Protein AF-0000000084724214 (afdb_homodimer)

pLDDT: mean 93.01, std 8.61, range [29.0, 98.88]

Sequence (816 aa):
MKDDTELLAVEEARARTLALVQPLSTEWVRWEDALGRTLAEDVRAQRTLPPWDNSAMDGFAVRSADLSAPLPVRLRVGETIYAGQTPREEVGPGTCARIMTGAPLPAGADAVVMRERTRLTPEGDAVDILEGVGPGHFVRPRGEDAREGEVLLPRGTPLGIPELGLLLGQGRTSVPVPRRPRVAILSTGDELCPADAPAEGRIVDANAPALSLAVMRAGGVPSVLGIARDTREDVSRLLAAAEGHDLVLTSAGMSVGEHDFVREALAQLGVAQDFWRVAIKPGKPLAVGRKGGTLYCGLPGNPTSSLVTFELFVRPALRRMLGHADVEPPRVPGRLAGELKKAPGLDHYIRVTAAWQEGELWARPLATQTSGALRSAASATHLLHFPRSSSRLATGDEVELLPLSWSAMKDDTELLAVEEARARTLALVQPLSTEWVRWEDALGRTLAEDVRAQRTLPPWDNSAMDGFAVRSADLSAPLPVRLRVGETIYAGQTPREEVGPGTCARIMTGAPLPAGADAVVMRERTRLTPEGDAVDILEGVGPGHFVRPRGEDAREGEVLLPRGTPLGIPELGLLLGQGRTSVPVPRRPRVAILSTGDELCPADAPAEGRIVDANAPALSLAVMRAGGVPSVLGIARDTREDVSRLLAAAEGHDLVLTSAGMSVGEHDFVREALAQLGVAQDFWRVAIKPGKPLAVGRKGGTLYCGLPGNPTSSLVTFELFVRPALRRMLGHADVEPPRVPGRLAGELKKAPGLDHYIRVTAAWQEGELWARPLATQTSGALRSAASATHLLHFPRSSSRLATGDEVELLPLSWSA

Foldseek 3Di:
DPPQPAFAALVVQQVVLQVLAFAADKDKDFLVLQAQFFFAFFDAFAAWPPQAKWFQAFAKFAALVLPPDPPFQKAFEDEEFEAPDDDDDAADRRHIYGYHHNTHRHHPGFEGDHHVQWAADPVRGMITGNDRDDGPYRIDGTRPQHDGPGGNDGGQDGDHPVNSVSCVVRVHRMGMWGAAFEEEEEEEDPQEDDPVDDSVNHHHQPQLVLVCVVSVLLRHHYDYLYYFYLALVRLLVSVVVVPPGQEYEYEAQQPDDPGSSNVVSCVVVVWAWDHAAHQEPPWRGWTWTDDVNHIYIYTYNQRQRRQVCCQQHVSLNSCNNRSHPDRGQDKDKAWEDAKDFDQAGGKYWFFWDWDDDPRGIYTYGDPDRDSNDVPSVQRGQWTWIDDRHDGMDGGGDMTITGGGSSYD/DPPQPAFAALVVQQVVLQVLAFAADKDKDFLVLQAQFFFAFFDAFAAWPPQAKWFQAFAKFAALVLPPDPFFQKAFEDEEFEAPDDDDDAHDRRHIYGYHHNTHRHHNGFEGDHHVQWAADPVRGMITGRDRDDGPYRIDGTRPQHDGPGGNDGGQDRDHPVNSVSCVVRVHRMGMWGDAFEEEEEEEDPQEDDPVDDSVNHHHQPQLVLVCVVSVLLRHHYDYLYYFYLALVRLLVSVVVVPPGQEYEYEAQQPDDPGNSNVVSCVVVVWAWDHAAHQEPPWRGWTWTDDVNHIYIYTYNQRQRRQVCCQQHVSLNSCNNRSHPDRGQDKDKAWEDAKDFDQAGGKYWFFWAWDDDPNGIYTYGDPDRDSNDVPSVQRGQWTWTDDRHDGMDGGGDMTITGGGSSYD

Nearest PDB structures (foldseek):
  5g2s-assembly1_A-2  TM=8.970E-01  e=2.664E-44  Arabidopsis thaliana
  4tk4-assembly1_B  TM=8.785E-01  e=7.805E-45  Rattus norvegicus
  2nqr-assembly1_B  TM=9.176E-01  e=4.674E-43  Escherichia coli
  2nqv-assembly1_B  TM=9.175E-01  e=1.060E-42  Escherichia coli
  8bvf-assembly1_A  TM=6.433E-01  e=1.817E-40  Corynebacterium glutamicum ATCC 13032

InterPro domains:
  IPR001453 MoaB/Mog domain [PF00994] (184-319)
  IPR001453 MoaB/Mog domain [SM00852] (184-320)
  IPR001453 MoaB/Mog domain [TIGR00177] (181-316)
  IPR005110 MoeA, N-terminal and linker domain [PF03453] (9-171)
  IPR005111 MoeA, C-terminal, domain IV [PF03454] (334-404)
  IPR008284 Molybdenum cofactor biosynthesis, conserved site [PS01079] (255-289)
  IPR036135 MoeA, N-terminal and linker domain superfamily [SSF63882] (6-180)
  IPR036425 MoaB/Mog-like domain superfamily [G3DSA:3.40.980.10] (179-329)
  IPR036425 MoaB/Mog-like domain superfamily [SSF53218] (179-324)
  IPR036688 MoeA, C-terminal, domain IV superfamily [G3DSA:2.40.340.10] (330-399)
  IPR036688 MoeA, C-terminal, domain IV superfamily [SSF63867] (329-405)
  IPR038987 Molybdopterin biosynthesis protein MoeA-like [PTHR10192] (4-404)
  IPR038987 Molybdopterin biosynthesis protein MoeA-like [cd00887] (10-404)

Structure (mmCIF, N/CA/C/O backbone):
data_AF-0000000084724214-model_v1
#
loop_
_entity.id
_entity.type
_entity.pdbx_description
1 polymer 'Molybdopterin molybdenumtransferase'
#
loop_
_atom_site.group_PDB
_atom_site.id
_atom_site.type_symbol
_atom_site.label_atom_id
_atom_site.label_alt_id
_atom_site.label_comp_id
_atom_site.label_asym_id
_atom_site.label_entity_id
_atom_site.label_seq_id
_atom_site.pdbx_PDB_ins_code
_atom_site.Cartn_x
_atom_site.Cartn_y
_atom_site.Cartn_z
_atom_site.occupancy
_atom_site.B_iso_or_equiv
_atom_site.auth_seq_id
_atom_site.auth_comp_id
_atom_site.auth_asym_id
_atom_site.auth_atom_id
_atom_site.pdbx_PDB_model_num
ATOM 1 N N . MET A 1 1 ? -24.156 -33.281 -11.078 1 29 1 MET A N 1
ATOM 2 C CA . MET A 1 1 ? -22.797 -32.75 -11.133 1 29 1 MET A CA 1
ATOM 3 C C . MET A 1 1 ? -22.531 -32.094 -12.477 1 29 1 MET A C 1
ATOM 5 O O . MET A 1 1 ? -22.578 -32.75 -13.516 1 29 1 MET A O 1
ATOM 9 N N . LYS A 1 2 ? -22.984 -30.953 -12.734 1 37.28 2 LYS A N 1
ATOM 10 C CA . LYS A 1 2 ? -23 -30.328 -14.055 1 37.28 2 LYS A CA 1
ATOM 11 C C . LYS A 1 2 ? -21.734 -30.656 -14.836 1 37.28 2 LYS A C 1
ATOM 13 O O . LYS A 1 2 ? -20.672 -30.875 -14.25 1 37.28 2 LYS A O 1
ATOM 18 N N . ASP A 1 3 ? -21.703 -31.062 -16.016 1 39.88 3 ASP A N 1
ATOM 19 C CA . ASP A 1 3 ? -20.703 -31.469 -17 1 39.88 3 ASP A CA 1
ATOM 20 C C . ASP A 1 3 ? -19.5 -30.531 -16.969 1 39.88 3 ASP A C 1
ATOM 22 O O . ASP A 1 3 ? -19.625 -29.344 -17.234 1 39.88 3 ASP A O 1
ATOM 26 N N . ASP A 1 4 ? -18.422 -30.703 -16.016 1 46.22 4 ASP A N 1
ATOM 27 C CA . ASP A 1 4 ? -17.141 -30.266 -15.469 1 46.22 4 ASP A CA 1
ATOM 28 C C . ASP A 1 4 ? -16.203 -29.797 -16.578 1 46.22 4 ASP A C 1
ATOM 30 O O . ASP A 1 4 ? -15.008 -29.594 -16.344 1 46.22 4 ASP A O 1
ATOM 34 N N . THR A 1 5 ? -16.547 -30.062 -17.875 1 57.66 5 THR A N 1
ATOM 35 C CA . THR A 1 5 ? -15.547 -29.922 -18.922 1 57.66 5 THR A CA 1
ATOM 36 C C . THR A 1 5 ? -15.375 -28.453 -19.312 1 57.66 5 THR A C 1
ATOM 38 O O . THR A 1 5 ? -14.383 -28.094 -19.953 1 57.66 5 THR A O 1
ATOM 41 N N . GLU A 1 6 ? -16.344 -27.625 -18.984 1 80.25 6 GLU A N 1
ATOM 42 C CA . GLU A 1 6 ? -16.188 -26.297 -19.562 1 80.25 6 GLU A CA 1
ATOM 43 C C . GLU A 1 6 ? -15.469 -25.359 -18.609 1 80.25 6 GLU A C 1
ATOM 45 O O . GLU A 1 6 ? -15.711 -25.375 -17.406 1 80.25 6 GLU A O 1
ATOM 50 N N . LEU A 1 7 ? -14.477 -24.719 -19.078 1 92.12 7 LEU A N 1
ATOM 51 C CA . LEU A 1 7 ? -13.734 -23.719 -18.312 1 92.12 7 LEU A CA 1
ATOM 52 C C . LEU A 1 7 ? -14.648 -22.578 -17.891 1 92.12 7 LEU A C 1
ATOM 54 O O . LEU A 1 7 ? -15.422 -22.062 -18.703 1 92.12 7 LEU A O 1
ATOM 58 N N . LEU A 1 8 ? -14.672 -22.312 -16.625 1 95.94 8 LEU A N 1
ATOM 59 C CA . LEU A 1 8 ? -15.477 -21.203 -16.109 1 95.94 8 LEU A CA 1
ATOM 60 C C . LEU A 1 8 ? -14.844 -19.859 -16.453 1 95.94 8 LEU A C 1
ATOM 62 O O . LEU A 1 8 ? -13.625 -19.703 -16.344 1 95.94 8 LEU A O 1
ATOM 66 N N . ALA A 1 9 ? -15.695 -18.938 -16.859 1 96.69 9 ALA A N 1
ATOM 67 C CA . ALA A 1 9 ? -15.203 -17.578 -17.109 1 96.69 9 ALA A CA 1
ATOM 68 C C . ALA A 1 9 ? -14.664 -16.938 -15.844 1 96.69 9 ALA A C 1
ATOM 70 O O . ALA A 1 9 ? -15.203 -17.141 -14.75 1 96.69 9 ALA A O 1
ATOM 71 N N . VAL A 1 10 ? -13.672 -16.109 -16.016 1 97.56 10 VAL A N 1
ATOM 72 C CA . VAL A 1 10 ? -12.945 -15.555 -14.875 1 97.56 10 VAL A CA 1
ATOM 73 C C . VAL A 1 10 ? -13.906 -14.742 -14.008 1 97.56 10 VAL A C 1
ATOM 75 O O . VAL A 1 10 ? -13.875 -14.844 -12.781 1 97.56 10 VAL A O 1
ATOM 78 N N . GLU A 1 11 ? -14.789 -13.898 -14.57 1 97.06 11 GLU A N 1
ATOM 79 C CA . GLU A 1 11 ? -15.727 -13.07 -13.812 1 97.06 11 GLU A CA 1
ATOM 80 C C . GLU A 1 11 ? -16.734 -13.922 -13.047 1 97.06 11 GLU A C 1
ATOM 82 O O . GLU A 1 11 ? -17.062 -13.625 -11.898 1 97.06 11 GLU A O 1
ATOM 87 N N . GLU A 1 12 ? -17.172 -14.93 -13.695 1 97.62 12 GLU A N 1
ATOM 88 C CA . GLU A 1 12 ? -18.109 -15.844 -13.039 1 97.62 12 GLU A CA 1
ATOM 89 C C . GLU A 1 12 ? -17.453 -16.594 -11.891 1 97.62 12 GLU A C 1
ATOM 91 O O . GLU A 1 12 ? -18.031 -16.734 -10.812 1 97.62 12 GLU A O 1
ATOM 96 N N . ALA A 1 13 ? -16.219 -17.078 -12.148 1 98.19 13 ALA A N 1
ATOM 97 C CA . ALA A 1 13 ? -15.477 -17.781 -11.102 1 98.19 13 ALA A CA 1
ATOM 98 C C . ALA A 1 13 ? -15.281 -16.891 -9.883 1 98.19 13 ALA A C 1
ATOM 100 O O . ALA A 1 13 ? -15.477 -17.328 -8.742 1 98.19 13 ALA A O 1
ATOM 101 N N . ARG A 1 14 ? -14.945 -15.672 -10.102 1 98.25 14 ARG A N 1
ATOM 102 C CA . ARG A 1 14 ? -14.734 -14.734 -9 1 98.25 14 ARG A CA 1
ATOM 103 C C . ARG A 1 14 ? -16.047 -14.453 -8.266 1 98.25 14 ARG A C 1
ATOM 105 O O . ARG A 1 14 ? -16.078 -14.43 -7.035 1 98.25 14 ARG A O 1
ATOM 112 N N . ALA A 1 15 ? -17.109 -14.211 -9.016 1 98.31 15 ALA A N 1
ATOM 113 C CA . ALA A 1 15 ? -18.422 -13.953 -8.414 1 98.31 15 ALA A CA 1
ATOM 114 C C . ALA A 1 15 ? -18.859 -15.117 -7.535 1 98.31 15 ALA A C 1
ATOM 116 O O . ALA A 1 15 ? -19.359 -14.914 -6.43 1 98.31 15 ALA A O 1
ATOM 117 N N . ARG A 1 16 ? -18.625 -16.281 -8.039 1 98.25 16 ARG A N 1
ATOM 118 C CA . ARG A 1 16 ? -19 -17.484 -7.285 1 98.25 16 ARG A CA 1
ATOM 119 C C . ARG A 1 16 ? -18.156 -17.609 -6.023 1 98.25 16 ARG A C 1
ATOM 121 O O . ARG A 1 16 ? -18.656 -17.984 -4.965 1 98.25 16 ARG A O 1
ATOM 128 N N . THR A 1 17 ? -16.875 -17.391 -6.145 1 98.5 17 THR A N 1
ATOM 129 C CA . THR A 1 17 ? -15.984 -17.422 -4.984 1 98.5 17 THR A CA 1
ATOM 130 C C . THR A 1 17 ? -16.453 -16.438 -3.922 1 98.5 17 THR A C 1
ATOM 132 O O . THR A 1 17 ? -16.547 -16.781 -2.742 1 98.5 17 THR A O 1
ATOM 135 N N . LEU A 1 18 ? -16.781 -15.172 -4.348 1 98.38 18 LEU A N 1
ATOM 136 C CA . LEU A 1 18 ? -17.188 -14.102 -3.441 1 98.38 18 LEU A CA 1
ATOM 137 C C . LEU A 1 18 ? -18.516 -14.43 -2.773 1 98.38 18 LEU A C 1
ATOM 139 O O . LEU A 1 18 ? -18.75 -14.031 -1.631 1 98.38 18 LEU A O 1
ATOM 143 N N . ALA A 1 19 ? -19.359 -15.18 -3.463 1 98 19 ALA A N 1
ATOM 144 C CA . ALA A 1 19 ? -20.672 -15.555 -2.936 1 98 19 ALA A CA 1
ATOM 145 C C . ALA A 1 19 ? -20.547 -16.531 -1.778 1 98 19 ALA A C 1
ATOM 147 O O . ALA A 1 19 ? -21.484 -16.734 -1.015 1 98 19 ALA A O 1
ATOM 148 N N . LEU A 1 20 ? -19.359 -17.109 -1.601 1 98 20 LEU A N 1
ATOM 149 C CA . LEU A 1 20 ? -19.156 -18.141 -0.595 1 98 20 LEU A CA 1
ATOM 150 C C . LEU A 1 20 ? -18.656 -17.531 0.711 1 98 20 LEU A C 1
ATOM 152 O O . LEU A 1 20 ? -18.484 -18.25 1.703 1 98 20 LEU A O 1
ATOM 156 N N . VAL A 1 21 ? -18.391 -16.25 0.746 1 98 21 VAL A N 1
ATOM 157 C CA . VAL A 1 21 ? -17.797 -15.656 1.938 1 98 21 VAL A CA 1
ATOM 158 C C . VAL A 1 21 ? -18.594 -14.43 2.361 1 98 21 VAL A C 1
ATOM 160 O O . VAL A 1 21 ? -19.344 -13.867 1.564 1 98 21 VAL A O 1
ATOM 163 N N . GLN A 1 22 ? -18.453 -14.023 3.562 1 97.38 22 GLN A N 1
ATOM 164 C CA . GLN A 1 22 ? -19.078 -12.859 4.191 1 97.38 22 GLN A CA 1
ATOM 165 C C . GLN A 1 22 ? -18.156 -12.234 5.227 1 97.38 22 GLN A C 1
ATOM 167 O O . GLN A 1 22 ? -17.203 -12.875 5.68 1 97.38 22 GLN A O 1
ATOM 172 N N . PRO A 1 23 ? -18.391 -10.977 5.547 1 98.19 23 PRO A N 1
ATOM 173 C CA . PRO A 1 23 ? -17.562 -10.383 6.598 1 98.19 23 PRO A CA 1
ATOM 174 C C . PRO A 1 23 ? -17.547 -11.219 7.883 1 98.19 23 PRO A C 1
ATOM 176 O O . PRO A 1 23 ? -18.594 -11.766 8.273 1 98.19 23 PRO A O 1
ATOM 179 N N . LEU A 1 24 ? -16.422 -11.328 8.477 1 98.5 24 LEU A N 1
ATOM 180 C CA . LEU A 1 24 ? -16.281 -12.117 9.695 1 98.5 24 LEU A CA 1
ATOM 181 C C . LEU A 1 24 ? -16.797 -11.352 10.906 1 98.5 24 LEU A C 1
ATOM 183 O O . LEU A 1 24 ? -17.234 -10.203 10.781 1 98.5 24 LEU A O 1
ATOM 187 N N . SER A 1 25 ? -16.781 -12.016 12.07 1 98.38 25 SER A N 1
ATOM 188 C CA . SER A 1 25 ? -17.312 -11.445 13.305 1 98.38 25 SER A CA 1
ATOM 189 C C . SER A 1 25 ? -16.484 -10.242 13.75 1 98.38 25 SER A C 1
ATOM 191 O O . SER A 1 25 ? -15.297 -10.141 13.438 1 98.38 25 SER A O 1
ATOM 193 N N . THR A 1 26 ? -17.109 -9.352 14.477 1 98.38 26 THR A N 1
ATOM 194 C CA . THR A 1 26 ? -16.5 -8.102 14.914 1 98.38 26 THR A CA 1
ATOM 195 C C . THR A 1 26 ? -15.562 -8.336 16.094 1 98.38 26 THR A C 1
ATOM 197 O O . THR A 1 26 ? -15.852 -9.148 16.969 1 98.38 26 THR A O 1
ATOM 200 N N . GLU A 1 27 ? -14.469 -7.703 16.062 1 98.38 27 GLU A N 1
ATOM 201 C CA . GLU A 1 27 ? -13.586 -7.566 17.219 1 98.38 27 GLU A CA 1
ATOM 202 C C . GLU A 1 27 ? -13.227 -6.102 17.469 1 98.38 27 GLU A C 1
ATOM 204 O O . GLU A 1 27 ? -13.344 -5.27 16.562 1 98.38 27 GLU A O 1
ATOM 209 N N . TRP A 1 28 ? -12.891 -5.766 18.703 1 98.06 28 TRP A N 1
ATOM 210 C CA . TRP A 1 28 ? -12.43 -4.434 19.062 1 98.06 28 TRP A CA 1
ATOM 211 C C . TRP A 1 28 ? -10.906 -4.398 19.188 1 98.06 28 TRP A C 1
ATOM 213 O O . TRP A 1 28 ? -10.328 -5.18 19.953 1 98.06 28 TRP A O 1
ATOM 223 N N . VAL A 1 29 ? -10.328 -3.559 18.391 1 98.25 29 VAL A N 1
ATOM 224 C CA . VAL A 1 29 ? -8.875 -3.471 18.406 1 98.25 29 VAL A CA 1
ATOM 225 C C . VAL A 1 29 ? -8.445 -2.045 18.75 1 98.25 29 VAL A C 1
ATOM 227 O O . VAL A 1 29 ? -9.234 -1.105 18.625 1 98.25 29 VAL A O 1
ATOM 230 N N . ARG A 1 30 ? -7.184 -1.924 19.25 1 97.19 30 ARG A N 1
ATOM 231 C CA . ARG A 1 30 ? -6.613 -0.596 19.438 1 97.19 30 ARG A CA 1
ATOM 232 C C . ARG A 1 30 ? -6.438 0.128 18.109 1 97.19 30 ARG A C 1
ATOM 234 O O . ARG A 1 30 ? -6.246 -0.507 17.078 1 97.19 30 ARG A O 1
ATOM 241 N N . TRP A 1 31 ? -6.496 1.434 18.078 1 95.88 31 TRP A N 1
ATOM 242 C CA . TRP A 1 31 ? -6.438 2.25 16.875 1 95.88 31 TRP A CA 1
ATOM 243 C C . TRP A 1 31 ? -5.168 1.962 16.078 1 95.88 31 TRP A C 1
ATOM 245 O O . TRP A 1 31 ? -5.184 1.957 14.852 1 95.88 31 TRP A O 1
ATOM 255 N N . GLU A 1 32 ? -4.113 1.562 16.719 1 95.75 32 GLU A N 1
ATOM 256 C CA . GLU A 1 32 ? -2.84 1.296 16.062 1 95.75 32 GLU A CA 1
ATOM 257 C C . GLU A 1 32 ? -2.928 0.061 15.172 1 95.75 32 GLU A C 1
ATOM 259 O O . GLU A 1 32 ? -2.232 -0.029 14.156 1 95.75 32 GLU A O 1
ATOM 264 N N . ASP A 1 33 ? -3.805 -0.817 15.586 1 96.44 33 ASP A N 1
ATOM 265 C CA . ASP A 1 33 ? -3.932 -2.088 14.875 1 96.44 33 ASP A CA 1
ATOM 266 C C . ASP A 1 33 ? -5.062 -2.035 13.852 1 96.44 33 ASP A C 1
ATOM 268 O O . ASP A 1 33 ? -5.367 -3.039 13.203 1 96.44 33 ASP A O 1
ATOM 272 N N . ALA A 1 34 ? -5.648 -0.866 13.68 1 97.88 34 ALA A N 1
ATOM 273 C CA . ALA A 1 34 ? -6.863 -0.774 12.875 1 97.88 34 ALA A CA 1
ATOM 274 C C . ALA A 1 34 ? -6.555 -0.251 11.477 1 97.88 34 ALA A C 1
ATOM 276 O O . ALA A 1 34 ? -7.398 -0.319 10.578 1 97.88 34 ALA A O 1
ATOM 277 N N . LEU A 1 35 ? -5.316 0.258 11.289 1 97.31 35 LEU A N 1
ATOM 278 C CA . LEU A 1 35 ? -4.961 0.855 10.008 1 97.31 35 LEU A CA 1
ATOM 279 C C . LEU A 1 35 ? -5.125 -0.152 8.875 1 97.31 35 LEU A C 1
ATOM 281 O O . LEU A 1 35 ? -4.648 -1.284 8.969 1 97.31 35 LEU A O 1
ATOM 285 N N . GLY A 1 36 ? -5.848 0.205 7.824 1 96.31 36 GLY A N 1
ATOM 286 C CA . GLY A 1 36 ? -6.039 -0.631 6.652 1 96.31 36 GLY A CA 1
ATOM 287 C C . GLY A 1 36 ? -7.242 -1.547 6.762 1 96.31 36 GLY A C 1
ATOM 288 O O . GLY A 1 36 ? -7.648 -2.168 5.777 1 96.31 36 GLY A O 1
ATOM 289 N N . ARG A 1 37 ? -7.812 -1.648 7.922 1 97.94 37 ARG A N 1
ATOM 290 C CA . ARG A 1 37 ? -9.016 -2.449 8.133 1 97.94 37 ARG A CA 1
ATOM 291 C C . ARG A 1 37 ? -10.273 -1.637 7.824 1 97.94 37 ARG A C 1
ATOM 293 O O . ARG A 1 37 ? -10.188 -0.525 7.301 1 97.94 37 ARG A O 1
ATOM 300 N N . THR A 1 38 ? -11.445 -2.232 7.984 1 98.38 38 THR A N 1
ATOM 301 C CA . THR A 1 38 ? -12.711 -1.558 7.727 1 98.38 38 THR A CA 1
ATOM 302 C C . THR A 1 38 ? -13.578 -1.53 8.984 1 98.38 38 THR A C 1
ATOM 304 O O . THR A 1 38 ? -13.508 -2.443 9.805 1 98.38 38 THR A O 1
ATOM 307 N N . LEU A 1 39 ? -14.32 -0.504 9.07 1 98.44 39 LEU A N 1
ATOM 308 C CA . LEU A 1 39 ? -15.227 -0.4 10.203 1 98.44 39 LEU A CA 1
ATOM 309 C C . LEU A 1 39 ? -16.312 -1.458 10.125 1 98.44 39 LEU A C 1
ATOM 311 O O . LEU A 1 39 ? -16.938 -1.645 9.078 1 98.44 39 LEU A O 1
ATOM 315 N N . ALA A 1 40 ? -16.641 -2.133 11.219 1 98.38 40 ALA A N 1
ATOM 316 C CA . ALA A 1 40 ? -17.641 -3.195 11.258 1 98.38 40 ALA A CA 1
ATOM 317 C C . ALA A 1 40 ? -19.031 -2.631 11.539 1 98.38 40 ALA A C 1
ATOM 319 O O . ALA A 1 40 ? -20.047 -3.301 11.305 1 98.38 40 ALA A O 1
ATOM 320 N N . GLU A 1 41 ? -19.109 -1.416 12.125 1 97.56 41 GLU A N 1
ATOM 321 C CA . GLU A 1 41 ? -20.375 -0.756 12.461 1 97.56 41 GLU A CA 1
ATOM 322 C C . GLU A 1 41 ? -20.266 0.755 12.273 1 97.56 41 GLU A C 1
ATOM 324 O O . GLU A 1 41 ? -19.172 1.296 12.148 1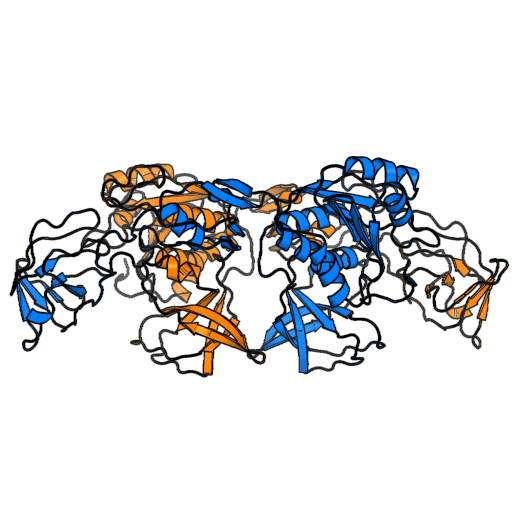 97.56 41 GLU A O 1
ATOM 329 N N . ASP A 1 42 ? -21.391 1.388 12.297 1 97.56 42 ASP A N 1
ATOM 330 C CA . ASP A 1 42 ? -21.391 2.848 12.297 1 97.56 42 ASP A CA 1
ATOM 331 C C . ASP A 1 42 ? -20.766 3.396 13.578 1 97.56 42 ASP A C 1
ATOM 333 O O . ASP A 1 42 ? -21.016 2.871 14.664 1 97.56 42 ASP A O 1
ATOM 337 N N . VAL A 1 43 ? -20 4.375 13.422 1 96.94 43 VAL A N 1
ATOM 338 C CA . VAL A 1 43 ? -19.484 5.082 14.586 1 96.94 43 VAL A CA 1
ATOM 339 C C . VAL A 1 43 ? -20.078 6.488 14.648 1 96.94 43 VAL A C 1
ATOM 341 O O . VAL A 1 43 ? -19.969 7.25 13.68 1 96.94 43 VAL A O 1
ATOM 344 N N . ARG A 1 44 ? -20.641 6.812 15.695 1 96.62 44 ARG A N 1
ATOM 345 C CA . ARG A 1 44 ? -21.25 8.125 15.891 1 96.62 44 ARG A CA 1
ATOM 346 C C . ARG A 1 44 ? -20.312 9.055 16.656 1 96.62 44 ARG A C 1
ATOM 348 O O . ARG A 1 44 ? -19.562 8.609 17.531 1 96.62 44 ARG A O 1
ATOM 355 N N . ALA A 1 45 ? -20.406 10.289 16.312 1 95.38 45 ALA A N 1
ATOM 356 C CA . ALA A 1 45 ? -19.609 11.289 17.016 1 95.38 45 ALA A CA 1
ATOM 357 C C . ALA A 1 45 ? -20.125 11.492 18.438 1 95.38 45 ALA A C 1
ATOM 359 O O . ALA A 1 45 ? -21.328 11.648 18.656 1 95.38 45 ALA A O 1
ATOM 360 N N . GLN A 1 46 ? -19.25 11.5 19.359 1 92.25 46 GLN A N 1
ATOM 361 C CA . GLN A 1 46 ? -19.594 11.742 20.766 1 92.25 46 GLN A CA 1
ATOM 362 C C . GLN A 1 46 ? -19.297 13.195 21.156 1 92.25 46 GLN A C 1
ATOM 364 O O . GLN A 1 46 ? -19.766 13.672 22.188 1 92.25 46 GLN A O 1
ATOM 369 N N . ARG A 1 47 ? -18.531 13.805 20.359 1 90.56 47 ARG A N 1
ATOM 370 C CA . ARG A 1 47 ? -18.125 15.188 20.578 1 90.56 47 ARG A CA 1
ATOM 371 C C . ARG A 1 47 ? -18.234 16 19.297 1 90.56 47 ARG A C 1
ATOM 373 O O . ARG A 1 47 ? -17.953 15.5 18.203 1 90.56 47 ARG A O 1
ATOM 380 N N . THR A 1 48 ? -18.688 17.219 19.469 1 92.75 48 THR A N 1
ATOM 381 C CA . THR A 1 48 ? -18.609 18.172 18.375 1 92.75 48 THR A CA 1
ATOM 382 C C . THR A 1 48 ? -17.188 18.703 18.219 1 92.75 48 THR A C 1
ATOM 384 O O . THR A 1 48 ? -16.562 19.125 19.188 1 92.75 48 THR A O 1
ATOM 387 N N . LEU A 1 49 ? -16.672 18.562 17 1 88.75 49 LEU A N 1
ATOM 388 C CA . LEU A 1 49 ? -15.305 19 16.719 1 88.75 49 LEU A CA 1
ATOM 389 C C . LEU A 1 49 ? -15.258 19.875 15.477 1 88.75 49 LEU A C 1
ATOM 391 O O . LEU A 1 49 ? -15.75 19.484 14.414 1 88.75 49 LEU A O 1
ATOM 395 N N . PRO A 1 50 ? -14.617 21.094 15.555 1 88.69 50 PRO A N 1
ATOM 396 C CA . PRO A 1 50 ? -14.164 21.703 16.812 1 88.69 50 PRO A CA 1
ATOM 397 C C . PRO A 1 50 ? -15.328 22.062 17.734 1 88.69 50 PRO A C 1
ATOM 399 O O . PRO A 1 50 ? -16.469 22.203 17.281 1 88.69 50 PRO A O 1
ATOM 402 N N . PRO A 1 51 ? -15.078 22.125 19 1 89.94 51 PRO A N 1
ATOM 403 C CA . PRO A 1 51 ? -16.156 22.391 19.953 1 89.94 51 PRO A CA 1
ATOM 404 C C . PRO A 1 51 ? -16.641 23.844 19.906 1 89.94 51 PRO A C 1
ATOM 406 O O . PRO A 1 51 ? -17.688 24.156 20.469 1 89.94 51 PRO A O 1
ATOM 409 N N . TRP A 1 52 ? -15.914 24.75 19.297 1 91.25 52 TRP A N 1
ATOM 410 C CA . TRP A 1 52 ? -16.234 26.156 19.125 1 91.25 52 TRP A CA 1
ATOM 411 C C . TRP A 1 52 ? -15.703 26.688 17.797 1 91.25 52 TRP A C 1
ATOM 413 O O . TRP A 1 52 ? -14.867 26.031 17.156 1 91.25 52 TRP A O 1
ATOM 423 N N . ASP A 1 53 ? -16.297 27.797 17.422 1 93.12 53 ASP A N 1
ATOM 424 C CA . ASP A 1 53 ? -15.656 28.5 16.312 1 93.12 53 ASP A CA 1
ATOM 425 C C . ASP A 1 53 ? -14.234 28.922 16.672 1 93.12 53 ASP A C 1
ATOM 427 O O . ASP A 1 53 ? -14 29.438 17.781 1 93.12 53 ASP A O 1
ATOM 431 N N . ASN A 1 54 ? -13.32 28.609 15.773 1 91.94 54 ASN A N 1
ATOM 432 C CA . ASN A 1 54 ? -11.953 29 16.109 1 91.94 54 ASN A CA 1
ATOM 433 C C . ASN A 1 54 ? -11.234 29.641 14.93 1 91.94 54 ASN A C 1
ATOM 435 O O . ASN A 1 54 ? -11.742 29.609 13.805 1 91.94 54 ASN A O 1
ATOM 439 N N . SER A 1 55 ? -10.164 30.266 15.203 1 92.31 55 SER A N 1
ATOM 440 C CA . SER A 1 55 ? -9.445 31.016 14.18 1 92.31 55 SER A CA 1
ATOM 441 C C . SER A 1 55 ? -8.617 30.094 13.305 1 92.31 55 SER A C 1
ATOM 443 O O . SER A 1 55 ? -7.898 29.219 13.805 1 92.31 55 SER A O 1
ATOM 445 N N . ALA A 1 56 ? -8.617 30.281 12.023 1 88.56 56 ALA A N 1
ATOM 446 C CA . ALA A 1 56 ? -7.801 29.547 11.07 1 88.56 56 ALA A CA 1
ATOM 447 C C . ALA A 1 56 ? -6.445 30.219 10.859 1 88.56 56 ALA A C 1
ATOM 449 O O . ALA A 1 56 ? -5.547 29.625 10.25 1 88.56 56 ALA A O 1
ATOM 450 N N . MET A 1 57 ? -6.309 31.422 11.367 1 88.75 57 MET A N 1
ATOM 451 C CA . MET A 1 57 ? -5.113 32.219 11.141 1 88.75 57 MET A CA 1
ATOM 452 C C . MET A 1 57 ? -4.73 33 12.398 1 88.75 57 MET A C 1
ATOM 454 O O . MET A 1 57 ? -5.57 33.25 13.266 1 88.75 57 MET A O 1
ATOM 458 N N . ASP A 1 58 ? -3.432 33.375 12.398 1 89.75 58 ASP A N 1
ATOM 459 C CA . ASP A 1 58 ? -3.031 34.406 13.344 1 89.75 58 ASP A CA 1
ATOM 460 C C . ASP A 1 58 ? -3.473 35.781 12.867 1 89.75 58 ASP A C 1
ATOM 462 O O . ASP A 1 58 ? -3.32 36.125 11.688 1 89.75 58 ASP A O 1
ATOM 466 N N . GLY A 1 59 ? -4.004 36.531 13.797 1 94.69 59 GLY A N 1
ATOM 467 C CA . GLY A 1 59 ? -4.43 37.844 13.406 1 94.69 59 GLY A CA 1
ATOM 468 C C . GLY A 1 59 ? -5.328 38.531 14.438 1 94.69 59 GLY A C 1
ATOM 469 O O . GLY A 1 59 ? -4.98 38.594 15.617 1 94.69 59 GLY A O 1
ATOM 470 N N . PHE A 1 60 ? -6.414 39.062 13.914 1 97.75 60 PHE A N 1
ATOM 471 C CA . PHE A 1 60 ? -7.32 39.781 14.781 1 97.75 60 PHE A CA 1
ATOM 472 C C . PHE A 1 60 ? -8.766 39.375 14.531 1 97.75 60 PHE A C 1
ATOM 474 O O . PHE A 1 60 ? -9.227 39.375 13.391 1 97.75 60 PHE A O 1
ATOM 481 N N . ALA A 1 61 ? -9.414 38.969 15.617 1 98.38 61 ALA A N 1
ATOM 482 C CA . ALA A 1 61 ? -10.852 38.719 15.57 1 98.38 61 ALA A CA 1
ATOM 483 C C . ALA A 1 61 ? -11.648 40.031 15.562 1 98.38 61 ALA A C 1
ATOM 485 O O . ALA A 1 61 ? -11.461 40.875 16.438 1 98.38 61 ALA A O 1
ATOM 486 N N . VAL A 1 62 ? -12.57 40.125 14.594 1 98.38 62 VAL A N 1
ATOM 487 C CA . VAL A 1 62 ? -13.227 41.406 14.383 1 98.38 62 VAL A CA 1
ATOM 488 C C . VAL A 1 62 ? -14.727 41.188 14.18 1 98.38 62 VAL A C 1
ATOM 490 O O . VAL A 1 62 ? -15.172 40.062 13.938 1 98.38 62 VAL A O 1
ATOM 493 N N . ARG A 1 63 ? -15.445 42.281 14.406 1 97.81 63 ARG A N 1
ATOM 494 C CA . ARG A 1 63 ? -16.781 42.406 13.82 1 97.81 63 ARG A CA 1
ATOM 495 C C . ARG A 1 63 ? -16.703 42.844 12.367 1 97.81 63 ARG A C 1
ATOM 497 O O . ARG A 1 63 ? -16.328 44 12.086 1 97.81 63 ARG A O 1
ATOM 504 N N . SER A 1 64 ? -17.125 41.969 11.484 1 97.31 64 SER A N 1
ATOM 505 C CA . SER A 1 64 ? -17.016 42.281 10.062 1 97.31 64 SER A CA 1
ATOM 506 C C . SER A 1 64 ? -17.766 43.562 9.727 1 97.31 64 SER A C 1
ATOM 508 O O . SER A 1 64 ? -17.359 44.312 8.828 1 97.31 64 SER A O 1
ATOM 510 N N . ALA A 1 65 ? -18.828 43.875 10.43 1 96 65 ALA A N 1
ATOM 511 C CA . ALA A 1 65 ? -19.625 45.062 10.227 1 96 65 ALA A CA 1
ATOM 512 C C . ALA A 1 65 ? -18.812 46.344 10.453 1 96 65 ALA A C 1
ATOM 514 O O . ALA A 1 65 ? -19.109 47.406 9.898 1 96 65 ALA A O 1
ATOM 515 N N . ASP A 1 66 ? -17.766 46.25 11.289 1 96.38 66 ASP A N 1
ATOM 516 C CA . ASP A 1 66 ? -16.938 47.406 11.609 1 96.38 66 ASP A CA 1
ATOM 517 C C . ASP A 1 66 ? -15.969 47.719 10.477 1 96.38 66 ASP A C 1
ATOM 519 O O . ASP A 1 66 ? -15.273 48.75 10.508 1 96.38 66 ASP A O 1
ATOM 523 N N . LEU A 1 67 ? -15.883 46.875 9.453 1 95.88 67 LEU A N 1
ATOM 524 C CA . LEU A 1 67 ? -14.906 47.031 8.375 1 95.88 67 LEU A CA 1
ATOM 525 C C . LEU A 1 67 ? -15.57 47.562 7.109 1 95.88 67 LEU A C 1
ATOM 527 O O . LEU A 1 67 ? -15.008 47.469 6.02 1 95.88 67 LEU A O 1
ATOM 531 N N . SER A 1 68 ? -16.766 48.062 7.25 1 89.62 68 SER A N 1
ATOM 532 C CA . SER A 1 68 ? -17.516 48.625 6.117 1 89.62 68 SER A CA 1
ATOM 533 C C . SER A 1 68 ? -17.016 50.031 5.77 1 89.62 68 SER A C 1
ATOM 535 O O . SER A 1 68 ? -17.297 50.531 4.68 1 89.62 68 SER A O 1
ATOM 537 N N . ALA A 1 69 ? -16.328 50.719 6.652 1 87.12 69 ALA A N 1
ATOM 538 C CA . ALA A 1 69 ? -15.789 52.031 6.414 1 87.12 69 ALA A CA 1
ATOM 539 C C . ALA A 1 69 ? -14.594 52 5.473 1 87.12 69 ALA A C 1
ATOM 541 O O . ALA A 1 69 ? -14.055 50.906 5.203 1 87.12 69 ALA A O 1
ATOM 542 N N . PRO A 1 70 ? -14.195 53.094 4.867 1 91.5 70 PRO A N 1
ATOM 543 C CA . PRO A 1 70 ? -13.008 53.125 4.008 1 91.5 70 PRO A CA 1
ATOM 544 C C . PRO A 1 70 ? -11.75 52.625 4.727 1 91.5 70 PRO A C 1
ATOM 546 O O . PRO A 1 70 ? -11.516 53 5.879 1 91.5 70 PRO A O 1
ATOM 549 N N . LEU A 1 71 ? -11.031 51.844 4.156 1 91.81 71 LEU A N 1
ATOM 550 C CA . LEU A 1 71 ? -9.82 51.25 4.719 1 91.81 71 LEU A CA 1
ATOM 551 C C . LEU A 1 71 ? -8.664 52.25 4.652 1 91.81 71 LEU A C 1
ATOM 553 O O . LEU A 1 71 ? -8.609 53.094 3.754 1 91.81 71 LEU A O 1
ATOM 557 N N . PRO A 1 72 ? -7.734 52.344 5.605 1 96.25 72 PRO A N 1
ATOM 558 C CA . PRO A 1 72 ? -7.676 51.438 6.734 1 96.25 72 PRO A CA 1
ATOM 559 C C . PRO A 1 72 ? -8.656 51.781 7.848 1 96.25 72 PRO A C 1
ATOM 561 O O . PRO A 1 72 ? -8.977 52.969 8.039 1 96.25 72 PRO A O 1
ATOM 564 N N . VAL A 1 73 ? -9.141 50.844 8.57 1 97.12 73 VAL A N 1
ATOM 565 C CA . VAL A 1 73 ? -9.992 51.031 9.734 1 97.12 73 VAL A CA 1
ATOM 566 C C . VAL A 1 73 ? -9.195 50.781 11.008 1 97.12 73 VAL A C 1
ATOM 568 O O . VAL A 1 73 ? -8.578 49.719 11.148 1 97.12 73 VAL A O 1
ATOM 571 N N . ARG A 1 74 ? -9.148 51.625 11.938 1 97.75 74 ARG A N 1
ATOM 572 C CA . ARG A 1 74 ? -8.438 51.438 13.195 1 97.75 74 ARG A CA 1
ATOM 573 C C . ARG A 1 74 ? -9.359 50.875 14.266 1 97.75 74 ARG A C 1
ATOM 575 O O . ARG A 1 74 ? -10.445 51.406 14.508 1 97.75 74 ARG A O 1
ATOM 582 N N . LEU A 1 75 ? -8.969 49.812 14.844 1 98.06 75 LEU A N 1
ATOM 583 C CA . LEU A 1 75 ? -9.703 49.156 15.922 1 98.06 75 LEU A CA 1
ATOM 584 C C . LEU A 1 75 ? -8.867 49.094 17.203 1 98.06 75 LEU A C 1
ATOM 586 O O . LEU A 1 75 ? -7.648 48.938 17.141 1 98.06 75 LEU A O 1
ATOM 590 N N . ARG A 1 76 ? -9.5 49.281 18.359 1 98.06 76 ARG A N 1
ATOM 591 C CA . ARG A 1 76 ? -8.82 49.094 19.625 1 98.06 76 ARG A CA 1
ATOM 592 C C . ARG A 1 76 ? -8.617 47.625 19.922 1 98.06 76 ARG A C 1
ATOM 594 O O . ARG A 1 76 ? -9.539 46.812 19.781 1 98.06 76 ARG A O 1
ATOM 601 N N . VAL A 1 77 ? -7.434 47.281 20.312 1 97.88 77 VAL A N 1
ATOM 602 C CA . VAL A 1 77 ? -7.105 45.875 20.578 1 97.88 77 VAL A CA 1
ATOM 603 C C . VAL A 1 77 ? -7.418 45.531 22.031 1 97.88 77 VAL A C 1
ATOM 605 O O . VAL A 1 77 ? -6.938 46.219 22.953 1 97.88 77 VAL A O 1
ATOM 608 N N . GLY A 1 78 ? -8.234 44.625 22.25 1 95.94 78 GLY A N 1
ATOM 609 C CA . GLY A 1 78 ? -8.539 44.125 23.578 1 95.94 78 GLY A CA 1
ATOM 610 C C . GLY A 1 78 ? -7.594 43.031 24.031 1 95.94 78 GLY A C 1
ATOM 611 O O . GLY A 1 78 ? -6.375 43.219 24.062 1 95.94 78 GLY A O 1
ATOM 612 N N . GLU A 1 79 ? -8.141 41.875 24.219 1 95.12 79 GLU A N 1
ATOM 613 C CA . GLU A 1 79 ? -7.352 40.75 24.75 1 95.12 79 GLU A CA 1
ATOM 614 C C . GLU A 1 79 ? -6.637 40 23.625 1 95.12 79 GLU A C 1
ATOM 616 O O . GLU A 1 79 ? -6.977 40.156 22.453 1 95.12 79 GLU A O 1
ATOM 621 N N . THR A 1 80 ? -5.555 39.406 24.016 1 94.06 80 THR A N 1
ATOM 622 C CA . THR A 1 80 ? -4.898 38.406 23.156 1 94.06 80 THR A CA 1
ATOM 623 C C . THR A 1 80 ? -5.332 37 23.531 1 94.06 80 THR A C 1
ATOM 625 O O . THR A 1 80 ? -5.254 36.594 24.688 1 94.06 80 THR A O 1
ATOM 628 N N . ILE A 1 81 ? -5.887 36.281 22.578 1 93 81 ILE A N 1
ATOM 629 C CA . ILE A 1 81 ? -6.457 34.938 22.828 1 93 81 ILE A CA 1
ATOM 630 C C . ILE A 1 81 ? -5.586 33.875 22.156 1 93 81 ILE A C 1
ATOM 632 O O . ILE A 1 81 ? -5.41 33.875 20.938 1 93 81 ILE A O 1
ATOM 636 N N . TYR A 1 82 ? -5.086 33 22.953 1 88.12 82 TYR A N 1
ATOM 637 C CA . TYR A 1 82 ? -4.289 31.891 22.484 1 88.12 82 TYR A CA 1
ATOM 638 C C . TYR A 1 82 ? -5.117 30.609 22.438 1 88.12 82 TYR A C 1
ATOM 640 O O . TYR A 1 82 ? -6.168 30.516 23.078 1 88.12 82 TYR A O 1
ATOM 648 N N . ALA A 1 83 ? -4.668 29.703 21.594 1 86.06 83 ALA A N 1
ATOM 649 C CA . ALA A 1 83 ? -5.301 28.375 21.625 1 86.06 83 ALA A CA 1
ATOM 650 C C . ALA A 1 83 ? -5.266 27.781 23.016 1 86.06 83 ALA A C 1
ATOM 652 O O . ALA A 1 83 ? -4.25 27.875 23.719 1 86.06 83 ALA A O 1
ATOM 653 N N . GLY A 1 84 ? -6.332 27.234 23.453 1 84.56 84 GLY A N 1
ATOM 654 C CA . GLY A 1 84 ? -6.422 26.656 24.781 1 84.56 84 GLY A CA 1
ATOM 655 C C . GLY A 1 84 ? -7.012 27.594 25.812 1 84.56 84 GLY A C 1
ATOM 656 O O . GLY A 1 84 ? -7.293 27.188 26.938 1 84.56 84 GLY A O 1
ATOM 657 N N . GLN A 1 85 ? -7.156 28.812 25.391 1 88.06 85 GLN A N 1
ATOM 658 C CA . GLN A 1 85 ? -7.727 29.797 26.312 1 88.06 85 GLN A CA 1
ATOM 659 C C . GLN A 1 85 ? -9.203 30.031 26 1 88.06 85 GLN A C 1
ATOM 661 O O . GLN A 1 85 ? -9.664 29.766 24.891 1 88.06 85 GLN A O 1
ATOM 666 N N . THR A 1 86 ? -9.891 30.453 27.016 1 90.56 86 THR A N 1
ATOM 667 C CA . THR A 1 86 ? -11.266 30.922 26.859 1 90.56 86 THR A CA 1
ATOM 668 C C . THR A 1 86 ? -11.32 32.438 26.797 1 90.56 86 THR A C 1
ATOM 670 O O . THR A 1 86 ? -10.797 33.125 27.688 1 90.56 86 THR A O 1
ATOM 673 N N . PRO A 1 87 ? -11.93 32.906 25.766 1 94.62 87 PRO A N 1
ATOM 674 C CA . PRO A 1 87 ? -12.055 34.344 25.703 1 94.62 87 PRO A CA 1
ATOM 675 C C . PRO A 1 87 ? -12.781 34.938 26.906 1 94.62 87 PRO A C 1
ATOM 677 O O . PRO A 1 87 ? -13.781 34.375 27.359 1 94.62 87 PRO A O 1
ATOM 680 N N . ARG A 1 88 ? -12.312 36.062 27.391 1 95.56 88 ARG A N 1
ATOM 681 C CA . ARG A 1 88 ? -12.875 36.656 28.594 1 95.56 88 ARG A CA 1
ATOM 682 C C . ARG A 1 88 ? -13.672 37.906 28.234 1 95.56 88 ARG A C 1
ATOM 684 O O . ARG A 1 88 ? -14.57 38.312 28.984 1 95.56 88 ARG A O 1
ATOM 691 N N . GLU A 1 89 ? -13.297 38.5 27.141 1 96.12 89 GLU A N 1
ATOM 692 C CA . GLU A 1 89 ? -13.906 39.781 26.75 1 96.12 89 GLU A CA 1
ATOM 693 C C . GLU A 1 89 ? -14.664 39.625 25.422 1 96.12 89 GLU A C 1
ATOM 695 O O . GLU A 1 89 ? -14.219 38.938 24.516 1 96.12 89 GLU A O 1
ATOM 700 N N . GLU A 1 90 ? -15.758 40.344 25.359 1 97.06 90 GLU A N 1
ATOM 701 C CA . GLU A 1 90 ? -16.516 40.406 24.125 1 97.06 90 GLU A CA 1
ATOM 702 C C . GLU A 1 90 ? -15.945 41.469 23.188 1 97.06 90 GLU A C 1
ATOM 704 O O . GLU A 1 90 ? -15.492 42.531 23.641 1 97.06 90 GLU A O 1
ATOM 709 N N . VAL A 1 91 ? -15.945 41.188 21.922 1 98.19 91 VAL A N 1
ATOM 710 C CA . VAL A 1 91 ? -15.531 42.156 20.922 1 98.19 91 VAL A CA 1
ATOM 711 C C . VAL A 1 91 ? -16.719 43.031 20.547 1 98.19 91 VAL A C 1
ATOM 713 O O . VAL A 1 91 ? -17.656 42.594 19.891 1 98.19 91 VAL A O 1
ATOM 716 N N . GLY A 1 92 ? -16.672 44.281 20.953 1 97.25 92 GLY A N 1
ATOM 717 C CA . GLY A 1 92 ? -17.703 45.25 20.641 1 97.25 92 GLY A CA 1
ATOM 718 C C . GLY A 1 92 ? -17.344 46.125 19.453 1 97.25 92 GLY A C 1
ATOM 719 O O . GLY A 1 92 ? -16.297 45.969 18.844 1 97.25 92 GLY A O 1
ATOM 720 N N . PRO A 1 93 ? -18.344 47.062 19.125 1 97.06 93 PRO A N 1
ATOM 721 C CA . PRO A 1 93 ? -18.062 48 18.016 1 97.06 93 PRO A CA 1
ATOM 722 C C . PRO A 1 93 ? -16.766 48.781 18.219 1 97.06 93 PRO A C 1
ATOM 724 O O . PRO A 1 93 ? -16.5 49.25 19.312 1 97.06 93 PRO A O 1
ATOM 727 N N . GLY A 1 94 ? -15.977 48.781 17.188 1 97 94 GLY A N 1
ATOM 728 C CA . GLY A 1 94 ? -14.75 49.562 17.219 1 97 94 GLY A CA 1
ATOM 729 C C . GLY A 1 94 ? -13.609 48.875 17.922 1 97 94 GLY A C 1
ATOM 730 O O . GLY A 1 94 ? -12.547 49.469 18.141 1 97 94 GLY A O 1
ATOM 731 N N . THR A 1 95 ? -13.789 47.625 18.344 1 97.81 95 THR A N 1
ATOM 732 C CA . THR A 1 95 ? -12.75 46.875 19.047 1 97.81 95 THR A CA 1
ATOM 733 C C . THR A 1 95 ? -12.445 45.562 18.328 1 97.81 95 THR A C 1
ATOM 735 O O . THR A 1 95 ? -13.164 45.188 17.406 1 97.81 95 THR A O 1
ATOM 738 N N . CYS A 1 96 ? -11.383 44.906 18.625 1 98.38 96 CYS A N 1
ATOM 739 C CA . CYS A 1 96 ? -10.977 43.594 18.141 1 98.38 96 CYS A CA 1
ATOM 740 C C . CYS A 1 96 ? -10.164 42.875 19.203 1 98.38 96 CYS A C 1
ATOM 742 O O . CYS A 1 96 ? -9.922 43.375 20.281 1 98.38 96 CYS A O 1
ATOM 744 N N . ALA A 1 97 ? -9.953 41.656 19.016 1 98.06 97 ALA A N 1
ATOM 745 C CA . ALA A 1 97 ? -9.07 40.844 19.844 1 98.06 97 ALA A CA 1
ATOM 746 C C . ALA A 1 97 ? -7.945 40.25 19.016 1 98.06 97 ALA A C 1
ATOM 748 O O . ALA A 1 97 ? -8.172 39.781 17.906 1 98.06 97 ALA A O 1
ATOM 749 N N . ARG A 1 98 ? -6.738 40.344 19.562 1 96.25 98 ARG A N 1
ATOM 750 C CA . ARG A 1 98 ? -5.672 39.562 18.953 1 96.25 98 ARG A CA 1
ATOM 751 C C . ARG A 1 98 ? -5.891 38.062 19.172 1 96.25 98 ARG A C 1
ATOM 753 O O . ARG A 1 98 ? -6.238 37.656 20.281 1 96.25 98 ARG A O 1
ATOM 760 N N . ILE A 1 99 ? -5.777 37.281 18.141 1 94.88 99 ILE A N 1
ATOM 761 C CA . ILE A 1 99 ? -6.148 35.875 18.25 1 94.88 99 ILE A CA 1
ATOM 762 C C . ILE A 1 99 ? -5.145 35 17.484 1 94.88 99 ILE A C 1
ATOM 764 O O . ILE A 1 99 ? -4.664 35.406 16.422 1 94.88 99 ILE A O 1
ATOM 768 N N . MET A 1 100 ? -4.82 33.875 18.031 1 89.5 100 MET A N 1
ATOM 769 C CA . MET A 1 100 ? -3.912 32.906 17.391 1 89.5 100 MET A CA 1
ATOM 770 C C . MET A 1 100 ? -4.688 31.766 16.75 1 89.5 100 MET A C 1
ATOM 772 O O . MET A 1 100 ? -5.84 31.531 17.109 1 89.5 100 MET A O 1
ATOM 776 N N . THR A 1 101 ? -4.02 31.156 15.797 1 86.94 101 THR A N 1
ATOM 777 C CA . THR A 1 101 ? -4.613 30.016 15.109 1 86.94 101 THR A CA 1
ATOM 778 C C . THR A 1 101 ? -5.102 28.969 16.109 1 86.94 101 THR A C 1
ATOM 780 O O . THR A 1 101 ? -4.383 28.625 17.047 1 86.94 101 THR A O 1
ATOM 783 N N . GLY A 1 102 ? -6.312 28.594 15.891 1 86.19 102 GLY A N 1
ATOM 784 C CA . GLY A 1 102 ? -6.879 27.547 16.734 1 86.19 102 GLY A CA 1
ATOM 785 C C . GLY A 1 102 ? -7.613 28.094 17.953 1 86.19 102 GLY A C 1
ATOM 786 O O . GLY A 1 102 ? -8.375 27.375 18.594 1 86.19 102 GLY A O 1
ATOM 787 N N . ALA A 1 103 ? -7.391 29.344 18.312 1 90.25 103 ALA A N 1
ATOM 788 C CA . ALA A 1 103 ? -8.031 29.953 19.469 1 90.25 103 ALA A CA 1
ATOM 789 C C . ALA A 1 103 ? -9.523 30.156 19.219 1 90.25 103 ALA A C 1
ATOM 791 O O . ALA A 1 103 ? -9.938 30.5 18.109 1 90.25 103 ALA A O 1
ATOM 792 N N . PRO A 1 104 ? -10.328 29.984 20.281 1 93.75 104 PRO A N 1
ATOM 793 C CA . PRO A 1 104 ? -11.773 30.219 20.141 1 93.75 104 PRO A CA 1
ATOM 794 C C . PRO A 1 104 ? -12.094 31.672 19.797 1 93.75 104 PRO A C 1
ATOM 796 O O . PRO A 1 104 ? -11.461 32.594 20.312 1 93.75 104 PRO A O 1
ATOM 799 N N . LEU A 1 105 ? -13.016 31.812 18.922 1 96.62 105 LEU A N 1
ATOM 800 C CA . LEU A 1 105 ? -13.477 33.156 18.578 1 96.62 105 LEU A CA 1
ATOM 801 C C . LEU A 1 105 ? -14.211 33.781 19.75 1 96.62 105 LEU A C 1
ATOM 803 O O . LEU A 1 105 ? -15.109 33.156 20.328 1 96.62 105 LEU A O 1
ATOM 807 N N . PRO A 1 106 ? -13.844 34.969 20.109 1 97.88 106 PRO A N 1
ATOM 808 C CA . PRO A 1 106 ? -14.578 35.656 21.203 1 97.88 106 PRO A CA 1
ATOM 809 C C . PRO A 1 106 ? -15.984 36.062 20.781 1 97.88 106 PRO A C 1
ATOM 811 O O . PRO A 1 106 ? -16.25 36.281 19.594 1 97.88 106 PRO A O 1
ATOM 814 N N . ALA A 1 107 ? -16.812 36.156 21.812 1 97 107 ALA A N 1
ATOM 815 C CA . ALA A 1 107 ? -18.172 36.656 21.547 1 97 107 ALA A CA 1
ATOM 816 C C . ALA A 1 107 ? -18.141 38 20.844 1 97 107 ALA A C 1
ATOM 818 O O . ALA A 1 107 ? -17.297 38.844 21.156 1 97 107 ALA A O 1
ATOM 819 N N . GLY A 1 108 ? -18.984 38.125 19.891 1 97.62 108 GLY A N 1
ATOM 820 C CA . GLY A 1 108 ? -19.094 39.406 19.172 1 97.62 108 GLY A CA 1
ATOM 821 C C . GLY A 1 108 ? -18.359 39.406 17.859 1 97.62 108 GLY A C 1
ATOM 822 O O . GLY A 1 108 ? -18.703 40.156 16.938 1 97.62 108 GLY A O 1
ATOM 823 N N . ALA A 1 109 ? -17.203 38.719 17.797 1 98.19 109 ALA A N 1
ATOM 824 C CA . ALA A 1 109 ? -16.438 38.625 16.562 1 98.19 109 ALA A CA 1
ATOM 825 C C . ALA A 1 109 ? -17.031 37.594 15.609 1 98.19 109 ALA A C 1
ATOM 827 O O . ALA A 1 109 ? -17.562 36.562 16.047 1 98.19 109 ALA A O 1
ATOM 828 N N . ASP A 1 110 ? -16.938 37.906 14.273 1 97.81 110 ASP A N 1
ATOM 829 C CA . ASP A 1 110 ? -17.484 36.969 13.297 1 97.81 110 ASP A CA 1
ATOM 830 C C . ASP A 1 110 ? -16.5 36.719 12.148 1 97.81 110 ASP A C 1
ATOM 832 O O . ASP A 1 110 ? -16.812 36.031 11.188 1 97.81 110 ASP A O 1
ATOM 836 N N . ALA A 1 111 ? -15.312 37.281 12.25 1 98 111 ALA A N 1
ATOM 837 C CA . ALA A 1 111 ? -14.273 37.125 11.234 1 98 111 ALA A CA 1
ATOM 838 C C . ALA A 1 111 ? -12.883 37.312 11.836 1 98 111 ALA A C 1
ATOM 840 O O . ALA A 1 111 ? -12.75 37.844 12.945 1 98 111 ALA A O 1
ATOM 841 N N . VAL A 1 112 ? -11.93 36.844 11.164 1 97.38 112 VAL A N 1
ATOM 842 C CA . VAL A 1 112 ? -10.531 37.062 11.531 1 97.38 112 VAL A CA 1
ATOM 843 C C . VAL A 1 112 ? -9.781 37.688 10.359 1 97.38 112 VAL A C 1
ATOM 845 O O . VAL A 1 112 ? -9.93 37.25 9.211 1 97.38 112 VAL A O 1
ATOM 848 N N . VAL A 1 113 ? -9.086 38.781 10.633 1 96.88 113 VAL A N 1
ATOM 849 C CA . VAL A 1 113 ? -8.164 39.344 9.664 1 96.88 113 VAL A CA 1
ATOM 850 C C . VAL A 1 113 ? -6.738 38.906 9.977 1 96.88 113 VAL A C 1
ATOM 852 O O . VAL A 1 113 ? -6.258 39.094 11.094 1 96.88 113 VAL A O 1
ATOM 855 N N . MET A 1 114 ? -6.16 38.344 9.016 1 93.25 114 MET A N 1
ATOM 856 C CA . MET A 1 114 ? -4.82 37.812 9.242 1 93.25 114 MET A CA 1
ATOM 857 C C . MET A 1 114 ? -3.838 38.906 9.586 1 93.25 114 MET A C 1
ATOM 859 O O . MET A 1 114 ? -3.963 40.031 9.078 1 93.25 114 MET A O 1
ATOM 863 N N . ARG A 1 115 ? -2.83 38.656 10.32 1 92 115 ARG A N 1
ATOM 864 C CA . ARG A 1 115 ? -1.876 39.625 10.844 1 92 115 ARG A CA 1
ATOM 865 C C . ARG A 1 115 ? -1.2 40.375 9.711 1 92 115 ARG A C 1
ATOM 867 O O . ARG A 1 115 ? -0.958 41.594 9.828 1 92 115 ARG A O 1
ATOM 874 N N . GLU A 1 116 ? -0.979 39.656 8.523 1 89.06 116 GLU A N 1
ATOM 875 C CA . GLU A 1 116 ? -0.266 40.25 7.387 1 89.06 116 GLU A CA 1
ATOM 876 C C . GLU A 1 116 ? -1.063 41.375 6.75 1 89.06 116 GLU A C 1
ATOM 878 O O . GLU A 1 116 ? -0.512 42.188 6.004 1 89.06 116 GLU A O 1
ATOM 883 N N . ARG A 1 117 ? -2.287 41.438 7.039 1 94.25 117 ARG A N 1
ATOM 884 C CA . ARG A 1 117 ? -3.158 42.469 6.473 1 94.25 117 ARG A CA 1
ATOM 885 C C . ARG A 1 117 ? -3.557 43.5 7.523 1 94.25 117 ARG A C 1
ATOM 887 O O . ARG A 1 117 ? -4.629 44.094 7.438 1 94.25 117 ARG A O 1
ATOM 894 N N . THR A 1 118 ? -2.738 43.594 8.508 1 96 118 THR A N 1
ATOM 895 C CA . THR A 1 118 ? -2.955 44.531 9.594 1 96 118 THR A CA 1
ATOM 896 C C . THR A 1 118 ? -1.657 45.25 9.953 1 96 118 THR A C 1
ATOM 898 O O . THR A 1 118 ? -0.579 44.844 9.508 1 96 118 THR A O 1
ATOM 901 N N . ARG A 1 119 ? -1.777 46.344 10.594 1 96 119 ARG A N 1
ATOM 902 C CA . ARG A 1 119 ? -0.641 47.094 11.117 1 96 119 ARG A CA 1
ATOM 903 C C . ARG A 1 119 ? -0.894 47.5 12.562 1 96 119 ARG A C 1
ATOM 905 O O . ARG A 1 119 ? -1.688 48.438 12.812 1 96 119 ARG A O 1
ATOM 912 N N . LEU A 1 120 ? -0.233 46.75 13.453 1 94.12 120 LEU A N 1
ATOM 913 C CA . LEU A 1 120 ? -0.347 47.094 14.867 1 94.12 120 LEU A CA 1
ATOM 914 C C . LEU A 1 120 ? 0.314 48.438 15.172 1 94.12 120 LEU A C 1
ATOM 916 O O . LEU A 1 120 ? 1.402 48.719 14.664 1 94.12 120 LEU A O 1
ATOM 920 N N . THR A 1 121 ? -0.304 49.25 16 1 94.19 121 THR A N 1
ATOM 921 C CA . THR A 1 121 ? 0.302 50.5 16.422 1 94.19 121 THR A CA 1
ATOM 922 C C . THR A 1 121 ? 1.518 50.25 17.312 1 94.19 121 THR A C 1
ATOM 924 O O . THR A 1 121 ? 1.625 49.188 17.938 1 94.19 121 THR A O 1
ATOM 927 N N . PRO A 1 122 ? 2.42 51.156 17.359 1 91.88 122 PRO A N 1
ATOM 928 C CA . PRO A 1 122 ? 3.625 51 18.172 1 91.88 122 PRO A CA 1
ATOM 929 C C . PRO A 1 122 ? 3.309 50.688 19.625 1 91.88 122 PRO A C 1
ATOM 931 O O . PRO A 1 122 ? 4.027 49.906 20.266 1 91.88 122 PRO A O 1
ATOM 934 N N . GLU A 1 123 ? 2.217 51.25 20.203 1 90.81 123 GLU A N 1
ATOM 935 C CA . GLU A 1 123 ? 1.818 51.031 21.594 1 90.81 123 GLU A CA 1
ATOM 936 C C . GLU A 1 123 ? 1.153 49.656 21.781 1 90.81 123 GLU A C 1
ATOM 938 O O . GLU A 1 123 ? 1.023 49.188 22.906 1 90.81 123 GLU A O 1
ATOM 943 N N . GLY A 1 124 ? 0.73 49.156 20.703 1 91.19 124 GLY A N 1
ATOM 944 C CA . GLY A 1 124 ? 0.117 47.812 20.719 1 91.19 124 GLY A CA 1
ATOM 945 C C . GLY A 1 124 ? -1.333 47.844 21.172 1 91.19 124 GLY A C 1
ATOM 946 O O . GLY A 1 124 ? -1.954 46.812 21.344 1 91.19 124 GLY A O 1
ATOM 947 N N . ASP A 1 125 ? -1.894 48.969 21.359 1 94.19 125 ASP A N 1
ATOM 948 C CA . ASP A 1 125 ? -3.234 49.094 21.922 1 94.19 125 ASP A CA 1
ATOM 949 C C . ASP A 1 125 ? -4.281 49.25 20.812 1 94.19 125 ASP A C 1
ATOM 951 O O . ASP A 1 125 ? -5.484 49.188 21.078 1 94.19 125 ASP A O 1
ATOM 955 N N . ALA A 1 126 ? -3.791 49.469 19.594 1 97.44 126 ALA A N 1
ATOM 956 C CA . ALA A 1 126 ? -4.688 49.562 18.453 1 97.44 126 ALA A CA 1
ATOM 957 C C . ALA A 1 126 ? -4.066 48.938 17.219 1 97.44 126 ALA A C 1
ATOM 959 O O . ALA A 1 126 ? -2.855 48.688 17.172 1 97.44 126 ALA A O 1
ATOM 960 N N . VAL A 1 127 ? -4.941 48.562 16.219 1 97.88 127 VAL A N 1
ATOM 961 C CA . VAL A 1 127 ? -4.473 47.938 14.992 1 97.88 127 VAL A CA 1
ATOM 962 C C . VAL A 1 127 ? -5.203 48.531 13.797 1 97.88 127 VAL A C 1
ATOM 964 O O . VAL A 1 127 ? -6.406 48.812 13.867 1 97.88 127 VAL A O 1
ATOM 967 N N . ASP A 1 128 ? -4.469 48.875 12.758 1 97.81 128 ASP A N 1
ATOM 968 C CA . ASP A 1 128 ? -5.047 49.281 11.484 1 97.81 128 ASP A CA 1
ATOM 969 C C . ASP A 1 128 ? -5.352 48.062 10.609 1 97.81 128 ASP A C 1
ATOM 971 O O . ASP A 1 128 ? -4.449 47.312 10.242 1 97.81 128 ASP A O 1
ATOM 975 N N . ILE A 1 129 ? -6.594 47.844 10.312 1 97.88 129 ILE A N 1
ATOM 976 C CA . ILE A 1 129 ? -7.012 46.781 9.398 1 97.88 129 ILE A CA 1
ATOM 977 C C . ILE A 1 129 ? -6.891 47.281 7.957 1 97.88 129 ILE A C 1
ATOM 979 O O . ILE A 1 129 ? -7.469 48.281 7.59 1 97.88 129 ILE A O 1
ATOM 983 N N . LEU A 1 130 ? -6.254 46.531 7.117 1 97.06 130 LEU A N 1
ATOM 984 C CA . LEU A 1 130 ? -5.906 47 5.777 1 97.06 130 LEU A CA 1
ATOM 985 C C . LEU A 1 130 ? -6.793 46.344 4.73 1 97.06 130 LEU A C 1
ATOM 987 O O . LEU A 1 130 ? -6.766 46.719 3.557 1 97.06 130 LEU A O 1
ATOM 991 N N . GLU A 1 131 ? -7.535 45.344 5.148 1 94.38 131 GLU A N 1
ATOM 992 C CA . GLU A 1 131 ? -8.398 44.625 4.234 1 94.38 131 GLU A CA 1
ATOM 993 C C . GLU A 1 131 ? -9.758 44.344 4.871 1 94.38 131 GLU A C 1
ATOM 995 O O . GLU A 1 131 ? -9.828 43.875 6.012 1 94.38 131 GLU A O 1
ATOM 1000 N N . GLY A 1 132 ? -10.82 44.625 4.121 1 93.94 132 GLY A N 1
ATOM 1001 C CA . GLY A 1 132 ? -12.148 44.25 4.574 1 93.94 132 GLY A CA 1
ATOM 1002 C C . GLY A 1 132 ? -12.469 42.781 4.375 1 93.94 132 GLY A C 1
ATOM 1003 O O . GLY A 1 132 ? -12.055 42.188 3.375 1 93.94 132 GLY A O 1
ATOM 1004 N N . VAL A 1 133 ? -13.086 42.219 5.395 1 95.25 133 VAL A N 1
ATOM 1005 C CA . VAL A 1 133 ? -13.477 40.812 5.281 1 95.25 133 VAL A CA 1
ATOM 1006 C C . VAL A 1 133 ? -14.938 40.625 5.668 1 95.25 133 VAL A C 1
ATOM 1008 O O . VAL A 1 133 ? -15.516 41.5 6.34 1 95.25 133 VAL A O 1
ATOM 1011 N N . GLY A 1 134 ? -15.578 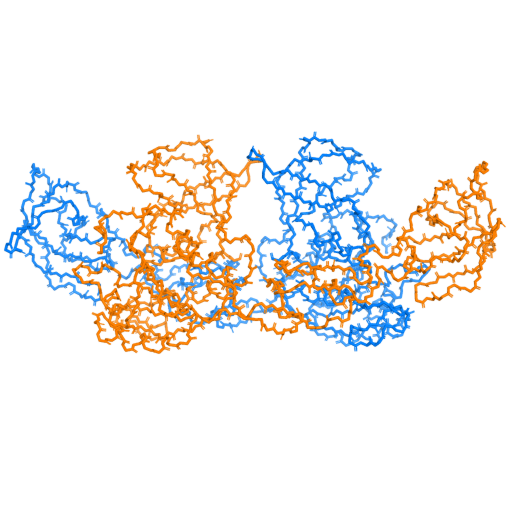39.594 5.133 1 95.06 134 GLY A N 1
ATOM 1012 C CA . GLY A 1 134 ? -16.953 39.281 5.496 1 95.06 134 GLY A CA 1
ATOM 1013 C C . GLY A 1 134 ? -17.047 38.281 6.629 1 95.06 134 GLY A C 1
ATOM 1014 O O . GLY A 1 134 ? -16.047 37.75 7.082 1 95.06 134 GLY A O 1
ATOM 1015 N N . PRO A 1 135 ? -18.344 38.125 7.098 1 96 135 PRO A N 1
ATOM 1016 C CA . PRO A 1 135 ? -18.562 37.125 8.148 1 96 135 PRO A CA 1
ATOM 1017 C C . PRO A 1 135 ? -18.031 35.75 7.758 1 96 135 PRO A C 1
ATOM 1019 O O . PRO A 1 135 ? -18.141 35.344 6.602 1 96 135 PRO A O 1
ATOM 1022 N N . GLY A 1 136 ? -17.375 35.062 8.773 1 94.81 136 GLY A N 1
ATOM 1023 C CA . GLY A 1 136 ? -16.906 33.719 8.547 1 94.81 136 GLY A CA 1
ATOM 1024 C C . GLY A 1 136 ? -15.5 33.656 7.965 1 94.81 136 GLY A C 1
ATOM 1025 O O . GLY A 1 136 ? -14.906 32.562 7.887 1 94.81 136 GLY A O 1
ATOM 1026 N N . HIS A 1 137 ? -14.992 34.75 7.582 1 93.94 137 HIS A N 1
ATOM 1027 C CA . HIS A 1 137 ? -13.656 34.781 6.984 1 93.94 137 HIS A CA 1
ATOM 1028 C C . HIS A 1 137 ? -12.602 34.281 7.961 1 93.94 137 HIS A C 1
ATOM 1030 O O . HIS A 1 137 ? -12.453 34.844 9.055 1 93.94 137 HIS A O 1
ATOM 1036 N N . PHE A 1 138 ? -11.906 33.219 7.625 1 92.06 138 PHE A N 1
ATOM 1037 C CA . PHE A 1 138 ? -10.836 32.562 8.383 1 92.06 138 PHE A CA 1
ATOM 1038 C C . PHE A 1 138 ? -11.336 32.094 9.742 1 92.06 138 PHE A C 1
ATOM 1040 O O . PHE A 1 138 ? -10.602 32.156 10.727 1 92.06 138 PHE A O 1
ATOM 1047 N N . VAL A 1 139 ? -12.562 31.719 9.789 1 94.06 139 VAL A N 1
ATOM 1048 C CA . VAL A 1 139 ? -13.156 31.078 10.953 1 94.06 139 VAL A CA 1
ATOM 1049 C C . VAL A 1 139 ? -13.453 29.609 10.641 1 94.06 139 VAL A C 1
ATOM 1051 O O . VAL A 1 139 ? -14.094 29.297 9.633 1 94.06 139 VAL A O 1
ATOM 1054 N N . ARG A 1 140 ? -12.914 28.75 11.375 1 90.06 140 ARG A N 1
ATOM 1055 C CA . ARG A 1 140 ? -13.312 27.344 11.328 1 90.06 140 ARG A CA 1
ATOM 1056 C C . ARG A 1 140 ? -14.57 27.109 12.164 1 90.06 140 ARG A C 1
ATOM 1058 O O . ARG A 1 140 ? -14.547 27.266 13.383 1 90.06 140 ARG A O 1
ATOM 1065 N N . PRO A 1 141 ? -15.57 26.781 11.516 1 91.5 141 PRO A N 1
ATOM 1066 C CA . PRO A 1 141 ? -16.828 26.703 12.25 1 91.5 141 PRO A CA 1
ATOM 1067 C C . PRO A 1 141 ? -16.891 25.516 13.203 1 91.5 141 PRO A C 1
ATOM 1069 O O . PRO A 1 141 ? -16.328 24.453 12.906 1 91.5 141 PRO A O 1
ATOM 1072 N N . ARG A 1 142 ? -17.562 25.75 14.305 1 92.19 142 ARG A N 1
ATOM 1073 C CA . ARG A 1 142 ? -17.891 24.641 15.219 1 92.19 142 ARG A CA 1
ATOM 1074 C C . ARG A 1 142 ? -18.531 23.484 14.469 1 92.19 142 ARG A C 1
ATOM 1076 O O . ARG A 1 142 ? -19.406 23.703 13.625 1 92.19 142 ARG A O 1
ATOM 1083 N N . GLY A 1 143 ? -18.047 22.25 14.688 1 90.81 143 GLY A N 1
ATOM 1084 C CA . GLY A 1 143 ? -18.672 21.047 14.156 1 90.81 143 GLY A CA 1
ATOM 1085 C C . GLY A 1 143 ? -18.266 20.734 12.734 1 90.81 143 GLY A C 1
ATOM 1086 O O . GLY A 1 143 ? -18.875 19.875 12.086 1 90.81 143 GLY A O 1
ATOM 1087 N N . GLU A 1 144 ? -17.297 21.391 12.219 1 87.56 144 GLU A N 1
ATOM 1088 C CA . GLU A 1 144 ? -16.844 21.156 10.852 1 87.56 144 GLU A CA 1
ATOM 1089 C C . GLU A 1 144 ? -16.422 19.703 10.648 1 87.56 144 GLU A C 1
ATOM 1091 O O . GLU A 1 144 ? -16.688 19.109 9.594 1 87.56 144 GLU A O 1
ATOM 1096 N N . ASP A 1 145 ? -15.828 19.078 11.625 1 88.5 145 ASP A N 1
ATOM 1097 C CA . ASP A 1 145 ? -15.32 17.719 11.508 1 88.5 145 ASP A CA 1
ATOM 1098 C C . ASP A 1 145 ? -16.359 16.703 12.008 1 88.5 145 ASP A C 1
ATOM 1100 O O . ASP A 1 145 ? -16.469 15.602 11.469 1 88.5 145 ASP A O 1
ATOM 1104 N N . ALA A 1 146 ? -17.016 17.109 12.992 1 92.12 146 ALA A N 1
ATOM 1105 C CA . ALA A 1 146 ? -17.953 16.156 13.609 1 92.12 146 ALA A CA 1
ATOM 1106 C C . ALA A 1 146 ? -19.016 16.891 14.414 1 92.12 146 ALA A C 1
ATOM 1108 O O . ALA A 1 146 ? -18.719 17.891 15.086 1 92.12 146 ALA A O 1
ATOM 1109 N N . ARG A 1 147 ? -20.172 16.438 14.367 1 94.12 147 ARG A N 1
ATOM 1110 C CA . ARG A 1 147 ? -21.281 16.906 15.211 1 94.12 147 ARG A CA 1
ATOM 1111 C C . ARG A 1 147 ? -21.797 15.781 16.094 1 94.12 147 ARG A C 1
ATOM 1113 O O . ARG A 1 147 ? -22.172 14.719 15.602 1 94.12 147 ARG A O 1
ATOM 1120 N N . GLU A 1 148 ? -21.797 16.094 17.375 1 95.12 148 GLU A N 1
ATOM 1121 C CA . GLU A 1 148 ? -22.219 15.109 18.344 1 95.12 148 GLU A CA 1
ATOM 1122 C C . GLU A 1 148 ? -23.547 14.477 17.953 1 95.12 148 GLU A C 1
ATOM 1124 O O . GLU A 1 148 ? -24.484 15.188 17.578 1 95.12 148 GLU A O 1
ATOM 1129 N N . GLY A 1 149 ? -23.578 13.172 17.953 1 95.81 149 GLY A N 1
ATOM 1130 C CA . GLY A 1 149 ? -24.812 12.453 17.656 1 95.81 149 GLY A CA 1
ATOM 1131 C C . GLY A 1 149 ? -24.891 11.977 16.219 1 95.81 149 GLY A C 1
ATOM 1132 O O . GLY A 1 149 ? -25.578 11 15.922 1 95.81 149 GLY A O 1
ATOM 1133 N N . GLU A 1 150 ? -24.219 12.633 15.336 1 96.06 150 GLU A N 1
ATOM 1134 C CA . GLU A 1 150 ? -24.25 12.25 13.922 1 96.06 150 GLU A CA 1
ATOM 1135 C C . GLU A 1 150 ? -23.297 11.094 13.648 1 96.06 150 GLU A C 1
ATOM 1137 O O . GLU A 1 150 ? -22.359 10.852 14.422 1 96.06 150 GLU A O 1
ATOM 1142 N N . VAL A 1 151 ? -23.547 10.359 12.562 1 96.75 151 VAL A N 1
ATOM 1143 C CA . VAL A 1 151 ? -22.625 9.305 12.156 1 96.75 151 VAL A CA 1
ATOM 1144 C C . VAL A 1 151 ? -21.297 9.922 11.695 1 96.75 151 VAL A C 1
ATOM 1146 O O . VAL A 1 151 ? -21.266 10.68 10.719 1 96.75 151 VAL A O 1
ATOM 1149 N N . LEU A 1 152 ? -20.312 9.688 12.445 1 95.94 152 LEU A N 1
ATOM 1150 C CA . LEU A 1 152 ? -18.984 10.164 12.102 1 95.94 152 LEU A CA 1
ATOM 1151 C C . LEU A 1 152 ? -18.422 9.406 10.906 1 95.94 152 LEU A C 1
ATOM 1153 O O . LEU A 1 152 ? -18 10.016 9.922 1 95.94 152 LEU A O 1
ATOM 1157 N N . LEU A 1 153 ? -18.406 8.055 11 1 97.06 153 LEU A N 1
ATOM 1158 C CA . LEU A 1 153 ? -17.984 7.145 9.945 1 97.06 153 LEU A CA 1
ATOM 1159 C C . LEU A 1 153 ? -18.953 5.973 9.812 1 97.06 153 LEU A C 1
ATOM 1161 O O . LEU A 1 153 ? -19.297 5.328 10.812 1 97.06 153 LEU A O 1
ATOM 1165 N N . PRO A 1 154 ? -19.406 5.727 8.672 1 97.31 154 PRO A N 1
ATOM 1166 C CA . PRO A 1 154 ? -20.344 4.613 8.484 1 97.31 154 PRO A CA 1
ATOM 1167 C C . PRO A 1 154 ? -19.641 3.254 8.461 1 97.31 154 PRO A C 1
ATOM 1169 O O . PRO A 1 154 ? -18.438 3.178 8.18 1 97.31 154 PRO A O 1
ATOM 1172 N N . ARG A 1 155 ? -20.406 2.248 8.719 1 97.31 155 ARG A N 1
ATOM 1173 C CA . ARG A 1 155 ? -19.953 0.875 8.531 1 97.31 155 ARG A CA 1
ATOM 1174 C C . ARG A 1 155 ? -19.359 0.673 7.145 1 97.31 155 ARG A C 1
ATOM 1176 O O . ARG A 1 155 ? -19.891 1.191 6.156 1 97.31 155 ARG A O 1
ATOM 1183 N N . GLY A 1 156 ? -18.25 -0.11 7.074 1 97.19 156 GLY A N 1
ATOM 1184 C CA . GLY A 1 156 ? -17.625 -0.413 5.797 1 97.19 156 GLY A CA 1
ATOM 1185 C C . GLY A 1 156 ? -16.547 0.578 5.406 1 97.19 156 GLY A C 1
ATOM 1186 O O . GLY A 1 156 ? -15.82 0.363 4.434 1 97.19 156 GLY A O 1
ATOM 1187 N N . THR A 1 157 ? -16.375 1.681 6.246 1 97.5 157 THR A N 1
ATOM 1188 C CA . THR A 1 157 ? -15.359 2.678 5.949 1 97.5 157 THR A CA 1
ATOM 1189 C C . THR A 1 157 ? -13.961 2.078 6.082 1 97.5 157 THR A C 1
ATOM 1191 O O . THR A 1 157 ? -13.609 1.528 7.129 1 97.5 157 THR A O 1
ATOM 1194 N N . PRO A 1 158 ? -13.219 2.084 4.988 1 97.81 158 PRO A N 1
ATOM 1195 C CA . PRO A 1 158 ? -11.805 1.744 5.172 1 97.81 158 PRO A CA 1
ATOM 1196 C C . PRO A 1 158 ? -11.078 2.715 6.102 1 97.81 158 PRO A C 1
ATOM 1198 O O . PRO A 1 158 ? -11.281 3.93 6.012 1 97.81 158 PRO A O 1
ATOM 1201 N N . LEU A 1 159 ? -10.289 2.27 6.961 1 98.19 159 LEU A N 1
ATOM 1202 C CA . LEU A 1 159 ? -9.664 3.086 7.996 1 98.19 159 LEU A CA 1
ATOM 1203 C C . LEU A 1 159 ? -8.242 3.475 7.594 1 98.19 159 LEU A C 1
ATOM 1205 O O . LEU A 1 159 ? -7.309 2.689 7.762 1 98.19 159 LEU A O 1
ATOM 1209 N N . GLY A 1 160 ? -8.109 4.652 7.008 1 97.94 160 GLY A N 1
ATOM 1210 C CA . GLY A 1 160 ? -6.816 5.289 6.828 1 97.94 160 GLY A CA 1
ATOM 1211 C C . GLY A 1 160 ? -6.395 6.129 8.023 1 97.94 160 GLY A C 1
ATOM 1212 O O . GLY A 1 160 ? -7.043 6.098 9.07 1 97.94 160 GLY A O 1
ATOM 1213 N N . ILE A 1 161 ? -5.34 6.863 7.875 1 98.25 161 ILE A N 1
ATOM 1214 C CA . ILE A 1 161 ? -4.758 7.633 8.969 1 98.25 161 ILE A CA 1
ATOM 1215 C C . ILE A 1 161 ? -5.715 8.75 9.383 1 98.25 161 ILE A C 1
ATOM 1217 O O . ILE A 1 161 ? -6.004 8.922 10.57 1 98.25 161 ILE A O 1
ATOM 1221 N N . PRO A 1 162 ? -6.328 9.492 8.43 1 97.12 162 PRO A N 1
ATOM 1222 C CA . PRO A 1 162 ? -7.258 10.547 8.844 1 97.12 162 PRO A CA 1
ATOM 1223 C C . PRO A 1 162 ? -8.508 10 9.531 1 97.12 162 PRO A C 1
ATOM 1225 O O . PRO A 1 162 ? -9.008 10.602 10.484 1 97.12 162 PRO A O 1
ATOM 1228 N N . GLU A 1 163 ? -9.047 8.844 9.039 1 97.38 163 GLU A N 1
ATOM 1229 C CA . GLU A 1 163 ? -10.203 8.227 9.68 1 97.38 163 GLU A CA 1
ATOM 1230 C C . GLU A 1 163 ? -9.906 7.879 11.141 1 97.38 163 GLU A C 1
ATOM 1232 O O . GLU A 1 163 ? -10.719 8.156 12.023 1 97.38 163 GLU A O 1
ATOM 1237 N N . LEU A 1 164 ? -8.773 7.289 11.312 1 97.5 164 LEU A N 1
ATOM 1238 C CA . LEU A 1 164 ? -8.391 6.93 12.672 1 97.5 164 LEU A CA 1
ATOM 1239 C C . LEU A 1 164 ? -8.156 8.172 13.523 1 97.5 164 LEU A C 1
ATOM 1241 O O . LEU A 1 164 ? -8.453 8.188 14.719 1 97.5 164 LEU A O 1
ATOM 1245 N N . GLY A 1 165 ? -7.617 9.195 12.922 1 95.31 165 GLY A N 1
ATOM 1246 C CA . GLY A 1 165 ? -7.508 10.477 13.602 1 95.31 165 GLY A CA 1
ATOM 1247 C C . GLY A 1 165 ? -8.844 11.023 14.062 1 95.31 165 GLY A C 1
ATOM 1248 O O . GLY A 1 165 ? -8.961 11.547 15.172 1 95.31 165 GLY A O 1
ATOM 1249 N N . LEU A 1 166 ? -9.836 10.953 13.203 1 94.75 166 LEU A N 1
ATOM 1250 C CA . LEU A 1 166 ? -11.18 11.398 13.539 1 94.75 166 LEU A CA 1
ATOM 1251 C C . LEU A 1 166 ? -11.734 10.625 14.727 1 94.75 166 LEU A C 1
ATOM 1253 O O . LEU A 1 166 ? -12.328 11.203 15.633 1 94.75 166 LEU A O 1
ATOM 1257 N N . LEU A 1 167 ? -11.508 9.344 14.711 1 95.62 167 LEU A N 1
ATOM 1258 C CA . LEU A 1 167 ? -11.977 8.508 15.805 1 95.62 167 LEU A CA 1
ATOM 1259 C C . LEU A 1 167 ? -11.273 8.875 17.109 1 95.62 167 LEU A C 1
ATOM 1261 O O . LEU A 1 167 ? -11.914 8.992 18.156 1 95.62 167 LEU A O 1
ATOM 1265 N N . LEU A 1 168 ? -10 9.07 17.031 1 94 168 LEU A N 1
ATOM 1266 C CA . LEU A 1 168 ? -9.234 9.453 18.219 1 94 168 LEU A CA 1
ATOM 1267 C C . LEU A 1 168 ? -9.688 10.812 18.75 1 94 168 LEU A C 1
ATOM 1269 O O . LEU A 1 168 ? -9.742 11.016 19.953 1 94 168 LEU A O 1
ATOM 1273 N N . GLY A 1 169 ? -10 11.672 17.828 1 91.12 169 GLY A N 1
ATOM 1274 C CA . GLY A 1 169 ? -10.531 12.969 18.219 1 91.12 169 GLY A CA 1
ATOM 1275 C C . GLY A 1 169 ? -11.797 12.859 19.047 1 91.12 169 GLY A C 1
ATOM 1276 O O . GLY A 1 169 ? -12.148 13.789 19.781 1 91.12 169 GLY A O 1
ATOM 1277 N N . GLN A 1 170 ? -12.484 11.758 18.922 1 91.81 170 GLN A N 1
ATOM 1278 C CA . GLN A 1 170 ? -13.695 11.492 19.688 1 91.81 170 GLN A CA 1
ATOM 1279 C C . GLN A 1 170 ? -13.359 10.844 21.031 1 91.81 170 GLN A C 1
ATOM 1281 O O . GLN A 1 170 ? -14.258 10.516 21.812 1 91.81 170 GLN A O 1
ATOM 1286 N N . GLY A 1 171 ? -12.133 10.586 21.25 1 90.38 171 GLY A N 1
ATOM 1287 C CA . GLY A 1 171 ? -11.719 9.883 22.453 1 90.38 171 GLY A CA 1
ATOM 1288 C C . GLY A 1 171 ? -11.805 8.375 22.328 1 90.38 171 GLY A C 1
ATOM 1289 O O . GLY A 1 171 ? -11.727 7.656 23.328 1 90.38 171 GLY A O 1
ATOM 1290 N N . ARG A 1 172 ? -11.977 7.934 21.156 1 93 172 ARG A N 1
ATOM 1291 C CA . ARG A 1 172 ? -12.094 6.5 20.922 1 93 172 ARG A CA 1
ATOM 1292 C C . ARG A 1 172 ? -10.727 5.875 20.641 1 93 172 ARG A C 1
ATOM 1294 O O . ARG A 1 172 ? -10.094 6.176 19.625 1 93 172 ARG A O 1
ATOM 1301 N N . THR A 1 173 ? -10.32 4.988 21.516 1 94.75 173 THR A N 1
ATOM 1302 C CA . THR A 1 173 ? -9.016 4.371 21.359 1 94.75 173 THR A CA 1
ATOM 1303 C C . THR A 1 173 ? -9.148 2.93 20.875 1 94.75 173 THR A C 1
ATOM 1305 O O . THR A 1 173 ? -8.148 2.258 20.609 1 94.75 173 THR A O 1
ATOM 1308 N N . SER A 1 174 ? -10.383 2.486 20.766 1 96.69 174 SER A N 1
ATOM 1309 C CA . SER A 1 174 ? -10.695 1.171 20.219 1 96.69 174 SER A CA 1
ATOM 1310 C C . SER A 1 174 ? -11.703 1.273 19.078 1 96.69 174 SER A C 1
ATOM 1312 O O . SER A 1 174 ? -12.586 2.137 19.094 1 96.69 174 SER A O 1
ATOM 1314 N N . VAL A 1 175 ? -11.539 0.407 18.109 1 97 175 VAL A N 1
ATOM 1315 C CA . VAL A 1 175 ? -12.328 0.482 16.891 1 97 175 VAL A CA 1
ATOM 1316 C C . VAL A 1 175 ? -12.922 -0.89 16.562 1 97 175 VAL A C 1
ATOM 1318 O O . VAL A 1 175 ? -12.227 -1.907 16.672 1 97 175 VAL A O 1
ATOM 1321 N N . PRO A 1 176 ? -14.234 -0.914 16.281 1 98.5 176 PRO A N 1
ATOM 1322 C CA . PRO A 1 176 ? -14.836 -2.182 15.852 1 98.5 176 PRO A CA 1
ATOM 1323 C C . PRO A 1 176 ? -14.508 -2.537 14.406 1 98.5 176 PRO A C 1
ATOM 1325 O O . PRO A 1 176 ? -14.812 -1.77 13.492 1 98.5 176 PRO A O 1
ATOM 1328 N N . VAL A 1 177 ? -13.867 -3.666 14.18 1 98.75 177 VAL A N 1
ATOM 1329 C CA . VAL A 1 177 ? -13.508 -4.137 12.844 1 98.75 177 VAL A CA 1
ATOM 1330 C C . VAL A 1 177 ? -13.781 -5.633 12.734 1 98.75 177 VAL A C 1
ATOM 1332 O O . VAL A 1 177 ? -13.812 -6.344 13.742 1 98.75 177 VAL A O 1
ATOM 1335 N N . PRO A 1 178 ? -14.07 -6.145 11.547 1 98.81 178 PRO A N 1
ATOM 1336 C CA . PRO A 1 178 ? -14.094 -7.602 11.414 1 98.81 178 PRO A CA 1
ATOM 1337 C C . PRO A 1 178 ? -12.766 -8.25 11.781 1 98.81 178 PRO A C 1
ATOM 1339 O O . PRO A 1 178 ? -11.695 -7.703 11.484 1 98.81 178 PRO A O 1
ATOM 1342 N N . ARG A 1 179 ? -12.836 -9.391 12.477 1 98.44 179 ARG A N 1
ATOM 1343 C CA . ARG A 1 179 ? -11.586 -10.07 12.828 1 98.44 179 ARG A CA 1
ATOM 1344 C C . ARG A 1 179 ? -10.836 -10.5 11.57 1 98.44 179 ARG A C 1
ATOM 1346 O O . ARG A 1 179 ? -11.43 -10.641 10.5 1 98.44 179 ARG A O 1
ATOM 1353 N N . ARG A 1 180 ? -9.578 -10.688 11.672 1 98.62 180 ARG A N 1
ATOM 1354 C CA . ARG A 1 180 ? -8.734 -11.094 10.547 1 98.62 180 ARG A CA 1
ATOM 1355 C C . ARG A 1 180 ? -8.984 -12.555 10.188 1 98.62 180 ARG A C 1
ATOM 1357 O O . ARG A 1 180 ? -9.086 -13.414 11.07 1 98.62 180 ARG A O 1
ATOM 1364 N N . PRO A 1 181 ? -9.109 -12.875 8.898 1 98.88 181 PRO A N 1
ATOM 1365 C CA . PRO A 1 181 ? -9.289 -14.266 8.5 1 98.88 181 PRO A CA 1
ATOM 1366 C C . PRO A 1 181 ? -8.062 -15.133 8.789 1 98.88 181 PRO A C 1
ATOM 1368 O O . PRO A 1 181 ? -6.941 -14.742 8.453 1 98.88 181 PRO A O 1
ATOM 1371 N N . ARG A 1 182 ? -8.281 -16.219 9.445 1 98.75 182 ARG A N 1
ATOM 1372 C CA . ARG A 1 182 ? -7.25 -17.234 9.602 1 98.75 182 ARG A CA 1
ATOM 1373 C C . ARG A 1 182 ? -7.133 -18.094 8.352 1 98.75 182 ARG A C 1
ATOM 1375 O O . ARG A 1 182 ? -8.109 -18.719 7.922 1 98.75 182 ARG A O 1
ATOM 1382 N N . VAL A 1 183 ? -5.926 -18.156 7.73 1 98.88 183 VAL A N 1
ATOM 1383 C CA . VAL A 1 183 ? -5.742 -18.828 6.441 1 98.88 183 VAL A CA 1
ATOM 1384 C C . VAL A 1 183 ? -4.707 -19.938 6.578 1 98.88 183 VAL A C 1
ATOM 1386 O O . VAL A 1 183 ? -3.541 -19.672 6.887 1 98.88 183 VAL A O 1
ATOM 1389 N N . ALA A 1 184 ? -5.125 -21.188 6.367 1 98.69 184 ALA A N 1
ATOM 1390 C CA . ALA A 1 184 ? -4.203 -22.312 6.32 1 98.69 184 ALA A CA 1
ATOM 1391 C C . ALA A 1 184 ? -3.623 -22.5 4.922 1 98.69 184 ALA A C 1
ATOM 1393 O O . ALA A 1 184 ? -4.336 -22.344 3.926 1 98.69 184 ALA A O 1
ATOM 1394 N N . ILE A 1 185 ? -2.377 -22.781 4.82 1 98.38 185 ILE A N 1
ATOM 1395 C CA . ILE A 1 185 ? -1.688 -22.953 3.547 1 98.38 185 ILE A CA 1
ATOM 1396 C C . ILE A 1 185 ? -0.965 -24.297 3.521 1 98.38 185 ILE A C 1
ATOM 1398 O O . ILE A 1 185 ? -0.176 -24.594 4.418 1 98.38 185 ILE A O 1
ATOM 1402 N N . LEU A 1 186 ? -1.254 -25.094 2.535 1 97.06 186 LEU A N 1
ATOM 1403 C CA . LEU A 1 186 ? -0.635 -26.406 2.354 1 97.06 186 LEU A CA 1
ATOM 1404 C C . LEU A 1 186 ? 0.023 -26.5 0.983 1 97.06 186 LEU A C 1
ATOM 1406 O O . LEU A 1 186 ? -0.619 -26.25 -0.04 1 97.06 186 LEU A O 1
ATOM 1410 N N . SER A 1 187 ? 1.282 -26.781 0.984 1 95.06 187 SER A N 1
ATOM 1411 C CA . SER A 1 187 ? 1.954 -27.109 -0.267 1 95.06 187 SER A CA 1
ATOM 1412 C C . SER A 1 187 ? 1.985 -28.625 -0.491 1 95.06 187 SER A C 1
ATOM 1414 O O . SER A 1 187 ? 2.012 -29.406 0.467 1 95.06 187 SER A O 1
ATOM 1416 N N . THR A 1 188 ? 1.881 -28.969 -1.741 1 91.62 188 THR A N 1
ATOM 1417 C CA . THR A 1 188 ? 2.045 -30.375 -2.094 1 91.62 188 THR A CA 1
ATOM 1418 C C . THR A 1 188 ? 3.123 -30.547 -3.16 1 91.62 188 THR A C 1
ATOM 1420 O O . THR A 1 188 ? 3.273 -29.703 -4.039 1 91.62 188 THR A O 1
ATOM 1423 N N . GLY A 1 189 ? 3.84 -31.641 -2.984 1 89 189 GLY A N 1
ATOM 1424 C CA . GLY A 1 189 ? 4.844 -31.969 -3.984 1 89 189 GLY A CA 1
ATOM 1425 C C . GLY A 1 189 ? 5.992 -32.781 -3.43 1 89 189 GLY A C 1
ATOM 1426 O O . GLY A 1 189 ? 6.672 -32.375 -2.496 1 89 189 GLY A O 1
ATOM 1427 N N . ASP A 1 190 ? 6.277 -33.875 -4.113 1 85.75 190 ASP A N 1
ATOM 1428 C CA . ASP A 1 190 ? 7.371 -34.75 -3.693 1 85.75 190 ASP A CA 1
ATOM 1429 C C . ASP A 1 190 ? 8.727 -34.094 -3.963 1 85.75 190 ASP A C 1
ATOM 1431 O O . ASP A 1 190 ? 9.727 -34.469 -3.354 1 85.75 190 ASP A O 1
ATOM 1435 N N . GLU A 1 191 ? 8.68 -33.125 -4.844 1 86.5 191 GLU A N 1
ATOM 1436 C CA . GLU A 1 191 ? 9.914 -32.5 -5.266 1 86.5 191 GLU A CA 1
ATOM 1437 C C . GLU A 1 191 ? 10.297 -31.359 -4.324 1 86.5 191 GLU A C 1
ATOM 1439 O O . GLU A 1 191 ? 11.398 -30.797 -4.418 1 86.5 191 GLU A O 1
ATOM 1444 N N . LEU A 1 192 ? 9.453 -31.047 -3.383 1 90.44 192 LEU A N 1
ATOM 1445 C CA . LEU A 1 192 ? 9.617 -29.828 -2.6 1 90.44 192 LEU A CA 1
ATOM 1446 C C . LEU A 1 192 ? 10.32 -30.125 -1.278 1 90.44 192 LEU A C 1
ATOM 1448 O O . LEU A 1 192 ? 10.219 -31.219 -0.748 1 90.44 192 LEU A O 1
ATOM 1452 N N . CYS A 1 193 ? 11.055 -29.156 -0.827 1 90.69 193 CYS A N 1
ATOM 1453 C CA . CYS A 1 193 ? 11.617 -29.141 0.519 1 90.69 193 CYS A CA 1
ATOM 1454 C C . CYS A 1 193 ? 11.492 -27.766 1.144 1 90.69 193 CYS A C 1
ATOM 1456 O O . CYS A 1 193 ? 11.305 -26.766 0.436 1 90.69 193 CYS A O 1
ATOM 1458 N N . PRO A 1 194 ? 11.492 -27.672 2.477 1 90.06 194 PRO A N 1
ATOM 1459 C CA . PRO A 1 194 ? 11.492 -26.359 3.115 1 90.06 194 PRO A CA 1
ATOM 1460 C C . PRO A 1 194 ? 12.805 -25.609 2.914 1 90.06 194 PRO A C 1
ATOM 1462 O O . PRO A 1 194 ? 13.828 -26.219 2.596 1 90.06 194 PRO A O 1
ATOM 1465 N N . ALA A 1 195 ? 12.734 -24.312 3.047 1 86.44 195 ALA A N 1
ATOM 1466 C CA . ALA A 1 195 ? 13.883 -23.469 2.781 1 86.44 195 ALA A CA 1
ATOM 1467 C C . ALA A 1 195 ? 15.016 -23.75 3.762 1 86.44 195 ALA A C 1
ATOM 1469 O O . ALA A 1 195 ? 16.188 -23.594 3.422 1 86.44 195 ALA A O 1
ATOM 1470 N N . ASP A 1 196 ? 14.688 -24.109 4.898 1 85.5 196 ASP A N 1
ATOM 1471 C CA . ASP A 1 196 ? 15.703 -24.281 5.93 1 85.5 196 ASP A CA 1
ATOM 1472 C C . ASP A 1 196 ? 16.219 -25.719 5.945 1 85.5 196 ASP A C 1
ATOM 1474 O O . ASP A 1 196 ? 16.953 -26.109 6.855 1 85.5 196 ASP A O 1
ATOM 1478 N N . ALA A 1 197 ? 15.875 -26.562 4.941 1 83.81 197 ALA A N 1
ATOM 1479 C CA . ALA A 1 197 ? 16.344 -27.953 4.824 1 83.81 197 ALA A CA 1
ATOM 1480 C C . ALA A 1 197 ? 17.281 -28.109 3.629 1 83.81 197 ALA A C 1
ATOM 1482 O O . ALA A 1 197 ? 17.219 -27.328 2.674 1 83.81 197 ALA A O 1
ATOM 1483 N N . PRO A 1 198 ? 18.156 -29.062 3.752 1 77.19 198 PRO A N 1
ATOM 1484 C CA . PRO A 1 198 ? 18.984 -29.359 2.574 1 77.19 198 PRO A CA 1
ATOM 1485 C C . PRO A 1 198 ? 18.141 -29.75 1.357 1 77.19 198 PRO A C 1
ATOM 1487 O O . PRO A 1 198 ? 17.172 -30.5 1.486 1 77.19 198 PRO A O 1
ATOM 1490 N N . ALA A 1 199 ? 18.406 -29.156 0.181 1 75.25 199 ALA A N 1
ATOM 1491 C CA . ALA A 1 199 ? 17.594 -29.375 -1.014 1 75.25 199 ALA A CA 1
ATOM 1492 C C . ALA A 1 199 ? 17.688 -30.828 -1.481 1 75.25 199 ALA A C 1
ATOM 1494 O O . ALA A 1 199 ? 16.672 -31.422 -1.886 1 75.25 199 ALA A O 1
ATOM 1495 N N . GLU A 1 200 ? 18.812 -31.5 -1.249 1 74.38 200 GLU A N 1
ATOM 1496 C CA . GLU A 1 200 ? 19.031 -32.906 -1.595 1 74.38 200 GLU A CA 1
ATOM 1497 C C . GLU A 1 200 ? 18.312 -33.25 -2.893 1 74.38 200 GLU A C 1
ATOM 1499 O O . GLU A 1 200 ? 17.562 -34.25 -2.943 1 74.38 200 GLU A O 1
ATOM 1504 N N . GLY A 1 201 ? 18.453 -32.562 -3.896 1 74.62 201 GLY A N 1
ATOM 1505 C CA . GLY A 1 201 ? 17.875 -32.812 -5.199 1 74.62 201 GLY A CA 1
ATOM 1506 C C . GLY A 1 201 ? 16.438 -32.344 -5.316 1 74.62 201 GLY A C 1
ATOM 1507 O O . GLY A 1 201 ? 15.773 -32.594 -6.324 1 74.62 201 GLY A O 1
ATOM 1508 N N . ARG A 1 202 ? 15.953 -31.672 -4.266 1 83.56 202 ARG A N 1
ATOM 1509 C CA . ARG A 1 202 ? 14.602 -31.125 -4.273 1 83.56 202 ARG A CA 1
ATOM 1510 C C . ARG A 1 202 ? 14.625 -29.609 -4.473 1 83.56 202 ARG A C 1
ATOM 1512 O O . ARG A 1 202 ? 15.695 -29 -4.484 1 83.56 202 ARG A O 1
ATOM 1519 N N . ILE A 1 203 ? 13.5 -29.141 -4.801 1 85.31 203 ILE A N 1
ATOM 1520 C CA . ILE A 1 203 ? 13.344 -27.703 -4.977 1 85.31 203 ILE A CA 1
ATOM 1521 C C . ILE A 1 203 ? 12.695 -27.094 -3.734 1 85.31 203 ILE A C 1
ATOM 1523 O O . ILE A 1 203 ? 11.781 -27.688 -3.148 1 85.31 203 ILE A O 1
ATOM 1527 N N . VAL A 1 204 ? 13.18 -25.969 -3.332 1 90.5 204 VAL A N 1
ATOM 1528 C CA . VAL A 1 204 ? 12.641 -25.266 -2.166 1 90.5 204 VAL A CA 1
ATOM 1529 C C . VAL A 1 204 ? 11.219 -24.812 -2.453 1 90.5 204 VAL A C 1
ATOM 1531 O O . VAL A 1 204 ? 10.93 -24.297 -3.537 1 90.5 204 VAL A O 1
ATOM 1534 N N . ASP A 1 205 ? 10.328 -25.016 -1.483 1 92.69 205 ASP A N 1
ATOM 1535 C CA . ASP A 1 205 ? 8.961 -24.516 -1.589 1 92.69 205 ASP A CA 1
ATOM 1536 C C . ASP A 1 205 ? 8.922 -23 -1.482 1 92.69 205 ASP A C 1
ATOM 1538 O O . ASP A 1 205 ? 9.188 -22.438 -0.418 1 92.69 205 ASP A O 1
ATOM 1542 N N . ALA A 1 206 ? 8.578 -22.359 -2.543 1 90.94 206 ALA A N 1
ATOM 1543 C CA . ALA A 1 206 ? 8.469 -20.906 -2.533 1 90.94 206 ALA A CA 1
ATOM 1544 C C . ALA A 1 206 ? 7.016 -20.453 -2.453 1 90.94 206 ALA A C 1
ATOM 1546 O O . ALA A 1 206 ? 6.73 -19.297 -2.143 1 90.94 206 ALA A O 1
ATOM 1547 N N . ASN A 1 207 ? 6.09 -21.344 -2.693 1 94.81 207 ASN A N 1
ATOM 1548 C CA . ASN A 1 207 ? 4.68 -20.984 -2.777 1 94.81 207 ASN A CA 1
ATOM 1549 C C . ASN A 1 207 ? 4.098 -20.672 -1.401 1 94.81 207 ASN A C 1
ATOM 1551 O O . ASN A 1 207 ? 3.482 -19.625 -1.201 1 94.81 207 ASN A O 1
ATOM 1555 N N . ALA A 1 208 ? 4.328 -21.594 -0.468 1 96.75 208 ALA A N 1
ATOM 1556 C CA . ALA A 1 208 ? 3.721 -21.406 0.846 1 96.75 208 ALA A CA 1
ATOM 1557 C C . ALA A 1 208 ? 4.195 -20.109 1.487 1 96.75 208 ALA A C 1
ATOM 1559 O O . ALA A 1 208 ? 3.385 -19.297 1.932 1 96.75 208 ALA A O 1
ATOM 1560 N N . PRO A 1 209 ? 5.492 -19.828 1.465 1 96.06 209 PRO A N 1
ATOM 1561 C CA . PRO A 1 209 ? 5.941 -18.547 2.014 1 96.06 209 PRO A CA 1
ATOM 1562 C C . PRO A 1 209 ? 5.387 -17.359 1.242 1 96.06 209 PRO A C 1
ATOM 1564 O O . PRO A 1 209 ? 4.969 -16.359 1.848 1 96.06 209 PRO A O 1
ATOM 1567 N N . ALA A 1 210 ? 5.395 -17.375 -0.083 1 96.44 210 ALA A N 1
ATOM 1568 C CA . ALA A 1 210 ? 4.867 -16.281 -0.895 1 96.44 210 ALA A CA 1
ATOM 1569 C C . ALA A 1 210 ? 3.393 -16.047 -0.592 1 96.44 210 ALA A C 1
ATOM 1571 O O . ALA A 1 210 ? 2.967 -14.898 -0.429 1 96.44 210 ALA A O 1
ATOM 1572 N N . LEU A 1 211 ? 2.686 -17.094 -0.497 1 98.25 211 LEU A N 1
ATOM 1573 C CA . LEU A 1 211 ? 1.263 -16.984 -0.196 1 98.25 211 LEU A CA 1
ATOM 1574 C C . LEU A 1 211 ? 1.046 -16.453 1.219 1 98.25 211 LEU A C 1
ATOM 1576 O O . LEU A 1 211 ? 0.092 -15.719 1.472 1 98.25 211 LEU A O 1
ATOM 1580 N N . SER A 1 212 ? 1.912 -16.922 2.146 1 98.38 212 SER A N 1
ATOM 1581 C CA . SER A 1 212 ? 1.83 -16.391 3.504 1 98.38 212 SER A CA 1
ATOM 1582 C C . SER A 1 212 ? 1.966 -14.875 3.514 1 98.38 212 SER A C 1
ATOM 1584 O O . SER A 1 212 ? 1.181 -14.18 4.16 1 98.38 212 SER A O 1
ATOM 1586 N N . LEU A 1 213 ? 2.898 -14.375 2.787 1 98.19 213 LEU A N 1
ATOM 1587 C CA . LEU A 1 213 ? 3.111 -12.938 2.693 1 98.19 213 LEU A CA 1
ATOM 1588 C C . LEU A 1 213 ? 1.919 -12.25 2.031 1 98.19 213 LEU A C 1
ATOM 1590 O O . LEU A 1 213 ? 1.499 -11.18 2.461 1 98.19 213 LEU A O 1
ATOM 1594 N N . ALA A 1 214 ? 1.39 -12.852 0.974 1 98.5 214 ALA A N 1
ATOM 1595 C CA . ALA A 1 214 ? 0.234 -12.297 0.276 1 98.5 214 ALA A CA 1
ATOM 1596 C C . ALA A 1 214 ? -0.979 -12.219 1.199 1 98.5 214 ALA A C 1
ATOM 1598 O O . ALA A 1 214 ? -1.706 -11.219 1.194 1 98.5 214 ALA A O 1
ATOM 1599 N N . VAL A 1 215 ? -1.166 -13.273 2.012 1 98.75 215 VAL A N 1
ATOM 1600 C CA . VAL A 1 215 ? -2.266 -13.328 2.971 1 98.75 215 VAL A CA 1
ATOM 1601 C C . VAL A 1 215 ? -2.113 -12.211 3.996 1 98.75 215 VAL A C 1
ATOM 1603 O O . VAL A 1 215 ? -3.068 -11.484 4.277 1 98.75 215 VAL A O 1
ATOM 1606 N N . MET A 1 216 ? -0.948 -12.078 4.527 1 97.81 216 MET A N 1
ATOM 1607 C CA . MET A 1 216 ? -0.686 -11.039 5.516 1 97.81 216 MET A CA 1
ATOM 1608 C C . MET A 1 216 ? -0.963 -9.656 4.934 1 97.81 216 MET A C 1
ATOM 1610 O O . MET A 1 216 ? -1.636 -8.836 5.562 1 97.81 216 MET A O 1
ATOM 1614 N N . ARG A 1 217 ? -0.485 -9.438 3.768 1 96.81 217 ARG A N 1
ATOM 1615 C CA . ARG A 1 217 ? -0.663 -8.148 3.104 1 96.81 217 ARG A CA 1
ATOM 1616 C C . ARG A 1 217 ? -2.139 -7.863 2.85 1 96.81 217 ARG A C 1
ATOM 1618 O O . ARG A 1 217 ? -2.57 -6.711 2.893 1 96.81 217 ARG A O 1
ATOM 1625 N N . ALA A 1 218 ? -2.852 -8.914 2.604 1 97.69 218 ALA A N 1
ATOM 1626 C CA . ALA A 1 218 ? -4.281 -8.766 2.336 1 97.69 218 ALA A CA 1
ATOM 1627 C C . ALA A 1 218 ? -5.07 -8.648 3.633 1 97.69 218 ALA A C 1
ATOM 1629 O O . ALA A 1 218 ? -6.289 -8.438 3.609 1 97.69 218 ALA A O 1
ATOM 1630 N N . GLY A 1 219 ? -4.438 -8.766 4.789 1 97.5 219 GLY A N 1
ATOM 1631 C CA . GLY A 1 219 ? -5.086 -8.531 6.07 1 97.5 219 GLY A CA 1
ATOM 1632 C C . GLY A 1 219 ? -5.426 -9.812 6.809 1 97.5 219 GLY A C 1
ATOM 1633 O O . GLY A 1 219 ? -6.09 -9.773 7.848 1 97.5 219 GLY A O 1
ATOM 1634 N N . GLY A 1 220 ? -4.988 -10.992 6.285 1 98.5 220 GLY A N 1
ATOM 1635 C CA . GLY A 1 220 ? -5.242 -12.258 6.941 1 98.5 220 GLY A CA 1
ATOM 1636 C C . GLY A 1 220 ? -4.105 -12.703 7.848 1 98.5 220 GLY A C 1
ATOM 1637 O O . GLY A 1 220 ? -3.084 -12.016 7.949 1 98.5 220 GLY A O 1
ATOM 1638 N N . VAL A 1 221 ? -4.344 -13.812 8.539 1 98.5 221 VAL A N 1
ATOM 1639 C CA . VAL A 1 221 ? -3.35 -14.445 9.406 1 98.5 221 VAL A CA 1
ATOM 1640 C C . VAL A 1 221 ? -2.992 -15.828 8.867 1 98.5 221 VAL A C 1
ATOM 1642 O O . VAL A 1 221 ? -3.766 -16.781 9.023 1 98.5 221 VAL A O 1
ATOM 1645 N N . PRO A 1 222 ? -1.815 -16 8.258 1 98.5 222 PRO A N 1
ATOM 1646 C CA . PRO A 1 222 ? -1.461 -17.281 7.633 1 98.5 222 PRO A CA 1
ATOM 1647 C C . PRO A 1 222 ? -0.945 -18.312 8.641 1 98.5 222 PRO A C 1
ATOM 1649 O O . PRO A 1 222 ? -0.31 -17.938 9.633 1 98.5 222 PRO A O 1
ATOM 1652 N N . SER A 1 223 ? -1.239 -19.5 8.445 1 97.94 223 SER A N 1
ATOM 1653 C CA . SER A 1 223 ? -0.685 -20.672 9.102 1 97.94 223 SER A CA 1
ATOM 1654 C C . SER A 1 223 ? -0.234 -21.719 8.086 1 97.94 223 SER A C 1
ATOM 1656 O O . SER A 1 223 ? -1.058 -22.281 7.359 1 97.94 223 SER A O 1
ATOM 1658 N N . VAL A 1 224 ? 1.023 -22 8.039 1 97 224 VAL A N 1
ATOM 1659 C CA . VAL A 1 224 ? 1.549 -22.984 7.094 1 97 224 VAL A CA 1
ATOM 1660 C C . VAL A 1 224 ? 1.447 -24.391 7.691 1 97 224 VAL A C 1
ATOM 1662 O O . VAL A 1 224 ? 1.955 -24.641 8.789 1 97 224 VAL A O 1
ATOM 1665 N N . LEU A 1 225 ? 0.847 -25.281 6.957 1 96.75 225 LEU A N 1
ATOM 1666 C CA . LEU A 1 225 ? 0.589 -26.625 7.449 1 96.75 225 LEU A CA 1
ATOM 1667 C C . LEU A 1 225 ? 1.737 -27.562 7.09 1 96.75 225 LEU A C 1
ATOM 1669 O O . LEU A 1 225 ? 1.848 -28.656 7.648 1 96.75 225 LEU A O 1
ATOM 1673 N N . GLY A 1 226 ? 2.57 -27.109 6.14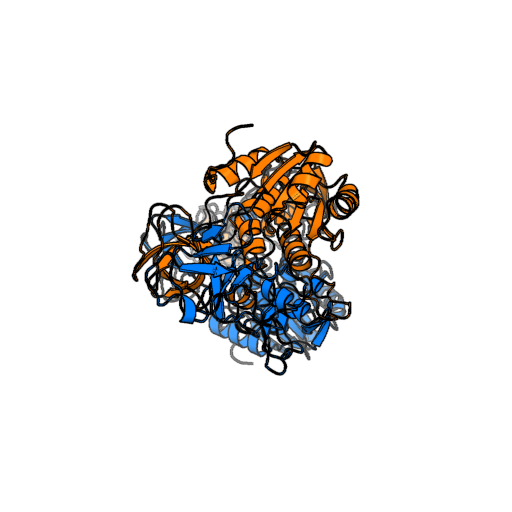1 1 95.06 226 GLY A N 1
ATOM 1674 C CA . GLY A 1 226 ? 3.691 -27.938 5.711 1 95.06 226 GLY A CA 1
ATOM 1675 C C . GLY A 1 226 ? 3.613 -28.328 4.25 1 95.06 226 GLY A C 1
ATOM 1676 O O . GLY A 1 226 ? 2.961 -27.656 3.451 1 95.06 226 GLY A O 1
ATOM 1677 N N . ILE A 1 227 ? 4.383 -29.359 3.881 1 95.06 227 ILE A N 1
ATOM 1678 C CA . ILE A 1 227 ? 4.441 -29.906 2.531 1 95.06 227 ILE A CA 1
ATOM 1679 C C . ILE A 1 227 ? 3.939 -31.344 2.539 1 95.06 227 ILE A C 1
ATOM 1681 O O . ILE A 1 227 ? 4.555 -32.219 3.156 1 95.06 227 ILE A O 1
ATOM 1685 N N . ALA A 1 228 ? 2.854 -31.578 1.874 1 94.44 228 ALA A N 1
ATOM 1686 C CA . ALA A 1 228 ? 2.314 -32.938 1.779 1 94.44 228 ALA A CA 1
ATOM 1687 C C . ALA A 1 228 ? 2.965 -33.719 0.634 1 94.44 228 ALA A C 1
ATOM 1689 O O . ALA A 1 228 ? 3.258 -33.125 -0.419 1 94.44 228 ALA A O 1
ATOM 1690 N N . ARG A 1 229 ? 3.115 -35 0.862 1 89.94 229 ARG A N 1
ATOM 1691 C CA . ARG A 1 229 ? 3.461 -35.906 -0.241 1 89.94 229 ARG A CA 1
ATOM 1692 C C . ARG A 1 229 ? 2.311 -36 -1.235 1 89.94 229 ARG A C 1
ATOM 1694 O O . ARG A 1 229 ? 1.167 -35.688 -0.908 1 89.94 229 ARG A O 1
ATOM 1701 N N . ASP A 1 230 ? 2.631 -36.406 -2.406 1 85.88 230 ASP A N 1
ATOM 1702 C CA . ASP A 1 230 ? 1.609 -36.531 -3.441 1 85.88 230 ASP A CA 1
ATOM 1703 C C . ASP A 1 230 ? 0.812 -37.812 -3.273 1 85.88 230 ASP A C 1
ATOM 1705 O O . ASP A 1 230 ? 0.766 -38.656 -4.184 1 85.88 230 ASP A O 1
ATOM 1709 N N . THR A 1 231 ? 0.229 -37.969 -2.143 1 86.19 231 THR A N 1
ATOM 1710 C CA . THR A 1 231 ? -0.687 -39.062 -1.826 1 86.19 231 THR A CA 1
ATOM 1711 C C . THR A 1 231 ? -1.954 -38.531 -1.163 1 86.19 231 THR A C 1
ATOM 1713 O O . THR A 1 231 ? -1.905 -37.562 -0.418 1 86.19 231 THR A O 1
ATOM 1716 N N . ARG A 1 232 ? -2.961 -39.219 -1.488 1 87.69 232 ARG A N 1
ATOM 1717 C CA . ARG A 1 232 ? -4.242 -38.812 -0.905 1 87.69 232 ARG A CA 1
ATOM 1718 C C . ARG A 1 232 ? -4.18 -38.844 0.618 1 87.69 232 ARG A C 1
ATOM 1720 O O . ARG A 1 232 ? -4.703 -37.938 1.273 1 87.69 232 ARG A O 1
ATOM 1727 N N . GLU A 1 233 ? -3.543 -39.781 1.162 1 90.56 233 GLU A N 1
ATOM 1728 C CA . GLU A 1 233 ? -3.465 -39.969 2.607 1 90.56 233 GLU A CA 1
ATOM 1729 C C . GLU A 1 233 ? -2.709 -38.844 3.275 1 90.56 233 GLU A C 1
ATOM 1731 O O . GLU A 1 233 ? -3.172 -38.281 4.27 1 90.56 233 GLU A O 1
ATOM 1736 N N . ASP A 1 234 ? -1.651 -38.469 2.764 1 92.5 234 ASP A N 1
ATOM 1737 C CA . ASP A 1 234 ? -0.828 -37.438 3.369 1 92.5 234 ASP A CA 1
ATOM 1738 C C . ASP A 1 234 ? -1.486 -36.062 3.232 1 92.5 234 ASP A C 1
ATOM 1740 O O . ASP A 1 234 ? -1.461 -35.25 4.168 1 92.5 234 ASP A O 1
ATOM 1744 N N . VAL A 1 235 ? -2.08 -35.781 2.1 1 92.5 235 VAL A N 1
ATOM 1745 C CA . VAL A 1 235 ? -2.799 -34.531 1.877 1 92.5 235 VAL A CA 1
ATOM 1746 C C . VAL A 1 235 ? -3.969 -34.438 2.854 1 92.5 235 VAL A C 1
ATOM 1748 O O . VAL A 1 235 ? -4.148 -33.406 3.506 1 92.5 235 VAL A O 1
ATOM 1751 N N . SER A 1 236 ? -4.688 -35.5 2.961 1 91.69 236 SER A N 1
ATOM 1752 C CA . SER A 1 236 ? -5.836 -35.531 3.861 1 91.69 236 SER A CA 1
ATOM 1753 C C . SER A 1 236 ? -5.406 -35.312 5.309 1 91.69 236 SER A C 1
ATOM 1755 O O . SER A 1 236 ? -6.055 -34.562 6.051 1 91.69 236 SER A O 1
ATOM 1757 N N . ARG A 1 237 ? -4.375 -35.938 5.684 1 92.94 237 ARG A N 1
ATOM 1758 C CA . ARG A 1 237 ? -3.865 -35.812 7.047 1 92.94 237 ARG A CA 1
ATOM 1759 C C . ARG A 1 237 ? -3.506 -34.375 7.379 1 92.94 237 ARG A C 1
ATOM 1761 O O . ARG A 1 237 ? -3.92 -33.844 8.414 1 92.94 237 ARG A O 1
ATOM 1768 N N . LEU A 1 238 ? -2.824 -33.719 6.543 1 93.88 238 LEU A N 1
ATOM 1769 C CA . LEU A 1 238 ? -2.391 -32.344 6.793 1 93.88 238 LEU A CA 1
ATOM 1770 C C . LEU A 1 238 ? -3.564 -31.375 6.695 1 93.88 238 LEU A C 1
ATOM 1772 O O . LEU A 1 238 ? -3.641 -30.406 7.453 1 93.88 238 LEU A O 1
ATOM 1776 N N . LEU A 1 239 ? -4.473 -31.656 5.812 1 92.62 239 LEU A N 1
ATOM 1777 C CA . LEU A 1 239 ? -5.637 -30.797 5.648 1 92.62 239 LEU A CA 1
ATOM 1778 C C . LEU A 1 239 ? -6.551 -30.891 6.863 1 92.62 239 LEU A C 1
ATOM 1780 O O . LEU A 1 239 ? -7.328 -29.969 7.129 1 92.62 239 LEU A O 1
ATOM 1784 N N . ALA A 1 240 ? -6.516 -32 7.527 1 89.81 240 ALA A N 1
ATOM 1785 C CA . ALA A 1 240 ? -7.316 -32.156 8.734 1 89.81 240 ALA A CA 1
ATOM 1786 C C . ALA A 1 240 ? -6.949 -31.094 9.773 1 89.81 240 ALA A C 1
ATOM 1788 O O . ALA A 1 240 ? -7.805 -30.641 10.539 1 89.81 240 ALA A O 1
ATOM 1789 N N . ALA A 1 241 ? -5.719 -30.672 9.773 1 90.38 241 ALA A N 1
ATOM 1790 C CA . ALA A 1 241 ? -5.242 -29.641 10.695 1 90.38 241 ALA A CA 1
ATOM 1791 C C . ALA A 1 241 ? -5.801 -28.266 10.336 1 90.38 241 ALA A C 1
ATOM 1793 O O . ALA A 1 241 ? -5.668 -27.312 11.102 1 90.38 241 ALA A O 1
ATOM 1794 N N . ALA A 1 242 ? -6.426 -28.172 9.203 1 92 242 ALA A N 1
ATOM 1795 C CA . ALA A 1 242 ? -6.953 -26.891 8.727 1 92 242 ALA A CA 1
ATOM 1796 C C . ALA A 1 242 ? -8.32 -26.594 9.336 1 92 242 ALA A C 1
ATOM 1798 O O . ALA A 1 242 ? -8.875 -25.516 9.141 1 92 242 ALA A O 1
ATOM 1799 N N . GLU A 1 243 ? -8.82 -27.516 10.07 1 88.38 243 GLU A N 1
ATOM 1800 C CA . GLU A 1 243 ? -10.117 -27.297 10.711 1 88.38 243 GLU A CA 1
ATOM 1801 C C . GLU A 1 243 ? -10.117 -26.031 11.555 1 88.38 243 GLU A C 1
ATOM 1803 O O . GLU A 1 243 ? -9.164 -25.766 12.297 1 88.38 243 GLU A O 1
ATOM 1808 N N . GLY A 1 244 ? -11.125 -25.203 11.453 1 92.31 244 GLY A N 1
ATOM 1809 C CA . GLY A 1 244 ? -11.25 -23.984 12.227 1 92.31 244 GLY A CA 1
ATOM 1810 C C . GLY A 1 244 ? -10.758 -22.75 11.492 1 92.31 244 GLY A C 1
ATOM 1811 O O . GLY A 1 244 ? -10.992 -21.625 11.93 1 92.31 244 GLY A O 1
ATOM 1812 N N . HIS A 1 245 ? -10.094 -22.938 10.375 1 97.88 245 HIS A N 1
ATOM 1813 C CA . HIS A 1 245 ? -9.656 -21.797 9.57 1 97.88 245 HIS A CA 1
ATOM 1814 C C . HIS A 1 245 ? -10.797 -21.266 8.703 1 97.88 245 HIS A C 1
ATOM 1816 O O . HIS A 1 245 ? -11.766 -21.984 8.438 1 97.88 245 HIS A O 1
ATOM 1822 N N . ASP A 1 246 ? -10.695 -20 8.352 1 98.75 246 ASP A N 1
ATOM 1823 C CA . ASP A 1 246 ? -11.711 -19.359 7.523 1 98.75 246 ASP A CA 1
ATOM 1824 C C . ASP A 1 246 ? -11.477 -19.641 6.043 1 98.75 246 ASP A C 1
ATOM 1826 O O . ASP A 1 246 ? -12.422 -19.656 5.25 1 98.75 246 ASP A O 1
ATOM 1830 N N . LEU A 1 247 ? -10.25 -19.859 5.676 1 98.75 247 LEU A N 1
ATOM 1831 C CA . LEU A 1 247 ? -9.812 -20.109 4.309 1 98.75 247 LEU A CA 1
ATOM 1832 C C . LEU A 1 247 ? -8.633 -21.078 4.285 1 98.75 247 LEU A C 1
ATOM 1834 O O . LEU A 1 247 ? -7.715 -20.969 5.102 1 98.75 247 LEU A O 1
ATOM 1838 N N . VAL A 1 248 ? -8.703 -22.047 3.406 1 98.38 248 VAL A N 1
ATOM 1839 C CA . VAL A 1 248 ? -7.621 -23.016 3.217 1 98.38 248 VAL A CA 1
ATOM 1840 C C . VAL A 1 248 ? -7.094 -22.922 1.785 1 98.38 248 VAL A C 1
ATOM 1842 O O . VAL A 1 248 ? -7.867 -23.016 0.828 1 98.38 248 VAL A O 1
ATOM 1845 N N . LEU A 1 249 ? -5.832 -22.703 1.651 1 98.19 249 LEU A N 1
ATOM 1846 C CA . LEU A 1 249 ? -5.148 -22.672 0.362 1 98.19 249 LEU A CA 1
ATOM 1847 C C . LEU A 1 249 ? -4.262 -23.891 0.177 1 98.19 249 LEU A C 1
ATOM 1849 O O . LEU A 1 249 ? -3.482 -24.234 1.067 1 98.19 249 LEU A O 1
ATOM 1853 N N . THR A 1 250 ? -4.398 -24.516 -0.918 1 95.44 250 THR A N 1
ATOM 1854 C CA . THR A 1 250 ? -3.422 -25.516 -1.34 1 95.44 250 THR A CA 1
ATOM 1855 C C . THR A 1 250 ? -2.689 -25.047 -2.598 1 95.44 250 THR A C 1
ATOM 1857 O O . THR A 1 250 ? -3.254 -24.328 -3.422 1 95.44 250 THR A O 1
ATOM 1860 N N . SER A 1 251 ? -1.499 -25.344 -2.619 1 92.38 251 SER A N 1
ATOM 1861 C CA . SER A 1 251 ? -0.707 -25.016 -3.803 1 92.38 251 SER A CA 1
ATOM 1862 C C . SER A 1 251 ? -0.152 -26.281 -4.449 1 92.38 251 SER A C 1
ATOM 1864 O O . SER A 1 251 ? 0.555 -27.062 -3.801 1 92.38 251 SER A O 1
ATOM 1866 N N . ALA A 1 252 ? -0.41 -26.469 -5.66 1 81 252 ALA A N 1
ATOM 1867 C CA . ALA A 1 252 ? -0.021 -27.609 -6.469 1 81 252 ALA A CA 1
ATOM 1868 C C . ALA A 1 252 ? -0.953 -28.797 -6.223 1 81 252 ALA A C 1
ATOM 1870 O O . ALA A 1 252 ? -2.02 -28.641 -5.625 1 81 252 ALA A O 1
ATOM 1871 N N . GLY A 1 253 ? -0.808 -29.875 -6.887 1 70.44 253 GLY A N 1
ATOM 1872 C CA . GLY A 1 253 ? -1.557 -31.109 -6.727 1 70.44 253 GLY A CA 1
ATOM 1873 C C . GLY A 1 253 ? -2.895 -31.094 -7.441 1 70.44 253 GLY A C 1
ATOM 1874 O O . GLY A 1 253 ? -3.736 -31.969 -7.211 1 70.44 253 GLY A O 1
ATOM 1875 N N . MET A 1 254 ? -3.244 -30 -8.281 1 66.06 254 MET A N 1
ATOM 1876 C CA . MET A 1 254 ? -4.531 -29.844 -8.953 1 66.06 254 MET A CA 1
ATOM 1877 C C . MET A 1 254 ? -4.547 -30.594 -10.281 1 66.06 254 MET A C 1
ATOM 1879 O O . MET A 1 254 ? -5.613 -30.859 -10.836 1 66.06 254 MET A O 1
ATOM 1883 N N . SER A 1 255 ? -3.457 -31.078 -10.805 1 60.38 255 SER A N 1
ATOM 1884 C CA . SER A 1 255 ? -3.463 -31.781 -12.086 1 60.38 255 SER A CA 1
ATOM 1885 C C . SER A 1 255 ? -2.121 -32.438 -12.359 1 60.38 255 SER A C 1
ATOM 1887 O O . SER A 1 255 ? -1.447 -32.125 -13.344 1 60.38 255 SER A O 1
ATOM 1889 N N . VAL A 1 256 ? -1.854 -33.219 -11.43 1 53.38 256 VAL A N 1
ATOM 1890 C CA . VAL A 1 256 ? -0.603 -33.938 -11.68 1 53.38 256 VAL A CA 1
ATOM 1891 C C . VAL A 1 256 ? -0.891 -35.25 -12.367 1 53.38 256 VAL A C 1
ATOM 1893 O O . VAL A 1 256 ? -1.462 -36.188 -11.758 1 53.38 256 VAL A O 1
ATOM 1896 N N . GLY A 1 257 ? -0.555 -35.219 -13.68 1 56.47 257 GLY A N 1
ATOM 1897 C CA . GLY A 1 257 ? -0.803 -36.406 -14.477 1 56.47 257 GLY A CA 1
ATOM 1898 C C . GLY A 1 257 ? -2.262 -36.844 -14.492 1 56.47 257 GLY A C 1
ATOM 1899 O O . GLY A 1 257 ? -3.137 -36.031 -14.844 1 56.47 257 GLY A O 1
ATOM 1900 N N . GLU A 1 258 ? -2.422 -38.031 -14.062 1 59.06 258 GLU A N 1
ATOM 1901 C CA . GLU A 1 258 ? -3.75 -38.656 -14.055 1 59.06 258 GLU A CA 1
ATOM 1902 C C . GLU A 1 258 ? -4.387 -38.562 -12.664 1 59.06 258 GLU A C 1
ATOM 1904 O O . GLU A 1 258 ? -5.559 -38.875 -12.492 1 59.06 258 GLU A O 1
ATOM 1909 N N . HIS A 1 259 ? -3.604 -37.938 -11.758 1 63.06 259 HIS A N 1
ATOM 1910 C CA . HIS A 1 259 ? -4.172 -37.938 -10.414 1 63.06 259 HIS A CA 1
ATOM 1911 C C . HIS A 1 259 ? -4.363 -36.531 -9.898 1 63.06 259 HIS A C 1
ATOM 1913 O O . HIS A 1 259 ? -3.555 -35.625 -10.195 1 63.06 259 HIS A O 1
ATOM 1919 N N . ASP A 1 260 ? -5.5 -36.312 -9.359 1 78.56 260 ASP A N 1
ATOM 1920 C CA . ASP A 1 260 ? -5.84 -35.062 -8.648 1 78.56 260 ASP A CA 1
ATOM 1921 C C . ASP A 1 260 ? -5.984 -35.312 -7.152 1 78.56 260 ASP A C 1
ATOM 1923 O O . ASP A 1 260 ? -7.098 -35.312 -6.621 1 78.56 260 ASP A O 1
ATOM 1927 N N . PHE A 1 261 ? -4.824 -35.469 -6.488 1 81.25 261 PHE A N 1
ATOM 1928 C CA . PHE A 1 261 ? -4.809 -35.906 -5.098 1 81.25 261 PHE A CA 1
ATOM 1929 C C . PHE A 1 261 ? -5.477 -34.875 -4.199 1 81.25 261 PHE A C 1
ATOM 1931 O O . PHE A 1 261 ? -6.16 -35.219 -3.236 1 81.25 261 PHE A O 1
ATOM 1938 N N . VAL A 1 262 ? -5.359 -33.656 -4.57 1 86.62 262 VAL A N 1
ATOM 1939 C CA . VAL A 1 262 ? -5.895 -32.562 -3.73 1 86.62 262 VAL A CA 1
ATOM 1940 C C . VAL A 1 262 ? -7.418 -32.562 -3.828 1 86.62 262 VAL A C 1
ATOM 1942 O O . VAL A 1 262 ? -8.109 -32.531 -2.809 1 86.62 262 VAL A O 1
ATOM 1945 N N . ARG A 1 263 ? -7.91 -32.594 -5.027 1 87.06 263 ARG A N 1
ATOM 1946 C CA . ARG A 1 263 ? -9.359 -32.562 -5.203 1 87.06 263 ARG A CA 1
ATOM 1947 C C . ARG A 1 263 ? -10.008 -33.781 -4.562 1 87.06 263 ARG A C 1
ATOM 1949 O O . ARG A 1 263 ? -11.07 -33.688 -3.943 1 87.06 263 ARG A O 1
ATOM 1956 N N . GLU A 1 264 ? -9.328 -34.875 -4.68 1 87.75 264 GLU A N 1
ATOM 1957 C CA . GLU A 1 264 ? -9.82 -36.125 -4.062 1 87.75 264 GLU A CA 1
ATOM 1958 C C . GLU A 1 264 ? -9.805 -36 -2.541 1 87.75 264 GLU A C 1
ATOM 1960 O O . GLU A 1 264 ? -10.758 -36.438 -1.876 1 87.75 264 GLU A O 1
ATOM 1965 N N . ALA A 1 265 ? -8.742 -35.531 -2.051 1 89.31 265 ALA A N 1
ATOM 1966 C CA . ALA A 1 265 ? -8.617 -35.344 -0.608 1 89.31 265 ALA A CA 1
ATOM 1967 C C . ALA A 1 265 ? -9.688 -34.375 -0.085 1 89.31 265 ALA A C 1
ATOM 1969 O O . ALA A 1 265 ? -10.281 -34.625 0.965 1 89.31 265 ALA A O 1
ATOM 1970 N N . LEU A 1 266 ? -9.953 -33.312 -0.812 1 89.69 266 LEU A N 1
ATOM 1971 C CA . LEU A 1 266 ? -10.969 -32.344 -0.427 1 89.69 266 LEU A CA 1
ATOM 1972 C C . LEU A 1 266 ? -12.352 -32.969 -0.405 1 89.69 266 LEU A C 1
ATOM 1974 O O . LEU A 1 266 ? -13.141 -32.719 0.512 1 89.69 266 LEU A O 1
ATOM 1978 N N . ALA A 1 267 ? -12.617 -33.781 -1.399 1 89.44 267 ALA A N 1
ATOM 1979 C CA . ALA A 1 267 ? -13.898 -34.5 -1.455 1 89.44 267 ALA A CA 1
ATOM 1980 C C . ALA A 1 267 ? -14.055 -35.438 -0.259 1 89.44 267 ALA A C 1
ATOM 1982 O O . ALA A 1 267 ? -15.125 -35.5 0.348 1 89.44 267 ALA A O 1
ATOM 1983 N N . GLN A 1 268 ? -13.031 -36.094 0.053 1 89.38 268 GLN A N 1
ATOM 1984 C CA . GLN A 1 268 ? -13.039 -37.031 1.178 1 89.38 268 GLN A CA 1
ATOM 1985 C C . GLN A 1 268 ? -13.297 -36.281 2.492 1 89.38 268 GLN A C 1
ATOM 1987 O O . GLN A 1 268 ? -13.914 -36.844 3.402 1 89.38 268 GLN A O 1
ATOM 1992 N N . LEU A 1 269 ? -12.828 -35.125 2.594 1 89.81 269 LEU A N 1
ATOM 1993 C CA . LEU A 1 269 ? -12.992 -34.312 3.799 1 89.81 269 LEU A CA 1
ATOM 1994 C C . LEU A 1 269 ? -14.383 -33.688 3.852 1 89.81 269 LEU A C 1
ATOM 1996 O O . LEU A 1 269 ? -14.742 -33.062 4.84 1 89.81 269 LEU A O 1
ATOM 2000 N N . GLY A 1 270 ? -15.172 -33.844 2.768 1 92.38 270 GLY A N 1
ATOM 2001 C CA . GLY A 1 270 ? -16.531 -33.344 2.744 1 92.38 270 GLY A CA 1
ATOM 2002 C C . GLY A 1 270 ? -16.641 -31.922 2.201 1 92.38 270 GLY A C 1
ATOM 2003 O O . GLY A 1 270 ? -17.641 -31.234 2.41 1 92.38 270 GLY A O 1
ATOM 2004 N N . VAL A 1 271 ? -15.633 -31.453 1.483 1 93.69 271 VAL A N 1
ATOM 2005 C CA . VAL A 1 271 ? -15.688 -30.141 0.858 1 93.69 271 VAL A CA 1
ATOM 2006 C C . VAL A 1 271 ? -16.578 -30.188 -0.376 1 93.69 271 VAL A C 1
ATOM 2008 O O . VAL A 1 271 ? -16.391 -31.031 -1.259 1 93.69 271 VAL A O 1
ATOM 2011 N N . ALA A 1 272 ? -17.578 -29.375 -0.365 1 95.94 272 ALA A N 1
ATOM 2012 C CA . ALA A 1 272 ? -18.438 -29.234 -1.548 1 95.94 272 ALA A CA 1
ATOM 2013 C C . ALA A 1 272 ? -17.75 -28.375 -2.613 1 95.94 272 ALA A C 1
ATOM 2015 O O . ALA A 1 272 ? -17.641 -27.156 -2.455 1 95.94 272 ALA A O 1
ATOM 2016 N N . GLN A 1 273 ? -17.312 -28.984 -3.613 1 94.31 273 GLN A N 1
ATOM 2017 C CA . GLN A 1 273 ? -16.672 -28.266 -4.703 1 94.31 273 GLN A CA 1
ATOM 2018 C C . GLN A 1 273 ? -17.672 -27.406 -5.469 1 94.31 273 GLN A C 1
ATOM 2020 O O . GLN A 1 273 ? -18.75 -27.891 -5.84 1 94.31 273 GLN A O 1
ATOM 2025 N N . ASP A 1 274 ? -17.359 -26.172 -5.66 1 95.62 274 ASP A N 1
ATOM 2026 C CA . ASP A 1 274 ? -18.219 -25.266 -6.438 1 95.62 274 ASP A CA 1
ATOM 2027 C C . ASP A 1 274 ? -17.828 -25.281 -7.914 1 95.62 274 ASP A C 1
ATOM 2029 O O . ASP A 1 274 ? -18.672 -25.438 -8.789 1 95.62 274 ASP A O 1
ATOM 2033 N N . PHE A 1 275 ? -16.562 -25.125 -8.172 1 94.25 275 PHE A N 1
ATOM 2034 C CA . PHE A 1 275 ? -16.062 -25.219 -9.539 1 94.25 275 PHE A CA 1
ATOM 2035 C C . PHE A 1 275 ? -14.602 -25.625 -9.555 1 94.25 275 PHE A C 1
ATOM 2037 O O . PHE A 1 275 ? -13.945 -25.641 -8.516 1 94.25 275 PHE A O 1
ATOM 2044 N N . TRP A 1 276 ? -14.227 -26.047 -10.719 1 91.88 276 TRP A N 1
ATOM 2045 C CA . TRP A 1 276 ? -12.828 -26.375 -11.008 1 91.88 276 TRP A CA 1
ATOM 2046 C C . TRP A 1 276 ? -12.461 -25.984 -12.438 1 91.88 276 TRP A C 1
ATOM 2048 O O . TRP A 1 276 ? -13.25 -26.203 -13.367 1 91.88 276 TRP A O 1
ATOM 2058 N N . ARG A 1 277 ? -11.234 -25.297 -12.555 1 93.12 277 ARG A N 1
ATOM 2059 C CA . ARG A 1 277 ? -10.656 -24.812 -13.805 1 93.12 277 ARG A CA 1
ATOM 2060 C C . ARG A 1 277 ? -11.344 -23.516 -14.25 1 93.12 277 ARG A C 1
ATOM 2062 O O . ARG A 1 277 ? -12.57 -23.438 -14.25 1 93.12 277 ARG A O 1
ATOM 2069 N N . VAL A 1 278 ? -10.594 -22.594 -14.555 1 96.12 278 VAL A N 1
ATOM 2070 C CA . VAL A 1 278 ? -11.023 -21.266 -14.977 1 96.12 278 VAL A CA 1
ATOM 2071 C C . VAL A 1 278 ? -10.414 -20.938 -16.328 1 96.12 278 VAL A C 1
ATOM 2073 O O . VAL A 1 278 ? -9.281 -21.328 -16.625 1 96.12 278 VAL A O 1
ATOM 2076 N N . ALA A 1 279 ? -11.109 -20.203 -17.172 1 96.44 279 ALA A N 1
ATOM 2077 C CA . ALA A 1 279 ? -10.68 -19.875 -18.516 1 96.44 279 ALA A CA 1
ATOM 2078 C C . ALA A 1 279 ? -9.664 -18.734 -18.5 1 96.44 279 ALA A C 1
ATOM 2080 O O . ALA A 1 279 ? -9.891 -17.688 -19.109 1 96.44 279 ALA A O 1
ATOM 2081 N N . ILE A 1 280 ? -8.508 -19.047 -17.891 1 96.69 280 ILE A N 1
ATOM 2082 C CA . ILE A 1 280 ? -7.461 -18.031 -17.812 1 96.69 280 ILE A CA 1
ATOM 2083 C C . ILE A 1 280 ? -6.102 -18.656 -18.078 1 96.69 280 ILE A C 1
ATOM 2085 O O . ILE A 1 280 ? -5.957 -19.891 -18.016 1 96.69 280 ILE A O 1
ATOM 2089 N N . LYS A 1 281 ? -5.172 -17.844 -18.406 1 93.69 281 LYS A N 1
ATOM 2090 C CA . LYS A 1 281 ? -3.748 -18.156 -18.469 1 93.69 281 LYS A CA 1
ATOM 2091 C C . LYS A 1 281 ? -2.914 -17.016 -17.891 1 93.69 281 LYS A C 1
ATOM 2093 O O . LYS A 1 281 ? -3.051 -15.867 -18.297 1 93.69 281 LYS A O 1
ATOM 2098 N N . PRO A 1 282 ? -2.033 -17.312 -17.016 1 93.06 282 PRO A N 1
ATOM 2099 C CA . PRO A 1 282 ? -1.851 -18.578 -16.328 1 93.06 282 PRO A CA 1
ATOM 2100 C C . PRO A 1 282 ? -2.939 -18.859 -15.289 1 93.06 282 PRO A C 1
ATOM 2102 O O . PRO A 1 282 ? -3.762 -17.969 -15.008 1 93.06 282 PRO A O 1
ATOM 2105 N N . GLY A 1 283 ? -2.99 -20.062 -14.758 1 93.25 283 GLY A N 1
ATOM 2106 C CA . GLY A 1 283 ? -3.803 -20.344 -13.586 1 93.25 283 GLY A CA 1
ATOM 2107 C C . GLY A 1 283 ? -5.074 -21.094 -13.906 1 93.25 283 GLY A C 1
ATOM 2108 O O . GLY A 1 283 ? -6.047 -21.031 -13.148 1 93.25 283 GLY A O 1
ATOM 2109 N N . LYS A 1 284 ? -5.125 -21.781 -15.008 1 91.81 284 LYS A N 1
ATOM 2110 C CA . LYS A 1 284 ? -6.301 -22.531 -15.438 1 91.81 284 LYS A CA 1
ATOM 2111 C C . LYS A 1 284 ? -6.754 -23.5 -14.352 1 91.81 284 LYS A C 1
ATOM 2113 O O . LYS A 1 284 ? -7.941 -23.562 -14.023 1 91.81 284 LYS A O 1
ATOM 2118 N N . PRO A 1 285 ? -5.824 -24.281 -13.812 1 90.56 285 PRO A N 1
ATOM 2119 C CA . PRO A 1 285 ? -6.266 -25.188 -12.742 1 90.56 285 PRO A CA 1
ATOM 2120 C C . PRO A 1 285 ? -6.496 -24.469 -11.414 1 90.56 285 PRO A C 1
ATOM 2122 O O . PRO A 1 285 ? -5.539 -24 -10.789 1 90.56 285 PRO A O 1
ATOM 2125 N N . LEU A 1 286 ? -7.695 -24.203 -10.992 1 93.88 286 LEU A N 1
ATOM 2126 C CA . LEU A 1 286 ? -8.133 -23.594 -9.742 1 93.88 286 LEU A CA 1
ATOM 2127 C C . LEU A 1 286 ? -9.414 -24.234 -9.242 1 93.88 286 LEU A C 1
ATOM 2129 O O . LEU A 1 286 ? -10.414 -24.297 -9.961 1 93.88 286 LEU A O 1
ATOM 2133 N N . ALA A 1 287 ? -9.352 -24.766 -8.109 1 94.38 287 ALA A N 1
ATOM 2134 C CA . ALA A 1 287 ? -10.539 -25.344 -7.496 1 94.38 287 ALA A CA 1
ATOM 2135 C C . ALA A 1 287 ? -11.031 -24.5 -6.328 1 94.38 287 ALA A C 1
ATOM 2137 O O . ALA A 1 287 ? -10.227 -23.984 -5.547 1 94.38 287 ALA A O 1
ATOM 2138 N N . VAL A 1 288 ? -12.32 -24.312 -6.242 1 96.62 288 VAL A N 1
ATOM 2139 C CA . VAL A 1 288 ? -12.938 -23.594 -5.137 1 96.62 288 VAL A CA 1
ATOM 2140 C C . VAL A 1 288 ? -14.086 -24.406 -4.559 1 96.62 288 VAL A C 1
ATOM 2142 O O . VAL A 1 288 ? -14.852 -25.031 -5.301 1 96.62 288 VAL A O 1
ATOM 2145 N N . GLY A 1 289 ? -14.133 -24.453 -3.322 1 96.19 289 GLY A N 1
ATOM 2146 C CA . GLY A 1 289 ? -15.211 -25.125 -2.617 1 96.19 289 GLY A CA 1
ATOM 2147 C C . GLY A 1 289 ? -15.406 -24.625 -1.197 1 96.19 289 GLY A C 1
ATOM 2148 O O . GLY A 1 289 ? -14.758 -23.672 -0.779 1 96.19 289 GLY A O 1
ATOM 2149 N N . ARG A 1 290 ? -16.344 -25.266 -0.521 1 96.56 290 ARG A N 1
ATOM 2150 C CA . ARG A 1 290 ? -16.641 -24.844 0.843 1 96.56 290 ARG A CA 1
ATOM 2151 C C . ARG A 1 290 ? -17 -26.031 1.726 1 96.56 290 ARG A C 1
ATOM 2153 O O . ARG A 1 290 ? -17.562 -27.016 1.245 1 96.56 290 ARG A O 1
ATOM 2160 N N . LYS A 1 291 ? -16.672 -25.969 2.896 1 95.62 291 LYS A N 1
ATOM 2161 C CA . LYS A 1 291 ? -17.125 -26.844 3.977 1 95.62 291 LYS A CA 1
ATOM 2162 C C . LYS A 1 291 ? -17.453 -26.031 5.227 1 95.62 291 LYS A C 1
ATOM 2164 O O . LYS A 1 291 ? -16.578 -25.422 5.836 1 95.62 291 LYS A O 1
ATOM 2169 N N . GLY A 1 292 ? -18.797 -26.062 5.617 1 93.31 292 GLY A N 1
ATOM 2170 C CA . GLY A 1 292 ? -19.203 -25.141 6.664 1 93.31 292 GLY A CA 1
ATOM 2171 C C . GLY A 1 292 ? -18.938 -23.688 6.312 1 93.31 292 GLY A C 1
ATOM 2172 O O . GLY A 1 292 ? -19.328 -23.219 5.238 1 93.31 292 GLY A O 1
ATOM 2173 N N . GLY A 1 293 ? -18.234 -23.016 7.109 1 93.75 293 GLY A N 1
ATOM 2174 C CA . GLY A 1 293 ? -17.906 -21.625 6.887 1 93.75 293 GLY A CA 1
ATOM 2175 C C . GLY A 1 293 ? -16.531 -21.422 6.277 1 93.75 293 GLY A C 1
ATOM 2176 O O . GLY A 1 293 ? -16.125 -20.297 6.016 1 93.75 293 GLY A O 1
ATOM 2177 N N . THR A 1 294 ? -15.891 -22.547 5.984 1 97.19 294 THR A N 1
ATOM 2178 C CA . THR A 1 294 ? -14.508 -22.453 5.516 1 97.19 294 THR A CA 1
ATOM 2179 C C . THR A 1 294 ? -14.453 -22.5 3.992 1 97.19 294 THR A C 1
ATOM 2181 O O . THR A 1 294 ? -15.062 -23.375 3.371 1 97.19 294 THR A O 1
ATOM 2184 N N . LEU A 1 295 ? -13.789 -21.562 3.379 1 98.38 295 LEU A N 1
ATOM 2185 C CA . LEU A 1 295 ? -13.523 -21.547 1.945 1 98.38 295 LEU A CA 1
ATOM 2186 C C . LEU A 1 295 ? -12.258 -22.344 1.621 1 98.38 295 LEU A C 1
ATOM 2188 O O . LEU A 1 295 ? -11.25 -22.234 2.322 1 98.38 295 LEU A O 1
ATOM 2192 N N . TYR A 1 296 ? -12.336 -23.188 0.646 1 97.12 296 TYR A N 1
ATOM 2193 C CA . TYR A 1 296 ? -11.18 -23.938 0.151 1 97.12 296 TYR A CA 1
ATOM 2194 C C . TYR A 1 296 ? -10.812 -23.484 -1.26 1 97.12 296 TYR A C 1
ATOM 2196 O O . TYR A 1 296 ? -11.672 -23.422 -2.139 1 97.12 296 TYR A O 1
ATOM 2204 N N . CYS A 1 297 ? -9.586 -23.141 -1.488 1 97.19 297 CYS A N 1
ATOM 2205 C CA . CYS A 1 297 ? -9.062 -22.797 -2.805 1 97.19 297 CYS A CA 1
ATOM 2206 C C . CYS A 1 297 ? -7.816 -23.625 -3.127 1 97.19 297 CYS A C 1
ATOM 2208 O O . CYS A 1 297 ? -6.809 -23.531 -2.428 1 97.19 297 CYS A O 1
ATOM 2210 N N . GLY A 1 298 ? -7.91 -24.438 -4.105 1 95.62 298 GLY A N 1
ATOM 2211 C CA . GLY A 1 298 ? -6.746 -25.125 -4.652 1 95.62 298 GLY A CA 1
ATOM 2212 C C . GLY A 1 298 ? -6.086 -24.359 -5.789 1 95.62 298 GLY A C 1
ATOM 2213 O O . GLY A 1 298 ? -6.621 -24.297 -6.898 1 95.62 298 GLY A O 1
ATOM 2214 N N . LEU A 1 299 ? -4.871 -23.812 -5.547 1 96.06 299 LEU A N 1
ATOM 2215 C CA . LEU A 1 299 ? -4.176 -22.969 -6.508 1 96.06 299 LEU A CA 1
ATOM 2216 C C . LEU A 1 299 ? -3.158 -23.766 -7.309 1 96.06 299 LEU A C 1
ATOM 2218 O O . LEU A 1 299 ? -2.762 -24.859 -6.895 1 96.06 299 LEU A O 1
ATOM 2222 N N . PRO A 1 300 ? -2.725 -23.219 -8.461 1 91.88 300 PRO A N 1
ATOM 2223 C CA . PRO A 1 300 ? -1.665 -23.875 -9.227 1 91.88 300 PRO A CA 1
ATOM 2224 C C . PRO A 1 300 ? -0.348 -23.969 -8.461 1 91.88 300 PRO A C 1
ATOM 2226 O O . PRO A 1 300 ? -0.094 -23.156 -7.57 1 91.88 300 PRO A O 1
ATOM 2229 N N . GLY A 1 301 ? 0.466 -24.891 -8.898 1 89.81 301 GLY A N 1
ATOM 2230 C CA . GLY A 1 301 ? 1.736 -25.109 -8.219 1 89.81 301 GLY A CA 1
ATOM 2231 C C . GLY A 1 301 ? 2.838 -24.188 -8.719 1 89.81 301 GLY A C 1
ATOM 2232 O O . GLY A 1 301 ? 3.82 -23.953 -8.008 1 89.81 301 GLY A O 1
ATOM 2233 N N . ASN A 1 302 ? 2.752 -23.766 -10.016 1 88.62 302 ASN A N 1
ATOM 2234 C CA . ASN A 1 302 ? 3.73 -22.797 -10.508 1 88.62 302 ASN A CA 1
ATOM 2235 C C . ASN A 1 302 ? 3.654 -21.484 -9.742 1 88.62 302 ASN A C 1
ATOM 2237 O O . ASN A 1 302 ? 2.574 -20.906 -9.586 1 88.62 302 ASN A O 1
ATOM 2241 N N . PRO A 1 303 ? 4.727 -20.984 -9.273 1 91.88 303 PRO A N 1
ATOM 2242 C CA . PRO A 1 303 ? 4.73 -19.844 -8.352 1 91.88 303 PRO A CA 1
ATOM 2243 C C . PRO A 1 303 ? 4.008 -18.625 -8.922 1 91.88 303 PRO A C 1
ATOM 2245 O O . PRO A 1 303 ? 3.201 -18 -8.227 1 91.88 303 PRO A O 1
ATOM 2248 N N . THR A 1 304 ? 4.262 -18.25 -10.141 1 92.75 304 THR A N 1
ATOM 2249 C CA . THR A 1 304 ? 3.627 -17.078 -10.734 1 92.75 304 THR A CA 1
ATOM 2250 C C . THR A 1 304 ? 2.127 -17.312 -10.898 1 92.75 304 THR A C 1
ATOM 2252 O O . THR A 1 304 ? 1.327 -16.406 -10.656 1 92.75 304 THR A O 1
ATOM 2255 N N . SER A 1 305 ? 1.761 -18.531 -11.328 1 93.94 305 SER A N 1
ATOM 2256 C CA . SER A 1 305 ? 0.345 -18.859 -11.453 1 93.94 305 SER A CA 1
ATOM 2257 C C . SER A 1 305 ? -0.359 -18.781 -10.102 1 93.94 305 SER A C 1
ATOM 2259 O O . SER A 1 305 ? -1.505 -18.344 -10.016 1 93.94 305 SER A O 1
ATOM 2261 N N . SER A 1 306 ? 0.35 -19.234 -9.109 1 95.88 306 SER A N 1
ATOM 2262 C CA . SER A 1 306 ? -0.192 -19.188 -7.75 1 95.88 306 SER A CA 1
ATOM 2263 C C . SER A 1 306 ? -0.461 -17.75 -7.312 1 95.88 306 SER A C 1
ATOM 2265 O O . SER A 1 306 ? -1.542 -17.438 -6.805 1 95.88 306 SER A O 1
ATOM 2267 N N . LEU A 1 307 ? 0.438 -16.859 -7.605 1 97.19 307 LEU A N 1
ATOM 2268 C CA . LEU A 1 307 ? 0.301 -15.453 -7.223 1 97.19 307 LEU A CA 1
ATOM 2269 C C . LEU A 1 307 ? -0.787 -14.773 -8.047 1 97.19 307 LEU A C 1
ATOM 2271 O O . LEU A 1 307 ? -1.557 -13.969 -7.516 1 97.19 307 LEU A O 1
ATOM 2275 N N . VAL A 1 308 ? -0.846 -15.109 -9.312 1 97.75 308 VAL A N 1
ATOM 2276 C CA . VAL A 1 308 ? -1.853 -14.508 -10.18 1 97.75 308 VAL A CA 1
ATOM 2277 C C . VAL A 1 308 ? -3.248 -14.922 -9.719 1 97.75 308 VAL A C 1
ATOM 2279 O O . VAL A 1 308 ? -4.141 -14.078 -9.594 1 97.75 308 VAL A O 1
ATOM 2282 N N . THR A 1 309 ? -3.422 -16.203 -9.422 1 98.06 309 THR A N 1
ATOM 2283 C CA . THR A 1 309 ? -4.734 -16.688 -9 1 98.06 309 THR A CA 1
ATOM 2284 C C . THR A 1 309 ? -5.078 -16.172 -7.605 1 98.06 309 THR A C 1
ATOM 2286 O O . THR A 1 309 ? -6.246 -15.914 -7.301 1 98.06 309 THR A O 1
ATOM 2289 N N . PHE A 1 310 ? -4.043 -16.016 -6.727 1 98.62 310 PHE A N 1
ATOM 2290 C CA . PHE A 1 310 ? -4.281 -15.344 -5.453 1 98.62 310 PHE A CA 1
ATOM 2291 C C . PHE A 1 310 ? -4.855 -13.945 -5.672 1 98.62 310 PHE A C 1
ATOM 2293 O O . PHE A 1 310 ? -5.875 -13.594 -5.074 1 98.62 310 PHE A O 1
ATOM 2300 N N . GLU A 1 311 ? -4.266 -13.156 -6.57 1 98.31 311 GLU A N 1
ATOM 2301 C CA . GLU A 1 311 ? -4.668 -11.789 -6.867 1 98.31 311 GLU A CA 1
ATOM 2302 C C . GLU A 1 311 ? -6.098 -11.734 -7.398 1 98.31 311 GLU A C 1
ATOM 2304 O O . GLU A 1 311 ? -6.859 -10.828 -7.047 1 98.31 311 GLU A O 1
ATOM 2309 N N . LEU A 1 312 ? -6.441 -12.695 -8.188 1 98.56 312 LEU A N 1
ATOM 2310 C CA . LEU A 1 312 ? -7.691 -12.617 -8.938 1 98.56 312 LEU A CA 1
ATOM 2311 C C . LEU A 1 312 ? -8.852 -13.18 -8.125 1 98.56 312 LEU A C 1
ATOM 2313 O O . LEU A 1 312 ? -10 -12.766 -8.305 1 98.56 312 LEU A O 1
ATOM 2317 N N . PHE A 1 313 ? -8.57 -14.125 -7.195 1 98.69 313 PHE A N 1
ATOM 2318 C CA . PHE A 1 313 ? -9.68 -14.844 -6.602 1 98.69 313 PHE A CA 1
ATOM 2319 C C . PHE A 1 313 ? -9.586 -14.836 -5.078 1 98.69 313 PHE A C 1
ATOM 2321 O O . PHE A 1 313 ? -10.586 -14.641 -4.391 1 98.69 313 PHE A O 1
ATOM 2328 N N . VAL A 1 314 ? -8.375 -15.023 -4.504 1 98.81 314 VAL A N 1
ATOM 2329 C CA . VAL A 1 314 ? -8.219 -15.188 -3.062 1 98.81 314 VAL A CA 1
ATOM 2330 C C . VAL A 1 314 ? -8.242 -13.82 -2.383 1 98.81 314 VAL A C 1
ATOM 2332 O O . VAL A 1 314 ? -8.945 -13.625 -1.389 1 98.81 314 VAL A O 1
ATOM 2335 N N . ARG A 1 315 ? -7.5 -12.867 -2.936 1 98.75 315 ARG A N 1
ATOM 2336 C CA . ARG A 1 315 ? -7.441 -11.523 -2.352 1 98.75 315 ARG A CA 1
ATOM 2337 C C . ARG A 1 315 ? -8.828 -10.891 -2.295 1 98.75 315 ARG A C 1
ATOM 2339 O O . ARG A 1 315 ? -9.227 -10.359 -1.26 1 98.75 315 ARG A O 1
ATOM 2346 N N . PRO A 1 316 ? -9.664 -10.969 -3.363 1 98.81 316 PRO A N 1
ATOM 2347 C CA . PRO A 1 316 ? -11.031 -10.445 -3.268 1 98.81 316 PRO A CA 1
ATOM 2348 C C . PRO A 1 316 ? -11.836 -11.102 -2.15 1 98.81 316 PRO A C 1
ATOM 2350 O O . PRO A 1 316 ? -12.594 -10.422 -1.449 1 98.81 316 PRO A O 1
ATOM 2353 N N . ALA A 1 317 ? -11.656 -12.383 -2.006 1 98.88 317 ALA A N 1
ATOM 2354 C CA . ALA A 1 317 ? -12.375 -13.102 -0.954 1 98.88 317 ALA A CA 1
ATOM 2355 C C . ALA A 1 317 ? -11.953 -12.609 0.429 1 98.88 317 ALA A C 1
ATOM 2357 O O . ALA A 1 317 ? -12.797 -12.406 1.307 1 98.88 317 ALA A O 1
ATOM 2358 N N . LEU A 1 318 ? -10.68 -12.477 0.624 1 98.81 318 LEU A N 1
ATOM 2359 C CA . LEU A 1 318 ? -10.164 -11.969 1.894 1 98.81 318 LEU A CA 1
ATOM 2360 C C . LEU A 1 318 ? -10.703 -10.57 2.18 1 98.81 318 LEU A C 1
ATOM 2362 O O . LEU A 1 318 ? -11.094 -10.273 3.311 1 98.81 318 LEU A O 1
ATOM 2366 N N . ARG A 1 319 ? -10.719 -9.734 1.162 1 98.62 319 ARG A N 1
ATOM 2367 C CA . ARG A 1 319 ? -11.25 -8.391 1.326 1 98.62 319 ARG A CA 1
ATOM 2368 C C . ARG A 1 319 ? -12.711 -8.422 1.75 1 98.62 319 ARG A C 1
ATOM 2370 O O . ARG A 1 319 ? -13.133 -7.648 2.613 1 98.62 319 ARG A O 1
ATOM 2377 N N . ARG A 1 320 ? -13.461 -9.312 1.161 1 98.69 320 ARG A N 1
ATOM 2378 C CA . ARG A 1 320 ? -14.859 -9.453 1.549 1 98.69 320 ARG A CA 1
ATOM 2379 C C . ARG A 1 320 ? -14.984 -9.883 3.006 1 98.69 320 ARG A C 1
ATOM 2381 O O . ARG A 1 320 ? -15.805 -9.344 3.752 1 98.69 320 ARG A O 1
ATOM 2388 N N . MET A 1 321 ? -14.211 -10.82 3.418 1 98.75 321 MET A N 1
ATOM 2389 C CA . MET A 1 321 ? -14.234 -11.297 4.797 1 98.75 321 MET A CA 1
ATOM 2390 C C . MET A 1 321 ? -13.891 -10.18 5.77 1 98.75 321 MET A C 1
ATOM 2392 O O . MET A 1 321 ? -14.352 -10.18 6.914 1 98.75 321 MET A O 1
ATOM 2396 N N . LEU A 1 322 ? -13.125 -9.203 5.273 1 98.5 322 LEU A N 1
ATOM 2397 C CA . LEU A 1 322 ? -12.664 -8.094 6.098 1 98.5 322 LEU A CA 1
ATOM 2398 C C . LEU A 1 322 ? -13.648 -6.93 6.043 1 98.5 322 LEU A C 1
ATOM 2400 O O . LEU A 1 322 ? -13.406 -5.875 6.637 1 98.5 322 LEU A O 1
ATOM 2404 N N . GLY A 1 323 ? -14.648 -7.035 5.234 1 98.31 323 GLY A N 1
ATOM 2405 C CA . GLY A 1 323 ? -15.742 -6.07 5.25 1 98.31 323 GLY A CA 1
ATOM 2406 C C . GLY A 1 323 ? -15.562 -4.953 4.238 1 98.31 323 GLY A C 1
ATOM 2407 O O . GLY A 1 323 ? -16.281 -3.953 4.277 1 98.31 323 GLY A O 1
ATOM 2408 N N . HIS A 1 324 ? -14.625 -5.098 3.354 1 97.75 324 HIS A N 1
ATOM 2409 C CA . HIS A 1 324 ? -14.461 -4.098 2.305 1 97.75 324 HIS A CA 1
ATOM 2410 C C . HIS A 1 324 ? -15.641 -4.121 1.335 1 97.75 324 HIS A C 1
ATOM 2412 O O . HIS A 1 324 ? -16.156 -5.191 1.003 1 97.75 324 HIS A O 1
ATOM 2418 N N . ALA A 1 325 ? -16.031 -2.951 0.865 1 94.88 325 ALA A N 1
ATOM 2419 C CA . ALA A 1 325 ? -17.078 -2.854 -0.14 1 94.88 325 ALA A CA 1
ATOM 2420 C C . ALA A 1 325 ? -16.531 -3.123 -1.538 1 94.88 325 ALA A C 1
ATOM 2422 O O . ALA A 1 325 ? -17.156 -3.828 -2.332 1 94.88 325 ALA A O 1
ATOM 2423 N N . ASP A 1 326 ? -15.438 -2.545 -1.81 1 94.31 326 ASP A N 1
ATOM 2424 C CA . ASP A 1 326 ? -14.75 -2.768 -3.078 1 94.31 326 ASP A CA 1
ATOM 2425 C C . ASP A 1 326 ? -13.75 -3.92 -2.969 1 94.31 326 ASP A C 1
ATOM 2427 O O . ASP A 1 326 ? -12.688 -3.771 -2.369 1 94.31 326 ASP A O 1
ATOM 2431 N N . VAL A 1 327 ? -14.086 -5.055 -3.588 1 97.44 327 VAL A N 1
ATOM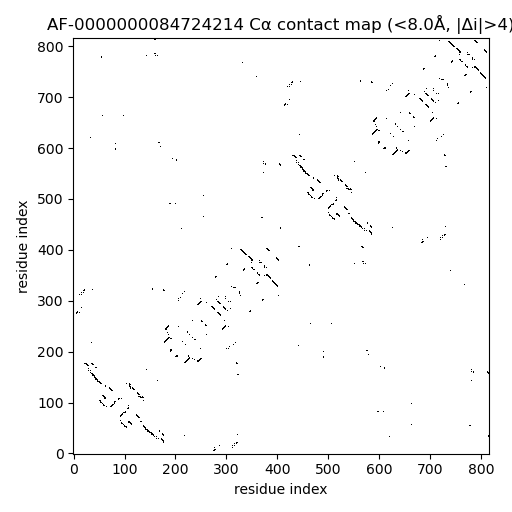 2432 C CA . VAL A 1 327 ? -13.273 -6.238 -3.33 1 97.44 327 VAL A CA 1
ATOM 2433 C C . VAL A 1 327 ? -12.633 -6.719 -4.629 1 97.44 327 VAL A C 1
ATOM 2435 O O . VAL A 1 327 ? -11.695 -7.516 -4.605 1 97.44 327 VAL A O 1
ATOM 2438 N N . GLU A 1 328 ? -13.086 -6.215 -5.793 1 96.44 328 GLU A N 1
ATOM 2439 C CA . GLU A 1 328 ? -12.57 -6.664 -7.082 1 96.44 328 GLU A CA 1
ATOM 2440 C C . GLU A 1 328 ? -11.148 -6.172 -7.309 1 96.44 328 GLU A C 1
ATOM 2442 O O . GLU A 1 328 ? -10.766 -5.109 -6.812 1 96.44 328 GLU A O 1
ATOM 2447 N N . PRO A 1 329 ? -10.367 -6.961 -8.055 1 95.5 329 PRO A N 1
ATOM 2448 C CA . PRO A 1 329 ? -9.062 -6.414 -8.438 1 95.5 329 PRO A CA 1
ATOM 2449 C C . PRO A 1 329 ? -9.172 -5.051 -9.125 1 95.5 329 PRO A C 1
ATOM 2451 O O . PRO A 1 329 ? -10.008 -4.867 -10.008 1 95.5 329 PRO A O 1
ATOM 2454 N N . PRO A 1 330 ? -8.367 -4.129 -8.664 1 94.12 330 PRO A N 1
ATOM 2455 C CA . PRO A 1 330 ? -8.422 -2.818 -9.312 1 94.12 330 PRO A CA 1
ATOM 2456 C C . PRO A 1 330 ? -7.992 -2.867 -10.773 1 94.12 330 PRO A C 1
ATOM 2458 O O . PRO A 1 330 ? -7.133 -3.672 -11.141 1 94.12 330 PRO A O 1
ATOM 2461 N N . ARG A 1 331 ? -8.57 -2.043 -11.586 1 95.56 331 ARG A N 1
ATOM 2462 C CA . ARG A 1 331 ? -8.258 -1.928 -13 1 95.56 331 ARG A CA 1
ATOM 2463 C C . ARG A 1 331 ? -7.98 -0.479 -13.391 1 95.56 331 ARG A C 1
ATOM 2465 O O . ARG A 1 331 ? -8.68 0.433 -12.938 1 95.56 331 ARG A O 1
ATOM 2472 N N . VAL A 1 332 ? -6.957 -0.277 -14.117 1 95.5 332 VAL A N 1
ATOM 2473 C CA . VAL A 1 332 ? -6.641 1.049 -14.641 1 95.5 332 VAL A CA 1
ATOM 2474 C C . VAL A 1 332 ? -6.398 0.968 -16.141 1 95.5 332 VAL A C 1
ATOM 2476 O O . VAL A 1 332 ? -5.895 -0.041 -16.641 1 95.5 332 VAL A O 1
ATOM 2479 N N . PRO A 1 333 ? -6.734 1.986 -16.828 1 96.12 333 PRO A N 1
ATOM 2480 C CA . PRO A 1 333 ? -6.492 1.986 -18.281 1 96.12 333 PRO A CA 1
ATOM 2481 C C . PRO A 1 333 ? -5.031 2.254 -18.625 1 96.12 333 PRO A C 1
ATOM 2483 O O . PRO A 1 333 ? -4.332 2.955 -17.891 1 96.12 333 PRO A O 1
ATOM 2486 N N . GLY A 1 334 ? -4.621 1.711 -19.703 1 96.44 334 GLY A N 1
ATOM 2487 C CA . GLY A 1 334 ? -3.297 1.962 -20.25 1 96.44 334 GLY A CA 1
ATOM 2488 C C . GLY A 1 334 ? -3.193 1.672 -21.734 1 96.44 334 GLY A C 1
ATOM 2489 O O . GLY A 1 334 ? -4.207 1.46 -22.406 1 96.44 334 GLY A O 1
ATOM 2490 N N . ARG A 1 335 ? -1.965 1.784 -22.219 1 97.06 335 ARG A N 1
ATOM 2491 C CA . ARG A 1 335 ? -1.632 1.47 -23.609 1 97.06 335 ARG A CA 1
ATOM 2492 C C . ARG A 1 335 ? -0.557 0.39 -23.672 1 97.06 335 ARG A C 1
ATOM 2494 O O . ARG A 1 335 ? 0.344 0.345 -22.828 1 97.06 335 ARG A O 1
ATOM 2501 N N . LEU A 1 336 ? -0.667 -0.382 -24.719 1 98.12 336 LEU A N 1
ATOM 2502 C CA . LEU A 1 336 ? 0.314 -1.446 -24.906 1 98.12 336 LEU A CA 1
ATOM 2503 C C . LEU A 1 336 ? 1.539 -0.934 -25.656 1 98.12 336 LEU A C 1
ATOM 2505 O O . LEU A 1 336 ? 1.408 -0.225 -26.656 1 98.12 336 LEU A O 1
ATOM 2509 N N . ALA A 1 337 ? 2.686 -1.138 -25.188 1 97.81 337 ALA A N 1
ATOM 2510 C CA . ALA A 1 337 ? 3.947 -0.983 -25.906 1 97.81 337 ALA A CA 1
ATOM 2511 C C . ALA A 1 337 ? 4.473 -2.334 -26.391 1 97.81 337 ALA A C 1
ATOM 2513 O O . ALA A 1 337 ? 5.227 -3 -25.672 1 97.81 337 ALA A O 1
ATOM 2514 N N . GLY A 1 338 ? 4.172 -2.684 -27.594 1 96.44 338 GLY A N 1
ATOM 2515 C CA . GLY A 1 338 ? 4.531 -3.979 -28.141 1 96.44 338 GLY A CA 1
ATOM 2516 C C . GLY A 1 338 ? 3.367 -4.68 -28.828 1 96.44 338 GLY A C 1
ATOM 2517 O O . GLY A 1 338 ? 2.369 -4.047 -29.172 1 96.44 338 GLY A O 1
ATOM 2518 N N . GLU A 1 339 ? 3.605 -6.016 -29.078 1 96.75 339 GLU A N 1
ATOM 2519 C CA . GLU A 1 339 ? 2.588 -6.84 -29.719 1 96.75 339 GLU A CA 1
ATOM 2520 C C . GLU A 1 339 ? 2.326 -8.117 -28.922 1 96.75 339 GLU A C 1
ATOM 2522 O O . GLU A 1 339 ? 3.254 -8.711 -28.375 1 96.75 339 GLU A O 1
ATOM 2527 N N . LEU A 1 340 ? 1.075 -8.398 -28.891 1 96.69 340 LEU A N 1
ATOM 2528 C CA . LEU A 1 340 ? 0.651 -9.641 -28.25 1 96.69 340 LEU A CA 1
ATOM 2529 C C . LEU A 1 340 ? -0.319 -10.406 -29.156 1 96.69 340 LEU A C 1
ATOM 2531 O O . LEU A 1 340 ? -1.18 -9.797 -29.797 1 96.69 340 LEU A O 1
ATOM 2535 N N . LYS A 1 341 ? -0.134 -11.664 -29.188 1 95.56 341 LYS A N 1
ATOM 2536 C CA . LYS A 1 341 ? -1.015 -12.555 -29.938 1 95.56 341 LYS A CA 1
ATOM 2537 C C . LYS A 1 341 ? -1.367 -13.797 -29.125 1 95.56 341 LYS A C 1
ATOM 2539 O O . LYS A 1 341 ? -0.554 -14.281 -28.344 1 95.56 341 LYS A O 1
ATOM 2544 N N . LYS A 1 342 ? -2.584 -14.281 -29.312 1 92.25 342 LYS A N 1
ATOM 2545 C CA . LYS A 1 342 ? -3.006 -15.547 -28.703 1 92.25 342 LYS A CA 1
ATOM 2546 C C . LYS A 1 342 ? -4.203 -16.141 -29.453 1 92.25 342 LYS A C 1
ATOM 2548 O O . LYS A 1 342 ? -4.895 -15.43 -30.188 1 92.25 342 LYS A O 1
ATOM 2553 N N . ALA A 1 343 ? -4.395 -17.469 -29.234 1 89.31 343 ALA A N 1
ATOM 2554 C CA . ALA A 1 343 ? -5.656 -18.062 -29.656 1 89.31 343 ALA A CA 1
ATOM 2555 C C . ALA A 1 343 ? -6.809 -17.609 -28.766 1 89.31 343 ALA A C 1
ATOM 2557 O O . ALA A 1 343 ? -6.613 -17.359 -27.578 1 89.31 343 ALA A O 1
ATOM 2558 N N . PRO A 1 344 ? -7.984 -17.438 -29.375 1 89.25 344 PRO A N 1
ATOM 2559 C CA . PRO A 1 344 ? -9.133 -17.094 -28.531 1 89.25 344 PRO A CA 1
ATOM 2560 C C . PRO A 1 344 ? -9.508 -18.203 -27.547 1 89.25 344 PRO A C 1
ATOM 2562 O O . PRO A 1 344 ? -9.086 -19.344 -27.719 1 89.25 344 PRO A O 1
ATOM 2565 N N . GLY A 1 345 ? -10.266 -17.766 -26.5 1 91.25 345 GLY A N 1
ATOM 2566 C CA . GLY A 1 345 ? -10.789 -18.797 -25.625 1 91.25 345 GLY A CA 1
ATOM 2567 C C . GLY A 1 345 ? -10.438 -18.578 -24.156 1 91.25 345 GLY A C 1
ATOM 2568 O O . GLY A 1 345 ? -11.219 -18.906 -23.266 1 91.25 345 GLY A O 1
ATOM 2569 N N . LEU A 1 346 ? -9.25 -18.031 -23.969 1 95.38 346 LEU A N 1
ATOM 2570 C CA . LEU A 1 346 ? -8.828 -17.812 -22.594 1 95.38 346 LEU A CA 1
ATOM 2571 C C . LEU A 1 346 ? -8.531 -16.328 -22.344 1 95.38 346 LEU A C 1
ATOM 2573 O O . LEU A 1 346 ? -8.062 -15.633 -23.234 1 95.38 346 LEU A O 1
ATOM 2577 N N . ASP A 1 347 ? -8.844 -15.852 -21.172 1 97.75 347 ASP A N 1
ATOM 2578 C CA . ASP A 1 347 ? -8.289 -14.586 -20.703 1 97.75 347 ASP A CA 1
ATOM 2579 C C . ASP A 1 347 ? -6.828 -14.742 -20.297 1 97.75 347 ASP A C 1
ATOM 2581 O O . ASP A 1 347 ? -6.496 -15.609 -19.469 1 97.75 347 ASP A O 1
ATOM 2585 N N . HIS A 1 348 ? -6.008 -13.945 -20.922 1 97.5 348 HIS A N 1
ATOM 2586 C CA . HIS A 1 348 ? -4.605 -13.961 -20.516 1 97.5 348 HIS A CA 1
ATOM 2587 C C . HIS A 1 348 ? -4.297 -12.812 -19.562 1 97.5 348 HIS A C 1
ATOM 2589 O O . HIS A 1 348 ? -4.766 -11.695 -19.75 1 97.5 348 HIS A O 1
ATOM 2595 N N . TYR A 1 349 ? -3.619 -13.07 -18.562 1 97.75 349 TYR A N 1
ATOM 2596 C CA . TYR A 1 349 ? -3.059 -12.078 -17.672 1 97.75 349 TYR A CA 1
ATOM 2597 C C . TYR A 1 349 ? -1.542 -12.008 -17.797 1 97.75 349 TYR A C 1
ATOM 2599 O O . TYR A 1 349 ? -0.826 -12.812 -17.203 1 97.75 349 TYR A O 1
ATOM 2607 N N . ILE A 1 350 ? -1.14 -11 -18.5 1 97.56 350 ILE A N 1
ATOM 2608 C CA . ILE A 1 350 ? 0.245 -10.875 -18.938 1 97.56 350 ILE A CA 1
ATOM 2609 C C . ILE A 1 350 ? 1.015 -9.984 -17.969 1 97.56 350 ILE A C 1
ATOM 2611 O O . ILE A 1 350 ? 0.579 -8.875 -17.641 1 97.56 350 ILE A O 1
ATOM 2615 N N . ARG A 1 351 ? 2.109 -10.492 -17.516 1 97.31 351 ARG A N 1
ATOM 2616 C CA . ARG A 1 351 ? 2.957 -9.672 -16.656 1 97.31 351 ARG A CA 1
ATOM 2617 C C . ARG A 1 351 ? 3.629 -8.555 -17.453 1 97.31 351 ARG A C 1
ATOM 2619 O O . ARG A 1 351 ? 4.27 -8.82 -18.484 1 97.31 351 ARG A O 1
ATOM 2626 N N . VAL A 1 352 ? 3.504 -7.344 -16.953 1 98.12 352 VAL A N 1
ATOM 2627 C CA . VAL A 1 352 ? 4.051 -6.188 -17.656 1 98.12 352 VAL A CA 1
ATOM 2628 C C . VAL A 1 352 ? 4.723 -5.246 -16.656 1 98.12 352 VAL A C 1
ATOM 2630 O O . VAL A 1 352 ? 4.48 -5.336 -15.453 1 98.12 352 VAL A O 1
ATOM 2633 N N . THR A 1 353 ? 5.586 -4.453 -17.188 1 97.38 353 THR A N 1
ATOM 2634 C CA . THR A 1 353 ? 6.02 -3.24 -16.516 1 97.38 353 THR A CA 1
ATOM 2635 C C . THR A 1 353 ? 5.324 -2.014 -17.094 1 97.38 353 THR A C 1
ATOM 2637 O O . THR A 1 353 ? 5.316 -1.817 -18.312 1 97.38 353 THR A O 1
ATOM 2640 N N . ALA A 1 354 ? 4.699 -1.254 -16.266 1 96.75 354 ALA A N 1
ATOM 2641 C CA . ALA A 1 354 ? 3.99 -0.073 -16.75 1 96.75 354 ALA A CA 1
ATOM 2642 C C . ALA A 1 354 ? 4.652 1.209 -16.25 1 96.75 354 ALA A C 1
ATOM 2644 O O . ALA A 1 354 ? 5.113 1.271 -15.109 1 96.75 354 ALA A O 1
ATOM 2645 N N . ALA A 1 355 ? 4.691 2.211 -17.094 1 94.62 355 ALA A N 1
ATOM 2646 C CA . ALA A 1 355 ? 5.25 3.516 -16.75 1 94.62 355 ALA A CA 1
ATOM 2647 C C . ALA A 1 355 ? 4.488 4.641 -17.438 1 94.62 355 ALA A C 1
ATOM 2649 O O . ALA A 1 355 ? 3.922 4.441 -18.516 1 94.62 355 ALA A O 1
ATOM 2650 N N . TRP A 1 356 ? 4.488 5.781 -16.812 1 91.88 356 TRP A N 1
ATOM 2651 C CA . TRP A 1 356 ? 3.834 6.949 -17.391 1 91.88 356 TRP A CA 1
ATOM 2652 C C . TRP A 1 356 ? 4.699 7.57 -18.484 1 91.88 356 TRP A C 1
ATOM 2654 O O . TRP A 1 356 ? 5.898 7.781 -18.297 1 91.88 356 TRP A O 1
ATOM 2664 N N . GLN A 1 357 ? 4.117 7.73 -19.594 1 89.62 357 GLN A N 1
ATOM 2665 C CA . GLN A 1 357 ? 4.734 8.414 -20.719 1 89.62 357 GLN A CA 1
ATOM 2666 C C . GLN A 1 357 ? 3.75 9.375 -21.375 1 89.62 357 GLN A C 1
ATOM 2668 O O . GLN A 1 357 ? 2.684 8.961 -21.844 1 89.62 357 GLN A O 1
ATOM 2673 N N . GLU A 1 358 ? 4.102 10.617 -21.375 1 83.81 358 GLU A N 1
ATOM 2674 C CA . GLU A 1 358 ? 3.305 11.656 -22.016 1 83.81 358 GLU A CA 1
ATOM 2675 C C . GLU A 1 358 ? 1.857 11.617 -21.531 1 83.81 358 GLU A C 1
ATOM 2677 O O . GLU A 1 358 ? 0.926 11.602 -22.328 1 83.81 358 GLU A O 1
ATOM 2682 N N . GLY A 1 359 ? 1.709 11.406 -20.297 1 83.12 359 GLY A N 1
ATOM 2683 C CA . GLY A 1 359 ? 0.4 11.523 -19.672 1 83.12 359 GLY A CA 1
ATOM 2684 C C . GLY A 1 359 ? -0.399 10.234 -19.719 1 83.12 359 GLY A C 1
ATOM 2685 O O . GLY A 1 359 ? -1.525 10.18 -19.219 1 83.12 359 GLY A O 1
ATOM 2686 N N . GLU A 1 360 ? 0.172 9.18 -20.281 1 89.5 360 GLU A N 1
ATOM 2687 C CA . GLU A 1 360 ? -0.516 7.891 -20.344 1 89.5 360 GLU A CA 1
ATOM 2688 C C . GLU A 1 360 ? 0.321 6.781 -19.719 1 89.5 360 GLU A C 1
ATOM 2690 O O . GLU A 1 360 ? 1.55 6.867 -19.688 1 89.5 360 GLU A O 1
ATOM 2695 N N . LEU A 1 361 ? -0.39 5.832 -19.266 1 94.12 361 LEU A N 1
ATOM 2696 C CA . LEU A 1 361 ? 0.281 4.668 -18.688 1 94.12 361 LEU A CA 1
ATOM 2697 C C . LEU A 1 361 ? 0.554 3.617 -19.766 1 94.12 361 LEU A C 1
ATOM 2699 O O . LEU A 1 361 ? -0.379 3.053 -20.344 1 94.12 361 LEU A O 1
ATOM 2703 N N . TRP A 1 362 ? 1.848 3.371 -20.062 1 97.19 362 TRP A N 1
ATOM 2704 C CA . TRP A 1 362 ? 2.248 2.424 -21.094 1 97.19 362 TRP A CA 1
ATOM 2705 C C . TRP A 1 362 ? 2.764 1.128 -20.484 1 97.19 362 TRP A C 1
ATOM 2707 O O . TRP A 1 362 ? 3.594 1.155 -19.562 1 97.19 362 TRP A O 1
ATOM 2717 N N . ALA A 1 363 ? 2.271 0.057 -20.922 1 98.12 363 ALA A N 1
ATOM 2718 C CA . ALA A 1 363 ? 2.621 -1.256 -20.391 1 98.12 363 ALA A CA 1
ATOM 2719 C C . ALA A 1 363 ? 3.455 -2.051 -21.391 1 98.12 363 ALA A C 1
ATOM 2721 O O . ALA A 1 363 ? 3.064 -2.203 -22.547 1 98.12 363 ALA A O 1
ATOM 2722 N N . ARG A 1 364 ? 4.551 -2.586 -20.984 1 98.06 364 ARG A N 1
ATOM 2723 C CA . ARG A 1 364 ? 5.434 -3.428 -21.797 1 98.06 364 ARG A CA 1
ATOM 2724 C C . ARG A 1 364 ? 5.449 -4.859 -21.266 1 98.06 364 ARG A C 1
ATOM 2726 O O . ARG A 1 364 ? 5.809 -5.102 -20.109 1 98.06 364 ARG A O 1
ATOM 2733 N N . PRO A 1 365 ? 5.074 -5.793 -22.094 1 97.31 365 PRO A N 1
ATOM 2734 C CA . PRO A 1 365 ? 5.148 -7.188 -21.656 1 97.31 365 PRO A CA 1
ATOM 2735 C C . PRO A 1 365 ? 6.57 -7.617 -21.297 1 97.31 365 PRO A C 1
ATOM 2737 O O . PRO A 1 365 ? 7.527 -7.215 -21.953 1 97.31 365 PRO A O 1
ATOM 2740 N N . LEU A 1 366 ? 6.66 -8.328 -20.25 1 93.31 366 LEU A N 1
ATOM 2741 C CA . LEU A 1 366 ? 7.965 -8.859 -19.875 1 93.31 366 LEU A CA 1
ATOM 2742 C C . LEU A 1 366 ? 8.422 -9.938 -20.844 1 93.31 366 LEU A C 1
ATOM 2744 O O . LEU A 1 366 ? 7.598 -10.562 -21.516 1 93.31 366 LEU A O 1
ATOM 2748 N N . ALA A 1 367 ? 9.75 -10.172 -20.859 1 83.5 367 ALA A N 1
ATOM 2749 C CA . ALA A 1 367 ? 10.344 -11.078 -21.844 1 83.5 367 ALA A CA 1
ATOM 2750 C C . ALA A 1 367 ? 9.914 -12.516 -21.594 1 83.5 367 ALA A C 1
ATOM 2752 O O . ALA A 1 367 ? 9.688 -13.281 -22.531 1 83.5 367 ALA A O 1
ATOM 2753 N N . THR A 1 368 ? 9.852 -12.82 -20.344 1 81.12 368 THR A N 1
ATOM 2754 C CA . THR A 1 368 ? 9.406 -14.172 -20.047 1 81.12 368 THR A CA 1
ATOM 2755 C C . THR A 1 368 ? 8.047 -14.156 -19.359 1 81.12 368 THR A C 1
ATOM 2757 O O . THR A 1 368 ? 7.777 -13.289 -18.516 1 81.12 368 THR A O 1
ATOM 2760 N N . GLN A 1 369 ? 7.223 -15.039 -19.859 1 81.25 369 GLN A N 1
ATOM 2761 C CA . GLN A 1 369 ? 5.891 -15.195 -19.281 1 81.25 369 GLN A CA 1
ATOM 2762 C C . GLN A 1 369 ? 5.691 -16.609 -18.734 1 81.25 369 GLN A C 1
ATOM 2764 O O . GLN A 1 369 ? 4.562 -17.031 -18.484 1 81.25 369 GLN A O 1
ATOM 2769 N N . THR A 1 370 ? 6.801 -17.312 -18.547 1 78.94 370 THR A N 1
ATOM 2770 C CA . THR A 1 370 ? 6.691 -18.656 -18.016 1 78.94 370 THR A CA 1
ATOM 2771 C C . THR A 1 370 ? 6.219 -18.625 -16.562 1 78.94 370 THR A C 1
ATOM 2773 O O . THR A 1 370 ? 6.633 -17.766 -15.789 1 78.94 370 THR A O 1
ATOM 2776 N N . SER A 1 371 ? 5.328 -19.5 -16.203 1 74.31 371 SER A N 1
ATOM 2777 C CA . SER A 1 371 ? 4.633 -19.438 -14.914 1 74.31 371 SER A CA 1
ATOM 2778 C C . SER A 1 371 ? 5.535 -19.891 -13.773 1 74.31 371 SER A C 1
ATOM 2780 O O . SER A 1 371 ? 5.211 -19.672 -12.602 1 74.31 371 SER A O 1
ATOM 2782 N N . GLY A 1 372 ? 6.648 -20.453 -14.055 1 74.94 372 GLY A N 1
ATOM 2783 C CA . GLY A 1 372 ? 7.559 -20.891 -13.008 1 74.94 372 GLY A CA 1
ATOM 2784 C C . GLY A 1 372 ? 8.586 -19.844 -12.617 1 74.94 372 GLY A C 1
ATOM 2785 O O . GLY A 1 372 ? 9.281 -20 -11.617 1 74.94 372 GLY A O 1
ATOM 2786 N N . ALA A 1 373 ? 8.586 -18.828 -13.281 1 75.5 373 ALA A N 1
ATOM 2787 C CA . ALA A 1 373 ? 9.68 -17.875 -13.133 1 75.5 373 ALA A CA 1
ATOM 2788 C C . ALA A 1 373 ? 9.312 -16.766 -12.164 1 75.5 373 ALA A C 1
ATOM 2790 O O . ALA A 1 373 ? 8.57 -15.844 -12.516 1 75.5 373 ALA A O 1
ATOM 2791 N N . LEU A 1 374 ? 9.844 -16.844 -10.938 1 88.94 374 LEU A N 1
ATOM 2792 C CA . LEU A 1 374 ? 9.609 -15.797 -9.945 1 88.94 374 LEU A CA 1
ATOM 2793 C C . LEU A 1 374 ? 10.336 -14.508 -10.336 1 88.94 374 LEU A C 1
ATOM 2795 O O . LEU A 1 374 ? 9.914 -13.414 -9.945 1 88.94 374 LEU A O 1
ATOM 2799 N N . ARG A 1 375 ? 11.336 -14.664 -11.156 1 88.06 375 ARG A N 1
ATOM 2800 C CA . ARG A 1 375 ? 12.086 -13.492 -11.594 1 88.06 375 ARG A CA 1
ATOM 2801 C C . ARG A 1 375 ? 11.203 -12.555 -12.414 1 88.06 375 ARG A C 1
ATOM 2803 O O . ARG A 1 375 ? 11.242 -11.336 -12.219 1 88.06 375 ARG A O 1
ATOM 2810 N N . SER A 1 376 ? 10.453 -13.141 -13.273 1 88.75 376 SER A N 1
ATOM 2811 C CA . SER A 1 376 ? 9.531 -12.328 -14.062 1 88.75 376 SER A CA 1
ATOM 2812 C C . SER A 1 376 ? 8.461 -11.688 -13.18 1 88.75 376 SER A C 1
ATOM 2814 O O . SER A 1 376 ? 8.102 -10.531 -13.375 1 88.75 376 SER A O 1
ATOM 2816 N N . ALA A 1 377 ? 7.977 -12.422 -12.195 1 93.38 377 ALA A N 1
ATOM 2817 C CA . ALA A 1 377 ? 6.992 -11.867 -11.266 1 93.38 377 ALA A CA 1
ATOM 2818 C C . ALA A 1 377 ? 7.574 -10.695 -10.492 1 93.38 377 ALA A C 1
ATOM 2820 O O . ALA A 1 377 ? 6.879 -9.711 -10.234 1 93.38 377 ALA A O 1
ATOM 2821 N N . ALA A 1 378 ? 8.797 -10.766 -10.188 1 93.81 378 ALA A N 1
ATOM 2822 C CA . ALA A 1 378 ? 9.477 -9.719 -9.43 1 93.81 378 ALA A CA 1
ATOM 2823 C C . ALA A 1 378 ? 9.578 -8.43 -10.242 1 93.81 378 ALA A C 1
ATOM 2825 O O . ALA A 1 378 ? 9.555 -7.332 -9.688 1 93.81 378 ALA A O 1
ATOM 2826 N N . SER A 1 379 ? 9.586 -8.523 -11.523 1 93.12 379 SER A N 1
ATOM 2827 C CA . SER A 1 379 ? 9.75 -7.375 -12.406 1 93.12 379 SER A CA 1
ATOM 2828 C C . SER A 1 379 ? 8.406 -6.773 -12.789 1 93.12 379 SER A C 1
ATOM 2830 O O . SER A 1 379 ? 8.344 -5.656 -13.305 1 93.12 379 SER A O 1
ATOM 2832 N N . ALA A 1 380 ? 7.359 -7.473 -12.5 1 96.81 380 ALA A N 1
ATOM 2833 C CA . ALA A 1 380 ? 6.035 -7.047 -12.953 1 96.81 380 ALA A CA 1
ATOM 2834 C C . ALA A 1 380 ? 5.48 -5.949 -12.047 1 96.81 380 ALA A C 1
ATOM 2836 O O . ALA A 1 380 ? 5.617 -6.016 -10.82 1 96.81 380 ALA A O 1
ATOM 2837 N N . THR A 1 381 ? 4.875 -4.941 -12.664 1 96.88 381 THR A N 1
ATOM 2838 C CA . THR A 1 381 ? 4.16 -3.914 -11.922 1 96.88 381 THR A CA 1
ATOM 2839 C C . THR A 1 381 ? 2.65 -4.117 -12.023 1 96.88 381 THR A C 1
ATOM 2841 O O . THR A 1 381 ? 1.901 -3.725 -11.125 1 96.88 381 THR A O 1
ATOM 2844 N N . HIS A 1 382 ? 2.234 -4.684 -13.141 1 98.25 382 HIS A N 1
ATOM 2845 C CA . HIS A 1 382 ? 0.824 -4.91 -13.438 1 98.25 382 HIS A CA 1
ATOM 2846 C C . HIS A 1 382 ? 0.618 -6.238 -14.156 1 98.25 382 HIS A C 1
ATOM 2848 O O . HIS A 1 382 ? 1.573 -6.832 -14.664 1 98.25 382 HIS A O 1
ATOM 2854 N N . LEU A 1 383 ? -0.607 -6.707 -14.102 1 98.31 383 LEU A N 1
ATOM 2855 C CA . LEU A 1 383 ? -1.099 -7.668 -15.078 1 98.31 383 LEU A CA 1
ATOM 2856 C C . LEU A 1 383 ? -1.906 -6.973 -16.172 1 98.31 383 LEU A C 1
ATOM 2858 O O . LEU A 1 383 ? -2.783 -6.16 -15.875 1 98.31 383 LEU A O 1
ATOM 2862 N N . LEU A 1 384 ? -1.578 -7.215 -17.375 1 98.5 384 LEU A N 1
ATOM 2863 C CA . LEU A 1 384 ? -2.404 -6.785 -18.5 1 98.5 384 LEU A CA 1
ATOM 2864 C C . LEU A 1 384 ? -3.469 -7.828 -18.828 1 98.5 384 LEU A C 1
ATOM 2866 O O . LEU A 1 384 ? -3.15 -9 -19.062 1 98.5 384 LEU A O 1
ATOM 2870 N N . HIS A 1 385 ? -4.715 -7.43 -18.812 1 98.38 385 HIS A N 1
ATOM 2871 C CA . HIS A 1 385 ? -5.812 -8.32 -19.172 1 98.38 385 HIS A CA 1
ATOM 2872 C C . HIS A 1 385 ? -6.008 -8.383 -20.672 1 98.38 385 HIS A C 1
ATOM 2874 O O . HIS A 1 385 ? -6.43 -7.398 -21.297 1 98.38 385 HIS A O 1
ATOM 2880 N N . PHE A 1 386 ? -5.613 -9.477 -21.25 1 98.19 386 PHE A N 1
ATOM 2881 C CA . PHE A 1 386 ? -5.879 -9.789 -22.641 1 98.19 386 PHE A CA 1
ATOM 2882 C C . PHE A 1 386 ? -7.152 -10.609 -22.781 1 98.19 386 PHE A C 1
ATOM 2884 O O . PHE A 1 386 ? -7.141 -11.828 -22.594 1 98.19 386 PHE A O 1
ATOM 2891 N N . PRO A 1 387 ? -8.242 -9.984 -23.156 1 96.56 387 PRO A N 1
ATOM 2892 C CA . PRO A 1 387 ? -9.57 -10.602 -23.062 1 96.56 387 PRO A CA 1
ATOM 2893 C C . PRO A 1 387 ? -9.711 -11.844 -23.938 1 96.56 387 PRO A C 1
ATOM 2895 O O . PRO A 1 387 ? -9.078 -11.93 -25 1 96.56 387 PRO A O 1
ATOM 2898 N N . ARG A 1 388 ? -10.562 -12.742 -23.547 1 95 388 ARG A N 1
ATOM 2899 C CA . ARG A 1 388 ? -10.758 -14.039 -24.188 1 95 388 ARG A CA 1
ATOM 2900 C C . ARG A 1 388 ? -11.266 -13.875 -25.609 1 95 388 ARG A C 1
ATOM 2902 O O . ARG A 1 388 ? -11.047 -14.742 -26.469 1 95 388 ARG A O 1
ATOM 2909 N N . SER A 1 389 ? -11.898 -12.766 -25.906 1 93.44 389 SER A N 1
ATOM 2910 C CA . SER A 1 389 ? -12.531 -12.547 -27.203 1 93.44 389 SER A CA 1
ATOM 2911 C C . SER A 1 389 ? -11.531 -11.984 -28.203 1 93.44 389 SER A C 1
ATOM 2913 O O . SER A 1 389 ? -11.82 -11.93 -29.406 1 93.44 389 SER A O 1
ATOM 2915 N N . SER A 1 390 ? -10.375 -11.555 -27.703 1 93 390 SER A N 1
ATOM 2916 C CA . SER A 1 390 ? -9.383 -10.906 -28.562 1 93 390 SER A CA 1
ATOM 2917 C C . SER A 1 390 ? -8.211 -11.844 -28.859 1 93 390 SER A C 1
ATOM 2919 O O . SER A 1 390 ? -7.832 -12.648 -28.016 1 93 390 SER A O 1
ATOM 2921 N N . SER A 1 391 ? -7.586 -11.648 -30.094 1 96.12 391 SER A N 1
ATOM 2922 C CA . SER A 1 391 ? -6.48 -12.523 -30.469 1 96.12 391 SER A CA 1
ATOM 2923 C C . SER A 1 391 ? -5.223 -11.719 -30.781 1 96.12 391 SER A C 1
ATOM 2925 O O . SER A 1 391 ? -4.145 -12.289 -30.969 1 96.12 391 SER A O 1
ATOM 2927 N N . ARG A 1 392 ? -5.418 -10.469 -30.828 1 97.12 392 ARG A N 1
ATOM 2928 C CA . ARG A 1 392 ? -4.262 -9.648 -31.172 1 97.12 392 ARG A CA 1
ATOM 2929 C C . ARG A 1 392 ? -4.355 -8.273 -30.516 1 97.12 392 ARG A C 1
ATOM 2931 O O . ARG A 1 392 ? -5.434 -7.676 -30.469 1 97.12 392 ARG A O 1
ATOM 2938 N N . LEU A 1 393 ? -3.238 -7.809 -29.969 1 97.12 393 LEU A N 1
ATOM 2939 C CA . LEU A 1 393 ? -3.039 -6.445 -29.484 1 97.12 393 LEU A CA 1
ATOM 2940 C C . LEU A 1 393 ? -1.769 -5.844 -30.078 1 97.12 393 LEU A C 1
ATOM 2942 O O . LEU A 1 393 ? -0.753 -6.531 -30.203 1 97.12 393 LEU A O 1
ATOM 2946 N N . ALA A 1 394 ? -1.88 -4.621 -30.484 1 97.75 394 ALA A N 1
ATOM 2947 C CA . ALA A 1 394 ? -0.75 -3.928 -31.094 1 97.75 394 ALA A CA 1
ATOM 2948 C C . ALA A 1 394 ? -0.352 -2.701 -30.281 1 97.75 394 ALA A C 1
ATOM 2950 O O . ALA A 1 394 ? -1.079 -2.287 -29.375 1 97.75 394 ALA A O 1
ATOM 2951 N N . THR A 1 395 ? 0.845 -2.242 -30.609 1 97.62 395 THR A N 1
ATOM 2952 C CA . THR A 1 395 ? 1.328 -1.042 -29.938 1 97.62 395 THR A CA 1
ATOM 2953 C C . THR A 1 395 ? 0.305 0.085 -30.047 1 97.62 395 THR A C 1
ATOM 2955 O O . THR A 1 395 ? -0.235 0.344 -31.125 1 97.62 395 THR A O 1
ATOM 2958 N N . GLY A 1 396 ? 0.005 0.69 -28.844 1 96.5 396 GLY A N 1
ATOM 2959 C CA . GLY A 1 396 ? -0.917 1.813 -28.828 1 96.5 396 GLY A CA 1
ATOM 2960 C C . GLY A 1 396 ? -2.334 1.418 -28.469 1 96.5 396 GLY A C 1
ATOM 2961 O O . GLY A 1 396 ? -3.148 2.271 -28.109 1 96.5 396 GLY A O 1
ATOM 2962 N N . ASP A 1 397 ? -2.684 0.146 -28.547 1 97.19 397 ASP A N 1
ATOM 2963 C CA . ASP A 1 397 ? -4.023 -0.315 -28.188 1 97.19 397 ASP A CA 1
ATOM 2964 C C . ASP A 1 397 ? -4.332 -0.021 -26.719 1 97.19 397 ASP A C 1
ATOM 2966 O O . ASP A 1 397 ? -3.449 -0.098 -25.859 1 97.19 397 ASP A O 1
ATOM 2970 N N . GLU A 1 398 ? -5.602 0.322 -26.469 1 96 398 GLU A N 1
ATOM 2971 C CA . GLU A 1 398 ? -6.07 0.467 -25.094 1 96 398 GLU A CA 1
ATOM 2972 C C . GLU A 1 398 ? -6.184 -0.89 -24.406 1 96 398 GLU A C 1
ATOM 2974 O O . GLU A 1 398 ? -6.707 -1.844 -24.984 1 96 398 GLU A O 1
ATOM 2979 N N . VAL A 1 399 ? -5.609 -0.937 -23.234 1 97.31 399 VAL A N 1
ATOM 2980 C CA . VAL A 1 399 ? -5.645 -2.186 -22.469 1 97.31 399 VAL A CA 1
ATOM 2981 C C . VAL A 1 399 ? -6.031 -1.905 -21.031 1 97.31 399 VAL A C 1
ATOM 2983 O O . VAL A 1 399 ? -5.957 -0.762 -20.562 1 97.31 399 VAL A O 1
ATOM 2986 N N . GLU A 1 400 ? -6.516 -2.918 -20.359 1 97.06 400 GLU A N 1
ATOM 2987 C CA . GLU A 1 400 ? -6.781 -2.869 -18.922 1 97.06 400 GLU A CA 1
ATOM 2988 C C . GLU A 1 400 ? -5.617 -3.443 -18.125 1 97.06 400 GLU A C 1
ATOM 2990 O O . GLU A 1 400 ? -5.145 -4.547 -18.406 1 97.06 400 GLU A O 1
ATOM 2995 N N . LEU A 1 401 ? -5.176 -2.648 -17.172 1 97.88 401 LEU A N 1
ATOM 2996 C CA . LEU A 1 401 ? -4.055 -3.039 -16.328 1 97.88 401 LEU A CA 1
ATOM 2997 C C . LEU A 1 401 ? -4.512 -3.248 -14.891 1 97.88 401 LEU A C 1
ATOM 2999 O O . LEU A 1 401 ? -5.301 -2.463 -14.367 1 97.88 401 LEU A O 1
ATOM 3003 N N . LEU A 1 402 ? -4.074 -4.316 -14.312 1 98.19 402 LEU A N 1
ATOM 3004 C CA . LEU A 1 402 ? -4.316 -4.609 -12.898 1 98.19 402 LEU A CA 1
ATOM 3005 C C . LEU A 1 402 ? -3.055 -4.387 -12.078 1 98.19 402 LEU A C 1
ATOM 3007 O O . LEU A 1 402 ? -2.123 -5.195 -12.133 1 98.19 402 LEU A O 1
ATOM 3011 N N . PRO A 1 403 ? -2.98 -3.264 -11.297 1 97.06 403 PRO A N 1
ATOM 3012 C CA . PRO A 1 403 ? -1.822 -3.105 -10.414 1 97.06 403 PRO A CA 1
ATOM 3013 C C . PRO A 1 403 ? -1.652 -4.273 -9.453 1 97.06 403 PRO A C 1
ATOM 3015 O O . PRO A 1 403 ? -2.635 -4.758 -8.883 1 97.06 403 PRO A O 1
ATOM 3018 N N . LEU A 1 404 ? -0.448 -4.68 -9.289 1 97.31 404 LEU A N 1
ATOM 3019 C CA . LEU A 1 404 ? -0.189 -5.867 -8.484 1 97.31 404 LEU A CA 1
ATOM 3020 C C . LEU A 1 404 ? -0.002 -5.492 -7.016 1 97.31 404 LEU A C 1
ATOM 3022 O O . LEU A 1 404 ? 0.622 -4.477 -6.703 1 97.31 404 LEU A O 1
ATOM 3026 N N . SER A 1 405 ? -0.474 -6.367 -6.133 1 96.75 405 SER A N 1
ATOM 3027 C CA . SER A 1 405 ? -0.333 -6.16 -4.695 1 96.75 405 SER A CA 1
ATOM 3028 C C . SER A 1 405 ? 0.952 -6.789 -4.168 1 96.75 405 SER A C 1
ATOM 3030 O O . SER A 1 405 ? 1.332 -6.57 -3.016 1 96.75 405 SER A O 1
ATOM 3032 N N . TRP A 1 406 ? 1.684 -7.551 -4.98 1 96.44 406 TRP A N 1
ATOM 3033 C CA . TRP A 1 406 ? 2.789 -8.336 -4.438 1 96.44 406 TRP A CA 1
ATOM 3034 C C . TRP A 1 406 ? 4.109 -7.582 -4.578 1 96.44 406 TRP A C 1
ATOM 3036 O O . TRP A 1 406 ? 5.164 -8.086 -4.184 1 96.44 406 TRP A O 1
ATOM 3046 N N . SER A 1 407 ? 4.059 -6.398 -5.16 1 93.75 407 SER A N 1
ATOM 3047 C CA . SER A 1 407 ? 5.258 -5.566 -5.238 1 93.75 407 SER A CA 1
ATOM 3048 C C . SER A 1 407 ? 5.559 -4.906 -3.896 1 93.75 407 SER A C 1
ATOM 3050 O O . SER A 1 407 ? 4.73 -4.93 -2.986 1 93.75 407 SER A O 1
ATOM 3052 N N . ALA A 1 408 ? 6.711 -4.406 -3.816 1 93 408 ALA A N 1
ATOM 3053 C CA . ALA A 1 408 ? 7.141 -3.801 -2.559 1 93 408 ALA A CA 1
ATOM 3054 C C . ALA A 1 408 ? 6.344 -2.535 -2.258 1 93 408 ALA A C 1
ATOM 3056 O O . ALA A 1 408 ? 5.965 -1.801 -3.174 1 93 408 ALA A O 1
ATOM 3057 N N . MET B 1 1 ? 24 34.156 9.266 1 29.02 1 MET B N 1
ATOM 3058 C CA . MET B 1 1 ? 22.688 33.5 9.258 1 29.02 1 MET B CA 1
ATOM 3059 C C . MET B 1 1 ? 21.812 34.031 8.125 1 29.02 1 MET B C 1
ATOM 3061 O O . MET B 1 1 ? 21.531 35.219 8.055 1 29.02 1 MET B O 1
ATOM 3065 N N . LYS B 1 2 ? 21.953 33.594 6.969 1 37.31 2 LYS B N 1
ATOM 3066 C CA . LYS B 1 2 ? 21.391 34.188 5.762 1 37.31 2 LYS B CA 1
ATOM 3067 C C . LYS B 1 2 ? 19.984 34.719 6.023 1 37.31 2 LYS B C 1
ATOM 3069 O O . LYS B 1 2 ? 19.25 34.188 6.855 1 37.31 2 LYS B O 1
ATOM 3074 N N . ASP B 1 3 ? 19.578 35.844 5.758 1 40.28 3 ASP B N 1
ATOM 3075 C CA . ASP B 1 3 ? 18.344 36.625 5.852 1 40.28 3 ASP B CA 1
ATOM 3076 C C . ASP B 1 3 ? 17.125 35.781 5.492 1 40.28 3 ASP B C 1
ATOM 3078 O O . ASP B 1 3 ? 17.016 35.312 4.359 1 40.28 3 ASP B O 1
ATOM 3082 N N . ASP B 1 4 ? 16.531 34.844 6.43 1 46.44 4 ASP B N 1
ATOM 3083 C CA . ASP B 1 4 ? 15.547 33.812 6.754 1 46.44 4 ASP B CA 1
ATOM 3084 C C . ASP B 1 4 ? 14.18 34.188 6.172 1 46.44 4 ASP B C 1
ATOM 3086 O O . ASP B 1 4 ? 13.156 33.656 6.617 1 46.44 4 ASP B O 1
ATOM 3090 N N . THR B 1 5 ? 14.055 35.375 5.566 1 58.16 5 THR B N 1
ATOM 3091 C CA . THR B 1 5 ? 12.719 35.875 5.246 1 58.16 5 THR B CA 1
ATOM 3092 C C . THR B 1 5 ? 12.172 35.188 3.996 1 58.16 5 THR B C 1
ATOM 3094 O O . THR B 1 5 ? 10.969 35.25 3.73 1 58.16 5 THR B O 1
ATOM 3097 N N . GLU B 1 6 ? 13.062 34.594 3.234 1 80.56 6 GLU B N 1
ATOM 3098 C CA . GLU B 1 6 ? 12.5 34.125 1.973 1 80.56 6 GLU B CA 1
ATOM 3099 C C . GLU B 1 6 ? 12.023 32.656 2.088 1 80.56 6 GLU B C 1
ATOM 3101 O O . GLU B 1 6 ? 12.688 31.828 2.709 1 80.56 6 GLU B O 1
ATOM 3106 N N . LEU B 1 7 ? 10.852 32.406 1.701 1 92.19 7 LEU B N 1
ATOM 3107 C CA . LEU B 1 7 ? 10.273 31.078 1.661 1 92.19 7 LEU B CA 1
ATOM 3108 C C . LEU B 1 7 ? 11.07 30.172 0.727 1 92.19 7 LEU B C 1
ATOM 3110 O O . LEU B 1 7 ? 11.391 30.562 -0.397 1 92.19 7 LEU B O 1
ATOM 3114 N N . LEU B 1 8 ? 11.516 29.078 1.239 1 95.94 8 LEU B N 1
ATOM 3115 C CA . LEU B 1 8 ? 12.25 28.109 0.43 1 95.94 8 LEU B CA 1
ATOM 3116 C C . LEU B 1 8 ? 11.305 27.375 -0.521 1 95.94 8 LEU B C 1
ATOM 3118 O O . LEU B 1 8 ? 10.211 26.984 -0.13 1 95.94 8 LEU B O 1
ATOM 3122 N N . ALA B 1 9 ? 11.773 27.203 -1.738 1 96.69 9 ALA B N 1
ATOM 3123 C CA . ALA B 1 9 ? 11 26.422 -2.699 1 96.69 9 ALA B CA 1
ATOM 3124 C C . ALA B 1 9 ? 10.859 24.969 -2.242 1 96.69 9 ALA B C 1
ATOM 3126 O O . ALA B 1 9 ? 11.789 24.406 -1.662 1 96.69 9 ALA B O 1
ATOM 3127 N N . VAL B 1 10 ? 9.75 24.391 -2.58 1 97.62 10 VAL B N 1
ATOM 3128 C CA . VAL B 1 10 ? 9.414 23.062 -2.074 1 97.62 10 VAL B CA 1
ATOM 3129 C C . VAL B 1 10 ? 10.469 22.047 -2.529 1 97.62 10 VAL B C 1
ATOM 3131 O O . VAL B 1 10 ? 10.914 21.203 -1.745 1 97.62 10 VAL B O 1
ATOM 3134 N N . GLU B 1 11 ? 10.922 22.062 -3.793 1 97.06 11 GLU B N 1
ATOM 3135 C CA . GLU B 1 11 ? 11.914 21.125 -4.316 1 97.06 11 GLU B CA 1
ATOM 3136 C C . GLU B 1 11 ? 13.258 21.297 -3.623 1 97.06 11 GLU B C 1
ATOM 3138 O O . GLU B 1 11 ? 13.93 20.312 -3.309 1 97.06 11 GLU B O 1
ATOM 3143 N N . GLU B 1 12 ? 13.594 22.516 -3.406 1 97.62 12 GLU B N 1
ATOM 3144 C CA . GLU B 1 12 ? 14.852 22.797 -2.711 1 97.62 12 GLU B CA 1
ATOM 3145 C C . GLU B 1 12 ? 14.797 22.328 -1.262 1 97.62 12 GLU B C 1
ATOM 3147 O O . GLU B 1 12 ? 15.75 21.734 -0.76 1 97.62 12 GLU B O 1
ATOM 3152 N N . ALA B 1 13 ? 13.664 22.625 -0.6 1 98.19 13 ALA B N 1
ATOM 3153 C CA . ALA B 1 13 ? 13.484 22.188 0.782 1 98.19 13 ALA B CA 1
ATOM 3154 C C . ALA B 1 13 ? 13.602 20.672 0.898 1 98.19 13 ALA B C 1
ATOM 3156 O O . ALA B 1 13 ? 14.273 20.156 1.801 1 98.19 13 ALA B O 1
ATOM 3157 N N . ARG B 1 14 ? 13.008 19.969 0.001 1 98.25 14 ARG B N 1
ATOM 3158 C CA . ARG B 1 14 ? 13.062 18.516 0.022 1 98.25 14 ARG B CA 1
ATOM 3159 C C . ARG B 1 14 ? 14.477 18.016 -0.25 1 98.25 14 ARG B C 1
ATOM 3161 O O . ARG B 1 14 ? 14.961 17.094 0.426 1 98.25 14 ARG B O 1
ATOM 3168 N N . ALA B 1 15 ? 15.148 18.594 -1.245 1 98.31 15 ALA B N 1
ATOM 3169 C CA . ALA B 1 15 ? 16.516 18.219 -1.572 1 98.31 15 ALA B CA 1
ATOM 3170 C C . ALA B 1 15 ? 17.438 18.406 -0.374 1 98.31 15 ALA B C 1
ATOM 3172 O O . ALA B 1 15 ? 18.281 17.547 -0.083 1 98.31 15 ALA B O 1
ATOM 3173 N N . ARG B 1 16 ? 17.234 19.5 0.273 1 98.25 16 ARG B N 1
ATOM 3174 C CA . ARG B 1 16 ? 18.062 19.797 1.442 1 98.25 16 ARG B CA 1
ATOM 3175 C C . ARG B 1 16 ? 17.781 18.812 2.574 1 98.25 16 ARG B C 1
ATOM 3177 O O . ARG B 1 16 ? 18.688 18.375 3.262 1 98.25 16 ARG B O 1
ATOM 3184 N N . THR B 1 17 ? 16.516 18.531 2.812 1 98.5 17 THR B N 1
ATOM 3185 C CA . THR B 1 17 ? 16.141 17.547 3.822 1 98.5 17 THR B CA 1
ATOM 3186 C C . THR B 1 17 ? 16.797 16.188 3.529 1 98.5 17 THR B C 1
ATOM 3188 O O . THR B 1 17 ? 17.375 15.578 4.422 1 98.5 17 THR B O 1
ATOM 3191 N N . LEU B 1 18 ? 16.719 15.734 2.24 1 98.38 18 LEU B N 1
ATOM 3192 C CA . LEU B 1 18 ? 17.234 14.438 1.82 1 98.38 18 LEU B CA 1
ATOM 3193 C C . LEU B 1 18 ? 18.766 14.391 1.952 1 98.38 18 LEU B C 1
ATOM 3195 O O . LEU B 1 18 ? 19.328 13.336 2.221 1 98.38 18 LEU B O 1
ATOM 3199 N N . ALA B 1 19 ? 19.406 15.539 1.799 1 97.94 19 ALA B N 1
ATOM 3200 C CA . ALA B 1 19 ? 20.875 15.625 1.891 1 97.94 19 ALA B CA 1
ATOM 3201 C C . ALA B 1 19 ? 21.344 15.398 3.324 1 97.94 19 ALA B C 1
ATOM 3203 O O . ALA B 1 19 ? 22.516 15.133 3.561 1 97.94 19 ALA B O 1
ATOM 3204 N N . LEU B 1 20 ? 20.438 15.43 4.273 1 98 20 LEU B N 1
ATOM 3205 C CA . LEU B 1 20 ? 20.797 15.344 5.684 1 98 20 LEU B CA 1
ATOM 3206 C C . LEU B 1 20 ? 20.703 13.898 6.176 1 98 20 LEU B C 1
ATOM 3208 O O . LEU B 1 20 ? 21.031 13.617 7.328 1 98 20 LEU B O 1
ATOM 3212 N N . VAL B 1 21 ? 20.25 12.977 5.348 1 98 21 VAL B N 1
ATOM 3213 C CA . VAL B 1 21 ? 20.047 11.617 5.816 1 98 21 VAL B CA 1
ATOM 3214 C C . VAL B 1 21 ? 20.719 10.633 4.863 1 98 21 VAL B C 1
ATOM 3216 O O . VAL B 1 21 ? 21.016 10.977 3.719 1 98 21 VAL B O 1
ATOM 3219 N N . GLN B 1 22 ? 20.969 9.469 5.305 1 97.44 22 GLN B N 1
ATOM 3220 C CA . GLN B 1 22 ? 21.562 8.344 4.59 1 97.44 22 GLN B CA 1
ATOM 3221 C C . GLN B 1 22 ? 20.984 7.016 5.062 1 97.44 22 GLN B C 1
ATOM 3223 O O . GLN B 1 22 ? 20.391 6.941 6.141 1 97.44 22 GLN B O 1
ATOM 3228 N N . PRO B 1 23 ? 21.109 5.988 4.223 1 98.19 23 PRO B N 1
ATOM 3229 C CA . PRO B 1 23 ? 20.641 4.684 4.695 1 98.19 23 PRO B CA 1
ATOM 3230 C C . PRO B 1 23 ? 21.234 4.289 6.043 1 98.19 23 PRO B C 1
ATOM 3232 O O . PRO B 1 23 ? 22.422 4.539 6.289 1 98.19 23 PRO B O 1
ATOM 3235 N N . LEU B 1 24 ? 20.453 3.732 6.871 1 98.56 24 LEU B N 1
ATOM 3236 C CA . LEU B 1 24 ? 20.891 3.332 8.203 1 98.56 24 LEU B CA 1
ATOM 3237 C C . LEU B 1 24 ? 21.688 2.027 8.141 1 98.56 24 LEU B C 1
ATOM 3239 O O . LEU B 1 24 ? 21.844 1.442 7.066 1 98.56 24 LEU B O 1
ATOM 3243 N N . SER B 1 25 ? 22.203 1.614 9.297 1 98.38 25 SER B N 1
ATOM 3244 C CA . SER B 1 25 ? 23.047 0.423 9.383 1 98.38 25 SER B CA 1
ATOM 3245 C C . SER B 1 25 ? 22.25 -0.837 9.062 1 98.38 25 SER B C 1
ATOM 3247 O O . SER B 1 25 ? 21.031 -0.875 9.25 1 98.38 25 SER B O 1
ATOM 3249 N N . THR B 1 26 ? 22.938 -1.849 8.594 1 98.44 26 THR B N 1
ATOM 3250 C CA . THR B 1 26 ? 22.328 -3.098 8.141 1 98.44 26 THR B CA 1
ATOM 3251 C C . THR B 1 26 ? 21.953 -3.971 9.336 1 98.44 26 THR B C 1
ATOM 3253 O O . THR B 1 26 ? 22.672 -4.031 10.328 1 98.44 26 THR B O 1
ATOM 3256 N N . GLU B 1 27 ? 20.828 -4.543 9.258 1 98.44 27 GLU B N 1
ATOM 3257 C CA . GLU B 1 27 ? 20.422 -5.637 10.141 1 98.44 27 GLU B CA 1
ATOM 3258 C C . GLU B 1 27 ? 19.938 -6.84 9.344 1 98.44 27 GLU B C 1
ATOM 3260 O O . GLU B 1 27 ? 19.578 -6.707 8.172 1 98.44 27 GLU B O 1
ATOM 3265 N N . TRP B 1 28 ? 20.016 -8.023 9.93 1 98.06 28 TRP B N 1
ATOM 3266 C CA . TRP B 1 28 ? 19.5 -9.242 9.336 1 98.06 28 TRP B CA 1
ATOM 3267 C C . TRP B 1 28 ? 18.156 -9.617 9.938 1 98.06 28 TRP B C 1
ATOM 3269 O O . TRP B 1 28 ? 18.031 -9.766 11.156 1 98.06 28 TRP B O 1
ATOM 3279 N N . VAL B 1 29 ? 17.188 -9.688 9.07 1 98.31 29 VAL B N 1
ATOM 3280 C CA . VAL B 1 29 ? 15.844 -10.008 9.555 1 98.31 29 VAL B CA 1
ATOM 3281 C C . VAL B 1 29 ? 15.336 -11.273 8.867 1 98.31 29 VAL B C 1
ATOM 3283 O O . VAL B 1 29 ? 15.844 -11.656 7.809 1 98.31 29 VAL B O 1
ATOM 3286 N N . ARG B 1 30 ? 14.344 -11.922 9.531 1 97.25 30 ARG B N 1
ATOM 3287 C CA . ARG B 1 30 ? 13.664 -13.039 8.883 1 97.25 30 ARG B CA 1
ATOM 3288 C C . ARG B 1 30 ? 12.891 -12.562 7.652 1 97.25 30 ARG B C 1
ATOM 3290 O O . ARG B 1 30 ? 12.438 -11.422 7.598 1 97.25 30 ARG B O 1
ATOM 3297 N N . TRP B 1 31 ? 12.703 -13.398 6.648 1 95.88 31 TRP B N 1
ATOM 3298 C CA . TRP B 1 31 ? 12.062 -13.055 5.383 1 95.88 31 TRP B CA 1
ATOM 3299 C C . TRP B 1 31 ? 10.656 -12.508 5.613 1 95.88 31 TRP B C 1
ATOM 3301 O O . TRP B 1 31 ? 10.211 -11.602 4.906 1 95.88 31 TRP B O 1
ATOM 3311 N N . GLU B 1 32 ? 10 -12.898 6.66 1 95.75 32 GLU B N 1
ATOM 3312 C CA . GLU B 1 32 ? 8.641 -12.461 6.953 1 95.75 32 GLU B CA 1
ATOM 3313 C C . GLU B 1 32 ? 8.602 -10.977 7.316 1 95.75 32 GLU B C 1
ATOM 3315 O O . GLU B 1 32 ? 7.609 -10.297 7.066 1 95.75 32 GLU B O 1
ATOM 3320 N N . ASP B 1 33 ? 9.711 -10.547 7.867 1 96.5 33 ASP B N 1
ATOM 3321 C CA . ASP B 1 33 ? 9.789 -9.172 8.352 1 96.5 33 ASP B CA 1
ATOM 3322 C C . ASP B 1 33 ? 10.438 -8.258 7.309 1 96.5 33 ASP B C 1
ATOM 3324 O O . ASP B 1 33 ? 10.648 -7.07 7.566 1 96.5 33 ASP B O 1
ATOM 3328 N N . ALA B 1 34 ? 10.695 -8.797 6.133 1 97.88 34 ALA B N 1
ATOM 3329 C CA . ALA B 1 34 ? 11.5 -8.055 5.156 1 97.88 34 ALA B CA 1
ATOM 3330 C C . ALA B 1 34 ? 10.609 -7.426 4.09 1 97.88 34 ALA B C 1
ATOM 3332 O O . ALA B 1 34 ? 11.07 -6.578 3.316 1 97.88 34 ALA B O 1
ATOM 3333 N N . LEU B 1 35 ? 9.328 -7.84 4.059 1 97.38 35 LEU B N 1
ATOM 3334 C CA . LEU B 1 35 ? 8.43 -7.352 3.018 1 97.38 35 LEU B CA 1
ATOM 3335 C C . LEU B 1 35 ? 8.336 -5.832 3.049 1 97.38 35 LEU B C 1
ATOM 3337 O O . LEU B 1 35 ? 8.133 -5.238 4.109 1 97.38 35 LEU B O 1
ATOM 3341 N N . GLY B 1 36 ? 8.547 -5.172 1.927 1 96.31 36 GLY B N 1
ATOM 3342 C CA . GLY B 1 36 ? 8.438 -3.727 1.799 1 96.31 36 GLY B CA 1
ATOM 3343 C C . GLY B 1 36 ? 9.742 -3 2.086 1 96.31 36 GLY B C 1
ATOM 3344 O O . GLY B 1 36 ? 9.859 -1.802 1.824 1 96.31 36 GLY B O 1
ATOM 3345 N N . ARG B 1 37 ? 10.695 -3.691 2.615 1 97.94 37 ARG B N 1
ATOM 3346 C CA . ARG B 1 37 ? 12.008 -3.111 2.879 1 97.94 37 ARG B CA 1
ATOM 3347 C C . ARG B 1 37 ? 12.906 -3.213 1.651 1 97.94 37 ARG B C 1
ATOM 3349 O O . ARG B 1 37 ? 12.453 -3.582 0.568 1 97.94 37 ARG B O 1
ATOM 3356 N N . THR B 1 38 ? 14.141 -2.732 1.751 1 98.38 38 THR B N 1
ATOM 3357 C CA . THR B 1 38 ? 15.086 -2.77 0.641 1 98.38 38 THR B CA 1
ATOM 3358 C C . THR B 1 38 ? 16.344 -3.559 1.021 1 98.38 38 THR B C 1
ATOM 3360 O O . THR B 1 38 ? 16.734 -3.568 2.186 1 98.38 38 THR B O 1
ATOM 3363 N N . LEU B 1 39 ? 16.875 -4.172 0.045 1 98.44 39 LEU B N 1
ATOM 3364 C CA . LEU B 1 39 ? 18.094 -4.918 0.285 1 98.44 39 LEU B CA 1
ATOM 3365 C C . LEU B 1 39 ? 19.25 -3.977 0.612 1 98.44 39 LEU B C 1
ATOM 3367 O O . LEU B 1 39 ? 19.453 -2.975 -0.078 1 98.44 39 LEU B O 1
ATOM 3371 N N . ALA B 1 40 ? 20.078 -4.273 1.614 1 98.38 40 ALA B N 1
ATOM 3372 C CA . ALA B 1 40 ? 21.188 -3.434 2.051 1 98.38 40 ALA B CA 1
ATOM 3373 C C . ALA B 1 40 ? 22.453 -3.77 1.282 1 98.38 40 ALA B C 1
ATOM 3375 O O . ALA B 1 40 ? 23.406 -2.982 1.271 1 98.38 40 AL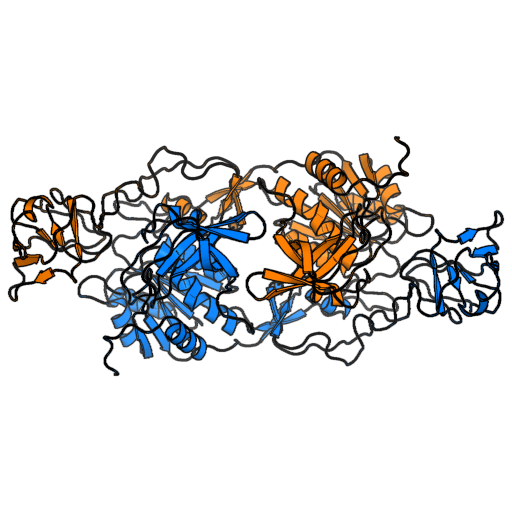A B O 1
ATOM 3376 N N . GLU B 1 41 ? 22.547 -4.977 0.694 1 97.56 41 GLU B N 1
ATOM 3377 C CA . GLU B 1 41 ? 23.703 -5.438 -0.063 1 97.56 41 GLU B CA 1
ATOM 3378 C C . GLU B 1 41 ? 23.281 -6.32 -1.234 1 97.56 41 GLU B C 1
ATOM 3380 O O . GLU B 1 41 ? 22.141 -6.773 -1.296 1 97.56 41 GLU B O 1
ATOM 3385 N N . ASP B 1 42 ? 24.188 -6.555 -2.105 1 97.62 42 ASP B N 1
ATOM 3386 C CA . ASP B 1 42 ? 23.953 -7.516 -3.176 1 97.62 42 ASP B CA 1
ATOM 3387 C C . ASP B 1 42 ? 23.766 -8.93 -2.617 1 97.62 42 ASP B C 1
ATOM 3389 O O . ASP B 1 42 ? 24.469 -9.336 -1.7 1 97.62 42 ASP B O 1
ATOM 3393 N N . VAL B 1 43 ? 22.828 -9.594 -3.146 1 97 43 VAL B N 1
ATOM 3394 C CA . VAL B 1 43 ? 22.656 -11 -2.805 1 97 43 VAL B CA 1
ATOM 3395 C C . VAL B 1 43 ? 22.984 -11.867 -4.02 1 97 43 VAL B C 1
ATOM 3397 O O . VAL B 1 43 ? 22.391 -11.688 -5.09 1 97 43 VAL B O 1
ATOM 3400 N N . ARG B 1 44 ? 23.828 -12.75 -3.863 1 96.69 44 ARG B N 1
ATOM 3401 C CA . ARG B 1 44 ? 24.234 -13.656 -4.934 1 96.69 44 ARG B CA 1
ATOM 3402 C C . ARG B 1 44 ? 23.5 -14.984 -4.832 1 96.69 44 ARG B C 1
ATOM 3404 O O . ARG B 1 44 ? 23.203 -15.461 -3.73 1 96.69 44 ARG B O 1
ATOM 3411 N N . ALA B 1 45 ? 23.234 -15.531 -5.977 1 95.44 45 ALA B N 1
ATOM 3412 C CA . ALA B 1 45 ? 22.594 -16.844 -6.008 1 95.44 45 ALA B CA 1
ATOM 3413 C C . ALA B 1 45 ? 23.562 -17.938 -5.535 1 95.44 45 ALA B C 1
ATOM 3415 O O . ALA B 1 45 ? 24.703 -17.984 -5.965 1 95.44 45 ALA B O 1
ATOM 3416 N N . GLN B 1 46 ? 23.094 -18.766 -4.688 1 92.31 46 GLN B N 1
ATOM 3417 C CA . GLN B 1 46 ? 23.891 -19.891 -4.199 1 92.31 46 GLN B CA 1
ATOM 3418 C C . GLN B 1 46 ? 23.516 -21.188 -4.934 1 92.31 46 GLN B C 1
ATOM 3420 O O . GLN B 1 46 ? 24.234 -22.172 -4.859 1 92.31 46 GLN B O 1
ATOM 3425 N N . ARG B 1 47 ? 22.406 -21.141 -5.551 1 90.69 47 ARG B N 1
ATOM 3426 C CA . ARG B 1 47 ? 21.891 -22.281 -6.293 1 90.69 47 ARG B CA 1
ATOM 3427 C C . ARG B 1 47 ? 21.375 -21.844 -7.668 1 90.69 47 ARG B C 1
ATOM 3429 O O . ARG B 1 47 ? 20.797 -20.766 -7.812 1 90.69 47 ARG B O 1
ATOM 3436 N N . THR B 1 48 ? 21.641 -22.719 -8.625 1 92.81 48 THR B N 1
ATOM 3437 C CA . THR B 1 48 ? 21 -22.547 -9.922 1 92.81 48 THR B CA 1
ATOM 3438 C C . THR B 1 48 ? 19.562 -23.016 -9.883 1 92.81 48 THR B C 1
ATOM 3440 O O . THR B 1 48 ? 19.266 -24.109 -9.406 1 92.81 48 THR B O 1
ATOM 3443 N N . LEU B 1 49 ? 18.672 -22.125 -10.289 1 88.75 49 LEU B N 1
ATOM 3444 C CA . LEU B 1 49 ? 17.25 -22.438 -10.266 1 88.75 49 LEU B CA 1
ATOM 3445 C C . LEU B 1 49 ? 16.594 -22.125 -11.602 1 88.75 49 LEU B C 1
ATOM 3447 O O . LEU B 1 49 ? 16.719 -21 -12.109 1 88.75 49 LEU B O 1
ATOM 3451 N N . PRO B 1 50 ? 15.828 -23.078 -12.203 1 88.69 50 PRO B N 1
ATOM 3452 C CA . PRO B 1 50 ? 15.773 -24.469 -11.773 1 88.69 50 PRO B CA 1
ATOM 3453 C C . PRO B 1 50 ? 17.109 -25.188 -11.938 1 88.69 50 PRO B C 1
ATOM 3455 O O . PRO B 1 50 ? 17.953 -24.75 -12.719 1 88.69 50 PRO B O 1
ATOM 3458 N N . PRO B 1 51 ? 17.328 -26.203 -11.172 1 89.94 51 PRO B N 1
ATOM 3459 C CA . PRO B 1 51 ? 18.625 -26.891 -11.219 1 89.94 51 PRO B CA 1
ATOM 3460 C C . PRO B 1 51 ? 18.812 -27.734 -12.477 1 89.94 51 PRO B C 1
ATOM 3462 O O . PRO B 1 51 ? 19.922 -28.172 -12.781 1 89.94 51 PRO B O 1
ATOM 3465 N N . TRP B 1 52 ? 17.766 -28 -13.227 1 91.12 52 TRP B N 1
ATOM 3466 C CA . TRP B 1 52 ? 17.75 -28.75 -14.477 1 91.12 52 TRP B CA 1
ATOM 3467 C C . TRP B 1 52 ? 16.688 -28.219 -15.422 1 91.12 52 TRP B C 1
ATOM 3469 O O . TRP B 1 52 ? 15.805 -27.469 -15.008 1 91.12 52 TRP B O 1
ATOM 3479 N N . ASP B 1 53 ? 16.891 -28.562 -16.672 1 93.12 53 ASP B N 1
ATOM 3480 C CA . ASP B 1 53 ? 15.781 -28.328 -17.594 1 93.12 53 ASP B CA 1
ATOM 3481 C C . ASP B 1 53 ? 14.547 -29.125 -17.172 1 93.12 53 ASP B C 1
ATOM 3483 O O . ASP B 1 53 ? 14.648 -30.312 -16.828 1 93.12 53 ASP B O 1
ATOM 3487 N N . ASN B 1 54 ? 13.43 -28.406 -17.109 1 91.81 54 ASN B N 1
ATOM 3488 C CA . ASN B 1 54 ? 12.234 -29.141 -16.703 1 91.81 54 ASN B CA 1
ATOM 3489 C C . ASN B 1 54 ? 11.039 -28.812 -17.578 1 91.81 54 ASN B C 1
ATOM 3491 O O . ASN B 1 54 ? 11.094 -27.891 -18.391 1 91.81 54 ASN B O 1
ATOM 3495 N N . SER B 1 55 ? 10.055 -29.609 -17.484 1 92.31 55 SER B N 1
ATOM 3496 C CA . SER B 1 55 ? 8.891 -29.484 -18.359 1 92.31 55 SER B CA 1
ATOM 3497 C C . SER B 1 55 ? 7.969 -28.375 -17.875 1 92.31 55 SER B C 1
ATOM 3499 O O . SER B 1 55 ? 7.648 -28.281 -16.688 1 92.31 55 SER B O 1
ATOM 3501 N N . ALA B 1 56 ? 7.465 -27.562 -18.766 1 88.5 56 ALA B N 1
ATOM 3502 C CA . ALA B 1 56 ? 6.496 -26.516 -18.453 1 88.5 56 ALA B CA 1
ATOM 3503 C C . ALA B 1 56 ? 5.066 -27.031 -18.578 1 88.5 56 ALA B C 1
ATOM 3505 O O . ALA B 1 56 ? 4.121 -26.344 -18.172 1 88.5 56 ALA B O 1
ATOM 3506 N N . MET B 1 57 ? 4.918 -28.219 -19.125 1 88.69 57 MET B N 1
ATOM 3507 C CA . MET B 1 57 ? 3.6 -28.781 -19.406 1 88.69 57 MET B CA 1
ATOM 3508 C C . MET B 1 57 ? 3.576 -30.281 -19.109 1 88.69 57 MET B C 1
ATOM 3510 O O . MET B 1 57 ? 4.625 -30.922 -19.094 1 88.69 57 MET B O 1
ATOM 3514 N N . ASP B 1 58 ? 2.318 -30.734 -18.891 1 89.62 58 ASP B N 1
ATOM 3515 C CA . ASP B 1 58 ? 2.119 -32.188 -18.969 1 89.62 58 ASP B CA 1
ATOM 3516 C C . ASP B 1 58 ? 2.107 -32.656 -20.406 1 89.62 58 ASP B C 1
ATOM 3518 O O . ASP B 1 58 ? 1.47 -32.062 -21.266 1 89.62 58 ASP B O 1
ATOM 3522 N N . GLY B 1 59 ? 2.816 -33.75 -20.625 1 94.62 59 GLY B N 1
ATOM 3523 C CA . GLY B 1 59 ? 2.83 -34.281 -21.984 1 94.62 59 GLY B CA 1
ATOM 3524 C C . GLY B 1 59 ? 3.916 -35.312 -22.219 1 94.62 59 GLY B C 1
ATOM 3525 O O . GLY B 1 59 ? 4.023 -36.281 -21.469 1 94.62 59 GLY B O 1
ATOM 3526 N N . PHE B 1 60 ? 4.625 -35.094 -23.312 1 97.69 60 PHE B N 1
ATOM 3527 C CA . PHE B 1 60 ? 5.645 -36.062 -23.688 1 97.69 60 PHE B CA 1
ATOM 3528 C C . PHE B 1 60 ? 6.945 -35.344 -24.062 1 97.69 60 PHE B C 1
ATOM 3530 O O . PHE B 1 60 ? 6.945 -34.406 -24.875 1 97.69 60 PHE B O 1
ATOM 3537 N N . ALA B 1 61 ? 8.008 -35.781 -23.391 1 98.31 61 ALA B N 1
ATOM 3538 C CA . ALA B 1 61 ? 9.352 -35.312 -23.75 1 98.31 61 ALA B CA 1
ATOM 3539 C C . ALA B 1 61 ? 9.844 -36.031 -25 1 98.31 61 ALA B C 1
ATOM 3541 O O . ALA B 1 61 ? 9.852 -37.281 -25.062 1 98.31 61 ALA B O 1
ATOM 3542 N N . VAL B 1 62 ? 10.312 -35.219 -25.984 1 98.38 62 VAL B N 1
ATOM 3543 C CA . VAL B 1 62 ? 10.617 -35.812 -27.281 1 98.38 62 VAL B CA 1
ATOM 3544 C C . VAL B 1 62 ? 11.945 -35.25 -27.797 1 98.38 62 VAL B C 1
ATOM 3546 O O . VAL B 1 62 ? 12.461 -34.25 -27.266 1 98.38 62 VAL B O 1
ATOM 3549 N N . ARG B 1 63 ? 12.5 -36.031 -28.734 1 97.81 63 ARG B N 1
ATOM 3550 C CA . ARG B 1 63 ? 13.484 -35.438 -29.641 1 97.81 63 ARG B CA 1
ATOM 3551 C C . ARG B 1 63 ? 12.812 -34.688 -30.766 1 97.81 63 ARG B C 1
ATOM 3553 O O . ARG B 1 63 ? 12.148 -35.281 -31.625 1 97.81 63 ARG B O 1
ATOM 3560 N N . SER B 1 64 ? 13.008 -33.375 -30.781 1 97.31 64 SER B N 1
ATOM 3561 C CA . SER B 1 64 ? 12.32 -32.594 -31.781 1 97.31 64 SER B CA 1
ATOM 3562 C C . SER B 1 64 ? 12.656 -33.031 -33.188 1 97.31 64 SER B C 1
ATOM 3564 O O . SER B 1 64 ? 11.828 -32.938 -34.094 1 97.31 64 SER B O 1
ATOM 3566 N N . ALA B 1 65 ? 13.828 -33.594 -33.406 1 96 65 ALA B N 1
ATOM 3567 C CA . ALA B 1 65 ? 14.289 -34.094 -34.719 1 96 65 ALA B CA 1
ATOM 3568 C C . ALA B 1 65 ? 13.398 -35.219 -35.188 1 96 65 ALA B C 1
ATOM 3570 O O . ALA B 1 65 ? 13.289 -35.438 -36.406 1 96 65 ALA B O 1
ATOM 3571 N N . ASP B 1 66 ? 12.773 -35.938 -34.25 1 96.38 66 ASP B N 1
ATOM 3572 C CA . ASP B 1 66 ? 11.938 -37.094 -34.625 1 96.38 66 ASP B CA 1
ATOM 3573 C C . ASP B 1 66 ? 10.578 -36.625 -35.156 1 96.38 66 ASP B C 1
ATOM 3575 O O . ASP B 1 66 ? 9.781 -37.438 -35.625 1 96.38 66 ASP B O 1
ATOM 3579 N N . LEU B 1 67 ? 10.258 -35.344 -35.094 1 95.88 67 LEU B N 1
ATOM 3580 C CA . LEU B 1 67 ? 8.945 -34.812 -35.438 1 95.88 67 LEU B CA 1
ATOM 3581 C C . LEU B 1 67 ? 9 -34.125 -36.812 1 95.88 67 LEU B C 1
ATOM 3583 O O . LEU B 1 67 ? 8.102 -33.344 -37.125 1 95.88 67 LEU B O 1
ATOM 3587 N N . SER B 1 68 ? 10.07 -34.344 -37.531 1 89.62 68 SER B N 1
ATOM 3588 C CA . SER B 1 68 ? 10.227 -33.75 -38.844 1 89.62 68 SER B CA 1
ATOM 3589 C C . SER B 1 68 ? 9.422 -34.5 -39.906 1 89.62 68 SER B C 1
ATOM 3591 O O . SER B 1 68 ? 9.18 -33.969 -41 1 89.62 68 SER B O 1
ATOM 3593 N N . ALA B 1 69 ? 8.992 -35.719 -39.656 1 87.19 69 ALA B N 1
ATOM 3594 C CA . ALA B 1 69 ? 8.18 -36.5 -40.562 1 87.19 69 ALA B CA 1
ATOM 3595 C C . ALA B 1 69 ? 6.746 -35.969 -40.625 1 87.19 69 ALA B C 1
ATOM 3597 O O . ALA B 1 69 ? 6.348 -35.156 -39.781 1 87.19 69 ALA B O 1
ATOM 3598 N N . PRO B 1 70 ? 5.973 -36.344 -41.625 1 91.5 70 PRO B N 1
ATOM 3599 C CA . PRO B 1 70 ? 4.57 -35.938 -41.688 1 91.5 70 PRO B CA 1
ATOM 3600 C C . PRO B 1 70 ? 3.771 -36.344 -40.469 1 91.5 70 PRO B C 1
ATOM 3602 O O . PRO B 1 70 ? 3.916 -37.469 -40 1 91.5 70 PRO B O 1
ATOM 3605 N N . LEU B 1 71 ? 3.047 -35.531 -39.938 1 91.69 71 LEU B N 1
ATOM 3606 C CA . LEU B 1 71 ? 2.246 -35.781 -38.75 1 91.69 71 LEU B CA 1
ATOM 3607 C C . LEU B 1 71 ? 0.991 -36.562 -39.094 1 91.69 71 LEU B C 1
ATOM 3609 O O . LEU B 1 71 ? 0.463 -36.469 -40.188 1 91.69 71 LEU B O 1
ATOM 3613 N N . PRO B 1 72 ? 0.483 -37.5 -38.281 1 96.25 72 PRO B N 1
ATOM 3614 C CA . PRO B 1 72 ? 1.004 -37.719 -36.938 1 96.25 72 PRO B CA 1
ATOM 3615 C C . PRO B 1 72 ? 2.246 -38.625 -36.906 1 96.25 72 PRO B C 1
ATOM 3617 O O . PRO B 1 72 ? 2.406 -39.469 -37.812 1 96.25 72 PRO B O 1
ATOM 3620 N N . VAL B 1 73 ? 3.113 -38.438 -36 1 97.12 73 VAL B N 1
ATOM 3621 C CA . VAL B 1 73 ? 4.289 -39.281 -35.812 1 97.12 73 VAL B CA 1
ATOM 3622 C C . VAL B 1 73 ? 4.074 -40.156 -34.594 1 97.12 73 VAL B C 1
ATOM 3624 O O . VAL B 1 73 ? 3.746 -39.688 -33.5 1 97.12 73 VAL B O 1
ATOM 3627 N N . ARG B 1 74 ? 4.223 -41.438 -34.688 1 97.75 74 ARG B N 1
ATOM 3628 C CA . ARG B 1 74 ? 4.062 -42.375 -33.562 1 97.75 74 ARG B CA 1
ATOM 3629 C C . ARG B 1 74 ? 5.398 -42.625 -32.875 1 97.75 74 ARG B C 1
ATOM 3631 O O . ARG B 1 74 ? 6.387 -42.938 -33.531 1 97.75 74 ARG B O 1
ATOM 3638 N N . LEU B 1 75 ? 5.434 -42.406 -31.609 1 98.06 75 LEU B N 1
ATOM 3639 C CA . LEU B 1 75 ? 6.613 -42.625 -30.781 1 98.06 75 LEU B CA 1
ATOM 3640 C C . LEU B 1 75 ? 6.324 -43.688 -29.719 1 98.06 75 LEU B C 1
ATOM 3642 O O . LEU B 1 75 ? 5.219 -43.719 -29.172 1 98.06 75 LEU B O 1
ATOM 3646 N N . ARG B 1 76 ? 7.309 -44.531 -29.406 1 98.06 76 ARG B N 1
ATOM 3647 C CA . ARG B 1 76 ? 7.191 -45.469 -28.297 1 98.06 76 ARG B CA 1
ATOM 3648 C C . ARG B 1 76 ? 7.367 -44.75 -26.969 1 98.06 76 ARG B C 1
ATOM 3650 O O . ARG B 1 76 ? 8.297 -43.938 -26.797 1 98.06 76 ARG B O 1
ATOM 3657 N N . VAL B 1 77 ? 6.484 -45 -26.062 1 97.88 77 VAL B N 1
ATOM 3658 C CA . VAL B 1 77 ? 6.52 -44.344 -24.766 1 97.88 77 VAL B CA 1
ATOM 3659 C C . VAL B 1 77 ? 7.402 -45.125 -23.797 1 97.88 77 VAL B C 1
ATOM 3661 O O . VAL B 1 77 ? 7.184 -46.312 -23.594 1 97.88 77 VAL B O 1
ATOM 3664 N N . GLY B 1 78 ? 8.391 -44.562 -23.328 1 95.94 78 GLY B N 1
ATOM 3665 C CA . GLY B 1 78 ? 9.25 -45.156 -22.312 1 95.94 78 GLY B CA 1
ATOM 3666 C C . GLY B 1 78 ? 8.742 -44.906 -20.891 1 95.94 78 GLY B C 1
ATOM 3667 O O . GLY B 1 78 ? 7.609 -45.281 -20.562 1 95.94 78 GLY B O 1
ATOM 3668 N N . GLU B 1 79 ? 9.508 -44.188 -20.141 1 95.06 79 GLU B N 1
ATOM 3669 C CA . GLU B 1 79 ? 9.18 -43.969 -18.734 1 95.06 79 GLU B CA 1
ATOM 3670 C C . GLU B 1 79 ? 8.234 -42.781 -18.562 1 95.06 79 GLU B C 1
ATOM 3672 O O . GLU B 1 79 ? 8.086 -41.969 -19.469 1 95.06 79 GLU B O 1
ATOM 3677 N N . THR B 1 80 ? 7.492 -42.875 -17.5 1 94 80 THR B N 1
ATOM 3678 C CA . THR B 1 80 ? 6.746 -41.719 -17.016 1 94 80 THR B CA 1
ATOM 3679 C C . THR B 1 80 ? 7.52 -40.969 -15.922 1 94 80 THR B C 1
ATOM 3681 O O . THR B 1 80 ? 7.941 -41.594 -14.938 1 94 80 THR B O 1
ATOM 3684 N N . ILE B 1 81 ? 7.809 -39.719 -16.125 1 92.88 81 ILE B N 1
ATOM 3685 C CA . ILE B 1 81 ? 8.648 -38.906 -15.234 1 92.88 81 ILE B CA 1
ATOM 3686 C C . ILE B 1 81 ? 7.789 -37.875 -14.5 1 92.88 81 ILE B C 1
ATOM 3688 O O . ILE B 1 81 ? 7.18 -37.031 -15.125 1 92.88 81 ILE B O 1
ATOM 3692 N N . TYR B 1 82 ? 7.777 -38 -13.219 1 88 82 TYR B N 1
ATOM 3693 C CA . TYR B 1 82 ? 7.066 -37.031 -12.375 1 88 82 TYR B CA 1
ATOM 3694 C C . TYR B 1 82 ? 8.023 -36.031 -11.766 1 88 82 TYR B C 1
ATOM 3696 O O . TYR B 1 82 ? 9.234 -36.25 -11.727 1 88 82 TYR B O 1
ATOM 3704 N N . ALA B 1 83 ? 7.465 -34.875 -11.406 1 86 83 ALA B N 1
ATOM 3705 C CA . ALA B 1 83 ? 8.281 -33.938 -10.656 1 86 83 ALA B CA 1
ATOM 3706 C C . ALA B 1 83 ? 8.867 -34.562 -9.406 1 86 83 ALA B C 1
ATOM 3708 O O . ALA B 1 83 ? 8.188 -35.312 -8.703 1 86 83 ALA B O 1
ATOM 3709 N N . GLY B 1 84 ? 10.086 -34.344 -9.156 1 84.5 84 GLY B N 1
ATOM 3710 C CA . GLY B 1 84 ? 10.766 -34.906 -8 1 84.5 84 GLY B CA 1
ATOM 3711 C C . GLY B 1 84 ? 11.523 -36.188 -8.32 1 84.5 84 GLY B C 1
ATOM 3712 O O . GLY B 1 84 ? 12.258 -36.688 -7.48 1 84.5 84 GLY B O 1
ATOM 3713 N N . GLN B 1 85 ? 11.297 -36.656 -9.508 1 88 85 GLN B N 1
ATOM 3714 C CA . GLN B 1 85 ? 11.984 -37.875 -9.922 1 88 85 GLN B CA 1
ATOM 3715 C C . GLN B 1 85 ? 13.172 -37.562 -10.82 1 88 85 GLN B C 1
ATOM 3717 O O . GLN B 1 85 ? 13.219 -36.5 -11.453 1 88 85 GLN B O 1
ATOM 3722 N N . THR B 1 86 ? 14.109 -38.469 -10.789 1 90.5 86 THR B N 1
ATOM 3723 C CA . THR B 1 86 ? 15.219 -38.406 -11.734 1 90.5 86 THR B CA 1
ATOM 3724 C C . THR B 1 86 ? 14.984 -39.375 -12.898 1 90.5 86 THR B C 1
ATOM 3726 O O . THR B 1 86 ? 14.719 -40.562 -12.688 1 90.5 86 THR B O 1
ATOM 3729 N N . PRO B 1 87 ? 15.078 -38.781 -14.055 1 94.62 87 PRO B N 1
ATOM 3730 C CA . PRO B 1 87 ? 14.914 -39.688 -15.195 1 94.62 87 PRO B CA 1
ATOM 3731 C C . PRO B 1 87 ? 15.93 -40.844 -15.203 1 94.62 87 PRO B C 1
ATOM 3733 O O . PRO B 1 87 ? 17.109 -40.625 -14.891 1 94.62 87 PRO B O 1
ATOM 3736 N N . ARG B 1 88 ? 15.484 -42 -15.578 1 95.5 88 ARG B N 1
ATOM 3737 C CA . ARG B 1 88 ? 16.328 -43.188 -15.555 1 95.5 88 ARG B CA 1
ATOM 3738 C C . ARG B 1 88 ? 16.719 -43.594 -16.969 1 95.5 88 ARG B C 1
ATOM 3740 O O . ARG B 1 88 ? 17.734 -44.281 -17.172 1 95.5 88 ARG B O 1
ATOM 3747 N N . GLU B 1 89 ? 15.875 -43.25 -17.891 1 96.06 89 GLU B N 1
ATOM 3748 C CA . GLU B 1 89 ? 16.062 -43.688 -19.266 1 96.06 89 GLU B CA 1
ATOM 3749 C C . GLU B 1 89 ? 16.297 -42.5 -20.203 1 96.06 89 GLU B C 1
ATOM 3751 O O . GLU B 1 89 ? 15.672 -41.438 -20.047 1 96.06 89 GLU B O 1
ATOM 3756 N N . GLU B 1 90 ? 17.141 -42.719 -21.156 1 97 90 GLU B N 1
ATOM 3757 C CA . GLU B 1 90 ? 17.375 -41.719 -22.203 1 97 90 GLU B CA 1
ATOM 3758 C C . GLU B 1 90 ? 16.328 -41.844 -23.312 1 97 90 GLU B C 1
ATOM 3760 O O . GLU B 1 90 ? 15.914 -42.938 -23.672 1 97 90 GLU B O 1
ATOM 3765 N N . VAL B 1 91 ? 15.914 -40.719 -23.797 1 98.12 91 VAL B N 1
ATOM 3766 C CA . VAL B 1 91 ? 15 -40.688 -24.938 1 98.12 91 VAL B CA 1
ATOM 3767 C C . VAL B 1 91 ? 15.789 -40.812 -26.234 1 98.12 91 VAL B C 1
ATOM 3769 O O . VAL B 1 91 ? 16.5 -39.844 -26.625 1 98.12 91 VAL B O 1
ATOM 3772 N N . GLY B 1 92 ? 15.68 -41.938 -26.906 1 97.19 92 GLY B N 1
ATOM 3773 C CA . GLY B 1 92 ? 16.344 -42.156 -28.188 1 97.19 92 GLY B CA 1
ATOM 3774 C C . GLY B 1 92 ? 15.43 -41.906 -29.375 1 97.19 92 GLY B C 1
ATOM 3775 O O . GLY B 1 92 ? 14.273 -41.531 -29.219 1 97.19 92 GLY B O 1
ATOM 3776 N N . PRO B 1 93 ? 16.062 -42.125 -30.609 1 97 93 PRO B N 1
ATOM 3777 C CA . PRO B 1 93 ? 15.242 -41.969 -31.812 1 97 93 PRO B CA 1
ATOM 3778 C C . PRO B 1 93 ? 13.992 -42.875 -31.781 1 97 93 PRO B C 1
ATOM 3780 O O . PRO B 1 93 ? 14.07 -44.031 -31.422 1 97 93 PRO B O 1
ATOM 3783 N N . GLY B 1 94 ? 12.875 -42.25 -32.094 1 97 94 GLY B N 1
ATOM 3784 C CA . GLY B 1 94 ? 11.633 -43 -32.219 1 97 94 GLY B CA 1
ATOM 3785 C C . GLY B 1 94 ? 10.977 -43.25 -30.875 1 97 94 GLY B C 1
ATOM 3786 O O . GLY B 1 94 ? 9.984 -44 -30.797 1 97 94 GLY B O 1
ATOM 3787 N N . THR B 1 95 ? 11.516 -42.688 -29.781 1 97.81 95 THR B N 1
ATOM 3788 C CA . THR B 1 95 ? 10.945 -42.906 -28.453 1 97.81 95 THR B CA 1
ATOM 3789 C C . THR B 1 95 ? 10.633 -41.562 -27.797 1 97.81 95 THR B C 1
ATOM 3791 O O . THR B 1 95 ? 11.023 -40.5 -28.297 1 97.81 95 THR B O 1
ATOM 3794 N N . CYS B 1 96 ? 9.883 -41.562 -26.766 1 98.38 96 CYS B N 1
ATOM 3795 C CA . CYS B 1 96 ? 9.562 -40.406 -25.922 1 98.38 96 CYS B CA 1
ATOM 3796 C C . CYS B 1 96 ? 9.336 -40.812 -24.469 1 98.38 96 CYS B C 1
ATOM 3798 O O . CYS B 1 96 ? 9.414 -42 -24.156 1 98.38 96 CYS B O 1
ATOM 3800 N N . ALA B 1 97 ? 9.281 -39.938 -23.625 1 98 97 ALA B N 1
ATOM 3801 C CA . ALA B 1 97 ? 8.922 -40.156 -22.219 1 98 97 ALA B CA 1
ATOM 3802 C C . ALA B 1 97 ? 7.688 -39.344 -21.828 1 98 97 ALA B C 1
ATOM 3804 O O . ALA B 1 97 ? 7.559 -38.188 -22.219 1 98 97 ALA B O 1
ATOM 3805 N N . ARG B 1 98 ? 6.773 -40.031 -21.156 1 96.31 98 ARG B N 1
ATOM 3806 C CA . ARG B 1 98 ? 5.707 -39.25 -20.531 1 96.31 98 ARG B CA 1
ATOM 3807 C C . ARG B 1 98 ? 6.242 -38.406 -19.391 1 96.31 98 ARG B C 1
ATOM 3809 O O . ARG B 1 98 ? 7.031 -38.875 -18.578 1 96.31 98 ARG B O 1
ATOM 3816 N N . ILE B 1 99 ? 5.902 -37.125 -19.359 1 94.81 99 ILE B N 1
ATOM 3817 C CA . ILE B 1 99 ? 6.523 -36.219 -18.406 1 94.81 99 ILE B CA 1
ATOM 3818 C C . ILE B 1 99 ? 5.473 -35.25 -17.844 1 94.81 99 ILE B C 1
ATOM 3820 O O . ILE B 1 99 ? 4.578 -34.812 -18.562 1 94.81 99 ILE B O 1
ATOM 3824 N N . MET B 1 100 ? 5.574 -34.969 -16.562 1 89.38 100 MET B N 1
ATOM 3825 C CA . MET B 1 100 ? 4.672 -34.031 -15.898 1 89.38 100 MET B CA 1
ATOM 3826 C C . MET B 1 100 ? 5.348 -32.688 -15.703 1 89.38 100 MET B C 1
ATOM 3828 O O . MET B 1 100 ? 6.574 -32.562 -15.75 1 89.38 100 MET B O 1
ATOM 3832 N N . THR B 1 101 ? 4.492 -31.688 -15.562 1 86.81 101 THR B N 1
ATOM 3833 C CA . THR B 1 101 ? 4.98 -30.328 -15.328 1 86.81 101 THR B CA 1
ATOM 3834 C C . THR B 1 101 ? 5.973 -30.297 -14.172 1 86.81 101 THR B C 1
ATOM 3836 O O . THR B 1 101 ? 5.719 -30.875 -13.117 1 86.81 101 THR B O 1
ATOM 3839 N N . GLY B 1 102 ? 7.07 -29.688 -14.453 1 86.12 102 GLY B N 1
ATOM 3840 C CA . GLY B 1 102 ? 8.07 -29.531 -13.406 1 86.12 102 GLY B CA 1
ATOM 3841 C C . GLY B 1 102 ? 9.094 -30.656 -13.391 1 86.12 102 GLY B C 1
ATOM 3842 O O . GLY B 1 102 ? 10.148 -30.531 -12.773 1 86.12 102 GLY B O 1
ATOM 3843 N N . ALA B 1 103 ? 8.812 -31.766 -14.031 1 90.25 103 ALA B N 1
ATOM 3844 C CA . ALA B 1 103 ? 9.719 -32.906 -14.055 1 90.25 103 ALA B CA 1
ATOM 3845 C C . ALA B 1 103 ? 10.961 -32.594 -14.891 1 90.25 103 ALA B C 1
ATOM 3847 O O . ALA B 1 103 ? 10.867 -31.938 -15.922 1 90.25 103 ALA B O 1
ATOM 3848 N N . PRO B 1 104 ? 12.109 -33.156 -14.453 1 93.69 104 PRO B N 1
ATOM 3849 C CA . PRO B 1 104 ? 13.328 -32.938 -15.242 1 93.69 104 PRO B CA 1
ATOM 3850 C C . PRO B 1 104 ? 13.25 -33.594 -16.625 1 93.69 104 PRO B C 1
ATOM 3852 O O . PRO B 1 104 ? 12.703 -34.688 -16.781 1 93.69 104 PRO B O 1
ATOM 3855 N N . LEU B 1 105 ? 13.742 -32.875 -17.562 1 96.62 105 LEU B N 1
ATOM 3856 C CA . LEU B 1 105 ? 13.812 -33.406 -18.922 1 96.62 105 LEU B CA 1
ATOM 3857 C C . LEU B 1 105 ? 14.805 -34.562 -18.984 1 96.62 105 LEU B C 1
ATOM 3859 O O . LEU B 1 105 ? 15.945 -34.438 -18.531 1 96.62 105 LEU B O 1
ATOM 3863 N N . PRO B 1 106 ? 14.398 -35.688 -19.516 1 97.81 106 PRO B N 1
ATOM 3864 C CA . PRO B 1 106 ? 15.352 -36.781 -19.656 1 97.81 106 PRO B CA 1
ATOM 3865 C C . PRO B 1 106 ? 16.406 -36.5 -20.719 1 97.81 106 PRO B C 1
ATOM 3867 O O . PRO B 1 106 ? 16.172 -35.75 -21.641 1 97.81 106 PRO B O 1
ATOM 3870 N N . ALA B 1 107 ? 17.531 -37.188 -20.516 1 96.94 107 ALA B N 1
ATOM 3871 C CA . ALA B 1 107 ? 18.578 -37.094 -21.516 1 96.94 107 ALA B CA 1
ATOM 3872 C C . ALA B 1 107 ? 18.062 -37.469 -22.906 1 96.94 107 ALA B C 1
ATOM 3874 O O . ALA B 1 107 ? 17.266 -38.406 -23.047 1 96.94 107 ALA B O 1
ATOM 3875 N N . GLY B 1 108 ? 18.453 -36.719 -23.859 1 97.56 108 GLY B N 1
ATOM 3876 C CA . GLY B 1 108 ? 18.078 -37 -25.234 1 97.56 108 GLY B CA 1
ATOM 3877 C C . GLY B 1 108 ? 16.922 -36.156 -25.719 1 97.56 108 GLY B C 1
ATOM 3878 O O . GLY B 1 108 ? 16.766 -35.906 -26.922 1 97.56 108 GLY B O 1
ATOM 3879 N N . ALA B 1 109 ? 15.977 -35.875 -24.812 1 98.19 109 ALA B N 1
ATOM 3880 C CA . ALA B 1 109 ? 14.828 -35.031 -25.172 1 98.19 109 ALA B CA 1
ATOM 3881 C C . ALA B 1 109 ? 15.195 -33.562 -25.188 1 98.19 109 ALA B C 1
ATOM 3883 O O . ALA B 1 109 ? 16.016 -33.094 -24.391 1 98.19 109 ALA B O 1
ATOM 3884 N N . ASP B 1 110 ? 14.57 -32.781 -26.141 1 97.81 110 ASP B N 1
ATOM 3885 C CA . ASP B 1 110 ? 14.875 -31.344 -26.203 1 97.81 110 ASP B CA 1
ATOM 3886 C C . ASP B 1 110 ? 13.594 -30.531 -26.328 1 97.81 110 ASP B C 1
ATOM 3888 O O . ASP B 1 110 ? 13.648 -29.297 -26.469 1 97.81 110 ASP B O 1
ATOM 3892 N N . ALA B 1 111 ? 12.438 -31.172 -26.234 1 97.94 111 ALA B N 1
ATOM 3893 C CA . ALA B 1 111 ? 11.148 -30.5 -26.312 1 97.94 111 ALA B CA 1
ATOM 3894 C C . ALA B 1 111 ? 10.062 -31.312 -25.609 1 97.94 111 ALA B C 1
ATOM 3896 O O . ALA B 1 111 ? 10.258 -32.5 -25.312 1 97.94 111 ALA B O 1
ATOM 3897 N N . VAL B 1 112 ? 9.016 -30.672 -25.297 1 97.38 112 VAL B N 1
ATOM 3898 C CA . VAL B 1 112 ? 7.84 -31.312 -24.734 1 97.38 112 VAL B CA 1
ATOM 3899 C C . VAL B 1 112 ? 6.613 -31 -25.578 1 97.38 112 VAL B C 1
ATOM 3901 O O . VAL B 1 112 ? 6.398 -29.859 -25.969 1 97.38 112 VAL B O 1
ATOM 3904 N N . VAL B 1 113 ? 5.898 -32.031 -25.953 1 96.88 113 VAL B N 1
ATOM 3905 C CA . VAL B 1 113 ? 4.602 -31.859 -26.594 1 96.88 113 VAL B CA 1
ATOM 3906 C C . VAL B 1 113 ? 3.484 -32.031 -25.578 1 96.88 113 VAL B C 1
ATOM 3908 O O . VAL B 1 113 ? 3.43 -33.062 -24.875 1 96.88 113 VAL B O 1
ATOM 3911 N N . MET B 1 114 ? 2.707 -31.062 -25.484 1 93.25 114 MET B N 1
ATOM 3912 C CA . MET B 1 114 ? 1.658 -31.094 -24.469 1 93.25 114 MET B CA 1
ATOM 3913 C C . MET B 1 114 ? 0.695 -32.25 -24.734 1 93.25 114 MET B C 1
ATOM 3915 O O . MET B 1 114 ? 0.434 -32.594 -25.891 1 93.25 114 MET B O 1
ATOM 3919 N N . ARG B 1 115 ? 0.094 -32.781 -23.75 1 92 115 ARG B N 1
ATOM 3920 C CA . ARG B 1 115 ? -0.756 -33.969 -23.812 1 92 115 ARG B CA 1
ATOM 3921 C C . ARG B 1 115 ? -1.922 -33.75 -24.766 1 92 115 ARG B C 1
ATOM 3923 O O . ARG B 1 115 ? -2.312 -34.688 -25.5 1 92 115 ARG B O 1
ATOM 3930 N N . GLU B 1 116 ? -2.438 -32.469 -24.844 1 89.06 116 GLU B N 1
ATOM 3931 C CA . GLU B 1 116 ? -3.604 -32.125 -25.656 1 89.06 116 GLU B CA 1
ATOM 3932 C C . GLU B 1 116 ? -3.305 -32.25 -27.141 1 89.06 116 GLU B C 1
ATOM 3934 O O . GLU B 1 116 ? -4.223 -32.344 -27.953 1 89.06 116 GLU B O 1
ATOM 3939 N N . ARG B 1 117 ? -2.082 -32.312 -27.469 1 94.25 117 ARG B N 1
ATOM 3940 C CA . ARG B 1 117 ? -1.674 -32.406 -28.859 1 94.25 117 ARG B CA 1
ATOM 3941 C C . ARG B 1 117 ? -1.102 -33.781 -29.156 1 94.25 117 ARG B C 1
ATOM 3943 O O . ARG B 1 117 ? -0.256 -33.938 -30.047 1 94.25 117 ARG B O 1
ATOM 3950 N N . THR B 1 118 ? -1.51 -34.719 -28.375 1 96.06 118 THR B N 1
ATOM 3951 C CA . THR B 1 118 ? -1.076 -36.125 -28.531 1 96.06 118 THR B CA 1
ATOM 3952 C C . THR B 1 118 ? -2.254 -37.062 -28.375 1 96.06 118 THR B C 1
ATOM 3954 O O . THR B 1 118 ? -3.334 -36.656 -27.938 1 96.06 118 THR B O 1
ATOM 3957 N N . ARG B 1 119 ? -2.09 -38.219 -28.844 1 96 119 ARG B N 1
ATOM 3958 C CA . ARG B 1 119 ? -3.062 -39.281 -28.672 1 96 119 ARG B CA 1
ATOM 3959 C C . ARG B 1 119 ? -2.375 -40.594 -28.266 1 96 119 ARG B C 1
ATOM 3961 O O . ARG B 1 119 ? -1.708 -41.219 -29.078 1 96 119 ARG B O 1
ATOM 3968 N N . LEU B 1 120 ? -2.533 -40.875 -26.953 1 94.12 120 LEU B N 1
ATOM 3969 C CA . LEU B 1 120 ? -1.963 -42.094 -26.438 1 94.12 120 LEU B CA 1
ATOM 3970 C C . LEU B 1 120 ? -2.688 -43.312 -27 1 94.12 120 LEU B C 1
ATOM 3972 O O . LEU B 1 120 ? -3.916 -43.344 -27.109 1 94.12 120 LEU B O 1
ATOM 3976 N N . THR B 1 121 ? -1.95 -44.375 -27.359 1 94.19 121 THR B N 1
ATOM 3977 C CA . THR B 1 121 ? -2.564 -45.594 -27.812 1 94.19 121 THR B CA 1
ATOM 3978 C C . THR B 1 121 ? -3.305 -46.281 -26.656 1 94.19 121 THR B C 1
ATOM 3980 O O . THR B 1 121 ? -2.99 -46.062 -25.484 1 94.19 121 THR B O 1
ATOM 3983 N N . PRO B 1 122 ? -4.273 -47.094 -26.984 1 91.94 122 PRO B N 1
ATOM 3984 C CA . PRO B 1 122 ? -5.047 -47.781 -25.953 1 91.94 122 PRO B CA 1
ATOM 3985 C C . PRO B 1 122 ? -4.164 -48.594 -25 1 91.94 122 PRO B C 1
ATOM 3987 O O . PRO B 1 122 ? -4.457 -48.688 -23.812 1 91.94 122 PRO B O 1
ATOM 3990 N N . GLU B 1 123 ? -3.049 -49.188 -25.484 1 90.81 123 GLU B N 1
ATOM 3991 C CA . GLU B 1 123 ? -2.137 -50 -24.688 1 90.81 123 GLU B CA 1
ATOM 3992 C C . GLU B 1 123 ? -1.227 -49.125 -23.828 1 90.81 123 GLU B C 1
ATOM 3994 O O . GLU B 1 123 ? -0.609 -49.625 -22.875 1 90.81 123 GLU B O 1
ATOM 3999 N N . GLY B 1 124 ? -1.147 -47.938 -24.219 1 91.19 124 GLY B N 1
ATOM 4000 C CA . GLY B 1 124 ? -0.349 -46.969 -23.469 1 91.19 124 GLY B CA 1
ATOM 4001 C C . GLY B 1 124 ? 1.136 -47.062 -23.766 1 91.19 124 GLY B C 1
ATOM 4002 O O . GLY B 1 124 ? 1.948 -46.406 -23.125 1 91.19 124 GLY B O 1
ATOM 4003 N N . ASP B 1 125 ? 1.517 -47.844 -24.688 1 94.12 125 ASP B N 1
ATOM 4004 C CA . ASP B 1 125 ? 2.926 -48.094 -24.953 1 94.12 125 ASP B CA 1
ATOM 4005 C C . ASP B 1 125 ? 3.453 -47.219 -26.078 1 94.12 125 ASP B C 1
ATOM 4007 O O . ASP B 1 125 ? 4.66 -47.156 -26.328 1 94.12 125 ASP B O 1
ATOM 4011 N N . ALA B 1 126 ? 2.516 -46.562 -26.75 1 97.38 126 ALA B N 1
ATOM 4012 C CA . ALA B 1 126 ? 2.896 -45.625 -27.812 1 97.38 126 ALA B CA 1
ATOM 4013 C C . ALA B 1 126 ? 1.98 -44.406 -27.828 1 97.38 126 ALA B C 1
ATOM 4015 O O . ALA B 1 126 ? 0.902 -44.406 -27.219 1 97.38 126 ALA B O 1
ATOM 4016 N N . VAL B 1 127 ? 2.484 -43.281 -28.422 1 97.88 127 VAL B N 1
ATOM 4017 C CA . VAL B 1 127 ? 1.708 -42.031 -28.5 1 97.88 127 VAL B CA 1
ATOM 4018 C C . VAL B 1 127 ? 1.831 -41.438 -29.891 1 97.88 127 VAL B C 1
ATOM 4020 O O . VAL B 1 127 ? 2.91 -41.438 -30.484 1 97.88 127 VAL B O 1
ATOM 4023 N N . ASP B 1 128 ? 0.725 -41 -30.438 1 97.81 128 ASP B N 1
ATOM 4024 C CA . ASP B 1 128 ? 0.713 -40.25 -31.688 1 97.81 128 ASP B CA 1
ATOM 4025 C C . ASP B 1 128 ? 0.882 -38.75 -31.406 1 97.81 128 ASP B C 1
ATOM 4027 O O . ASP B 1 128 ? 0.057 -38.156 -30.719 1 97.81 128 ASP B O 1
ATOM 4031 N N . ILE B 1 129 ? 1.944 -38.188 -31.891 1 97.88 129 ILE B N 1
ATOM 4032 C CA . ILE B 1 129 ? 2.176 -36.75 -31.781 1 97.88 129 ILE B CA 1
ATOM 4033 C C . ILE B 1 129 ? 1.446 -36 -32.906 1 97.88 129 ILE B C 1
ATOM 4035 O O . ILE B 1 129 ? 1.66 -36.312 -34.094 1 97.88 129 ILE B O 1
ATOM 4039 N N . LEU B 1 130 ? 0.678 -35.031 -32.625 1 97 130 LEU B N 1
ATOM 4040 C CA . LEU B 1 130 ? -0.211 -34.406 -33.594 1 97 130 LEU B CA 1
ATOM 4041 C C . LEU B 1 130 ? 0.329 -33.031 -34.031 1 97 130 LEU B C 1
ATOM 4043 O O . LEU B 1 130 ? -0.194 -32.438 -34.969 1 97 130 LEU B O 1
ATOM 4047 N N . GLU B 1 131 ? 1.323 -32.594 -33.344 1 94.31 131 GLU B N 1
ATOM 4048 C CA . GLU B 1 131 ? 1.907 -31.281 -33.656 1 94.31 131 GLU B CA 1
ATOM 4049 C C . GLU B 1 131 ? 3.43 -31.328 -33.562 1 94.31 131 GLU B C 1
ATOM 4051 O O . GLU B 1 131 ? 3.996 -31.844 -32.625 1 94.31 131 GLU B O 1
ATOM 4056 N N . GLY B 1 132 ? 4.082 -30.781 -34.594 1 93.94 132 GLY B N 1
ATOM 4057 C CA . GLY B 1 132 ? 5.527 -30.656 -34.562 1 93.94 132 GLY B CA 1
ATOM 4058 C C . GLY B 1 132 ? 6 -29.484 -33.719 1 93.94 132 GLY B C 1
ATOM 4059 O O . GLY B 1 132 ? 5.363 -28.422 -33.688 1 93.94 132 GLY B O 1
ATOM 4060 N N . VAL B 1 133 ? 7.047 -29.75 -32.938 1 95.25 133 VAL B N 1
ATOM 4061 C CA . VAL B 1 133 ? 7.598 -28.688 -32.094 1 95.25 133 VAL B CA 1
ATOM 4062 C C . VAL B 1 133 ? 9.109 -28.609 -32.312 1 95.25 133 VAL B C 1
ATOM 4064 O O . VAL B 1 133 ? 9.734 -29.578 -32.75 1 95.25 133 VAL B O 1
ATOM 4067 N N . GLY B 1 134 ? 9.68 -27.422 -32.094 1 95.06 134 GLY B N 1
ATOM 4068 C CA . GLY B 1 134 ? 11.125 -27.25 -32.156 1 95.06 134 GLY B CA 1
ATOM 4069 C C . GLY B 1 134 ? 11.812 -27.406 -30.828 1 95.06 134 GLY B C 1
ATOM 4070 O O . GLY B 1 134 ? 11.148 -27.562 -29.797 1 95.06 134 GLY B O 1
ATOM 4071 N N . PRO B 1 135 ? 13.188 -27.422 -30.906 1 96 135 PRO B N 1
ATOM 4072 C CA . PRO B 1 135 ? 13.938 -27.484 -29.656 1 96 135 PRO B CA 1
ATOM 4073 C C . PRO B 1 135 ? 13.555 -26.391 -28.672 1 96 135 PRO B C 1
ATOM 4075 O O . PRO B 1 135 ? 13.305 -25.25 -29.078 1 96 135 PRO B O 1
ATOM 4078 N N . GLY B 1 136 ? 13.438 -26.812 -27.359 1 94.88 136 GLY B N 1
ATOM 4079 C CA . GLY B 1 136 ? 13.164 -25.828 -26.312 1 94.88 136 GLY B CA 1
ATOM 4080 C C . GLY B 1 136 ? 11.688 -25.594 -26.094 1 94.88 136 GLY B C 1
ATOM 4081 O O . GLY B 1 136 ? 11.297 -24.938 -25.125 1 94.88 136 GLY B O 1
ATOM 4082 N N . HIS B 1 137 ? 10.883 -26.141 -26.922 1 94 137 HIS B N 1
ATOM 4083 C CA . HIS B 1 137 ? 9.445 -25.953 -26.797 1 94 137 HIS B CA 1
ATOM 4084 C C . HIS B 1 137 ? 8.922 -26.516 -25.484 1 94 137 HIS B C 1
ATOM 4086 O O . HIS B 1 137 ? 9.109 -27.703 -25.203 1 94 137 HIS B O 1
ATOM 4092 N N . PHE B 1 138 ? 8.352 -25.688 -24.625 1 92.06 138 PHE B N 1
ATOM 4093 C CA . PHE B 1 138 ? 7.754 -26.016 -23.344 1 92.06 138 PHE B CA 1
ATOM 4094 C C . PHE B 1 138 ? 8.797 -26.625 -22.406 1 92.06 138 PHE B C 1
ATOM 4096 O O . PHE B 1 138 ? 8.477 -27.5 -21.609 1 92.06 138 PHE B O 1
ATOM 4103 N N . VAL B 1 139 ? 10 -26.188 -22.547 1 94.12 139 VAL B N 1
ATOM 4104 C CA . VAL B 1 139 ? 11.086 -26.516 -21.625 1 94.12 139 VAL B CA 1
ATOM 4105 C C . VAL B 1 139 ? 11.492 -25.266 -20.828 1 94.12 139 VAL B C 1
ATOM 4107 O O . VAL B 1 139 ? 11.766 -24.219 -21.422 1 94.12 139 VAL B O 1
ATOM 4110 N N . ARG B 1 140 ? 11.422 -25.344 -19.578 1 90.12 140 ARG B N 1
ATOM 4111 C CA . ARG B 1 140 ? 12.016 -24.328 -18.734 1 90.12 140 ARG B CA 1
ATOM 4112 C C . ARG B 1 140 ? 13.516 -24.562 -18.547 1 90.12 140 ARG B C 1
ATOM 4114 O O . ARG B 1 140 ? 13.914 -25.562 -17.953 1 90.12 140 ARG B O 1
ATOM 4121 N N . PRO B 1 141 ? 14.25 -23.688 -19.031 1 91.56 141 PRO B N 1
ATOM 4122 C CA . PRO B 1 141 ? 15.688 -23.969 -19.016 1 91.56 141 PRO B CA 1
ATOM 4123 C C . PRO B 1 141 ? 16.297 -23.875 -17.609 1 91.56 141 PRO B C 1
ATOM 4125 O O . PRO B 1 141 ? 15.852 -23.047 -16.797 1 91.56 141 PRO B O 1
ATOM 4128 N N . ARG B 1 142 ? 17.281 -24.719 -17.406 1 92.19 142 ARG B N 1
ATOM 4129 C CA . ARG B 1 142 ? 18.094 -24.609 -16.203 1 92.19 142 ARG B CA 1
ATOM 4130 C C . ARG B 1 142 ? 18.609 -23.172 -16.016 1 92.19 142 ARG B C 1
ATOM 4132 O O . ARG B 1 142 ? 19.062 -22.547 -16.969 1 92.19 142 ARG B O 1
ATOM 4139 N N . GLY B 1 143 ? 18.438 -22.609 -14.805 1 90.88 143 GLY B N 1
ATOM 4140 C CA . GLY B 1 143 ? 19.031 -21.328 -14.461 1 90.88 143 GLY B CA 1
ATOM 4141 C C . GLY B 1 143 ? 18.188 -20.141 -14.891 1 90.88 143 GLY B C 1
ATOM 4142 O O . GLY B 1 143 ? 18.641 -19 -14.859 1 90.88 143 GLY B O 1
ATOM 4143 N N . GLU B 1 144 ? 17 -20.359 -15.297 1 87.62 144 GLU B N 1
ATOM 4144 C CA . GLU B 1 144 ? 16.109 -19.281 -15.75 1 87.62 144 GLU B CA 1
ATOM 4145 C C . GLU B 1 144 ? 15.906 -18.25 -14.648 1 87.62 144 GLU B C 1
ATOM 4147 O O . GLU B 1 144 ? 15.875 -17.047 -14.914 1 87.62 144 GLU B O 1
ATOM 4152 N N . ASP B 1 145 ? 15.836 -18.672 -13.414 1 88.69 145 ASP B N 1
ATOM 4153 C CA . ASP B 1 145 ? 15.562 -17.781 -12.297 1 88.69 145 ASP B CA 1
ATOM 4154 C C . ASP B 1 145 ? 16.859 -17.297 -11.641 1 88.69 145 ASP B C 1
ATOM 4156 O O . ASP B 1 145 ? 16.938 -16.156 -11.172 1 88.69 145 ASP B O 1
ATOM 4160 N N . ALA B 1 146 ? 17.766 -18.172 -11.633 1 92.12 146 ALA B N 1
ATOM 4161 C CA . ALA B 1 146 ? 19 -17.844 -10.922 1 92.12 146 ALA B CA 1
ATOM 4162 C C . ALA B 1 146 ? 20.156 -18.734 -11.391 1 92.12 146 ALA B C 1
ATOM 4164 O O . ALA B 1 146 ? 19.953 -19.922 -11.633 1 92.12 146 ALA B O 1
ATOM 4165 N N . ARG B 1 147 ? 21.266 -18.203 -11.508 1 94.12 147 ARG B N 1
ATOM 4166 C CA . ARG B 1 147 ? 22.5 -18.922 -11.781 1 94.12 147 ARG B CA 1
ATOM 4167 C C . ARG B 1 147 ? 23.5 -18.75 -10.641 1 94.12 147 ARG B C 1
ATOM 4169 O O . ARG B 1 147 ? 23.828 -17.625 -10.266 1 94.12 147 ARG B O 1
ATOM 4176 N N . GLU B 1 148 ? 23.906 -19.891 -10.125 1 95.19 148 GLU B N 1
ATOM 4177 C CA . GLU B 1 148 ? 24.828 -19.875 -8.992 1 95.19 148 GLU B CA 1
ATOM 4178 C C . GLU B 1 148 ? 26.016 -18.953 -9.258 1 95.19 148 GLU B C 1
ATOM 4180 O O . GLU B 1 148 ? 26.609 -18.969 -10.336 1 95.19 148 GLU B O 1
ATOM 4185 N N . GLY B 1 149 ? 26.25 -18.078 -8.312 1 95.81 149 GLY B N 1
ATOM 4186 C CA . GLY B 1 149 ? 27.391 -17.188 -8.406 1 95.81 149 GLY B CA 1
ATOM 4187 C C . GLY B 1 149 ? 27.016 -15.797 -8.914 1 95.81 149 GLY B C 1
ATOM 4188 O O . GLY B 1 149 ? 27.703 -14.82 -8.609 1 95.81 149 GLY B O 1
ATOM 4189 N N . GLU B 1 150 ? 25.969 -15.695 -9.656 1 96.12 150 GLU B N 1
ATOM 4190 C CA . GLU B 1 150 ? 25.547 -14.406 -10.188 1 96.12 150 GLU B CA 1
ATOM 4191 C C . GLU B 1 150 ? 24.766 -13.617 -9.148 1 96.12 150 GLU B C 1
ATOM 4193 O O . GLU B 1 150 ? 24.234 -14.188 -8.188 1 96.12 150 GLU B O 1
ATOM 4198 N N . VAL B 1 151 ? 24.719 -12.297 -9.328 1 96.81 151 VAL B N 1
ATOM 4199 C CA . VAL B 1 151 ? 23.906 -11.461 -8.445 1 96.81 151 VAL B CA 1
ATOM 4200 C C . VAL B 1 151 ? 22.422 -11.758 -8.68 1 96.81 151 VAL B C 1
ATOM 4202 O O . VAL B 1 151 ? 21.906 -11.547 -9.773 1 96.81 151 VAL B O 1
ATOM 4205 N N . LEU B 1 152 ? 21.844 -12.312 -7.699 1 96 152 LEU B N 1
ATOM 4206 C CA . LEU B 1 152 ? 20.422 -12.609 -7.754 1 96 152 LEU B CA 1
ATOM 4207 C C . LEU B 1 152 ? 19.594 -11.32 -7.68 1 96 152 LEU B C 1
ATOM 4209 O O . LEU B 1 152 ? 18.75 -11.078 -8.531 1 96 152 LEU B O 1
ATOM 4213 N N . LEU B 1 153 ? 19.859 -10.516 -6.637 1 97.12 153 LEU B N 1
ATOM 4214 C CA . LEU B 1 153 ? 19.234 -9.211 -6.418 1 97.12 153 LEU B CA 1
ATOM 4215 C C . LEU B 1 153 ? 20.266 -8.18 -5.984 1 97.12 153 LEU B C 1
ATOM 4217 O O . LEU B 1 153 ? 21.062 -8.43 -5.07 1 97.12 153 LEU B O 1
ATOM 4221 N N . PRO B 1 154 ? 20.297 -7.102 -6.621 1 97.31 154 PRO B N 1
ATOM 4222 C CA . PRO B 1 154 ? 21.281 -6.07 -6.258 1 97.31 154 PRO B CA 1
ATOM 4223 C C . PRO B 1 154 ? 20.859 -5.277 -5.02 1 97.31 154 PRO B C 1
ATOM 4225 O O . PRO B 1 154 ? 19.672 -5.227 -4.684 1 97.31 154 PRO B O 1
ATOM 4228 N N . ARG B 1 155 ? 21.844 -4.676 -4.422 1 97.38 155 ARG B N 1
ATOM 4229 C CA . ARG B 1 155 ? 21.594 -3.715 -3.35 1 97.38 155 ARG B CA 1
ATOM 4230 C C . ARG B 1 155 ? 20.578 -2.664 -3.779 1 97.38 155 ARG B C 1
ATOM 4232 O O . ARG B 1 155 ? 20.594 -2.193 -4.918 1 97.38 155 ARG B O 1
ATOM 4239 N N . GLY B 1 156 ? 19.656 -2.293 -2.832 1 97.25 156 GLY B N 1
ATOM 4240 C CA . GLY B 1 156 ? 18.672 -1.262 -3.111 1 97.25 156 GLY B CA 1
ATOM 4241 C C . GLY B 1 156 ? 17.375 -1.813 -3.662 1 97.25 156 GLY B C 1
ATOM 4242 O O . GLY B 1 156 ? 16.391 -1.083 -3.797 1 97.25 156 GLY B O 1
ATOM 4243 N N . THR B 1 157 ? 17.344 -3.182 -3.92 1 97.5 157 THR B N 1
ATOM 4244 C CA . THR B 1 157 ? 16.125 -3.797 -4.445 1 97.5 157 THR B CA 1
ATOM 4245 C C . THR B 1 157 ? 15 -3.742 -3.416 1 97.5 157 THR B C 1
ATOM 4247 O O . THR B 1 157 ? 15.164 -4.211 -2.287 1 97.5 157 THR B O 1
ATOM 4250 N N . PRO B 1 158 ? 13.922 -3.068 -3.785 1 97.81 158 PRO B N 1
ATOM 4251 C CA . PRO B 1 158 ? 12.758 -3.227 -2.91 1 97.81 158 PRO B CA 1
ATOM 4252 C C . PRO B 1 158 ? 12.273 -4.672 -2.828 1 97.81 158 PRO B C 1
ATOM 4254 O O . PRO B 1 158 ? 12.219 -5.367 -3.844 1 97.81 158 PRO B O 1
ATOM 4257 N N . LEU B 1 159 ? 11.938 -5.137 -1.71 1 98.19 159 LEU B N 1
ATOM 4258 C CA . LEU B 1 159 ? 11.602 -6.539 -1.488 1 98.19 159 LEU B CA 1
ATOM 4259 C C . LEU B 1 159 ? 10.086 -6.746 -1.485 1 98.19 159 LEU B C 1
ATOM 4261 O O . LEU B 1 159 ? 9.43 -6.512 -0.47 1 98.19 159 LEU B O 1
ATOM 4265 N N . GLY B 1 160 ? 9.555 -7.117 -2.635 1 97.94 160 GLY B N 1
ATOM 4266 C CA . GLY B 1 160 ? 8.195 -7.629 -2.732 1 97.94 160 GLY B CA 1
ATOM 4267 C C . GLY B 1 160 ? 8.102 -9.125 -2.51 1 97.94 160 GLY B C 1
ATOM 4268 O O . GLY B 1 160 ? 9.086 -9.766 -2.131 1 97.94 160 GLY B O 1
ATOM 4269 N N . ILE B 1 161 ? 6.961 -9.68 -2.738 1 98.25 161 ILE B N 1
ATOM 4270 C CA . ILE B 1 161 ? 6.703 -11.094 -2.459 1 98.25 161 ILE B CA 1
ATOM 4271 C C . ILE B 1 161 ? 7.535 -11.961 -3.396 1 98.25 161 ILE B C 1
ATOM 4273 O O . ILE B 1 161 ? 8.211 -12.898 -2.953 1 98.25 161 ILE B O 1
ATOM 4277 N N . PRO B 1 162 ? 7.613 -11.648 -4.715 1 97.12 162 PRO B N 1
ATOM 4278 C CA . PRO B 1 162 ? 8.43 -12.484 -5.59 1 97.12 162 PRO B CA 1
ATOM 4279 C C . PRO B 1 162 ? 9.922 -12.406 -5.254 1 97.12 162 PRO B C 1
ATOM 4281 O O . PRO B 1 162 ? 10.625 -13.414 -5.332 1 97.12 162 PRO B O 1
ATOM 4284 N N . GLU B 1 163 ? 10.438 -11.195 -4.887 1 97.38 163 GLU B N 1
ATOM 4285 C CA . GLU B 1 163 ? 11.836 -11.062 -4.496 1 97.38 163 GLU B CA 1
ATOM 4286 C C . GLU B 1 163 ? 12.164 -11.953 -3.299 1 97.38 163 GLU B C 1
ATOM 4288 O O . GLU B 1 163 ? 13.18 -12.648 -3.293 1 97.38 163 GLU B O 1
ATOM 4293 N N . LEU B 1 164 ? 11.289 -11.891 -2.352 1 97.5 164 LEU B N 1
ATOM 4294 C CA . LEU B 1 164 ? 11.5 -12.719 -1.169 1 97.5 164 LEU B CA 1
ATOM 4295 C C . LEU B 1 164 ? 11.383 -14.195 -1.516 1 97.5 164 LEU B C 1
ATOM 4297 O O . LEU B 1 164 ? 12.094 -15.031 -0.95 1 97.5 164 LEU B O 1
ATOM 4301 N N . GLY B 1 165 ? 10.492 -14.523 -2.408 1 95.31 165 GLY B N 1
ATOM 4302 C CA . GLY B 1 165 ? 10.422 -15.883 -2.92 1 95.31 165 GLY B CA 1
ATOM 4303 C C . GLY B 1 165 ? 11.719 -16.359 -3.553 1 95.31 165 GLY B C 1
ATOM 4304 O O . GLY B 1 165 ? 12.148 -17.484 -3.338 1 95.31 165 GLY B O 1
ATOM 4305 N N . LEU B 1 166 ? 12.336 -15.5 -4.355 1 94.75 166 LEU B N 1
ATOM 4306 C CA . LEU B 1 166 ? 13.609 -15.812 -4.988 1 94.75 166 LEU B CA 1
ATOM 4307 C C . LEU B 1 166 ? 14.688 -16.078 -3.938 1 94.75 166 LEU B C 1
ATOM 4309 O O . LEU B 1 166 ? 15.461 -17.016 -4.066 1 94.75 166 LEU B O 1
ATOM 4313 N N . LEU B 1 167 ? 14.688 -15.258 -2.924 1 95.69 167 LEU B N 1
ATOM 4314 C CA . LEU B 1 167 ? 15.664 -15.438 -1.85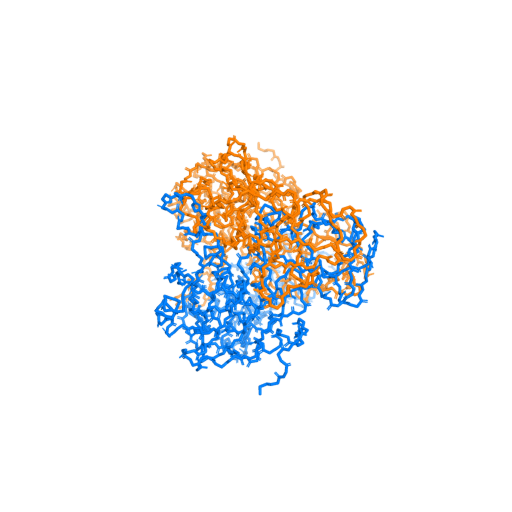4 1 95.69 167 LEU B CA 1
ATOM 4315 C C . LEU B 1 167 ? 15.438 -16.75 -1.117 1 95.69 167 LEU B C 1
ATOM 4317 O O . LEU B 1 167 ? 16.391 -17.484 -0.841 1 95.69 167 LEU B O 1
ATOM 4321 N N . LEU B 1 168 ? 14.211 -17.047 -0.84 1 94 168 LEU B N 1
ATOM 4322 C CA . LEU B 1 168 ? 13.875 -18.297 -0.166 1 94 168 LEU B CA 1
ATOM 4323 C C . LEU B 1 168 ? 14.266 -19.5 -1.023 1 94 168 LEU B C 1
ATOM 4325 O O . LEU B 1 168 ? 14.727 -20.516 -0.502 1 94 168 LEU B O 1
ATOM 4329 N N . GLY B 1 169 ? 14.062 -19.344 -2.297 1 91.19 169 GLY B N 1
ATOM 4330 C CA . GLY B 1 169 ? 14.477 -20.391 -3.217 1 91.19 169 GLY B CA 1
ATOM 4331 C C . GLY B 1 169 ? 15.961 -20.719 -3.131 1 91.19 169 GLY B C 1
ATOM 4332 O O . GLY B 1 169 ? 16.391 -21.797 -3.525 1 91.19 169 GLY B O 1
ATOM 4333 N N . GLN B 1 170 ? 16.719 -19.766 -2.643 1 91.88 170 GLN B N 1
ATOM 4334 C CA . GLN B 1 170 ? 18.156 -19.953 -2.457 1 91.88 170 GLN B CA 1
ATOM 4335 C C . GLN B 1 170 ? 18.469 -20.562 -1.09 1 91.88 170 GLN B C 1
ATOM 4337 O O . GLN B 1 170 ? 19.625 -20.75 -0.737 1 91.88 170 GLN B O 1
ATOM 4342 N N . GLY B 1 171 ? 17.469 -20.766 -0.325 1 90.38 171 GLY B N 1
ATOM 4343 C CA . GLY B 1 171 ? 17.656 -21.266 1.03 1 90.38 171 GLY B CA 1
ATOM 4344 C C . GLY B 1 171 ? 17.938 -20.156 2.033 1 90.38 171 GLY B C 1
ATOM 4345 O O . GLY B 1 171 ? 18.359 -20.438 3.162 1 90.38 171 GLY B O 1
ATOM 4346 N N . ARG B 1 172 ? 17.734 -18.984 1.625 1 93 172 ARG B N 1
ATOM 4347 C CA . ARG B 1 172 ? 17.984 -17.844 2.498 1 93 172 ARG B CA 1
ATOM 4348 C C . ARG B 1 172 ? 16.75 -17.469 3.299 1 93 172 ARG B C 1
ATOM 4350 O O . ARG B 1 172 ? 15.742 -17.031 2.73 1 93 172 ARG B O 1
ATOM 4357 N N . THR B 1 173 ? 16.844 -17.594 4.602 1 94.75 173 THR B N 1
ATOM 4358 C CA . THR B 1 173 ? 15.695 -17.297 5.441 1 94.75 173 THR B CA 1
ATOM 4359 C C . THR B 1 173 ? 15.891 -15.969 6.168 1 94.75 173 THR B C 1
ATOM 4361 O O . THR B 1 173 ? 15 -15.508 6.883 1 94.75 173 THR B O 1
ATOM 4364 N N . SER B 1 174 ? 17.047 -15.383 5.98 1 96.69 174 SER B N 1
ATOM 4365 C CA . SER B 1 174 ? 17.359 -14.062 6.516 1 96.69 174 SER B CA 1
ATOM 4366 C C . SER B 1 174 ? 17.859 -13.125 5.418 1 96.69 174 SER B C 1
ATOM 4368 O O . SER B 1 174 ? 18.516 -13.562 4.477 1 96.69 174 SER B O 1
ATOM 4370 N N . VAL B 1 175 ? 17.5 -11.883 5.562 1 97 175 VAL B N 1
ATOM 4371 C CA . VAL B 1 175 ? 17.766 -10.898 4.516 1 97 175 VAL B CA 1
ATOM 4372 C C . VAL B 1 175 ? 18.422 -9.664 5.121 1 97 175 VAL B C 1
ATOM 4374 O O . VAL B 1 175 ? 18 -9.188 6.18 1 97 175 VAL B O 1
ATOM 4377 N N . PRO B 1 176 ? 19.516 -9.195 4.492 1 98.5 176 PRO B N 1
ATOM 4378 C CA . PRO B 1 176 ? 20.125 -7.949 4.961 1 98.5 176 PRO B CA 1
ATOM 4379 C C . PRO B 1 176 ? 19.359 -6.711 4.52 1 98.5 176 PRO B C 1
ATOM 4381 O O . PRO B 1 176 ? 19.172 -6.488 3.322 1 98.5 176 PRO B O 1
ATOM 4384 N N . VAL B 1 177 ? 18.891 -5.914 5.445 1 98.75 177 VAL B N 1
ATOM 4385 C CA . VAL B 1 177 ? 18.141 -4.688 5.168 1 98.75 177 VAL B CA 1
ATOM 4386 C C . VAL B 1 177 ? 18.609 -3.574 6.102 1 98.75 177 VAL B C 1
ATOM 4388 O O . VAL B 1 177 ? 19.141 -3.844 7.184 1 98.75 177 VAL B O 1
ATOM 4391 N N . PRO B 1 178 ? 18.531 -2.318 5.695 1 98.81 178 PRO B N 1
ATOM 4392 C CA . PRO B 1 178 ? 18.75 -1.258 6.68 1 98.81 178 PRO B CA 1
ATOM 4393 C C . PRO B 1 178 ? 17.781 -1.334 7.859 1 98.81 178 PRO B C 1
ATOM 4395 O O . PRO B 1 178 ? 16.609 -1.656 7.676 1 98.81 178 PRO B O 1
ATOM 4398 N N . ARG B 1 179 ? 18.297 -1.091 9.055 1 98.5 179 ARG B N 1
ATOM 4399 C CA . ARG B 1 179 ? 17.406 -1.112 10.211 1 98.5 179 ARG B CA 1
ATOM 4400 C C . ARG B 1 179 ? 16.328 -0.037 10.086 1 98.5 179 ARG B C 1
ATOM 4402 O O . ARG B 1 179 ? 16.516 0.946 9.367 1 98.5 179 ARG B O 1
ATOM 4409 N N . ARG B 1 180 ? 15.242 -0.213 10.742 1 98.62 180 ARG B N 1
ATOM 4410 C CA . ARG B 1 180 ? 14.133 0.734 10.711 1 98.62 180 ARG B CA 1
ATOM 4411 C C . ARG B 1 180 ? 14.469 2.002 11.484 1 98.62 180 ARG B C 1
ATOM 4413 O O . ARG B 1 180 ? 15.031 1.933 12.586 1 98.62 180 ARG B O 1
ATOM 4420 N N . PRO B 1 181 ? 14.172 3.182 10.938 1 98.88 181 PRO B N 1
ATOM 4421 C CA . PRO B 1 181 ? 14.43 4.426 11.664 1 98.88 181 PRO B CA 1
ATOM 4422 C C . PRO B 1 181 ? 13.57 4.566 12.914 1 98.88 181 PRO B C 1
ATOM 4424 O O . PRO B 1 181 ? 12.352 4.371 12.852 1 98.88 181 PRO B O 1
ATOM 4427 N N . ARG B 1 182 ? 14.18 4.832 14.008 1 98.75 182 ARG B N 1
ATOM 4428 C CA . ARG B 1 182 ? 13.469 5.207 15.227 1 98.75 182 ARG B CA 1
ATOM 4429 C C . ARG B 1 182 ? 13.055 6.672 15.188 1 98.75 182 ARG B C 1
ATOM 4431 O O . ARG B 1 182 ? 13.898 7.559 15.031 1 98.75 182 ARG B O 1
ATOM 4438 N N . VAL B 1 183 ? 11.734 6.969 15.336 1 98.88 183 VAL B N 1
ATOM 4439 C CA . VAL B 1 183 ? 11.211 8.312 15.148 1 98.88 183 VAL B CA 1
ATOM 4440 C C . VAL B 1 183 ? 10.508 8.773 16.422 1 98.88 183 VAL B C 1
ATOM 4442 O O . VAL B 1 183 ? 9.508 8.18 16.844 1 98.88 183 VAL B O 1
ATOM 4445 N N . ALA B 1 184 ? 11.031 9.82 17.062 1 98.69 184 ALA B N 1
ATOM 4446 C CA . ALA B 1 184 ? 10.359 10.438 18.203 1 98.69 184 ALA B CA 1
ATOM 4447 C C . ALA B 1 184 ? 9.352 11.484 17.75 1 98.69 184 ALA B C 1
ATOM 4449 O O . ALA B 1 184 ? 9.609 12.242 16.812 1 98.69 184 ALA B O 1
ATOM 4450 N N . ILE B 1 185 ? 8.227 11.539 18.359 1 98.38 185 ILE B N 1
ATOM 4451 C CA . ILE B 1 185 ? 7.156 12.461 18.016 1 98.38 185 ILE B CA 1
ATOM 4452 C C . ILE B 1 185 ? 6.719 13.242 19.25 1 98.38 185 ILE B C 1
ATOM 4454 O O . ILE B 1 185 ? 6.379 12.648 20.281 1 98.38 185 ILE B O 1
ATOM 4458 N N . LEU B 1 186 ? 6.758 14.539 19.172 1 97.06 186 LEU B N 1
ATOM 4459 C CA . LEU B 1 186 ? 6.352 15.43 20.25 1 97.06 186 LEU B CA 1
ATOM 4460 C C . LEU B 1 186 ? 5.266 16.391 19.797 1 97.06 186 LEU B C 1
ATOM 4462 O O . LEU B 1 186 ? 5.434 17.094 18.781 1 97.06 186 LEU B O 1
ATOM 4466 N N . SER B 1 187 ? 4.16 16.344 20.453 1 95.06 187 SER B N 1
ATOM 4467 C CA . SER B 1 187 ? 3.143 17.375 20.234 1 95.06 187 SER B CA 1
ATOM 4468 C C . SER B 1 187 ? 3.291 18.531 21.219 1 95.06 187 SER B C 1
ATOM 4470 O O . SER B 1 187 ? 3.746 18.328 22.344 1 95.06 187 SER B O 1
ATOM 4472 N N . THR B 1 188 ? 2.99 19.688 20.719 1 91.75 188 THR B N 1
ATOM 4473 C CA . THR B 1 188 ? 2.951 20.844 21.609 1 91.75 188 THR B CA 1
ATOM 4474 C C . THR B 1 188 ? 1.602 21.562 21.516 1 91.75 188 THR B C 1
ATOM 4476 O O . THR B 1 188 ? 0.996 21.609 20.453 1 91.75 188 THR B O 1
ATOM 4479 N N . GLY B 1 189 ? 1.191 22.016 22.688 1 89 189 GLY B N 1
ATOM 4480 C CA . GLY B 1 189 ? -0.039 22.781 22.719 1 89 189 GLY B CA 1
ATOM 4481 C C . GLY B 1 189 ? -0.742 22.734 24.062 1 89 189 GLY B C 1
ATOM 4482 O O . GLY B 1 189 ? -1.102 21.641 24.531 1 89 189 GLY B O 1
ATOM 4483 N N . ASP B 1 190 ? -1.06 23.891 24.578 1 85.81 190 ASP B N 1
ATOM 4484 C CA . ASP B 1 190 ? -1.756 23.969 25.859 1 85.81 190 ASP B CA 1
ATOM 4485 C C . ASP B 1 190 ? -3.205 23.5 25.719 1 85.81 190 ASP B C 1
ATOM 4487 O O . ASP B 1 190 ? -3.834 23.125 26.719 1 85.81 190 ASP B O 1
ATOM 4491 N N . GLU B 1 191 ? -3.65 23.531 24.5 1 86.5 191 GLU B N 1
ATOM 4492 C CA . GLU B 1 191 ? -5.051 23.203 24.25 1 86.5 191 GLU B CA 1
ATOM 4493 C C . GLU B 1 191 ? -5.246 21.688 24.109 1 86.5 191 GLU B C 1
ATOM 4495 O O . GLU B 1 191 ? -6.379 21.219 24.062 1 86.5 191 GLU B O 1
ATOM 4500 N N . LEU B 1 192 ? -4.184 20.953 24.094 1 90.56 192 LEU B N 1
ATOM 4501 C CA . LEU B 1 192 ? -4.258 19.547 23.719 1 90.56 192 LEU B CA 1
ATOM 4502 C C . LEU B 1 192 ? -4.359 18.641 24.953 1 90.56 192 LEU B C 1
ATOM 4504 O O . LEU B 1 192 ? -3.879 19 26.031 1 90.56 192 LEU B O 1
ATOM 4508 N N . CYS B 1 193 ? -5.023 17.562 24.766 1 90.88 193 CYS B N 1
ATOM 4509 C CA . CYS B 1 193 ? -5.043 16.469 25.734 1 90.88 193 CYS B CA 1
ATOM 4510 C C . CYS B 1 193 ? -4.941 15.125 25.031 1 90.88 193 CYS B C 1
ATOM 4512 O O . CYS B 1 193 ? -5.203 15.023 23.828 1 90.88 193 CYS B O 1
ATOM 4514 N N . PRO B 1 194 ? -4.473 14.086 25.734 1 90.12 194 PRO B N 1
ATOM 4515 C CA . PRO B 1 194 ? -4.465 12.75 25.125 1 90.12 194 PRO B CA 1
ATOM 4516 C C . PRO B 1 194 ? -5.867 12.18 24.938 1 90.12 194 PRO B C 1
ATOM 4518 O O . PRO B 1 194 ? -6.816 12.641 25.594 1 90.12 194 PRO B O 1
ATOM 4521 N N . ALA B 1 195 ? -5.969 11.25 24.047 1 86.69 195 ALA B N 1
ATOM 4522 C CA . ALA B 1 195 ? -7.266 10.68 23.688 1 86.69 195 ALA B CA 1
ATOM 4523 C C . ALA B 1 195 ? -7.891 9.953 24.875 1 86.69 195 ALA B C 1
ATOM 4525 O O . ALA B 1 195 ? -9.117 9.898 25 1 86.69 195 ALA B O 1
ATOM 4526 N N . ASP B 1 196 ? -7.109 9.406 25.672 1 85.62 196 ASP B N 1
ATOM 4527 C CA . ASP B 1 196 ? -7.629 8.594 26.766 1 85.62 196 ASP B CA 1
ATOM 4528 C C . ASP B 1 196 ? -7.852 9.438 28.016 1 85.62 196 ASP B C 1
ATOM 4530 O O . ASP B 1 196 ? -8.117 8.898 29.094 1 85.62 196 ASP B O 1
ATOM 4534 N N . ALA B 1 197 ? -7.762 10.789 27.938 1 83.75 197 ALA B N 1
ATOM 4535 C CA . ALA B 1 197 ? -7.992 11.703 29.062 1 83.75 197 ALA B CA 1
ATOM 4536 C C . ALA B 1 197 ? -9.258 12.531 28.844 1 83.75 197 ALA B C 1
ATOM 4538 O O . ALA B 1 197 ? -9.688 12.727 27.703 1 83.75 197 ALA B O 1
ATOM 4539 N N . PRO B 1 198 ? -9.852 12.914 29.938 1 76.94 198 PRO B N 1
ATOM 4540 C CA . PRO B 1 198 ? -10.977 13.836 29.797 1 76.94 198 PRO B CA 1
ATOM 4541 C C . PRO B 1 198 ? -10.594 15.125 29.078 1 76.94 198 PRO B C 1
ATOM 4543 O O . PRO B 1 198 ? -9.523 15.68 29.328 1 76.94 198 PRO B O 1
ATOM 4546 N N . ALA B 1 199 ? -11.391 15.539 28.062 1 75.25 199 ALA B N 1
ATOM 4547 C CA . ALA B 1 199 ? -11.055 16.703 27.234 1 75.25 199 ALA B CA 1
ATOM 4548 C C . ALA B 1 199 ? -11.047 17.984 28.062 1 75.25 199 ALA B C 1
ATOM 4550 O O . ALA B 1 199 ? -10.164 18.828 27.906 1 75.25 199 ALA B O 1
ATOM 4551 N N . GLU B 1 200 ? -11.875 18.062 29.109 1 74.69 200 GLU B N 1
ATOM 4552 C CA . GLU B 1 200 ? -11.953 19.203 30.016 1 74.69 200 GLU B CA 1
ATOM 4553 C C . GLU B 1 200 ? -11.711 20.516 29.281 1 74.69 200 GLU B C 1
ATOM 4555 O O . GLU B 1 200 ? -10.875 21.328 29.688 1 74.69 200 GLU B O 1
ATOM 4560 N N . GLY B 1 201 ? -12.336 20.766 28.234 1 75.12 201 GLY B N 1
ATOM 4561 C CA . GLY B 1 201 ? -12.227 22 27.469 1 75.12 201 GLY B CA 1
ATOM 4562 C C . GLY B 1 201 ? -11.047 22.016 26.516 1 75.12 201 GLY B C 1
ATOM 4563 O O . GLY B 1 201 ? -10.75 23.031 25.891 1 75.12 201 GLY B O 1
ATOM 4564 N N . ARG B 1 202 ? -10.344 20.891 26.453 1 83.75 202 ARG B N 1
ATOM 4565 C CA . ARG B 1 202 ? -9.211 20.766 25.547 1 83.75 202 ARG B CA 1
ATOM 4566 C C . ARG B 1 202 ? -9.562 19.906 24.344 1 83.75 202 ARG B C 1
ATOM 4568 O O . ARG B 1 202 ? -10.656 19.328 24.281 1 83.75 202 ARG B O 1
ATOM 4575 N N . ILE B 1 203 ? -8.734 20.031 23.391 1 85.38 203 ILE B N 1
ATOM 4576 C CA . ILE B 1 203 ? -8.906 19.234 22.172 1 85.38 203 ILE B CA 1
ATOM 4577 C C . ILE B 1 203 ? -7.961 18.047 22.203 1 85.38 203 ILE B C 1
ATOM 4579 O O . ILE B 1 203 ? -6.809 18.156 22.625 1 85.38 203 ILE B O 1
ATOM 4583 N N . VAL B 1 204 ? -8.445 16.922 21.781 1 90.62 204 VAL B N 1
ATOM 4584 C CA . VAL B 1 204 ? -7.645 15.703 21.734 1 90.62 204 VAL B CA 1
ATOM 4585 C C . VAL B 1 204 ? -6.527 15.859 20.703 1 90.62 204 VAL B C 1
ATOM 4587 O O . VAL B 1 204 ? -6.754 16.359 19.609 1 90.62 204 VAL B O 1
ATOM 4590 N N . ASP B 1 205 ? -5.32 15.445 21.094 1 92.81 205 ASP B N 1
ATOM 4591 C CA . ASP B 1 205 ? -4.195 15.43 20.156 1 92.81 205 ASP B CA 1
ATOM 4592 C C . ASP B 1 205 ? -4.379 14.359 19.094 1 92.81 205 ASP B C 1
ATOM 4594 O O . ASP B 1 205 ? -4.328 13.164 19.391 1 92.81 205 ASP B O 1
ATOM 4598 N N . ALA B 1 206 ? -4.57 14.773 17.891 1 91.06 206 ALA B N 1
ATOM 4599 C CA . ALA B 1 206 ? -4.723 13.82 16.797 1 91.06 206 ALA B CA 1
ATOM 4600 C C . ALA B 1 206 ? -3.439 13.719 15.969 1 91.06 206 ALA B C 1
ATOM 4602 O O . ALA B 1 206 ? -3.264 12.781 15.195 1 91.06 206 ALA B O 1
ATOM 4603 N N . ASN B 1 207 ? -2.535 14.648 16.141 1 94.88 207 ASN B N 1
ATOM 4604 C CA . ASN B 1 207 ? -1.345 14.703 15.289 1 94.88 207 ASN B CA 1
ATOM 4605 C C . ASN B 1 207 ? -0.354 13.602 15.641 1 94.88 207 ASN B C 1
ATOM 4607 O O . ASN B 1 207 ? 0.104 12.867 14.758 1 94.88 207 ASN B O 1
ATOM 4611 N N . ALA B 1 208 ? -0.056 13.484 16.938 1 96.81 208 ALA B N 1
ATOM 4612 C CA . ALA B 1 208 ? 0.953 12.5 17.328 1 96.81 208 ALA B CA 1
ATOM 4613 C C . ALA B 1 208 ? 0.532 11.094 16.922 1 96.81 208 ALA B C 1
ATOM 4615 O O . ALA B 1 208 ? 1.298 10.375 16.266 1 96.81 208 ALA B O 1
ATOM 4616 N N . PRO B 1 209 ? -0.711 10.703 17.172 1 96.12 209 PRO B N 1
ATOM 4617 C CA . PRO B 1 209 ? -1.135 9.383 16.719 1 96.12 209 PRO B CA 1
ATOM 4618 C C . PRO B 1 209 ? -1.121 9.258 15.188 1 96.12 209 PRO B C 1
ATOM 4620 O O . PRO B 1 209 ? -0.688 8.234 14.656 1 96.12 209 PRO B O 1
ATOM 4623 N N . ALA B 1 210 ? -1.609 10.242 14.461 1 96.5 210 ALA B N 1
ATOM 4624 C CA . ALA B 1 210 ? -1.614 10.211 13 1 96.5 210 ALA B CA 1
ATOM 4625 C C . ALA B 1 210 ? -0.197 10.086 12.445 1 96.5 210 ALA B C 1
ATOM 4627 O O . ALA B 1 210 ? 0.055 9.289 11.547 1 96.5 210 ALA B O 1
ATOM 4628 N N . LEU B 1 211 ? 0.666 10.828 13.016 1 98.25 211 LEU B N 1
ATOM 4629 C CA . LEU B 1 211 ? 2.057 10.781 12.578 1 98.25 211 LEU B CA 1
ATOM 4630 C C . LEU B 1 211 ? 2.686 9.438 12.922 1 98.25 211 LEU B C 1
ATOM 4632 O O . LEU B 1 211 ? 3.52 8.922 12.172 1 98.25 211 LEU B O 1
ATOM 4636 N N . SER B 1 212 ? 2.316 8.906 14.109 1 98.38 212 SER B N 1
ATOM 4637 C CA . SER B 1 212 ? 2.801 7.578 14.469 1 98.38 212 SER B CA 1
ATOM 4638 C C . SER B 1 212 ? 2.418 6.551 13.406 1 98.38 212 SER B C 1
ATOM 4640 O O . SER B 1 212 ? 3.254 5.754 12.977 1 98.38 212 SER B O 1
ATOM 4642 N N . LEU B 1 213 ? 1.215 6.598 12.977 1 98.19 213 LEU B N 1
ATOM 4643 C CA . LEU B 1 213 ? 0.738 5.684 11.945 1 98.19 213 LEU B CA 1
ATOM 4644 C C . LEU B 1 213 ? 1.467 5.926 10.625 1 98.19 213 LEU B C 1
ATOM 4646 O O . LEU B 1 213 ? 1.823 4.977 9.922 1 98.19 213 LEU B O 1
ATOM 4650 N N . ALA B 1 214 ? 1.659 7.191 10.266 1 98.5 214 ALA B N 1
ATOM 4651 C CA . ALA B 1 214 ? 2.363 7.535 9.039 1 98.5 214 ALA B CA 1
ATOM 4652 C C . ALA B 1 214 ? 3.797 7.012 9.055 1 98.5 214 ALA B C 1
ATOM 4654 O O . ALA B 1 214 ? 4.289 6.484 8.055 1 98.5 214 ALA B O 1
ATOM 4655 N N . VAL B 1 215 ? 4.453 7.145 10.227 1 98.75 215 VAL B N 1
ATOM 4656 C CA . VAL B 1 215 ? 5.82 6.664 10.406 1 98.75 215 VAL B CA 1
ATOM 4657 C C . VAL B 1 215 ? 5.863 5.148 10.227 1 98.75 215 VAL B C 1
ATOM 4659 O O . VAL B 1 215 ? 6.719 4.629 9.5 1 98.75 215 VAL B O 1
ATOM 4662 N N . MET B 1 216 ? 4.969 4.473 10.867 1 97.81 216 MET B N 1
ATOM 4663 C CA . MET B 1 216 ? 4.914 3.018 10.758 1 97.81 216 MET B CA 1
ATOM 4664 C C . MET B 1 216 ? 4.715 2.584 9.312 1 97.81 216 MET B C 1
ATOM 4666 O O . MET B 1 216 ? 5.418 1.701 8.82 1 97.81 216 MET B O 1
ATOM 4670 N N . ARG B 1 217 ? 3.811 3.215 8.656 1 96.81 217 ARG B N 1
ATOM 4671 C CA . ARG B 1 217 ? 3.508 2.887 7.27 1 96.81 217 ARG B CA 1
ATOM 4672 C C . ARG B 1 217 ? 4.715 3.137 6.371 1 96.81 217 ARG B C 1
ATOM 4674 O O . ARG B 1 217 ? 4.926 2.422 5.391 1 96.81 217 ARG B O 1
ATOM 4681 N N . ALA B 1 218 ? 5.457 4.137 6.738 1 97.69 218 ALA B N 1
ATOM 4682 C CA . ALA B 1 218 ? 6.641 4.48 5.957 1 97.69 218 ALA B CA 1
ATOM 4683 C C . ALA B 1 218 ? 7.816 3.578 6.316 1 97.69 218 ALA B C 1
ATOM 4685 O O . ALA B 1 218 ? 8.883 3.662 5.703 1 97.69 218 ALA B O 1
ATOM 4686 N N . GLY B 1 219 ? 7.688 2.703 7.301 1 97.5 219 GLY B N 1
ATOM 4687 C CA . GLY B 1 219 ? 8.711 1.719 7.621 1 97.5 219 GLY B CA 1
ATOM 4688 C C . GLY B 1 219 ? 9.516 2.072 8.859 1 97.5 219 GLY B C 1
ATOM 4689 O O . GLY B 1 219 ? 10.492 1.399 9.18 1 97.5 219 GLY B O 1
ATOM 4690 N N . GLY B 1 220 ? 9.125 3.16 9.586 1 98.5 220 GLY B N 1
ATOM 4691 C CA . GLY B 1 220 ? 9.82 3.555 10.805 1 98.5 220 GLY B CA 1
ATOM 4692 C C . GLY B 1 220 ? 9.188 2.99 12.062 1 98.5 220 GLY B C 1
ATOM 4693 O O . GLY B 1 220 ? 8.172 2.297 11.992 1 98.5 220 GLY B O 1
ATOM 4694 N N . VAL B 1 221 ? 9.852 3.252 13.18 1 98.5 221 VAL B N 1
ATOM 4695 C CA . VAL B 1 221 ? 9.367 2.855 14.5 1 98.5 221 VAL B CA 1
ATOM 4696 C C . VAL B 1 221 ? 9.086 4.098 15.344 1 98.5 221 VAL B C 1
ATOM 4698 O O . VAL B 1 221 ? 10.008 4.742 15.844 1 98.5 221 VAL B O 1
ATOM 4701 N N . PRO B 1 222 ? 7.816 4.461 15.562 1 98.5 222 PRO B N 1
ATOM 4702 C CA . PRO B 1 222 ? 7.48 5.695 16.266 1 98.5 222 PRO B CA 1
ATOM 4703 C C . PRO B 1 222 ? 7.555 5.543 17.781 1 98.5 222 PRO B C 1
ATOM 4705 O O . PRO B 1 222 ? 7.281 4.461 18.312 1 98.5 222 PRO B O 1
ATOM 4708 N N . SER B 1 223 ? 7.953 6.523 18.438 1 97.94 223 SER B N 1
ATOM 4709 C CA . SER B 1 223 ? 7.895 6.719 19.891 1 97.94 223 SER B CA 1
ATOM 4710 C C . SER B 1 223 ? 7.285 8.078 20.234 1 97.94 223 SER B C 1
ATOM 4712 O O . SER B 1 223 ? 7.875 9.117 19.938 1 97.94 223 SER B O 1
ATOM 4714 N N . VAL B 1 224 ? 6.168 8.078 20.875 1 97 224 VAL B N 1
ATOM 4715 C CA . VAL B 1 224 ? 5.508 9.328 21.25 1 97 224 VAL B CA 1
ATOM 4716 C C . VAL B 1 224 ? 6.059 9.828 22.578 1 97 224 VAL B C 1
ATOM 4718 O O . VAL B 1 224 ? 6.039 9.102 23.578 1 97 224 VAL B O 1
ATOM 4721 N N . LEU B 1 225 ? 6.488 11.047 22.594 1 96.75 225 LEU B N 1
ATOM 4722 C CA . LEU B 1 225 ? 7.137 11.617 23.781 1 96.75 225 LEU B CA 1
ATOM 4723 C C . LEU B 1 225 ? 6.117 12.305 24.688 1 96.75 225 LEU B C 1
ATOM 4725 O O . LEU B 1 225 ? 6.406 12.594 25.844 1 96.75 225 LEU B O 1
ATOM 4729 N N . GLY B 1 226 ? 4.93 12.555 24.109 1 95.12 226 GLY B N 1
ATOM 4730 C CA . GLY B 1 226 ? 3.893 13.219 24.875 1 95.12 226 GLY B CA 1
ATOM 4731 C C . GLY B 1 226 ? 3.494 14.562 24.312 1 95.12 226 GLY B C 1
ATOM 4732 O O . GLY B 1 226 ? 3.674 14.812 23.109 1 95.12 226 GLY B O 1
ATOM 4733 N N . ILE B 1 227 ? 2.846 15.375 25.141 1 95.12 227 ILE B N 1
ATOM 4734 C CA . ILE B 1 227 ? 2.391 16.719 24.797 1 95.12 227 ILE B CA 1
ATOM 4735 C C . ILE B 1 227 ? 3.1 17.75 25.672 1 95.12 227 ILE B C 1
ATOM 4737 O O . ILE B 1 227 ? 2.924 17.766 26.891 1 95.12 227 ILE B O 1
ATOM 4741 N N . ALA B 1 228 ? 3.875 18.578 25.062 1 94.44 228 ALA B N 1
ATOM 4742 C CA . ALA B 1 228 ? 4.562 19.625 25.797 1 94.44 228 ALA B CA 1
ATOM 4743 C C . ALA B 1 228 ? 3.676 20.859 25.938 1 94.44 228 ALA B C 1
ATOM 4745 O O . ALA B 1 228 ? 2.92 21.203 25.031 1 94.44 228 ALA B O 1
ATOM 4746 N N . ARG B 1 229 ? 3.842 21.531 27.078 1 90.06 229 ARG B N 1
ATOM 4747 C CA . ARG B 1 229 ? 3.27 22.875 27.219 1 90.06 229 ARG B CA 1
ATOM 4748 C C . ARG B 1 229 ? 3.975 23.875 26.312 1 90.06 229 ARG B C 1
ATOM 4750 O O . ARG B 1 229 ? 5.082 23.609 25.844 1 90.06 229 ARG B O 1
ATOM 4757 N N . ASP B 1 230 ? 3.328 24.938 26.047 1 85.94 230 ASP B N 1
ATOM 4758 C CA . ASP B 1 230 ? 3.898 25.953 25.172 1 85.94 230 ASP B CA 1
ATOM 4759 C C . ASP B 1 230 ? 4.914 26.812 25.906 1 85.94 230 ASP B C 1
ATOM 4761 O O . ASP B 1 230 ? 4.766 28.031 25.984 1 85.94 230 ASP B O 1
ATOM 4765 N N . THR B 1 231 ? 5.898 26.188 26.453 1 86.31 231 THR B N 1
ATOM 4766 C CA . THR B 1 231 ? 7.039 26.828 27.094 1 86.31 231 THR B CA 1
ATOM 4767 C C . THR B 1 231 ? 8.352 26.203 26.625 1 86.31 231 THR B C 1
ATOM 4769 O O . THR B 1 231 ? 8.414 25 26.359 1 86.31 231 THR B O 1
ATOM 4772 N N . ARG B 1 232 ? 9.273 27.047 26.562 1 87.75 232 ARG B N 1
ATOM 4773 C CA . ARG B 1 232 ? 10.594 26.594 26.141 1 87.75 232 ARG B CA 1
ATOM 4774 C C . ARG B 1 232 ? 11.094 25.469 27.047 1 87.75 232 ARG B C 1
ATOM 4776 O O . ARG B 1 232 ? 11.664 24.484 26.562 1 87.75 232 ARG B O 1
ATOM 4783 N N . GLU B 1 233 ? 10.883 25.609 28.297 1 90.62 233 GLU B N 1
ATOM 4784 C CA . GLU B 1 233 ? 11.375 24.656 29.281 1 90.62 233 GLU B CA 1
ATOM 4785 C C . GLU B 1 233 ? 10.734 23.281 29.109 1 90.62 233 GLU B C 1
ATOM 4787 O O . GLU B 1 233 ? 11.422 22.266 29.094 1 90.62 233 GLU B O 1
ATOM 4792 N N . ASP B 1 234 ? 9.516 23.25 28.953 1 92.56 234 ASP B N 1
ATOM 4793 C CA . ASP B 1 234 ? 8.805 21.969 28.844 1 92.56 234 ASP B CA 1
ATOM 4794 C C . ASP B 1 234 ? 9.125 21.281 27.516 1 92.56 234 ASP B C 1
ATOM 4796 O O . ASP B 1 234 ? 9.305 20.062 27.469 1 92.56 234 ASP B O 1
ATOM 4800 N N . VAL B 1 235 ? 9.195 22.031 26.438 1 92.56 235 VAL B N 1
ATOM 4801 C CA . VAL B 1 235 ? 9.555 21.484 25.125 1 92.56 235 VAL B CA 1
ATOM 4802 C C . VAL B 1 235 ? 10.961 20.906 25.188 1 92.56 235 VAL B C 1
ATOM 4804 O O . VAL B 1 235 ? 11.188 19.781 24.734 1 92.56 235 VAL B O 1
ATOM 4807 N N . SER B 1 236 ? 11.852 21.672 25.781 1 91.75 236 SER B N 1
ATOM 4808 C CA . SER B 1 236 ? 13.234 21.203 25.875 1 91.75 236 SER B CA 1
ATOM 4809 C C . SER B 1 236 ? 13.336 19.938 26.703 1 91.75 236 SER B C 1
ATOM 4811 O O . SER B 1 236 ? 14.07 19.016 26.359 1 91.75 236 SER B O 1
ATOM 4813 N N . ARG B 1 237 ? 12.625 19.891 27.75 1 93 237 ARG B N 1
ATOM 4814 C CA . ARG B 1 237 ? 12.641 18.719 28.641 1 93 237 ARG B CA 1
ATOM 4815 C C . ARG B 1 237 ? 12.188 17.469 27.906 1 93 237 ARG B C 1
ATOM 4817 O O . ARG B 1 237 ? 12.852 16.438 27.953 1 93 237 ARG B O 1
ATOM 4824 N N . LEU B 1 238 ? 11.141 17.531 27.203 1 93.88 238 LEU B N 1
ATOM 4825 C CA . LEU B 1 238 ? 10.602 16.375 26.5 1 93.88 238 LEU B CA 1
ATOM 4826 C C . LEU B 1 238 ? 11.477 16 25.312 1 93.88 238 LEU B C 1
ATOM 4828 O O . LEU B 1 238 ? 11.656 14.82 25 1 93.88 238 LEU B O 1
ATOM 4832 N N . LEU B 1 239 ? 12.031 17 24.672 1 92.56 239 LEU B N 1
ATOM 4833 C CA . LEU B 1 239 ? 12.891 16.734 23.516 1 92.56 239 LEU B CA 1
ATOM 4834 C C . LEU B 1 239 ? 14.188 16.062 23.938 1 92.56 239 LEU B C 1
ATOM 4836 O O . LEU B 1 239 ? 14.836 15.391 23.141 1 92.56 239 LEU B O 1
ATOM 4840 N N . ALA B 1 240 ? 14.586 16.312 25.156 1 89.69 240 ALA B N 1
ATOM 4841 C CA . ALA B 1 240 ? 15.789 15.648 25.672 1 89.69 240 ALA B CA 1
ATOM 4842 C C . ALA B 1 240 ? 15.648 14.133 25.625 1 89.69 240 ALA B C 1
ATOM 4844 O O . ALA B 1 240 ? 16.641 13.414 25.422 1 89.69 240 ALA B O 1
ATOM 4845 N N . ALA B 1 241 ? 14.438 13.641 25.75 1 90.38 241 ALA B N 1
ATOM 4846 C CA . ALA B 1 241 ? 14.164 12.211 25.703 1 90.38 241 ALA B CA 1
ATOM 4847 C C . ALA B 1 241 ? 14.305 11.672 24.281 1 90.38 241 ALA B C 1
ATOM 4849 O O . ALA B 1 241 ? 14.297 10.453 24.078 1 90.38 241 ALA B O 1
ATOM 4850 N N . ALA B 1 242 ? 14.453 12.523 23.328 1 92.06 242 ALA B N 1
ATOM 4851 C CA . ALA B 1 242 ? 14.539 12.125 21.938 1 92.06 242 ALA B CA 1
ATOM 4852 C C . ALA B 1 242 ? 15.961 11.719 21.562 1 92.06 242 ALA B C 1
ATOM 4854 O O . ALA B 1 242 ? 16.219 11.242 20.453 1 92.06 242 ALA B O 1
ATOM 4855 N N . GLU B 1 243 ? 16.844 11.867 22.469 1 88.38 243 GLU B N 1
ATOM 4856 C CA . GLU B 1 243 ? 18.234 11.484 22.203 1 88.38 243 GLU B CA 1
ATOM 4857 C C . GLU B 1 243 ? 18.312 10.031 21.75 1 88.38 243 GLU B C 1
ATOM 4859 O O . GLU B 1 243 ? 17.672 9.148 22.328 1 88.38 243 GLU B O 1
ATOM 4864 N N . GLY B 1 244 ? 19.062 9.734 20.719 1 92.44 244 GLY B N 1
ATOM 4865 C CA . GLY B 1 244 ? 19.25 8.383 20.219 1 92.44 244 GLY B CA 1
ATOM 4866 C C . GLY B 1 244 ? 18.328 8.039 19.062 1 92.44 244 GLY B C 1
ATOM 4867 O O . GLY B 1 244 ? 18.5 7.02 18.406 1 92.44 244 GLY B O 1
ATOM 4868 N N . HIS B 1 245 ? 17.344 8.867 18.812 1 97.88 245 HIS B N 1
ATOM 4869 C CA . HIS B 1 245 ? 16.453 8.633 17.688 1 97.88 245 HIS B CA 1
ATOM 4870 C C . HIS B 1 245 ? 17.094 9.109 16.375 1 97.88 245 HIS B C 1
ATOM 4872 O O . HIS B 1 245 ? 18 9.938 16.391 1 97.88 245 HIS B O 1
ATOM 4878 N N . ASP B 1 246 ? 16.641 8.531 15.273 1 98.75 246 ASP B N 1
ATOM 4879 C CA . ASP B 1 246 ? 17.172 8.891 13.953 1 98.75 246 ASP B CA 1
ATOM 4880 C C . ASP B 1 246 ? 16.453 10.133 13.414 1 98.75 246 ASP B C 1
ATOM 4882 O O . ASP B 1 246 ? 17.031 10.883 12.617 1 98.75 246 ASP B O 1
ATOM 4886 N N . LEU B 1 247 ? 15.242 10.328 13.812 1 98.75 247 LEU B N 1
ATOM 4887 C CA . LEU B 1 247 ? 14.375 11.414 13.375 1 98.75 247 LEU B CA 1
ATOM 4888 C C . LEU B 1 247 ? 13.453 11.867 14.508 1 98.75 247 LEU B C 1
ATOM 4890 O O . LEU B 1 247 ? 12.898 11.039 15.227 1 98.75 247 LEU B O 1
ATOM 4894 N N . VAL B 1 248 ? 13.367 13.172 14.695 1 98.38 248 VAL B N 1
ATOM 4895 C CA . VAL B 1 248 ? 12.477 13.758 15.688 1 98.38 248 VAL B CA 1
ATOM 4896 C C . VAL B 1 248 ? 11.453 14.656 15 1 98.38 248 VAL B C 1
ATOM 4898 O O . VAL B 1 248 ? 11.82 15.547 14.227 1 98.38 248 VAL B O 1
ATOM 4901 N N . LEU B 1 249 ? 10.203 14.406 15.227 1 98.19 249 LEU B N 1
ATOM 4902 C CA . LEU B 1 249 ? 9.102 15.211 14.711 1 98.19 249 LEU B CA 1
ATOM 4903 C C . LEU B 1 249 ? 8.438 16 15.828 1 98.19 249 LEU B C 1
ATOM 4905 O O . LEU B 1 249 ? 8.117 15.438 16.891 1 98.19 249 LEU B O 1
ATOM 4909 N N . THR B 1 250 ? 8.266 17.234 15.609 1 95.5 250 THR B N 1
ATOM 4910 C CA . THR B 1 250 ? 7.387 18.031 16.469 1 95.5 250 THR B CA 1
ATOM 4911 C C . THR B 1 250 ? 6.172 18.516 15.68 1 95.5 250 THR B C 1
ATOM 4913 O O . THR B 1 250 ? 6.258 18.734 14.469 1 95.5 250 THR B O 1
ATOM 4916 N N . SER B 1 251 ? 5.121 18.531 16.312 1 92.5 251 SER B N 1
ATOM 4917 C CA . SER B 1 251 ? 3.904 19.047 15.695 1 92.5 251 SER B CA 1
ATOM 4918 C C . SER B 1 251 ? 3.385 20.266 16.469 1 92.5 251 SER B C 1
ATOM 4920 O O . SER B 1 251 ? 3.115 20.188 17.656 1 92.5 251 SER B O 1
ATOM 4922 N N . ALA B 1 252 ? 3.213 21.328 15.805 1 81.56 252 ALA B N 1
ATOM 4923 C CA . ALA B 1 252 ? 2.762 22.609 16.328 1 81.56 252 ALA B CA 1
ATOM 4924 C C . ALA B 1 252 ? 3.91 23.359 17 1 81.56 252 ALA B C 1
ATOM 4926 O O . ALA B 1 252 ? 5.074 22.984 16.844 1 81.56 252 ALA B O 1
ATOM 4927 N N . GLY B 1 253 ? 3.713 24.516 17.453 1 71.25 253 GLY B N 1
ATOM 4928 C CA . GLY B 1 253 ? 4.672 25.344 18.172 1 71.25 253 GLY B CA 1
ATOM 4929 C C . GLY B 1 253 ? 5.629 26.078 17.266 1 71.25 253 GLY B C 1
ATOM 4930 O O . GLY B 1 253 ? 6.629 26.641 17.734 1 71.25 253 GLY B O 1
ATOM 4931 N N . MET B 1 254 ? 5.477 26.062 15.875 1 66.62 254 MET B N 1
ATOM 4932 C CA . MET B 1 254 ? 6.387 26.656 14.906 1 66.62 254 MET B CA 1
ATOM 4933 C C . MET B 1 254 ? 6.055 28.141 14.703 1 66.62 254 MET B C 1
ATOM 4935 O O . MET B 1 254 ? 6.91 28.922 14.273 1 66.62 254 MET B O 1
ATOM 4939 N N . SER B 1 255 ? 4.855 28.609 15.062 1 60.75 255 SER B N 1
ATOM 4940 C CA . SER B 1 255 ? 4.516 30.016 14.844 1 60.75 255 SER B CA 1
ATOM 4941 C C . SER B 1 255 ? 3.309 30.422 15.672 1 60.75 255 SER B C 1
ATOM 4943 O O . SER B 1 255 ? 2.273 30.812 15.125 1 60.75 255 SER B O 1
ATOM 4945 N N . VAL B 1 256 ? 3.553 30.219 16.875 1 53.66 256 VAL B N 1
ATOM 4946 C CA . VAL B 1 256 ? 2.432 30.672 17.703 1 53.66 256 VAL B CA 1
ATOM 4947 C C . VAL B 1 256 ? 2.676 32.094 18.188 1 53.66 256 VAL B C 1
ATOM 4949 O O . VAL B 1 256 ? 3.578 32.344 18.984 1 53.66 256 VAL B O 1
ATOM 4952 N N . GLY B 1 257 ? 1.883 32.969 17.531 1 56.84 257 GLY B N 1
ATOM 4953 C CA . GLY B 1 257 ? 2.02 34.375 17.859 1 56.84 257 GLY B CA 1
ATOM 4954 C C . GLY B 1 257 ? 3.422 34.906 17.625 1 56.84 257 GLY B C 1
ATOM 4955 O O . GLY B 1 257 ? 3.965 34.781 16.531 1 56.84 257 GLY B O 1
ATOM 4956 N N . GLU B 1 258 ? 3.928 35.406 18.719 1 59.38 258 GLU B N 1
ATOM 4957 C CA . GLU B 1 258 ? 5.25 36.031 18.672 1 59.38 258 GLU B CA 1
ATOM 4958 C C . GLU B 1 258 ? 6.324 35.062 19.172 1 59.38 258 GLU B C 1
ATOM 4960 O O . GLU B 1 258 ? 7.52 35.375 19.094 1 59.38 258 GLU B O 1
ATOM 4965 N N . HIS B 1 259 ? 5.84 33.875 19.516 1 63.31 259 HIS B N 1
ATOM 4966 C CA . HIS B 1 259 ? 6.848 33 20.094 1 63.31 259 HIS B CA 1
ATOM 4967 C C . HIS B 1 259 ? 6.984 31.719 19.266 1 63.31 259 HIS B C 1
ATOM 4969 O O . HIS B 1 259 ? 5.996 31.203 18.734 1 63.31 259 HIS B O 1
ATOM 4975 N N . ASP B 1 260 ? 8.195 31.375 19.016 1 78.75 260 ASP B N 1
ATOM 4976 C CA . ASP B 1 260 ? 8.562 30.109 18.391 1 78.75 260 ASP B CA 1
ATOM 4977 C C . ASP B 1 260 ? 9.289 29.188 19.375 1 78.75 260 ASP B C 1
ATOM 4979 O O . ASP B 1 260 ? 10.5 29 19.281 1 78.75 260 ASP B O 1
ATOM 4983 N N . PHE B 1 261 ? 8.492 28.609 20.281 1 81.19 261 PHE B N 1
ATOM 4984 C CA . PHE B 1 261 ? 9.062 27.859 21.406 1 81.19 261 PHE B CA 1
ATOM 4985 C C . PHE B 1 261 ? 9.82 26.641 20.922 1 81.19 261 PHE B C 1
ATOM 4987 O O . PHE B 1 261 ? 10.859 26.281 21.484 1 81.19 261 PHE B O 1
ATOM 4994 N N . VAL B 1 262 ? 9.375 26.078 19.844 1 86.81 262 VAL B N 1
ATOM 4995 C CA . VAL B 1 262 ? 9.984 24.859 19.359 1 86.81 262 VAL B CA 1
ATOM 4996 C C . VAL B 1 262 ? 11.336 25.172 18.719 1 86.81 262 VAL B C 1
ATOM 4998 O O . VAL B 1 262 ? 12.336 24.516 19.016 1 86.81 262 VAL B O 1
ATOM 5001 N N . ARG B 1 263 ? 11.359 26.156 17.891 1 87.31 263 ARG B N 1
ATOM 5002 C CA . ARG B 1 263 ? 12.617 26.516 17.234 1 87.31 263 ARG B CA 1
ATOM 5003 C C . ARG B 1 263 ? 13.656 26.953 18.25 1 87.31 263 ARG B C 1
ATOM 5005 O O . ARG B 1 263 ? 14.836 26.609 18.141 1 87.31 263 ARG B O 1
ATOM 5012 N N . GLU B 1 264 ? 13.172 27.656 19.25 1 88 264 GLU B N 1
ATOM 5013 C CA . GLU B 1 264 ? 14.062 28.094 20.312 1 88 264 GLU B CA 1
ATOM 5014 C C . GLU B 1 264 ? 14.586 26.906 21.109 1 88 264 GLU B C 1
ATOM 5016 O O . GLU B 1 264 ? 15.773 26.859 21.453 1 88 264 GLU B O 1
ATOM 5021 N N . ALA B 1 265 ? 13.703 26.047 21.422 1 89.5 265 ALA B N 1
ATOM 5022 C CA . ALA B 1 265 ? 14.094 24.844 22.156 1 89.5 265 ALA B CA 1
ATOM 5023 C C . ALA B 1 265 ? 15.094 24.016 21.375 1 89.5 265 ALA B C 1
ATOM 5025 O O . ALA B 1 265 ? 16.078 23.5 21.938 1 89.5 265 ALA B O 1
ATOM 5026 N N . LEU B 1 266 ? 14.891 23.891 20.078 1 89.81 266 LEU B N 1
ATOM 5027 C CA . LEU B 1 266 ? 15.789 23.141 19.219 1 89.81 266 LEU B CA 1
ATOM 5028 C C . LEU B 1 266 ? 17.172 23.781 19.188 1 89.81 266 LEU B C 1
ATOM 5030 O O . LEU B 1 266 ? 18.188 23.078 19.234 1 89.81 266 LEU B O 1
ATOM 5034 N N . ALA B 1 267 ? 17.203 25.078 19.109 1 89.5 267 ALA B N 1
ATOM 5035 C CA . ALA B 1 267 ? 18.469 25.797 19.125 1 89.5 267 ALA B CA 1
ATOM 5036 C C . ALA B 1 267 ? 19.203 25.562 20.438 1 89.5 267 ALA B C 1
ATOM 5038 O O . ALA B 1 267 ? 20.422 25.344 20.438 1 89.5 267 ALA B O 1
ATOM 5039 N N . GLN B 1 268 ? 18.5 25.609 21.469 1 89.44 268 GLN B N 1
ATOM 5040 C CA . GLN B 1 268 ? 19.078 25.391 22.797 1 89.44 268 GLN B CA 1
ATOM 5041 C C . GLN B 1 268 ? 19.672 24 22.922 1 89.44 268 GLN B C 1
ATOM 5043 O O . GLN B 1 268 ? 20.672 23.797 23.625 1 89.44 268 GLN B O 1
ATOM 5048 N N . LEU B 1 269 ? 19.078 23.078 22.297 1 89.88 269 LEU B N 1
ATOM 5049 C CA . LEU B 1 269 ? 19.531 21.688 22.344 1 89.88 269 LEU B CA 1
ATOM 5050 C C . LEU B 1 269 ? 20.719 21.484 21.406 1 89.88 269 LEU B C 1
ATOM 5052 O O . LEU B 1 269 ? 21.312 20.406 21.375 1 89.88 269 LEU B O 1
ATOM 5056 N N . GLY B 1 270 ? 21.078 22.516 20.594 1 92.38 270 GLY B N 1
ATOM 5057 C CA . GLY B 1 270 ? 22.219 22.422 19.703 1 92.38 270 GLY B CA 1
ATOM 5058 C C . GLY B 1 270 ? 21.875 21.906 18.328 1 92.38 270 GLY B C 1
ATOM 5059 O O . GLY B 1 270 ? 22.75 21.469 17.578 1 92.38 270 GLY B O 1
ATOM 5060 N N . VAL B 1 271 ? 20.609 21.969 17.938 1 93.62 271 VAL B N 1
ATOM 5061 C CA . VAL B 1 271 ? 20.203 21.562 16.609 1 93.62 271 VAL B CA 1
ATOM 5062 C C . VAL B 1 271 ? 20.578 22.656 15.602 1 93.62 271 VAL B C 1
ATOM 5064 O O . VAL B 1 271 ? 20.219 23.828 15.781 1 93.62 271 VAL B O 1
ATOM 5067 N N . ALA B 1 272 ? 21.359 22.281 14.641 1 95.88 272 ALA B N 1
ATOM 5068 C CA . ALA B 1 272 ? 21.672 23.203 13.555 1 95.88 272 ALA B CA 1
ATOM 5069 C C . ALA B 1 272 ? 20.516 23.297 12.562 1 95.88 272 ALA B C 1
ATOM 5071 O O . ALA B 1 272 ? 20.25 22.375 11.797 1 95.88 272 ALA B O 1
ATOM 5072 N N . GLN B 1 273 ? 19.844 24.359 12.609 1 94.25 273 GLN B N 1
ATOM 5073 C CA . GLN B 1 273 ? 18.734 24.562 11.695 1 94.25 273 GLN B CA 1
ATOM 5074 C C . GLN B 1 273 ? 19.219 24.75 10.258 1 94.25 273 GLN B C 1
ATOM 5076 O O . GLN B 1 273 ? 20.141 25.531 10.008 1 94.25 273 GLN B O 1
ATOM 5081 N N . ASP B 1 274 ? 18.641 24.016 9.352 1 95.5 274 ASP B N 1
ATOM 5082 C CA . ASP B 1 274 ? 18.984 24.156 7.941 1 95.5 274 ASP B CA 1
ATOM 5083 C C . ASP B 1 274 ? 18.094 25.172 7.25 1 95.5 274 ASP B C 1
ATOM 5085 O O . ASP B 1 274 ? 18.578 26.078 6.559 1 95.5 274 ASP B O 1
ATOM 5089 N N . PHE B 1 275 ? 16.812 25.047 7.461 1 94.19 275 PHE B N 1
ATOM 5090 C CA . PHE B 1 275 ? 15.875 26.031 6.934 1 94.19 275 PHE B CA 1
ATOM 5091 C C . PHE B 1 275 ? 14.602 26.047 7.762 1 94.19 275 PHE B C 1
ATOM 5093 O O . PHE B 1 275 ? 14.383 25.188 8.609 1 94.19 275 PHE B O 1
ATOM 5100 N N . TRP B 1 276 ? 13.898 27.109 7.543 1 91.88 276 TRP B N 1
ATOM 5101 C CA . TRP B 1 276 ? 12.57 27.281 8.125 1 91.88 276 TRP B CA 1
ATOM 5102 C C . TRP B 1 276 ? 11.641 28.016 7.164 1 91.88 276 TRP B C 1
ATOM 5104 O O . TRP B 1 276 ? 12.055 28.969 6.492 1 91.88 276 TRP B O 1
ATOM 5114 N N . ARG B 1 277 ? 10.375 27.469 7.039 1 93.12 277 ARG B N 1
ATOM 5115 C CA . ARG B 1 277 ? 9.305 27.953 6.176 1 93.12 277 ARG B CA 1
ATOM 5116 C C . ARG B 1 277 ? 9.539 27.547 4.727 1 93.12 277 ARG B C 1
ATOM 5118 O O . ARG B 1 277 ? 10.656 27.688 4.211 1 93.12 277 ARG B O 1
ATOM 5125 N N . VAL B 1 278 ? 8.586 27.047 4.145 1 96.19 278 VAL B N 1
ATOM 5126 C CA . VAL B 1 278 ? 8.594 26.562 2.77 1 96.19 278 VAL B CA 1
ATOM 5127 C C . VAL B 1 278 ? 7.473 27.234 1.977 1 96.19 278 VAL B C 1
ATOM 5129 O O . VAL B 1 278 ? 6.402 27.516 2.518 1 96.19 278 VAL B O 1
ATOM 5132 N N . ALA B 1 279 ? 7.68 27.5 0.707 1 96.5 279 ALA B N 1
ATOM 5133 C CA . ALA B 1 279 ? 6.73 28.188 -0.153 1 96.5 279 ALA B CA 1
ATOM 5134 C C . ALA B 1 279 ? 5.609 27.25 -0.604 1 96.5 279 ALA B C 1
ATOM 5136 O O . ALA B 1 279 ? 5.414 27.047 -1.804 1 96.5 279 ALA B O 1
ATOM 5137 N N . ILE B 1 280 ? 4.832 26.812 0.39 1 96.75 280 ILE B N 1
ATOM 5138 C CA . ILE B 1 280 ? 3.734 25.906 0.074 1 96.75 280 ILE B CA 1
ATOM 5139 C C . ILE B 1 280 ? 2.502 26.281 0.896 1 96.75 280 ILE B C 1
ATOM 5141 O O . ILE B 1 280 ? 2.605 27.016 1.886 1 96.75 280 ILE B O 1
ATOM 5145 N N . LYS B 1 281 ? 1.395 25.828 0.449 1 93.75 281 LYS B N 1
ATOM 5146 C CA . LYS B 1 281 ? 0.126 25.828 1.171 1 93.75 281 LYS B CA 1
ATOM 5147 C C . LYS B 1 281 ? -0.615 24.5 0.973 1 93.75 281 LYS B C 1
ATOM 5149 O O . LYS B 1 281 ? -0.841 24.078 -0.162 1 93.75 281 LYS B O 1
ATOM 5154 N N . PRO B 1 282 ? -1.05 23.906 1.99 1 93.06 282 PRO B N 1
ATOM 5155 C CA . PRO B 1 282 ? -0.747 24.203 3.393 1 93.06 282 PRO B CA 1
ATOM 5156 C C . PRO B 1 282 ? 0.676 23.812 3.783 1 93.06 282 PRO B C 1
ATOM 5158 O O . PRO B 1 282 ? 1.385 23.172 2.998 1 93.06 282 PRO B O 1
ATOM 5161 N N . GLY B 1 283 ? 1.121 24.219 4.957 1 93.25 283 GLY B N 1
ATOM 5162 C CA . GLY B 1 283 ? 2.344 23.672 5.531 1 93.25 283 GLY B CA 1
ATOM 5163 C C . GLY B 1 283 ? 3.52 24.625 5.438 1 93.25 283 GLY B C 1
ATOM 5164 O O . GLY B 1 283 ? 4.676 24.203 5.445 1 93.25 283 GLY B O 1
ATOM 5165 N N . LYS B 1 284 ? 3.27 25.906 5.293 1 91.88 284 LYS B N 1
ATOM 5166 C CA . LYS B 1 284 ? 4.312 26.922 5.172 1 91.88 284 LYS B CA 1
ATOM 5167 C C . LYS B 1 284 ? 5.297 26.828 6.336 1 91.88 284 LYS B C 1
ATOM 5169 O O . LYS B 1 284 ? 6.512 26.828 6.129 1 91.88 284 LYS B O 1
ATOM 5174 N N . PRO B 1 285 ? 4.789 26.781 7.562 1 90.69 285 PRO B N 1
ATOM 5175 C CA . PRO B 1 285 ? 5.742 26.672 8.672 1 90.69 285 PRO B CA 1
ATOM 5176 C C . PRO B 1 285 ? 6.316 25.25 8.805 1 90.69 285 PRO B C 1
ATOM 5178 O O . PRO B 1 285 ? 5.59 24.312 9.141 1 90.69 285 PRO B O 1
ATOM 5181 N N . LEU B 1 286 ? 7.523 24.984 8.43 1 93.94 286 LEU B N 1
ATOM 5182 C CA . LEU B 1 286 ? 8.273 23.75 8.531 1 93.94 286 LEU B CA 1
ATOM 5183 C C . LEU B 1 286 ? 9.75 24.016 8.812 1 93.94 286 LEU B C 1
ATOM 5185 O O . LEU B 1 286 ? 10.406 24.75 8.07 1 93.94 286 LEU B O 1
ATOM 5189 N N . ALA B 1 287 ? 10.203 23.531 9.867 1 94.5 287 ALA B N 1
ATOM 5190 C CA . ALA B 1 287 ? 11.609 23.672 10.211 1 94.5 287 ALA B CA 1
ATOM 5191 C C . ALA B 1 287 ? 12.344 22.328 10.078 1 94.5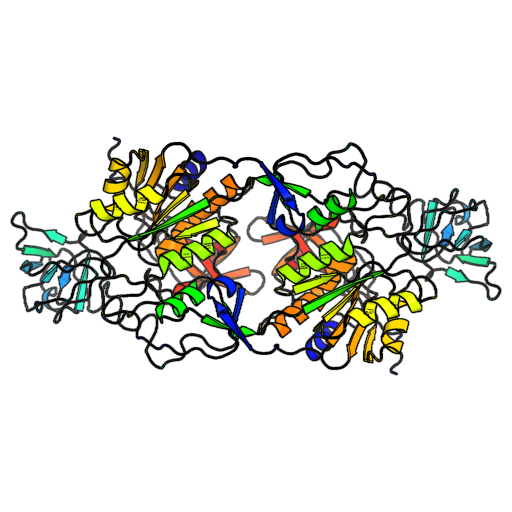 287 ALA B C 1
ATOM 5193 O O . ALA B 1 287 ? 11.812 21.281 10.445 1 94.5 287 ALA B O 1
ATOM 5194 N N . VAL B 1 288 ? 13.516 22.359 9.523 1 96.69 288 VAL B N 1
ATOM 5195 C CA . VAL B 1 288 ? 14.359 21.172 9.391 1 96.69 288 VAL B CA 1
ATOM 5196 C C . VAL B 1 288 ? 15.766 21.484 9.898 1 96.69 288 VAL B C 1
ATOM 5198 O O . VAL B 1 288 ? 16.297 22.578 9.648 1 96.69 288 VAL B O 1
ATOM 5201 N N . GLY B 1 289 ? 16.266 20.625 10.602 1 96.19 289 GLY B N 1
ATOM 5202 C CA . GLY B 1 289 ? 17.625 20.734 11.109 1 96.19 289 GLY B CA 1
ATOM 5203 C C . GLY B 1 289 ? 18.234 19.406 11.484 1 96.19 289 GLY B C 1
ATOM 5204 O O . GLY B 1 289 ? 17.625 18.344 11.266 1 96.19 289 GLY B O 1
ATOM 5205 N N . ARG B 1 290 ? 19.453 19.469 12 1 96.56 290 ARG B N 1
ATOM 5206 C CA . ARG B 1 290 ? 20.141 18.234 12.359 1 96.56 290 ARG B CA 1
ATOM 5207 C C . ARG B 1 290 ? 21.016 18.438 13.594 1 96.56 290 ARG B C 1
ATOM 5209 O O . ARG B 1 290 ? 21.516 19.531 13.836 1 96.56 290 ARG B O 1
ATOM 5216 N N . LYS B 1 291 ? 21.141 17.484 14.352 1 95.62 291 LYS B N 1
ATOM 5217 C CA . LYS B 1 291 ? 22.109 17.344 15.43 1 95.62 291 LYS B CA 1
ATOM 5218 C C . LYS B 1 291 ? 22.734 15.953 15.43 1 95.62 291 LYS B C 1
ATOM 5220 O O . LYS B 1 291 ? 22.047 14.961 15.664 1 95.62 291 LYS B O 1
ATOM 5225 N N . GLY B 1 292 ? 24.094 15.906 15.18 1 93.38 292 GLY B N 1
ATOM 5226 C CA . GLY B 1 292 ? 24.703 14.602 14.945 1 93.38 292 GLY B CA 1
ATOM 5227 C C . GLY B 1 292 ? 24.062 13.859 13.781 1 93.38 292 GLY B C 1
ATOM 5228 O O . GLY B 1 292 ? 23.938 14.406 12.688 1 93.38 292 GLY B O 1
ATOM 5229 N N . GLY B 1 293 ? 23.609 12.719 14.008 1 93.75 293 GLY B N 1
ATOM 5230 C CA . GLY B 1 293 ? 22.984 11.906 12.977 1 93.75 293 GLY B CA 1
ATOM 5231 C C . GLY B 1 293 ? 21.469 11.984 12.992 1 93.75 293 GLY B C 1
ATOM 5232 O O . GLY B 1 293 ? 20.812 11.367 12.164 1 93.75 293 GLY B O 1
ATOM 5233 N N . THR B 1 294 ? 20.969 12.828 13.883 1 97.19 294 THR B N 1
ATOM 5234 C CA . THR B 1 294 ? 19.516 12.883 14.055 1 97.19 294 THR B CA 1
ATOM 5235 C C . THR B 1 294 ? 18.922 14.023 13.234 1 97.19 294 THR B C 1
ATOM 5237 O O . THR B 1 294 ? 19.391 15.156 13.297 1 97.19 294 THR B O 1
ATOM 5240 N N . LEU B 1 295 ? 17.922 13.742 12.445 1 98.38 295 LEU B N 1
ATOM 5241 C CA . LEU B 1 295 ? 17.156 14.734 11.719 1 98.38 295 LEU B CA 1
ATOM 5242 C C . LEU B 1 295 ? 16.016 15.281 12.578 1 98.38 295 LEU B C 1
ATOM 5244 O O . LEU B 1 295 ? 15.328 14.516 13.258 1 98.38 295 LEU B O 1
ATOM 5248 N N . TYR B 1 296 ? 15.859 16.562 12.609 1 97.12 296 TYR B N 1
ATOM 5249 C CA . TYR B 1 296 ? 14.75 17.219 13.297 1 97.12 296 TYR B CA 1
ATOM 5250 C C . TYR B 1 296 ? 13.82 17.906 12.305 1 97.12 296 TYR B C 1
ATOM 5252 O O . TYR B 1 296 ? 14.273 18.641 11.43 1 97.12 296 TYR B O 1
ATOM 5260 N N . CYS B 1 297 ? 12.562 17.641 12.375 1 97.25 297 CYS B N 1
ATOM 5261 C CA . CYS B 1 297 ? 11.539 18.281 11.562 1 97.25 297 CYS B CA 1
ATOM 5262 C C . CYS B 1 297 ? 10.422 18.844 12.438 1 97.25 297 CYS B C 1
ATOM 5264 O O . CYS B 1 297 ? 9.742 18.109 13.141 1 97.25 297 CYS B O 1
ATOM 5266 N N . GLY B 1 298 ? 10.281 20.125 12.445 1 95.69 298 GLY B N 1
ATOM 5267 C CA . GLY B 1 298 ? 9.133 20.781 13.055 1 95.69 298 GLY B CA 1
ATOM 5268 C C . GLY B 1 298 ? 7.988 21 12.086 1 95.69 298 GLY B C 1
ATOM 5269 O O . GLY B 1 298 ? 8.055 21.859 11.219 1 95.69 298 GLY B O 1
ATOM 5270 N N . LEU B 1 299 ? 6.867 20.25 12.273 1 96.12 299 LEU B N 1
ATOM 5271 C CA . LEU B 1 299 ? 5.734 20.281 11.359 1 96.12 299 LEU B CA 1
ATOM 5272 C C . LEU B 1 299 ? 4.648 21.219 11.875 1 96.12 299 LEU B C 1
ATOM 5274 O O . LEU B 1 299 ? 4.625 21.562 13.055 1 96.12 299 LEU B O 1
ATOM 5278 N N . PRO B 1 300 ? 3.74 21.625 10.977 1 91.94 300 PRO B N 1
ATOM 5279 C CA . PRO B 1 300 ? 2.604 22.438 11.406 1 91.94 300 PRO B CA 1
ATOM 5280 C C . PRO B 1 300 ? 1.694 21.719 12.391 1 91.94 300 PRO B C 1
ATOM 5282 O O . PRO B 1 300 ? 1.647 20.484 12.398 1 91.94 300 PRO B O 1
ATOM 5285 N N . GLY B 1 301 ? 0.951 22.5 13.125 1 89.94 301 GLY B N 1
ATOM 5286 C CA . GLY B 1 301 ? 0.075 21.938 14.133 1 89.94 301 GLY B CA 1
ATOM 5287 C C . GLY B 1 301 ? -1.271 21.5 13.586 1 89.94 301 GLY B C 1
ATOM 5288 O O . GLY B 1 301 ? -1.949 20.656 14.172 1 89.94 301 GLY B O 1
ATOM 5289 N N . ASN B 1 302 ? -1.739 22.203 12.492 1 88.75 302 ASN B N 1
ATOM 5290 C CA . ASN B 1 302 ? -2.979 21.766 11.867 1 88.75 302 ASN B CA 1
ATOM 5291 C C . ASN B 1 302 ? -2.854 20.344 11.312 1 88.75 302 ASN B C 1
ATOM 5293 O O . ASN B 1 302 ? -1.908 20.047 10.586 1 88.75 302 ASN B O 1
ATOM 5297 N N . PRO B 1 303 ? -3.758 19.484 11.602 1 91.94 303 PRO B N 1
ATOM 5298 C CA . PRO B 1 303 ? -3.619 18.062 11.289 1 91.94 303 PRO B CA 1
ATOM 5299 C C . PRO B 1 303 ? -3.377 17.797 9.805 1 91.94 303 PRO B C 1
ATOM 5301 O O . PRO B 1 303 ? -2.49 17.016 9.453 1 91.94 303 PRO B O 1
ATOM 5304 N N . THR B 1 304 ? -4.117 18.406 8.938 1 92.81 304 THR B N 1
ATOM 5305 C CA . THR B 1 304 ? -3.959 18.188 7.504 1 92.81 304 THR B CA 1
ATOM 5306 C C . THR B 1 304 ? -2.611 18.719 7.02 1 92.81 304 THR B C 1
ATOM 5308 O O . THR B 1 304 ? -1.948 18.078 6.199 1 92.81 304 THR B O 1
ATOM 5311 N N . SER B 1 305 ? -2.229 19.891 7.535 1 94 305 SER B N 1
ATOM 5312 C CA . SER B 1 305 ? -0.921 20.438 7.184 1 94 305 SER B CA 1
ATOM 5313 C C . SER B 1 305 ? 0.205 19.516 7.637 1 94 305 SER B C 1
ATOM 5315 O O . SER B 1 305 ? 1.206 19.359 6.938 1 94 305 SER B O 1
ATOM 5317 N N . SER B 1 306 ? 0.007 18.953 8.805 1 95.94 306 SER B N 1
ATOM 5318 C CA . SER B 1 306 ? 0.992 18.031 9.344 1 95.94 306 SER B CA 1
ATOM 5319 C C . SER B 1 306 ? 1.152 16.812 8.438 1 95.94 306 SER B C 1
ATOM 5321 O O . SER B 1 306 ? 2.273 16.422 8.102 1 95.94 306 SER B O 1
ATOM 5323 N N . LEU B 1 307 ? 0.066 16.281 7.949 1 97.25 307 LEU B N 1
ATOM 5324 C CA . LEU B 1 307 ? 0.092 15.102 7.09 1 97.25 307 LEU B CA 1
ATOM 5325 C C . LEU B 1 307 ? 0.667 15.438 5.719 1 97.25 307 LEU B C 1
ATOM 5327 O O . LEU B 1 307 ? 1.426 14.656 5.145 1 97.25 307 LEU B O 1
ATOM 5331 N N . VAL B 1 308 ? 0.311 16.609 5.219 1 97.75 308 VAL B N 1
ATOM 5332 C CA . VAL B 1 308 ? 0.81 17.031 3.91 1 97.75 308 VAL B CA 1
ATOM 5333 C C . VAL B 1 308 ? 2.326 17.188 3.967 1 97.75 308 VAL B C 1
ATOM 5335 O O . VAL B 1 308 ? 3.045 16.703 3.09 1 97.75 308 VAL B O 1
ATOM 5338 N N . THR B 1 309 ? 2.818 17.844 5.02 1 98.06 309 THR B N 1
ATOM 5339 C CA . THR B 1 309 ? 4.254 18.078 5.125 1 98.06 309 THR B CA 1
ATOM 5340 C C . THR B 1 309 ? 4.992 16.781 5.414 1 98.06 309 THR B C 1
ATOM 5342 O O . THR B 1 309 ? 6.125 16.578 4.973 1 98.06 309 THR B O 1
ATOM 5345 N N . PHE B 1 310 ? 4.344 15.852 6.18 1 98.62 310 PHE B N 1
ATOM 5346 C CA . PHE B 1 310 ? 4.918 14.516 6.332 1 98.62 310 PHE B CA 1
ATOM 5347 C C . PHE B 1 310 ? 5.125 13.859 4.973 1 98.62 310 PHE B C 1
ATOM 5349 O O . PHE B 1 310 ? 6.215 13.359 4.676 1 98.62 310 PHE B O 1
ATOM 5356 N N . GLU B 1 311 ? 4.117 13.898 4.094 1 98.31 311 GLU B N 1
ATOM 5357 C CA . GLU B 1 311 ? 4.141 13.281 2.77 1 98.31 311 GLU B CA 1
ATOM 5358 C C . GLU B 1 311 ? 5.242 13.883 1.902 1 98.31 311 GLU B C 1
ATOM 5360 O O . GLU B 1 311 ? 5.914 13.164 1.158 1 98.31 311 GLU B O 1
ATOM 5365 N N . LEU B 1 312 ? 5.438 15.156 2.035 1 98.56 312 LEU B N 1
ATOM 5366 C CA . LEU B 1 312 ? 6.289 15.875 1.088 1 98.56 312 LEU B CA 1
ATOM 5367 C C . LEU B 1 312 ? 7.746 15.844 1.539 1 98.56 312 LEU B C 1
ATOM 5369 O O . LEU B 1 312 ? 8.656 15.906 0.711 1 98.56 312 LEU B O 1
ATOM 5373 N N . PHE B 1 313 ? 7.984 15.734 2.865 1 98.69 313 PHE B N 1
ATOM 5374 C CA . PHE B 1 313 ? 9.352 15.969 3.33 1 98.69 313 PHE B CA 1
ATOM 5375 C C . PHE B 1 313 ? 9.82 14.82 4.223 1 98.69 313 PHE B C 1
ATOM 5377 O O . PHE B 1 313 ? 10.953 14.367 4.109 1 98.69 313 PHE B O 1
ATOM 5384 N N . VAL B 1 314 ? 8.961 14.32 5.129 1 98.81 314 VAL B N 1
ATOM 5385 C CA . VAL B 1 314 ? 9.375 13.344 6.129 1 98.81 314 VAL B CA 1
ATOM 5386 C C . VAL B 1 314 ? 9.414 11.953 5.504 1 98.81 314 VAL B C 1
ATOM 5388 O O . VAL B 1 314 ? 10.391 11.219 5.672 1 98.81 314 VAL B O 1
ATOM 5391 N N . ARG B 1 315 ? 8.367 11.594 4.766 1 98.75 315 ARG B N 1
ATOM 5392 C CA . ARG B 1 315 ? 8.297 10.273 4.141 1 98.75 315 ARG B CA 1
ATOM 5393 C C . ARG B 1 315 ? 9.477 10.055 3.195 1 98.75 315 ARG B C 1
ATOM 5395 O O . ARG B 1 315 ? 10.133 9.016 3.246 1 98.75 315 ARG B O 1
ATOM 5402 N N . PRO B 1 316 ? 9.852 11.039 2.334 1 98.81 316 PRO B N 1
ATOM 5403 C CA . PRO B 1 316 ? 11.047 10.859 1.504 1 98.81 316 PRO B CA 1
ATOM 5404 C C . PRO B 1 316 ? 12.305 10.609 2.33 1 98.81 316 PRO B C 1
ATOM 5406 O O . PRO B 1 316 ? 13.141 9.781 1.955 1 98.81 316 PRO B O 1
ATOM 5409 N N . ALA B 1 317 ? 12.422 11.32 3.426 1 98.88 317 ALA B N 1
ATOM 5410 C CA . ALA B 1 317 ? 13.586 11.141 4.285 1 98.88 317 ALA B CA 1
ATOM 5411 C C . ALA B 1 317 ? 13.625 9.734 4.871 1 98.88 317 ALA B C 1
ATOM 5413 O O . ALA B 1 317 ? 14.688 9.102 4.91 1 98.88 317 ALA B O 1
ATOM 5414 N N . LEU B 1 318 ? 12.5 9.273 5.348 1 98.81 318 LEU B N 1
ATOM 5415 C CA . LEU B 1 318 ? 12.414 7.922 5.891 1 98.81 318 LEU B CA 1
ATOM 5416 C C . LEU B 1 318 ? 12.773 6.891 4.828 1 98.81 318 LEU B C 1
ATOM 5418 O O . LEU B 1 318 ? 13.5 5.93 5.109 1 98.81 318 LEU B O 1
ATOM 5422 N N . ARG B 1 319 ? 12.266 7.086 3.633 1 98.62 319 ARG B N 1
ATOM 5423 C CA . ARG B 1 319 ? 12.578 6.172 2.543 1 98.62 319 ARG B CA 1
ATOM 5424 C C . ARG B 1 319 ? 14.078 6.133 2.271 1 98.62 319 ARG B C 1
ATOM 5426 O O . ARG B 1 319 ? 14.648 5.062 2.043 1 98.62 319 ARG B O 1
ATOM 5433 N N . ARG B 1 320 ? 14.703 7.285 2.311 1 98.69 320 ARG B N 1
ATOM 5434 C CA . ARG B 1 320 ? 16.156 7.328 2.119 1 98.69 320 ARG B CA 1
ATOM 5435 C C . ARG B 1 320 ? 16.875 6.562 3.223 1 98.69 320 ARG B C 1
ATOM 5437 O O . ARG B 1 320 ? 17.797 5.797 2.951 1 98.69 320 ARG B O 1
ATOM 5444 N N . MET B 1 321 ? 16.484 6.738 4.43 1 98.75 321 MET B N 1
ATOM 5445 C CA . MET B 1 321 ? 17.094 6.047 5.566 1 98.75 321 MET B CA 1
ATOM 5446 C C . MET B 1 321 ? 16.938 4.535 5.426 1 98.75 321 MET B C 1
ATOM 5448 O O . MET B 1 321 ? 17.781 3.779 5.91 1 98.75 321 MET B O 1
ATOM 5452 N N . LEU B 1 322 ? 15.883 4.125 4.707 1 98.5 322 LEU B N 1
ATOM 5453 C CA . LEU B 1 322 ? 15.578 2.711 4.531 1 98.5 322 LEU B CA 1
ATOM 5454 C C . LEU B 1 322 ? 16.25 2.154 3.285 1 98.5 322 LEU B C 1
ATOM 5456 O O . LEU B 1 322 ? 16.078 0.983 2.945 1 98.5 322 LEU B O 1
ATOM 5460 N N . GLY B 1 323 ? 16.891 2.992 2.529 1 98.31 323 GLY B N 1
ATOM 5461 C CA . GLY B 1 323 ? 17.734 2.535 1.432 1 98.31 323 GLY B CA 1
ATOM 5462 C C . GLY B 1 323 ? 17 2.512 0.099 1 98.31 323 GLY B C 1
ATOM 5463 O O . GLY B 1 323 ? 17.516 1.953 -0.878 1 98.31 323 GLY B O 1
ATOM 5464 N N . HIS B 1 324 ? 15.852 3.098 0.04 1 97.75 324 HIS B N 1
ATOM 5465 C CA . HIS B 1 324 ? 15.148 3.18 -1.233 1 97.75 324 HIS B CA 1
ATOM 5466 C C . HIS B 1 324 ? 15.867 4.109 -2.205 1 97.75 324 HIS B C 1
ATOM 5468 O O . HIS B 1 324 ? 16.406 5.145 -1.799 1 97.75 324 HIS B O 1
ATOM 5474 N N . ALA B 1 325 ? 15.852 3.764 -3.465 1 94.94 325 ALA B N 1
ATOM 5475 C CA . ALA B 1 325 ? 16.422 4.617 -4.5 1 94.94 325 ALA B CA 1
ATOM 5476 C C . ALA B 1 325 ? 15.461 5.727 -4.898 1 94.94 325 ALA B C 1
ATOM 5478 O O . ALA B 1 325 ? 15.859 6.883 -5.059 1 94.94 325 ALA B O 1
ATOM 5479 N N . ASP B 1 326 ? 14.25 5.348 -5.082 1 94.25 326 ASP B N 1
ATOM 5480 C CA . ASP B 1 326 ? 13.203 6.312 -5.391 1 94.25 326 ASP B CA 1
ATOM 5481 C C . ASP B 1 326 ? 12.531 6.816 -4.117 1 94.25 326 ASP B C 1
ATOM 5483 O O . ASP B 1 326 ? 11.742 6.098 -3.494 1 94.25 326 ASP B O 1
ATOM 5487 N N . VAL B 1 327 ? 12.797 8.07 -3.758 1 97.44 327 VAL B N 1
ATOM 5488 C CA . VAL B 1 327 ? 12.359 8.523 -2.441 1 97.44 327 VAL B CA 1
ATOM 5489 C C . VAL B 1 327 ? 11.375 9.68 -2.596 1 97.44 327 VAL B C 1
ATOM 5491 O O . VAL B 1 327 ? 10.664 10.031 -1.65 1 97.44 327 VAL B O 1
ATOM 5494 N N . GLU B 1 328 ? 11.266 10.281 -3.795 1 96.44 328 GLU B N 1
ATOM 5495 C CA . GLU B 1 328 ? 10.398 11.438 -4.012 1 96.44 328 GLU B CA 1
ATOM 5496 C C . GLU B 1 328 ? 8.93 11.031 -3.98 1 96.44 328 GLU B C 1
ATOM 5498 O O . GLU B 1 328 ? 8.586 9.906 -4.332 1 96.44 328 GLU B O 1
ATOM 5503 N N . PRO B 1 329 ? 8.078 11.961 -3.537 1 95.5 329 PRO B N 1
ATOM 5504 C CA . PRO B 1 329 ? 6.652 11.656 -3.678 1 95.5 329 PRO B CA 1
ATOM 5505 C C . PRO B 1 329 ? 6.27 11.281 -5.109 1 95.5 329 PRO B C 1
ATOM 5507 O O . PRO B 1 329 ? 6.68 11.953 -6.059 1 95.5 329 PRO B O 1
ATOM 5510 N N . PRO B 1 330 ? 5.543 10.203 -5.227 1 94 330 PRO B N 1
ATOM 5511 C CA . PRO B 1 330 ? 5.125 9.828 -6.578 1 94 330 PRO B CA 1
ATOM 5512 C C . PRO B 1 330 ? 4.203 10.867 -7.219 1 94 330 PRO B C 1
ATOM 5514 O O . PRO B 1 330 ? 3.424 11.516 -6.523 1 94 330 PRO B O 1
ATOM 5517 N N . ARG B 1 331 ? 4.297 11.008 -8.492 1 95.5 331 ARG B N 1
ATOM 5518 C CA . ARG B 1 331 ? 3.469 11.922 -9.273 1 95.5 331 ARG B CA 1
ATOM 5519 C C . ARG B 1 331 ? 2.822 11.203 -10.453 1 95.5 331 ARG B C 1
ATOM 5521 O O . ARG B 1 331 ? 3.465 10.391 -11.117 1 95.5 331 ARG B O 1
ATOM 5528 N N . VAL B 1 332 ? 1.576 11.438 -10.648 1 95.5 332 VAL B N 1
ATOM 5529 C CA . VAL B 1 332 ? 0.869 10.898 -11.805 1 95.5 332 VAL B CA 1
ATOM 5530 C C . VAL B 1 332 ? 0.107 12.016 -12.516 1 95.5 332 VAL B C 1
ATOM 5532 O O . VAL B 1 332 ? -0.364 12.961 -11.867 1 95.5 332 VAL B O 1
ATOM 5535 N N . PRO B 1 333 ? -0.009 11.906 -13.773 1 96.19 333 PRO B N 1
ATOM 5536 C CA . PRO B 1 333 ? -0.76 12.93 -14.508 1 96.19 333 PRO B CA 1
ATOM 5537 C C . PRO B 1 333 ? -2.271 12.758 -14.375 1 96.19 333 PRO B C 1
ATOM 5539 O O . PRO B 1 333 ? -2.76 11.641 -14.211 1 96.19 333 PRO B O 1
ATOM 5542 N N . GLY B 1 334 ? -2.953 13.844 -14.453 1 96.44 334 GLY B N 1
ATOM 5543 C CA . GLY B 1 334 ? -4.406 13.844 -14.461 1 96.44 334 GLY B CA 1
ATOM 5544 C C . GLY B 1 334 ? -4.996 15.109 -15.055 1 96.44 334 GLY B C 1
ATOM 5545 O O . GLY B 1 334 ? -4.281 15.914 -15.656 1 96.44 334 GLY B O 1
ATOM 5546 N N . ARG B 1 335 ? -6.312 15.18 -14.953 1 97 335 ARG B N 1
ATOM 5547 C CA . ARG B 1 335 ? -7.074 16.344 -15.391 1 97 335 ARG B CA 1
ATOM 5548 C C . ARG B 1 335 ? -7.895 16.922 -14.242 1 97 335 ARG B C 1
ATOM 5550 O O . ARG B 1 335 ? -8.398 16.188 -13.398 1 97 335 ARG B O 1
ATOM 5557 N N . LEU B 1 336 ? -8.047 18.203 -14.312 1 98.12 336 LEU B N 1
ATOM 5558 C CA . LEU B 1 336 ? -8.828 18.875 -13.273 1 98.12 336 LEU B CA 1
ATOM 5559 C C . LEU B 1 336 ? -10.312 18.875 -13.633 1 98.12 336 LEU B C 1
ATOM 5561 O O . LEU B 1 336 ? -10.688 19.156 -14.773 1 98.12 336 LEU B O 1
ATOM 5565 N N . ALA B 1 337 ? -11.156 18.484 -12.797 1 97.88 337 ALA B N 1
ATOM 5566 C CA . ALA B 1 337 ? -12.602 18.703 -12.859 1 97.88 337 ALA B CA 1
ATOM 5567 C C . ALA B 1 337 ? -13.023 19.844 -11.945 1 97.88 337 ALA B C 1
ATOM 5569 O O . ALA B 1 337 ? -13.336 19.641 -10.773 1 97.88 337 ALA B O 1
ATOM 5570 N N . GLY B 1 338 ? -13.133 21 -12.484 1 96.44 338 GLY B N 1
ATOM 5571 C CA . GLY B 1 338 ? -13.438 22.203 -11.719 1 96.44 338 GLY B CA 1
ATOM 5572 C C . GLY B 1 338 ? -12.508 23.359 -12.016 1 96.44 338 GLY B C 1
ATOM 5573 O O . GLY B 1 338 ? -11.836 23.375 -13.047 1 96.44 338 GLY B O 1
ATOM 5574 N N . GLU B 1 339 ? -12.578 24.391 -11.094 1 96.75 339 GLU B N 1
ATOM 5575 C CA . GLU B 1 339 ? -11.75 25.578 -11.227 1 96.75 339 GLU B CA 1
ATOM 5576 C C . GLU B 1 339 ? -10.992 25.875 -9.938 1 96.75 339 GLU B C 1
ATOM 5578 O O . GLU B 1 339 ? -11.539 25.703 -8.844 1 96.75 339 GLU B O 1
ATOM 5583 N N . LEU B 1 340 ? -9.789 26.234 -10.164 1 96.69 340 LEU B N 1
ATOM 5584 C CA . LEU B 1 340 ? -8.961 26.672 -9.047 1 96.69 340 LEU B CA 1
ATOM 5585 C C . LEU B 1 340 ? -8.273 28 -9.359 1 96.69 340 LEU B C 1
ATOM 5587 O O . LEU B 1 340 ? -7.828 28.219 -10.484 1 96.69 340 LEU B O 1
ATOM 5591 N N . LYS B 1 341 ? -8.242 28.828 -8.375 1 95.56 341 LYS B N 1
ATOM 5592 C CA . LYS B 1 341 ? -7.562 30.109 -8.477 1 95.56 341 LYS B CA 1
ATOM 5593 C C . LYS B 1 341 ? -6.727 30.391 -7.23 1 95.56 341 LYS B C 1
ATOM 5595 O O . LYS B 1 341 ? -7.094 29.984 -6.125 1 95.56 341 LYS B O 1
ATOM 5600 N N . LYS B 1 342 ? -5.605 31.062 -7.426 1 92.19 342 LYS B N 1
ATOM 5601 C CA . LYS B 1 342 ? -4.781 31.516 -6.312 1 92.19 342 LYS B CA 1
ATOM 5602 C C . LYS B 1 342 ? -3.852 32.656 -6.738 1 92.19 342 LYS B C 1
ATOM 5604 O O . LYS B 1 342 ? -3.619 32.844 -7.934 1 92.19 342 LYS B O 1
ATOM 5609 N N . ALA B 1 343 ? -3.367 33.406 -5.715 1 89.38 343 ALA B N 1
ATOM 5610 C CA . ALA B 1 343 ? -2.268 34.312 -5.988 1 89.38 343 ALA B CA 1
ATOM 5611 C C . ALA B 1 343 ? -0.965 33.562 -6.23 1 89.38 343 ALA B C 1
ATOM 5613 O O . ALA B 1 343 ? -0.749 32.5 -5.664 1 89.38 343 ALA B O 1
ATOM 5614 N N . PRO B 1 344 ? -0.144 34.094 -7.148 1 89.31 344 PRO B N 1
ATOM 5615 C CA . PRO B 1 344 ? 1.151 33.438 -7.344 1 89.31 344 PRO B CA 1
ATOM 5616 C C . PRO B 1 344 ? 2.045 33.5 -6.109 1 89.31 344 PRO B C 1
ATOM 5618 O O . PRO B 1 344 ? 1.799 34.312 -5.215 1 89.31 344 PRO B O 1
ATOM 5621 N N . GLY B 1 345 ? 3.059 32.562 -6.105 1 91.25 345 GLY B N 1
ATOM 5622 C CA . GLY B 1 345 ? 4.043 32.688 -5.043 1 91.25 345 GLY B CA 1
ATOM 5623 C C . GLY B 1 345 ? 4.211 31.422 -4.238 1 91.25 345 GLY B C 1
ATOM 5624 O O . GLY B 1 345 ? 5.312 31.109 -3.787 1 91.25 345 GLY B O 1
ATOM 5625 N N . LEU B 1 346 ? 3.107 30.719 -4.086 1 95.44 346 LEU B N 1
ATOM 5626 C CA . LEU B 1 346 ? 3.188 29.5 -3.303 1 95.44 346 LEU B CA 1
ATOM 5627 C C . LEU B 1 346 ? 2.754 28.297 -4.133 1 95.44 346 LEU B C 1
ATOM 5629 O O . LEU B 1 346 ? 1.872 28.406 -4.988 1 95.44 346 LEU B O 1
ATOM 5633 N N . ASP B 1 347 ? 3.389 27.172 -3.938 1 97.75 347 ASP B N 1
ATOM 5634 C CA . ASP B 1 347 ? 2.846 25.891 -4.391 1 97.75 347 ASP B CA 1
ATOM 5635 C C . ASP B 1 347 ? 1.683 25.453 -3.508 1 97.75 347 ASP B C 1
ATOM 5637 O O . ASP B 1 347 ? 1.824 25.359 -2.287 1 97.75 347 ASP B O 1
ATOM 5641 N N . HIS B 1 348 ? 0.568 25.25 -4.148 1 97.5 348 HIS B N 1
ATOM 5642 C CA . HIS B 1 348 ? -0.563 24.719 -3.396 1 97.5 348 HIS B CA 1
ATOM 5643 C C . HIS B 1 348 ? -0.688 23.203 -3.578 1 97.5 348 HIS B C 1
ATOM 5645 O O . HIS B 1 348 ? -0.521 22.703 -4.688 1 97.5 348 HIS B O 1
ATOM 5651 N N . TYR B 1 349 ? -0.908 22.547 -2.578 1 97.75 349 TYR B N 1
ATOM 5652 C CA . TYR B 1 349 ? -1.258 21.125 -2.588 1 97.75 349 TYR B CA 1
ATOM 5653 C C . TYR B 1 349 ? -2.703 20.922 -2.152 1 97.75 349 TYR B C 1
ATOM 5655 O O . TYR B 1 349 ? -2.996 20.859 -0.956 1 97.75 349 TYR B O 1
ATOM 5663 N N . ILE B 1 350 ? -3.498 20.703 -3.143 1 97.56 350 ILE B N 1
ATOM 5664 C CA . ILE B 1 350 ? -4.949 20.703 -2.979 1 97.56 350 ILE B CA 1
ATOM 5665 C C . ILE B 1 350 ? -5.445 19.281 -2.795 1 97.56 350 ILE B C 1
ATOM 5667 O O . ILE B 1 350 ? -5.121 18.391 -3.594 1 97.56 350 ILE B O 1
ATOM 5671 N N . ARG B 1 351 ? -6.191 19.094 -1.77 1 97.31 351 ARG B N 1
ATOM 5672 C CA . ARG B 1 351 ? -6.793 17.766 -1.574 1 97.31 351 ARG B CA 1
ATOM 5673 C C . ARG B 1 351 ? -7.891 17.516 -2.602 1 97.31 351 ARG B C 1
ATOM 5675 O O . ARG B 1 351 ? -8.805 18.328 -2.758 1 97.31 351 ARG B O 1
ATOM 5682 N N . VAL B 1 352 ? -7.805 16.359 -3.244 1 98.12 352 VAL B N 1
ATOM 5683 C CA . VAL B 1 352 ? -8.766 16.031 -4.293 1 98.12 352 VAL B CA 1
ATOM 5684 C C . VAL B 1 352 ? -9.172 14.562 -4.164 1 98.12 352 VAL B C 1
ATOM 5686 O O . VAL B 1 352 ? -8.492 13.781 -3.494 1 98.12 352 VAL B O 1
ATOM 5689 N N . THR B 1 353 ? -10.289 14.289 -4.73 1 97.38 353 THR B N 1
ATOM 5690 C CA . THR B 1 353 ? -10.648 12.914 -5.07 1 97.38 353 THR B CA 1
ATOM 5691 C C . THR B 1 353 ? -10.438 12.656 -6.562 1 97.38 353 THR B C 1
ATOM 5693 O O . THR B 1 353 ? -10.922 13.422 -7.398 1 97.38 353 THR B O 1
ATOM 5696 N N . ALA B 1 354 ? -9.695 11.656 -6.883 1 96.81 354 ALA B N 1
ATOM 5697 C CA . ALA B 1 354 ? -9.438 11.367 -8.289 1 96.81 354 ALA B CA 1
ATOM 5698 C C . ALA B 1 354 ? -10.07 10.039 -8.703 1 96.81 354 ALA B C 1
ATOM 5700 O O . ALA B 1 354 ? -10.086 9.078 -7.926 1 96.81 354 ALA B O 1
ATOM 5701 N N . ALA B 1 355 ? -10.586 9.984 -9.906 1 94.75 355 ALA B N 1
ATOM 5702 C CA . ALA B 1 355 ? -11.195 8.781 -10.453 1 94.75 355 ALA B CA 1
ATOM 5703 C C . ALA B 1 355 ? -10.945 8.68 -11.961 1 94.75 355 ALA B C 1
ATOM 5705 O O . ALA B 1 355 ? -10.789 9.695 -12.641 1 94.75 355 ALA B O 1
ATOM 5706 N N . TRP B 1 356 ? -10.922 7.469 -12.438 1 92.06 356 TRP B N 1
ATOM 5707 C CA . TRP B 1 356 ? -10.734 7.238 -13.867 1 92.06 356 TRP B CA 1
ATOM 5708 C C . TRP B 1 356 ? -12.031 7.484 -14.625 1 92.06 356 TRP B C 1
ATOM 5710 O O . TRP B 1 356 ? -13.094 6.996 -14.234 1 92.06 356 TRP B O 1
ATOM 5720 N N . GLN B 1 357 ? -11.93 8.297 -15.586 1 89.88 357 GLN B N 1
ATOM 5721 C CA . GLN B 1 357 ? -13.023 8.57 -16.516 1 89.88 357 GLN B CA 1
ATOM 5722 C C . GLN B 1 357 ? -12.539 8.586 -17.953 1 89.88 357 GLN B C 1
ATOM 5724 O O . GLN B 1 357 ? -11.664 9.383 -18.312 1 89.88 357 GLN B O 1
ATOM 5729 N N . GLU B 1 358 ? -13.062 7.695 -18.719 1 83.94 358 GLU B N 1
ATOM 5730 C CA . GLU B 1 358 ? -12.742 7.617 -20.141 1 83.94 358 GLU B CA 1
ATOM 5731 C C . GLU B 1 358 ? -11.234 7.531 -20.375 1 83.94 358 GLU B C 1
ATOM 5733 O O . GLU B 1 358 ? -10.68 8.297 -21.172 1 83.94 358 GLU B O 1
ATOM 5738 N N . GLY B 1 359 ? -10.625 6.793 -19.562 1 83.25 359 GLY B N 1
ATOM 5739 C CA . GLY B 1 359 ? -9.219 6.484 -19.781 1 83.25 359 GLY B CA 1
ATOM 5740 C C . GLY B 1 359 ? -8.281 7.504 -19.156 1 83.25 359 GLY B C 1
ATOM 5741 O O . GLY B 1 359 ? -7.059 7.367 -19.234 1 83.25 359 GLY B O 1
ATOM 5742 N N . GLU B 1 360 ? -8.82 8.516 -18.484 1 89.56 360 GLU B N 1
ATOM 5743 C CA . GLU B 1 360 ? -8 9.539 -17.844 1 89.56 360 GLU B CA 1
ATOM 5744 C C . GLU B 1 360 ? -8.344 9.664 -16.359 1 89.56 360 GLU B C 1
ATOM 5746 O O . GLU B 1 360 ? -9.469 9.367 -15.953 1 89.56 360 GLU B O 1
ATOM 5751 N N . LEU B 1 361 ? -7.359 10.078 -15.672 1 94.19 361 LEU B N 1
ATOM 5752 C CA . LEU B 1 361 ? -7.566 10.305 -14.242 1 94.19 361 LEU B CA 1
ATOM 5753 C C . LEU B 1 361 ? -8.031 11.734 -13.984 1 94.19 361 LEU B C 1
ATOM 5755 O O . LEU B 1 361 ? -7.289 12.688 -14.25 1 94.19 361 LEU B O 1
ATOM 5759 N N . TRP B 1 362 ? -9.273 11.898 -13.492 1 97.25 362 TRP B N 1
ATOM 5760 C CA . TRP B 1 362 ? -9.859 13.211 -13.234 1 97.25 362 TRP B CA 1
ATOM 5761 C C . TRP B 1 362 ? -9.875 13.523 -11.742 1 97.25 362 TRP B C 1
ATOM 5763 O O . TRP B 1 362 ? -10.305 12.695 -10.938 1 97.25 362 TRP B O 1
ATOM 5773 N N . ALA B 1 363 ? -9.422 14.633 -11.391 1 98.12 363 ALA B N 1
ATOM 5774 C CA . ALA B 1 363 ? -9.312 15.039 -9.992 1 98.12 363 ALA B CA 1
ATOM 5775 C C . ALA B 1 363 ? -10.305 16.156 -9.672 1 98.12 363 ALA B C 1
ATOM 5777 O O . ALA B 1 363 ? -10.352 17.172 -10.367 1 98.12 363 ALA B O 1
ATOM 5778 N N . ARG B 1 364 ? -11.062 16.031 -8.648 1 98.06 364 ARG B N 1
ATOM 5779 C CA . ARG B 1 364 ? -12.023 17.016 -8.164 1 98.06 364 ARG B CA 1
ATOM 5780 C C . ARG B 1 364 ? -11.594 17.578 -6.805 1 98.06 364 ARG B C 1
ATOM 5782 O O . ARG B 1 364 ? -11.453 16.828 -5.84 1 98.06 364 ARG B O 1
ATOM 5789 N N . PRO B 1 365 ? -11.398 18.859 -6.73 1 97.31 365 PRO B N 1
ATOM 5790 C CA . PRO B 1 365 ? -11.062 19.438 -5.43 1 97.31 365 PRO B CA 1
ATOM 5791 C C . PRO B 1 365 ? -12.148 19.219 -4.387 1 97.31 365 PRO B C 1
ATOM 5793 O O . PRO B 1 365 ? -13.344 19.266 -4.707 1 97.31 365 PRO B O 1
ATOM 5796 N N . LEU B 1 366 ? -11.734 18.906 -3.238 1 93.44 366 LEU B N 1
ATOM 5797 C CA . LEU B 1 366 ? -12.695 18.75 -2.15 1 93.44 366 LEU B CA 1
ATOM 5798 C C . LEU B 1 366 ? -13.289 20.094 -1.751 1 93.44 366 LEU B C 1
ATOM 5800 O O . LEU B 1 366 ? -12.68 21.141 -1.979 1 93.44 366 LEU B O 1
ATOM 5804 N N . ALA B 1 367 ? -14.461 20.016 -1.103 1 83.56 367 ALA B N 1
ATOM 5805 C CA . ALA B 1 367 ? -15.219 21.234 -0.777 1 83.56 367 ALA B CA 1
ATOM 5806 C C . ALA B 1 367 ? -14.484 22.062 0.267 1 83.56 367 ALA B C 1
ATOM 5808 O O . ALA B 1 367 ? -14.492 23.297 0.203 1 83.56 367 ALA B O 1
ATOM 5809 N N . THR B 1 368 ? -13.914 21.359 1.18 1 81.12 368 THR B N 1
ATOM 5810 C CA . THR B 1 368 ? -13.172 22.094 2.191 1 81.12 368 THR B CA 1
ATOM 5811 C C . THR B 1 368 ? -11.672 21.812 2.072 1 81.12 368 THR B C 1
ATOM 5813 O O . THR B 1 368 ? -11.273 20.672 1.812 1 81.12 368 THR B O 1
ATOM 5816 N N . GLN B 1 369 ? -10.961 22.906 2.121 1 81.12 369 GLN B N 1
ATOM 5817 C CA . GLN B 1 369 ? -9.5 22.812 2.074 1 81.12 369 GLN B CA 1
ATOM 5818 C C . GLN B 1 369 ? -8.875 23.359 3.355 1 81.12 369 GLN B C 1
ATOM 5820 O O . GLN B 1 369 ? -7.684 23.656 3.391 1 81.12 369 GLN B O 1
ATOM 5825 N N . THR B 1 370 ? -9.703 23.5 4.383 1 78.94 370 THR B N 1
ATOM 5826 C CA . THR B 1 370 ? -9.172 24.016 5.645 1 78.94 370 THR B CA 1
ATOM 5827 C C . THR B 1 370 ? -8.211 23 6.273 1 78.94 370 THR B C 1
ATOM 5829 O O . THR B 1 370 ? -8.453 21.797 6.227 1 78.94 370 THR B O 1
ATOM 5832 N N . SER B 1 371 ? -7.117 23.469 6.805 1 74.12 371 SER B N 1
ATOM 5833 C CA . SER B 1 371 ? -6.02 22.609 7.234 1 74.12 371 SER B CA 1
ATOM 5834 C C . SER B 1 371 ? -6.348 21.906 8.547 1 74.12 371 SER B C 1
ATOM 5836 O O . SER B 1 371 ? -5.652 20.969 8.945 1 74.12 371 SER B O 1
ATOM 5838 N N . GLY B 1 372 ? -7.383 22.281 9.195 1 74.75 372 GLY B N 1
ATOM 5839 C CA . GLY B 1 372 ? -7.75 21.656 10.453 1 74.75 372 GLY B CA 1
ATOM 5840 C C . GLY B 1 372 ? -8.727 20.5 10.281 1 74.75 372 GLY B C 1
ATOM 5841 O O . GLY B 1 372 ? -8.977 19.75 11.227 1 74.75 372 GLY B O 1
ATOM 5842 N N . ALA B 1 373 ? -9.133 20.328 9.164 1 75.56 373 ALA B N 1
ATOM 5843 C CA . ALA B 1 373 ? -10.242 19.406 8.945 1 75.56 373 ALA B CA 1
ATOM 5844 C C . ALA B 1 373 ? -9.742 18.016 8.547 1 75.56 373 ALA B C 1
ATOM 5846 O O . ALA B 1 373 ? -9.359 17.797 7.398 1 75.56 373 ALA B O 1
ATOM 5847 N N . LEU B 1 374 ? -9.766 17.094 9.5 1 89 374 LEU B N 1
ATOM 5848 C CA . LEU B 1 374 ? -9.367 15.711 9.211 1 89 374 LEU B CA 1
ATOM 5849 C C . LEU B 1 374 ? -10.391 15.031 8.312 1 89 374 LEU B C 1
ATOM 5851 O O . LEU B 1 374 ? -10.062 14.094 7.582 1 89 374 LEU B O 1
ATOM 5855 N N . ARG B 1 375 ? -11.586 15.562 8.336 1 88.25 375 ARG B N 1
ATOM 5856 C CA . ARG B 1 375 ? -12.633 14.984 7.496 1 88.25 375 ARG B CA 1
ATOM 5857 C C . ARG B 1 375 ? -12.297 15.125 6.016 1 88.25 375 ARG B C 1
ATOM 5859 O O . ARG B 1 375 ? -12.461 14.172 5.246 1 88.25 375 ARG B O 1
ATOM 5866 N N . SER B 1 376 ? -11.828 16.266 5.676 1 88.88 376 SER B N 1
ATOM 5867 C CA . SER B 1 376 ? -11.414 16.469 4.293 1 88.88 376 SER B CA 1
ATOM 5868 C C . SER B 1 376 ? -10.227 15.586 3.932 1 88.88 376 SER B C 1
ATOM 5870 O O . SER B 1 376 ? -10.172 15.031 2.836 1 88.88 376 SER B O 1
ATOM 5872 N N . ALA B 1 377 ? -9.289 15.438 4.844 1 93.44 377 ALA B N 1
ATOM 5873 C CA . ALA B 1 377 ? -8.141 14.562 4.605 1 93.44 377 ALA B CA 1
ATOM 5874 C C . ALA B 1 377 ? -8.586 13.117 4.398 1 93.44 377 ALA B C 1
ATOM 5876 O O . ALA B 1 377 ? -8.023 12.398 3.57 1 93.44 377 ALA B O 1
ATOM 5877 N N . ALA B 1 378 ? -9.578 12.727 5.082 1 93.88 378 ALA B N 1
ATOM 5878 C CA . ALA B 1 378 ? -10.102 11.367 4.992 1 93.88 378 ALA B CA 1
ATOM 5879 C C . ALA B 1 378 ? -10.711 11.102 3.621 1 93.88 378 ALA B C 1
ATOM 5881 O O . ALA B 1 378 ? -10.688 9.969 3.129 1 93.88 378 ALA B O 1
ATOM 5882 N N . SER B 1 379 ? -11.18 12.102 2.965 1 93.19 379 SER B N 1
ATOM 5883 C CA . SER B 1 379 ? -11.852 11.961 1.678 1 93.19 379 SER B CA 1
ATOM 5884 C C . SER B 1 379 ? -10.867 12.078 0.521 1 93.19 379 SER B C 1
ATOM 5886 O O . SER B 1 379 ? -11.195 11.742 -0.618 1 93.19 379 SER B O 1
ATOM 5888 N N . ALA B 1 380 ? -9.68 12.516 0.812 1 96.81 380 ALA B N 1
ATOM 5889 C CA . ALA B 1 380 ? -8.711 12.789 -0.245 1 96.81 380 ALA B CA 1
ATOM 5890 C C . ALA B 1 380 ? -8.055 11.508 -0.739 1 96.81 380 ALA B C 1
ATOM 5892 O O . ALA B 1 380 ? -7.715 10.625 0.058 1 96.81 380 ALA B O 1
ATOM 5893 N N . THR B 1 381 ? -7.895 11.398 -2.051 1 96.88 381 THR B N 1
ATOM 5894 C CA . THR B 1 381 ? -7.141 10.297 -2.643 1 96.88 381 THR B CA 1
ATOM 5895 C C . THR B 1 381 ? -5.766 10.773 -3.105 1 96.88 381 THR B C 1
ATOM 5897 O O . THR B 1 381 ? -4.812 9.984 -3.152 1 96.88 381 THR B O 1
ATOM 5900 N N . HIS B 1 382 ? -5.703 12.039 -3.484 1 98.25 382 HIS B N 1
ATOM 5901 C CA . HIS B 1 382 ? -4.484 12.648 -4.008 1 98.25 382 HIS B CA 1
ATOM 5902 C C . HIS B 1 382 ? -4.332 14.078 -3.514 1 98.25 382 HIS B C 1
ATOM 5904 O O . HIS B 1 382 ? -5.289 14.68 -3.02 1 98.25 382 HIS B O 1
ATOM 5910 N N . LEU B 1 383 ? -3.109 14.555 -3.59 1 98.31 383 LEU B N 1
ATOM 5911 C CA . LEU B 1 383 ? -2.857 15.992 -3.623 1 98.31 383 LEU B CA 1
ATOM 5912 C C . LEU B 1 383 ? -2.641 16.469 -5.055 1 98.31 383 LEU B C 1
ATOM 5914 O O . LEU B 1 383 ? -1.873 15.867 -5.805 1 98.31 383 LEU B O 1
ATOM 5918 N N . LEU B 1 384 ? -3.338 17.469 -5.441 1 98.56 384 LEU B N 1
ATOM 5919 C CA . LEU B 1 384 ? -3.07 18.156 -6.703 1 98.56 384 LEU B CA 1
ATOM 5920 C C . LEU B 1 384 ? -2.035 19.266 -6.512 1 98.56 384 LEU B C 1
ATOM 5922 O O . LEU B 1 384 ? -2.213 20.141 -5.672 1 98.56 384 LEU B O 1
ATOM 5926 N N . HIS B 1 385 ? -0.96 19.203 -7.254 1 98.38 385 HIS B N 1
ATOM 5927 C CA . HIS B 1 385 ? 0.065 20.234 -7.207 1 98.38 385 HIS B CA 1
ATOM 5928 C C . HIS B 1 385 ? -0.305 21.422 -8.102 1 98.38 385 HIS B C 1
ATOM 5930 O O . HIS B 1 385 ? -0.312 21.297 -9.328 1 98.38 385 HIS B O 1
ATOM 5936 N N . PHE B 1 386 ? -0.685 22.484 -7.473 1 98.19 386 PHE B N 1
ATOM 5937 C CA . PHE B 1 386 ? -0.908 23.766 -8.141 1 98.19 386 PHE B CA 1
ATOM 5938 C C . PHE B 1 386 ? 0.347 24.625 -8.086 1 98.19 386 PHE B C 1
ATOM 5940 O O . PHE B 1 386 ? 0.615 25.281 -7.078 1 98.19 386 PHE B O 1
ATOM 5947 N N . PRO B 1 387 ? 1.103 24.688 -9.156 1 96.56 387 PRO B N 1
ATOM 5948 C CA . PRO B 1 387 ? 2.453 25.25 -9.141 1 96.56 387 PRO B CA 1
ATOM 5949 C C . PRO B 1 387 ? 2.471 26.734 -8.781 1 96.56 387 PRO B C 1
ATOM 5951 O O . PRO B 1 387 ? 1.522 27.453 -9.086 1 96.56 387 PRO B O 1
ATOM 5954 N N . ARG B 1 388 ? 3.549 27.172 -8.211 1 95.06 388 ARG B N 1
ATOM 5955 C CA . ARG B 1 388 ? 3.711 28.531 -7.699 1 95.06 388 ARG B CA 1
ATOM 5956 C C . ARG B 1 388 ? 3.619 29.562 -8.82 1 95.06 388 ARG B C 1
ATOM 5958 O O . ARG B 1 388 ? 3.26 30.719 -8.586 1 95.06 388 ARG B O 1
ATOM 5965 N N . SER B 1 389 ? 3.91 29.156 -10.023 1 93.5 389 SER B N 1
ATOM 5966 C CA . SER B 1 389 ? 3.967 30.078 -11.156 1 93.5 389 SER B CA 1
ATOM 5967 C C . SER B 1 389 ? 2.59 30.266 -11.781 1 93.5 389 SER B C 1
ATOM 5969 O O . SER B 1 389 ? 2.398 31.156 -12.609 1 93.5 389 SER B O 1
ATOM 5971 N N . SER B 1 390 ? 1.639 29.422 -11.383 1 93 390 SER B N 1
ATOM 5972 C CA . SER B 1 390 ? 0.308 29.453 -11.984 1 93 390 SER B CA 1
ATOM 5973 C C . SER B 1 390 ? -0.709 30.078 -11.031 1 93 390 SER B C 1
ATOM 5975 O O . SER B 1 390 ? -0.613 29.906 -9.812 1 93 390 SER B O 1
ATOM 5977 N N . SER B 1 391 ? -1.771 30.766 -11.664 1 96.12 391 SER B N 1
ATOM 5978 C CA . SER B 1 391 ? -2.768 31.422 -10.828 1 96.12 391 SER B CA 1
ATOM 5979 C C . SER B 1 391 ? -4.172 30.906 -11.133 1 96.12 391 SER B C 1
ATOM 5981 O O . SER B 1 391 ? -5.125 31.219 -10.414 1 96.12 391 SER B O 1
ATOM 5983 N N . ARG B 1 392 ? -4.223 30.156 -12.141 1 97.06 392 ARG B N 1
ATOM 5984 C CA . ARG B 1 392 ? -5.547 29.656 -12.508 1 97.06 392 ARG B CA 1
ATOM 5985 C C . ARG B 1 392 ? -5.461 28.297 -13.188 1 97.06 392 ARG B C 1
ATOM 5987 O O . ARG B 1 392 ? -4.559 28.062 -13.992 1 97.06 392 ARG B O 1
ATOM 5994 N N . LEU B 1 393 ? -6.359 27.391 -12.797 1 97.19 393 LEU B N 1
ATOM 5995 C CA . LEU B 1 393 ? -6.602 26.109 -13.461 1 97.19 393 LEU B CA 1
ATOM 5996 C C . LEU B 1 393 ? -8.086 25.938 -13.766 1 97.19 393 LEU B C 1
ATOM 5998 O O . LEU B 1 393 ? -8.938 26.312 -12.961 1 97.19 393 LEU B O 1
ATOM 6002 N N . ALA B 1 394 ? -8.344 25.438 -14.93 1 97.69 394 ALA B N 1
ATOM 6003 C CA . ALA B 1 394 ? -9.719 25.234 -15.367 1 97.69 394 ALA B CA 1
ATOM 6004 C C . ALA B 1 394 ? -9.992 23.766 -15.664 1 97.69 394 ALA B C 1
ATOM 6006 O O . ALA B 1 394 ? -9.062 22.953 -15.719 1 97.69 394 ALA B O 1
ATOM 6007 N N . THR B 1 395 ? -11.281 23.484 -15.758 1 97.62 395 THR B N 1
ATOM 6008 C CA . THR B 1 395 ? -11.672 22.125 -16.078 1 97.62 395 THR B CA 1
ATOM 6009 C C . THR B 1 395 ? -10.969 21.641 -17.344 1 97.62 395 THR B C 1
ATOM 6011 O O . THR B 1 395 ? -10.922 22.359 -18.344 1 97.62 395 THR B O 1
ATOM 6014 N N . GLY B 1 396 ? -10.367 20.422 -17.219 1 96.5 396 GLY B N 1
ATOM 6015 C CA . GLY B 1 396 ? -9.703 19.828 -18.375 1 96.5 396 GLY B CA 1
ATOM 6016 C C . GLY B 1 396 ? -8.211 20.062 -18.391 1 96.5 396 GLY B C 1
ATOM 6017 O O . GLY B 1 396 ? -7.477 19.375 -19.109 1 96.5 396 GLY B O 1
ATOM 6018 N N . ASP B 1 397 ? -7.703 21.016 -17.641 1 97.19 397 ASP B N 1
ATOM 6019 C CA . ASP B 1 397 ? -6.27 21.297 -17.578 1 97.19 397 ASP B CA 1
ATOM 6020 C C . ASP B 1 397 ? -5.496 20.078 -17.078 1 97.19 397 ASP B C 1
ATOM 6022 O O . ASP B 1 397 ? -5.977 19.344 -16.203 1 97.19 397 ASP B O 1
ATOM 6026 N N . GLU B 1 398 ? -4.305 19.875 -17.641 1 96 398 GLU B N 1
ATOM 6027 C CA . GLU B 1 398 ? -3.396 18.859 -17.141 1 96 398 GLU B CA 1
ATOM 6028 C C . GLU B 1 398 ? -2.807 19.266 -15.789 1 96 398 GLU B C 1
ATOM 6030 O O . GLU B 1 398 ? -2.375 20.406 -15.609 1 96 398 GLU B O 1
ATOM 6035 N N . VAL B 1 399 ? -2.885 18.328 -14.867 1 97.31 399 VAL B N 1
ATOM 6036 C CA . VAL B 1 399 ? -2.361 18.609 -13.539 1 97.31 399 VAL B CA 1
ATOM 6037 C C . VAL B 1 399 ? -1.521 17.422 -13.055 1 97.31 399 VAL B C 1
ATOM 6039 O O . VAL B 1 399 ? -1.613 16.328 -13.609 1 97.31 399 VAL B O 1
ATOM 6042 N N . GLU B 1 400 ? -0.654 17.688 -12.109 1 97.12 400 GLU B N 1
ATOM 6043 C CA . GLU B 1 400 ? 0.11 16.641 -11.43 1 97.12 400 GLU B CA 1
ATOM 6044 C C . GLU B 1 400 ? -0.563 16.234 -10.117 1 97.12 400 GLU B C 1
ATOM 6046 O O . GLU B 1 400 ? -0.911 17.078 -9.297 1 97.12 400 GLU B O 1
ATOM 6051 N N . LEU B 1 401 ? -0.758 14.938 -10 1 97.94 401 LEU B N 1
ATOM 6052 C CA . LEU B 1 401 ? -1.403 14.375 -8.82 1 97.94 401 LEU B CA 1
ATOM 6053 C C . LEU B 1 401 ? -0.422 13.539 -8.008 1 97.94 401 LEU B C 1
ATOM 6055 O O . LEU B 1 401 ? 0.357 12.766 -8.578 1 97.94 401 LEU B O 1
ATOM 6059 N N . LEU B 1 402 ? -0.42 13.742 -6.738 1 98.19 402 LEU B N 1
ATOM 6060 C CA . LEU B 1 402 ? 0.369 12.938 -5.809 1 98.19 402 LEU B CA 1
ATOM 6061 C C . LEU B 1 402 ? -0.52 11.969 -5.035 1 98.19 402 LEU B C 1
ATOM 6063 O O . LEU B 1 402 ? -1.255 12.383 -4.137 1 98.19 402 LEU B O 1
ATOM 6067 N N . PRO B 1 403 ? -0.495 10.648 -5.395 1 97.06 403 PRO B N 1
ATOM 6068 C CA . PRO B 1 403 ? -1.257 9.695 -4.578 1 97.06 403 PRO B CA 1
ATOM 6069 C C . PRO B 1 403 ? -0.857 9.727 -3.105 1 97.06 403 PRO B C 1
ATOM 6071 O O . PRO B 1 403 ? 0.332 9.805 -2.787 1 97.06 403 PRO B O 1
ATOM 6074 N N . LEU B 1 404 ? -1.824 9.664 -2.266 1 97.25 404 LEU B N 1
ATOM 6075 C CA . LEU B 1 404 ? -1.561 9.805 -0.838 1 97.25 404 LEU B CA 1
ATOM 6076 C C . LEU B 1 404 ? -1.259 8.453 -0.203 1 97.25 404 LEU B C 1
ATOM 6078 O O . LEU B 1 404 ? -1.888 7.449 -0.542 1 97.25 404 LEU B O 1
ATOM 6082 N N . SER B 1 405 ? -0.359 8.453 0.773 1 96.81 405 SER B N 1
ATOM 6083 C CA . SER B 1 405 ? 0.003 7.238 1.493 1 96.81 405 SER B CA 1
ATOM 6084 C C . SER B 1 405 ? -0.869 7.047 2.729 1 96.81 405 SER B C 1
ATOM 6086 O O . SER B 1 405 ? -0.824 5.996 3.369 1 96.81 405 SER B O 1
ATOM 6088 N N . TRP B 1 406 ? -1.704 8.016 3.094 1 96.5 406 TRP B N 1
ATOM 6089 C CA . TRP B 1 406 ? -2.379 7.941 4.383 1 96.5 406 TRP B CA 1
ATOM 6090 C C . TRP B 1 406 ? -3.766 7.324 4.238 1 96.5 406 TRP B C 1
ATOM 6092 O O . TRP B 1 406 ? -4.496 7.188 5.223 1 96.5 406 TRP B O 1
ATOM 6102 N N . SER B 1 407 ? -4.145 6.98 3.021 1 93.88 407 SER B N 1
ATOM 6103 C CA . SER B 1 407 ? -5.406 6.285 2.812 1 93.88 407 SER B CA 1
ATOM 6104 C C . SER B 1 407 ? -5.305 4.816 3.211 1 93.88 407 SER B C 1
ATOM 6106 O O . SER B 1 407 ? -4.203 4.309 3.447 1 93.88 407 SER B O 1
ATOM 6108 N N . ALA B 1 408 ? -6.406 4.223 3.314 1 93.06 408 ALA B N 1
ATOM 6109 C CA . ALA B 1 408 ? -6.441 2.83 3.754 1 93.06 408 ALA B CA 1
ATOM 6110 C C . ALA B 1 408 ? -5.809 1.912 2.713 1 93.06 408 ALA B C 1
ATOM 6112 O O . ALA B 1 408 ? -5.918 2.16 1.51 1 93.06 408 ALA B O 1
#

Solvent-accessible surface area (backbone atoms only — not comparable to full-atom values): 40732 Å² total; per-residue (Å²): 127,78,85,74,81,59,61,34,49,59,68,57,50,34,52,54,56,44,71,70,57,55,5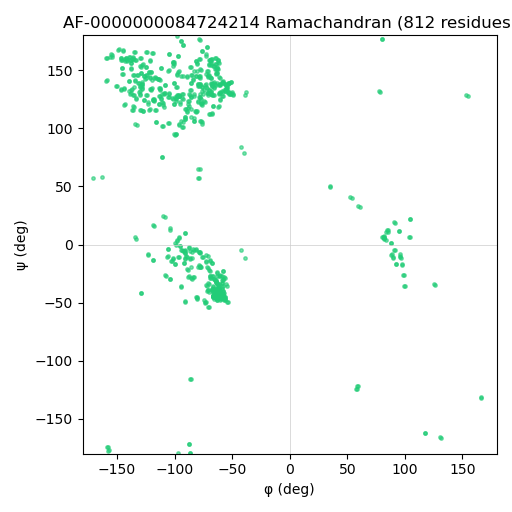5,44,64,73,38,78,37,48,56,85,76,38,62,60,38,16,27,60,48,67,38,60,23,75,42,41,29,45,80,46,41,18,26,69,42,48,24,32,35,25,38,32,80,67,44,73,58,76,74,63,41,74,27,38,42,63,56,75,38,43,44,58,46,77,65,87,61,69,32,50,94,62,30,22,25,38,31,22,50,59,7,52,61,33,54,63,37,43,20,42,46,44,47,89,47,41,45,69,40,95,86,59,51,33,33,34,36,62,62,73,56,53,75,51,34,51,44,42,53,50,32,72,58,22,41,52,72,38,75,64,44,54,51,38,40,62,22,18,40,34,46,50,25,52,41,28,52,53,43,42,58,61,42,53,20,30,39,62,46,38,30,31,31,36,32,42,40,68,23,48,30,56,38,92,44,82,47,88,88,33,44,42,55,36,49,55,61,33,49,38,52,51,35,41,74,56,54,32,45,59,42,78,67,49,73,24,49,86,38,45,66,46,41,36,58,51,52,59,71,43,66,91,33,44,30,38,38,32,31,23,41,69,66,50,76,93,44,40,42,48,60,52,25,38,47,73,74,58,37,48,71,75,52,55,33,33,28,37,37,69,39,28,54,34,35,38,29,36,44,91,81,20,36,37,37,39,30,30,56,40,49,37,18,28,52,51,44,34,53,64,45,47,48,26,37,46,28,30,24,33,35,40,80,82,32,70,71,60,73,43,60,30,26,33,54,48,76,47,74,51,72,65,69,36,30,33,55,41,52,14,39,61,46,78,52,94,77,37,41,35,31,31,69,48,94,60,80,61,42,69,32,39,54,48,52,50,61,32,48,25,32,35,57,43,51,29,90,49,42,69,48,44,62,68,38,79,39,44,29,28,71,53,82,51,54,84,129,77,86,74,78,60,59,34,49,60,69,56,50,34,51,54,56,44,70,70,57,55,55,44,63,73,38,76,39,47,56,86,75,38,64,60,38,17,29,59,46,66,38,59,24,76,41,41,30,46,80,44,40,18,27,68,41,48,25,33,34,25,40,34,78,68,44,73,59,73,73,62,40,73,27,37,43,63,56,75,38,44,44,58,47,76,66,87,59,67,33,50,94,62,29,23,25,38,30,21,49,58,6,51,61,32,54,62,38,42,19,42,46,44,48,91,46,42,46,69,40,96,85,60,51,34,32,33,36,64,64,73,56,52,75,51,33,52,45,41,54,51,33,73,59,23,41,54,73,38,73,63,44,54,51,38,40,61,22,17,41,32,46,49,26,53,41,29,50,52,44,41,60,60,42,53,21,30,39,64,47,36,28,29,29,36,30,43,38,67,22,48,31,56,37,92,44,82,47,88,88,32,44,40,56,36,50,55,61,33,48,38,52,52,35,42,74,58,54,30,44,59,42,78,68,49,73,23,48,85,37,45,65,46,41,37,57,50,53,59,70,44,67,91,34,44,31,39,40,32,31,23,42,67,67,48,77,93,43,39,41,47,60,50,26,39,47,73,73,57,38,48,70,75,50,52,33,31,28,35,37,69,40,28,56,35,36,37,28,35,43,92,80,21,38,36,38,38,30,30,57,40,48,37,18,27,51,51,43,36,52,64,43,47,45,27,37,46,29,31,25,34,36,39,79,81,31,70,72,60,74,43,62,32,25,34,55,50,75,48,74,50,73,65,69,36,28,32,55,41,51,14,41,60,46,79,52,95,76,37,40,35,31,30,70,49,95,58,81,60,43,68,33,39,54,48,52,51,63,33,48,24,32,35,56,43,51,29,89,48,42,69,48,44,60,66,38,81,38,44,28,27,71,54,84,49,53,83

Radius of gyration: 31.42 Å; Cα contacts (8 Å, |Δi|>4): 2115; chains: 2; bounding box: 52×103×72 Å

Organism: Cystobacter fuscus (strain ATCC 25194 / DSM 2262 / NBRC 100088 / M29) (NCBI:txid1242864)

Secondary structure (DSSP, 8-state):
---TTSPBPHHHHHHHHHHT-----EEEEEGGG-TT-B-SS-EE-SS-BSSS-EESSSEEEE-GGGG-SSSSEEEEEEEEE-TTPPP-S---TTEEEEE-TTPBPPTT--EEEEGGGEEE-TTSSEEEE-S---TTTTEE-TTSSB-TTSEEE-TT-B--HHHHHHHHHTT--EEEEEPPPEEEEEEE-TTEE-TTS--TT-EE--HHHHHHHHHHHTT-EEEEEEEE-SSHHHHHHHHHTTTT-SEEEEES-SSBTTB-HHHHHHHHTT-EEEEE-BSEES----EEEEETTEEEEEE-SSHHHHHHHIIIIIHHHHHHHTT-S--SPP-EEEEESS-EE--TTSEEEEEEEEEEETTEEEEEE-S---TT-HHHHHH-SEEEEE-TT--EE-TT-EEEEEE-SS--/---TTSPBPHHHHHHHHHTT-----EEEEEGGG-TT-B-SS-EE-SS-BSSS-EESSSEEEE-GGGG-SSSSEEEEEEEEE-TTPPP-S---TTEEEEE-TTPBPPTT--EEEEGGGEEE-TTSSEEEE-S---TTTTEE-TTSSB-TTSEEE-TT-B--HHHHHHHHHTT--EEEEEPPPEEEEEEE-TTEE-TTS--TT-EE--HHHHHHHHHHHTT-EEEEEEEE-SSHHHHHHHHHTTTT-SEEEEES-SSBTTB-HHHHHHHHTT-EEEEE-BSEES----EEEEETTEEEEEE-SSHHHHHHHIIIIIHHHHHHHTT-S--SPP-EEEEESS-EE--TTSEEEEEEEEEEETTEEEEEE-S---TT-HHHHHH-SEEEEE-TT--EE-TT-EEEEEE-SS--